Protein AF-0000000082419149 (afdb_homodimer)

Solvent-accessible surface area (backbone atoms only — not comparable to full-atom values): 82330 Å² total; per-residue (Å²): 140,85,79,76,89,94,85,85,85,86,82,90,78,83,82,84,87,76,78,84,77,79,68,79,74,76,74,86,69,80,81,76,85,69,85,77,87,91,83,86,83,87,78,80,77,73,78,79,81,78,84,75,83,84,71,78,75,70,74,74,65,83,72,71,78,73,78,68,74,61,38,88,84,49,28,15,64,39,61,68,66,44,56,49,50,81,70,28,70,65,49,51,50,50,51,52,52,48,53,41,47,74,73,62,52,86,60,93,43,92,57,70,45,70,31,49,57,87,40,35,19,44,37,61,49,70,72,52,64,68,54,30,52,24,48,22,31,39,55,30,56,78,49,66,77,43,82,88,55,59,66,64,40,45,50,52,21,52,53,53,25,66,57,25,33,60,52,26,51,32,13,58,53,49,37,48,37,46,62,68,46,30,45,37,44,18,51,34,50,12,60,74,42,76,62,48,82,52,58,39,88,36,33,32,42,24,50,17,39,66,46,43,53,51,52,54,47,54,43,55,41,28,72,56,75,52,55,14,22,16,38,33,36,46,30,50,29,52,44,64,55,59,24,51,31,34,57,66,68,38,40,81,36,67,28,66,44,34,67,93,57,58,44,38,79,48,69,68,46,47,50,51,36,51,60,59,39,56,76,57,20,34,67,39,35,40,47,45,57,42,25,17,56,45,57,1,28,61,61,50,70,68,51,51,52,52,50,53,51,49,29,58,74,66,55,30,39,36,37,38,40,34,44,22,58,72,26,67,54,37,84,91,61,59,83,69,58,67,64,46,53,37,51,72,71,31,67,80,43,48,67,52,45,32,38,37,39,31,30,39,32,34,39,54,65,51,20,28,37,6,40,27,7,18,35,32,41,52,43,58,65,41,71,70,44,52,56,49,52,50,53,61,40,40,70,66,41,40,48,37,36,63,8,50,50,51,36,36,38,74,43,55,54,72,46,92,88,43,84,57,20,67,62,48,52,51,53,44,49,51,46,48,51,51,48,36,52,30,33,52,49,50,29,54,54,41,52,67,32,88,59,34,49,40,61,72,39,29,13,40,61,30,42,52,32,36,46,69,74,50,67,66,56,42,50,51,15,52,72,68,73,39,55,46,34,47,43,50,37,50,50,42,26,75,62,56,24,42,38,47,32,31,22,72,55,29,39,63,62,89,94,60,37,28,34,34,36,45,50,56,46,49,68,72,57,38,52,53,51,51,50,51,49,46,55,49,53,56,50,69,66,49,40,71,62,50,52,49,46,48,46,48,46,47,49,48,38,52,69,62,63,71,57,61,93,80,66,66,75,54,66,78,67,51,74,83,55,57,76,48,90,68,80,65,63,76,76,68,80,69,87,68,82,73,75,73,70,78,69,74,66,89,71,43,74,69,78,78,80,81,79,82,80,76,83,79,76,88,86,77,80,78,84,65,86,77,67,88,74,76,83,59,86,64,73,80,66,77,68,81,60,83,74,60,92,64,65,82,54,41,74,34,60,81,74,52,73,89,70,83,75,79,66,74,74,73,76,68,78,76,72,83,68,84,78,76,76,71,73,64,80,76,71,74,78,79,81,68,75,74,78,67,76,81,69,64,88,70,84,78,82,80,71,69,58,63,74,79,66,81,82,70,134,139,83,77,86,92,94,82,93,85,87,76,90,81,88,83,91,81,90,77,90,78,86,82,88,91,82,87,93,83,91,83,93,85,92,87,93,84,87,89,82,85,87,80,87,84,76,82,79,84,79,84,77,82,86,72,78,75,71,75,74,66,84,71,72,79,71,77,66,74,61,36,90,82,51,28,13,63,38,61,69,65,43,56,50,49,81,72,26,71,64,49,53,51,50,52,52,50,48,51,39,48,73,73,63,51,85,60,93,43,90,56,71,45,72,31,50,57,86,41,35,19,45,36,62,49,71,73,54,63,68,54,30,50,23,47,22,32,38,55,31,56,78,48,64,75,42,82,88,53,57,66,64,40,45,53,52,22,53,53,54,25,67,57,26,32,60,51,26,52,30,13,58,54,48,37,48,37,45,61,68,46,30,44,38,44,19,52,33,50,12,58,74,43,76,62,46,82,52,60,39,90,37,33,33,42,24,50,16,38,64,46,45,54,50,52,52,47,53,42,56,39,29,72,57,73,52,56,15,24,16,40,32,36,46,30,50,29,51,45,64,55,60,25,51,32,33,58,66,70,39,42,82,36,68,27,64,46,34,70,92,56,58,44,38,77,50,67,67,45,46,52,50,36,51,62,59,40,56,76,56,21,34,66,39,34,39,48,45,58,42,26,17,56,44,58,0,25,61,62,50,69,68,49,53,51,50,49,52,50,48,29,57,73,67,55,31,39,37,36,40,40,34,43,22,59,70,28,67,54,38,86,90,60,59,83,69,59,66,65,46,51,36,51,71,72,30,67,81,42,49,67,52,47,31,38,37,38,30,30,38,32,34,38,54,64,51,20,28,38,6,40,26,7,18,34,31,40,52,44,58,65,41,71,71,45,52,55,51,51,50,54,60,40,40,70,66,40,39,46,38,36,64,7,51,52,51,36,36,36,74,42,54,56,72,45,92,89,41,85,57,19,67,62,47,53,51,52,44,49,50,46,49,50,50,47,35,51,32,32,53,49,51,29,54,56,41,52,67,31,88,59,32,47,40,60,71,39,29,14,40,60,31,41,54,31,37,46,69,74,51,68,68,54,41,51,51,15,50,75,69,73,40,55,48,35,47,42,51,36,51,50,42,26,75,62,54,24,42,38,47,34,31,22,74,55,29,37,64,60,90,93,60,37,29,35,36,36,45,50,57,46,49,68,71,57,39,52,52,52,52,50,50,51,47,54,49,53,52,48,67,58,48,46,71,62,49,54,50,46,48,49,46,47,46,50,48,38,53,69,62,63,70,56,62,94,82,65,64,75,48,66,77,66,52,73,80,55,58,77,50,89,68,80,63,63,70,76,59,76,71,94,60,78,70,78,74,72,73,71,72,71,89,75,46,74,70,77,76,77,79,73,81,76,72,81,77,84,73,88,83,80,74,77,72,77,74,64,68,75,71,62,76,70,65,73,81,62,78,60,83,61,78,70,58,95,67,66,80,57,51,80,62,52,74,77,48,83,80,76,82,77,75,57,61,66,58,70,57,74,71,76,82,67,82,77,75,73,70,70,63,79,74,68,75,76,80,75,77,73,76,79,69,71,90,66,67,85,72,86,78,76,71,57,65,44,52,51,74,54,66,85,77,104

Secondary structure (DSSP, 8-state):
--------------------------------------------------------------------SS-TTTS-HHHHH---GGGSHHHHHHHHHHHHHHTT---SSSS-EETTS--TTTTTPPPPHHHHHHHHHHH-GGGGG-TTS-HHHHHHHHHHHHTSGGG-TTS---TT--HHHHHHHHHHHHHHTTT----GGGEEEEEHHHHHHHHHHHHH----GGGSEEEEEEESPPHHHHHHHHHTT-EEEEEE-BGGGTTB--HHHHHHHHHHHTTTSEEEEEEEESS-TTT-----HHHHHHHHHHHHHHT-EEEEE-TTTT-B-STT-----HHHHHHHT-HHHHTT--EEEEEESSSTTT--GGGTEEEEEEES--HHHHHHHHHHHHHT----HHHHHHHHHHHS---TTSTTHHHHHHHHHHHHHHHHHHHHHHHHHHHTSTTEE-----BTTEE--EE---HHHHHHHHHTT--HHHHHHHHHHHHH-EE-EEGGGT---TT--BEEEE--S-HHHHHHHHHHHHHHHHHHHS-HHHHHHHHHHHHHHHHTT-S-TT--------TTTTTS--------SS-S---------SS--------------S--S-----------S-----------TTGGGGGGTTT------------------SS----------S------TT--S------------SS--/--------------------------------------------------------------------SS-TTTS-HHHHH---GGGSHHHHHHHHHHHHHHTT---SSSS-EETTS--TTTTTPPPPHHHHHHHHHHH-GGGGG-TTS-HHHHHHHHHHHHTSGGG-TTS---TT--HHHHHHHHHHHHHHTTT----GGGEEEEEHHHHHHHHHHHHH----GGGSEEEEEEESPPHHHHHHHHHTT-EEEEEE-BGGGTTB--HHHHHHHHHHHTTTSEEEEEEEESS-TTT-----HHHHHHHHHHHHHHT-EEEEE-TTTT-B-STT-----HHHHHHHT-HHHHTT--EEEEEESSSTTT--GGGTEEEEEEES--HHHHHHHHHHHHHT----HHHHHHHHHHHS---TTSTTHHHHHHHHHHHHHHHHHHHHHHHHHHHTSTTEE-----BTTEE--EE---HHHHHHHHHTT--HHHHHHHHHHHHH-EE-EEGGGT---TT--BEEEE--S-HHHHHHHHHHHHHHHHHHHS-HHHHHHHHHHHHHHHHTT-S-TT--------TTTTSS--------SSS---------SSS--------------------------TTSS-----------TTGGGGGGSSTTS-------EEE------SS------TTS--------SS--S------EEE---TTT-

Sequence (1426 aa):
MHRQAAARLCGRGPGGSRGGRTDMALRCAASLAAGRQPRGPRREGTVRWSSAAKASAVKINEKASREKILTLESMNPQVKAVEYAVRGPIVLKAGEIEKELRKGIKKPFTEVIKANIGDAHAMGQRPITFLRQVVALCTYPNLLDSPSFPEDAKKRARRILQGCGGNSLGSYTASQGINCIREDVASYIERRDGGVPADPDNIYLTTGASDGISAILKILISGGGKSRTGVMIPIPQYPLYSAAISELDAIQVNYYLDEENCWALNVNELRRALNEAKAYCNPKVLCIINPGNPTGQVQSRKCIEDVIHFAWEEKLFLLADEVYQDNVYSEGCQFHSFKKILYEMGPEYYNNVELASFHSTSKGYMGECGYRGGYMEVINLHPEIKGQLVKLLSVRLCPPVSGQAAMDIVVNPPVPGEESYAQFIKEKESVLNNLAKKAKLTEDMFNKIPGVHCNPLQGAMYAFPQIFIPSKAIEEAKAHKMAPDMFYCMKLLEETGICVVPGSGFGQREGTYHFRITILPPVEKLKILLEKVKDFHINVKCSPNLIKHLAKIQLELARADMLLPGEILGLISNEKEAEQGGYLGVQLSDSTNLCQLPCKTKDSFCFSRAGSWTPSASSDKGLKEQSFQYSDMKALAFGSQVMDEDSMAATQNCCGGLEKKNSIFLLRAVHFWEQSTDFGCFLEQKHLPVCLEGLFRGVWVVEYVVCFTNKNLMHRQAAARLCGRGPGGSRGGRTDMALRCAASLAAGRQPRGPRREGTVRWSSAAKASAVKINEKASREKILTLESMNPQVKAVEYAVRGPIVLKAGEIEKELRKGIKKPFTEVIKANIGDAHAMGQRPITFLRQVVALCTYPNLLDSPSFPEDAKKRARRILQGCGGNSLGSYTASQGINCIREDVASYIERRDGGVPADPDNIYLTTGASDGISAILKILISGGGKSRTGVMIPIPQYPLYSAAISELDAIQVNYYLDEENCWALNVNELRRALNEAKAYCNPKVLCIINPGNPTGQVQSRKCIEDVIHFAWEEKLFLLADEVYQDNVYSEGCQFHSFKKILYEMGPEYYNNVELASFHSTSKGYMGECGYRGGYMEVINLHPEIKGQLVKLLSVRLCPPVSGQAAMDIVVNPPVPGEESYAQFIKEKESVLNNLAKKAKLTEDMFNKIPGVHCNPLQGAMYAFPQIFIPSKAIEEAKAHKMAPDMFYCMKLLEETGICVVPGSGFGQREGTYHFRITILPPVEKLKILLEKVKDFHINVKCSPNLIKHLAKIQLELARADMLLPGEILGLISNEKEAEQGGYLGVQLSDSTNLCQLPCKTKDSFCFSRAGSWTPSASSDKGLKEQSFQYSDMKALAFGSQVMDEDSMAATQNCCGGLEKKNSIFLLRAVHFWEQSTDFGCFLEQKHLPVCLEGLFRGVWVVEYVVCFTNKNL

Nearest PDB structures (foldseek):
  3ihj-assembly1_A  TM=9.352E-01  e=2.710E-69  Homo sapiens
  3tcm-assembly1_B  TM=9.661E-01  e=8.248E-52  Hordeum vulgare
  5vep-assembly1_A  TM=8.088E-01  e=2.485E-17  Mus musculus
  5veq-assembly1_B  TM=7.667E-01  e=4.738E-18  Mus musculus
  5veq-assembly1_A  TM=7.565E-01  e=5.867E-18  Mus musculus

Radius of gyration: 46.28 Å; Cα contacts (8 Å, |Δi|>4): 2126; chains: 2; bounding box: 143×171×140 Å

InterPro domains:
  IPR004839 Aminotransferase, class I/classII, large domain [PF00155] (133-532)
  IPR015421 Pyridoxal phosphate-dependent transferase, major domain [G3DSA:3.40.640.10] (170-420)
  IPR015422 Pyridoxal phosphate-dependent transferase, small domain [G3DSA:3.90.1150.10] (74-538)
  IPR015424 Pyridoxal phosphate-dependent transferase [SSF53383] (80-536)
  IPR045088 Aminotransferase ALAT1/2-like [PTHR11751] (65-539)

pLDDT: mean 70.91, std 34.85, range [13.1, 98.88]

Foldseek 3Di:
DDDDDYDYDDDDDDDDDDDDDDPCPDDDPPDDDPDDDDDDDDDPPPPPPDDDDDPDPPPPPPPPDPDDCDDPVNDDVLLVPFDDQLCDDLVVVLVVVQVCLVVPNDAPDNAFAEQSDDQQVVQPQDFQPLLVLLLVCLAPVVCLPPPVGFPVSSVLNQVLLVQAVVSHLPGFHALQARQVLLVLLQVLCCVVLVRDGDDSLQKGKALALLRVVLLVCLLVFDDDKAATEEAEAEVLGNSSVVRSCSNNVGHYFYFYFDVVVLREDDVVSVVVSCVVSNVIYHYAAYEDEACDPPSLDHYDLVSLLSVLVSCLVSVHAYEYECAFQQWFADPPGHHDDSQSSQVVVDCSRNQAHWYKYKYALCFALRVPSVLSIIMIGIPNDDPVVSVVSSVSSCVVRHRNSSSSSSSSCVSVPDDPPGPCVVSSVVSNCVSSVQQNVLQVVLQVLQCLFPQWHWRRNRTDFKTKIWGDADPVLCVVCVVVVHHSQVSLQSVLCRRYSYHWGWSVSSHDDPPITIIMGGSSHGPVVSVVVSVSVSVSRLVRLADPVNVVVVVVVVVVCVVVVVDDDPQPQPPVPPPVCVVPPDDSPSPDPDPPDPSPVSPPDPDQPLPPPPPPPDDDPDDDDPPDPDDPPVVPPPPPCPPPPVPDPPDVQPVLPPCSDDPPPPFPFPQPQPPPDPDDPCPPPPPDDDPPPPPPPVPDDDDRSRRGDGDDDPPPD/DDDDDDDYDDDDDDDDDDDDDDDDDDDDDDDDDDDDDDDDDDDDDDPPPDDDDPPDPPPPPPPPDPDDCDDPVNDDVLLVPFDDQLCDPLVVVLVVVQVCLVVPNDAPDNAFDEQSDDQQVVQPQDFQPLLVLLLVCLAPVVCLPPPVGFPVSSVLNQVLLVQAVVSHLPGFHALQARQVLLVLLQVLCCVVLVRDGADSLQKGKALALLRVVLLVCLLVFDDDKAATEEAEAEVLGNSSVVRSCSNNVGHYFYFYFDVVVLREDDVVSVVVSQVVSNVIYHYAAYEDEACDPPRLDHYDLVSLLSVLVSCLVSVHAYEYECAFQQWFADPPGHHDDSQSSQVVVDCSRNQAHWYKYKYALCFALRVPSVLSIIMIGIPNDDPVVSVVSSVSSCVVRHRNSSSSSSSSCVSVPDDPPGPCVVSSVVSNCVSSVQQNVLQVVLQVLQCLFPQWHWRRNRTDFKTKIWGDADPVLCVVCVVVPHHSQVSLQSVLCRRPSYHWGWSVSSHDDPPITIIMGGSSHGPVVSVVVSVSVSVSRLVRLCPVVNVVVVVVVVVVCVVVVVDDPPQPQQPVPPPVCVVPPDDSPSPDPDVPPPPPVSPNDPDFPQPPPPPPPPVDDDDDDDPPCCVVVPPPPPCPCPDPPPPPPPDVPPVCPDVPPPPPDDFDWDFPQPPPDPDDPCPPPPPPDPDDPPPPPVVDDDDRPRRTGGDDDPPPD

Structure (mmCIF, N/CA/C/O backbone):
data_AF-0000000082419149-model_v1
#
loop_
_entity.id
_entity.type
_entity.pdbx_description
1 polymer 'alanine transaminase'
#
loop_
_atom_site.group_PDB
_atom_site.id
_atom_site.type_symbol
_atom_site.label_atom_id
_atom_site.label_alt_id
_atom_site.label_comp_id
_atom_site.label_asym_id
_atom_site.label_entity_id
_atom_site.label_seq_id
_atom_site.pdbx_PDB_ins_code
_atom_site.Cartn_x
_atom_site.Cartn_y
_atom_site.Cartn_z
_atom_site.occupancy
_atom_site.B_iso_or_equiv
_atom_site.auth_seq_id
_atom_site.auth_comp_id
_atom_site.auth_asym_id
_atom_site.auth_atom_id
_atom_site.pdbx_PDB_model_num
ATOM 1 N N . MET A 1 1 ? -43.938 60.812 7.398 1 14.5 1 MET A N 1
ATOM 2 C CA . MET A 1 1 ? -45.375 60.719 7.191 1 14.5 1 MET A CA 1
ATOM 3 C C . MET A 1 1 ? -45.719 60.594 5.707 1 14.5 1 MET A C 1
ATOM 5 O O . MET A 1 1 ? -46.844 60.312 5.344 1 14.5 1 MET A O 1
ATOM 9 N N . HIS A 1 2 ? -45.125 61.156 4.883 1 15.1 2 HIS A N 1
ATOM 10 C CA . HIS A 1 2 ? -45.375 61.875 3.654 1 15.1 2 HIS A CA 1
ATOM 11 C C . HIS A 1 2 ? -45.594 60.938 2.479 1 15.1 2 HIS A C 1
ATOM 13 O O . HIS A 1 2 ? -44.969 59.844 2.432 1 15.1 2 HIS A O 1
ATOM 19 N N . ARG A 1 3 ? -46.344 61.281 1.37 1 14.26 3 ARG A N 1
ATOM 20 C CA . ARG A 1 3 ? -47.438 61.062 0.448 1 14.26 3 ARG A CA 1
ATOM 21 C C . ARG A 1 3 ? -46.969 60.344 -0.82 1 14.26 3 ARG A C 1
ATOM 23 O O . ARG A 1 3 ? -47.719 59.594 -1.425 1 14.26 3 ARG A O 1
ATOM 30 N N . GLN A 1 4 ? -45.938 60.562 -1.581 1 13.19 4 GLN A N 1
ATOM 31 C CA . GLN A 1 4 ? -46.344 61.062 -2.902 1 13.19 4 GLN A CA 1
ATOM 32 C C . GLN A 1 4 ? -46.688 59.875 -3.826 1 13.19 4 GLN A C 1
ATOM 34 O O . GLN A 1 4 ? -47.719 59.875 -4.465 1 13.19 4 GLN A O 1
ATOM 39 N N . ALA A 1 5 ? -45.969 59.281 -4.863 1 14.44 5 ALA A N 1
ATOM 40 C CA . ALA A 1 5 ? -46.406 59.688 -6.199 1 14.44 5 ALA A CA 1
ATOM 41 C C . ALA A 1 5 ? -47.312 58.656 -6.824 1 14.44 5 ALA A C 1
ATOM 43 O O . ALA A 1 5 ? -47.312 57.469 -6.414 1 14.44 5 ALA A O 1
ATOM 44 N N . ALA A 1 6 ? -47.656 58.594 -8.227 1 14.27 6 ALA A N 1
ATOM 45 C CA . ALA A 1 6 ? -48.812 58.781 -9.07 1 14.27 6 ALA A CA 1
ATOM 46 C C . ALA A 1 6 ? -49.438 57.469 -9.5 1 14.27 6 ALA A C 1
ATOM 48 O O . ALA A 1 6 ? -48.812 56.406 -9.336 1 14.27 6 ALA A O 1
ATOM 49 N N . ALA A 1 7 ? -50.031 57.344 -10.867 1 13.2 7 ALA A N 1
ATOM 50 C CA . ALA A 1 7 ? -51.25 57.312 -11.656 1 13.2 7 ALA A CA 1
ATOM 51 C C . ALA A 1 7 ? -51.469 55.938 -12.297 1 13.2 7 ALA A C 1
ATOM 53 O O . ALA A 1 7 ? -52.5 55.344 -12.125 1 13.2 7 ALA A O 1
ATOM 54 N N . ARG A 1 8 ? -51.406 55.906 -13.781 1 13.8 8 ARG A N 1
ATOM 55 C CA . ARG A 1 8 ? -52.5 55.781 -14.742 1 13.8 8 ARG A CA 1
ATOM 56 C C . ARG A 1 8 ? -52.75 54.344 -15.125 1 13.8 8 ARG A C 1
ATOM 58 O O . ARG A 1 8 ? -53.875 53.844 -15 1 13.8 8 ARG A O 1
ATOM 65 N N . LEU A 1 9 ? -52.438 53.906 -16.531 1 13.27 9 LEU A N 1
ATOM 66 C CA . LEU A 1 9 ? -53.406 53.938 -17.625 1 13.27 9 LEU A CA 1
ATOM 67 C C . LEU A 1 9 ? -53.844 52.531 -17.984 1 13.27 9 LEU A C 1
ATOM 69 O O . LEU A 1 9 ? -55.062 52.281 -18.047 1 13.27 9 LEU A O 1
ATOM 73 N N . CYS A 1 10 ? -53.375 52 -19.234 1 13.8 10 CYS A N 1
ATOM 74 C CA . CYS A 1 10 ? -54.188 51.844 -20.438 1 13.8 10 CYS A CA 1
ATOM 75 C C . CYS A 1 10 ? -54.844 50.469 -20.484 1 13.8 10 CYS A C 1
ATOM 77 O O . CYS A 1 10 ? -54.469 49.562 -19.75 1 13.8 10 CYS A O 1
ATOM 79 N N . GLY A 1 11 ? -55.156 50.062 -21.719 1 13.29 11 GLY A N 1
ATOM 80 C CA . GLY A 1 11 ? -56.375 49.781 -22.453 1 13.29 11 GLY A CA 1
ATOM 81 C C . GLY A 1 11 ? -56.75 48.312 -22.484 1 13.29 11 GLY A C 1
ATOM 82 O O . GLY A 1 11 ? -57.719 47.906 -21.859 1 13.29 11 GLY A O 1
ATOM 83 N N . ARG A 1 12 ? -56.312 47.719 -23.672 1 14.47 12 ARG A N 1
ATOM 84 C CA . ARG A 1 12 ? -57.188 47.188 -24.734 1 14.47 12 ARG A CA 1
ATOM 85 C C . ARG A 1 12 ? -57.594 45.75 -24.422 1 14.47 12 ARG A C 1
ATOM 87 O O . ARG A 1 12 ? -56.875 45.031 -23.75 1 14.47 12 ARG A O 1
ATOM 94 N N . GLY A 1 13 ? -58.719 45.375 -24.828 1 13.48 13 GLY A N 1
ATOM 95 C CA . GLY A 1 13 ? -59.938 44.625 -24.516 1 13.48 13 GLY A CA 1
ATOM 96 C C . GLY A 1 13 ? -59.875 43.188 -25 1 13.48 13 GLY A C 1
ATOM 97 O O . GLY A 1 13 ? -60.375 42.281 -24.312 1 13.48 13 GLY A O 1
ATOM 98 N N . PRO A 1 14 ? -59.25 43.031 -26.281 1 13.75 14 PRO A N 1
ATOM 99 C CA . PRO A 1 14 ? -60.25 42.438 -27.188 1 13.75 14 PRO A CA 1
ATOM 100 C C . PRO A 1 14 ? -60.562 40.969 -26.906 1 13.75 14 PRO A C 1
ATOM 102 O O . PRO A 1 14 ? -59.875 40.375 -26.062 1 13.75 14 PRO A O 1
ATOM 105 N N . GLY A 1 15 ? -60.281 40.156 -28.047 1 13.35 15 GLY A N 1
ATOM 106 C CA . GLY A 1 15 ? -61.281 39.469 -28.859 1 13.35 15 GLY A CA 1
ATOM 107 C C . GLY A 1 15 ? -61.5 38.031 -28.422 1 13.35 15 GLY A C 1
ATOM 108 O O . GLY A 1 15 ? -62.562 37.688 -27.859 1 13.35 15 GLY A O 1
ATOM 109 N N . GLY A 1 16 ? -60.688 37.156 -29.062 1 13.38 16 GLY A N 1
ATOM 110 C CA . GLY A 1 16 ? -61.281 36.219 -30.016 1 13.38 16 GLY A CA 1
ATOM 111 C C . GLY A 1 16 ? -61.812 34.969 -29.344 1 13.38 16 GLY A C 1
ATOM 112 O O . GLY A 1 16 ? -61.562 34.719 -28.156 1 13.38 16 GLY A O 1
ATOM 113 N N . SER A 1 17 ? -61.812 33.906 -30.094 1 14.44 17 SER A N 1
ATOM 114 C CA . SER A 1 17 ? -62.844 33 -30.594 1 14.44 17 SER A CA 1
ATOM 115 C C . SER A 1 17 ? -63.031 31.812 -29.672 1 14.44 17 SER A C 1
ATOM 117 O O . SER A 1 17 ? -62.156 31.469 -28.891 1 14.44 17 SER A O 1
ATOM 119 N N . ARG A 1 18 ? -64.125 31.219 -29.781 1 14.4 18 ARG A N 1
ATOM 120 C CA . ARG A 1 18 ? -65.25 30.641 -29.094 1 14.4 18 ARG A CA 1
ATOM 121 C C . ARG A 1 18 ? -65.062 29.172 -28.766 1 14.4 18 ARG A C 1
ATOM 123 O O . ARG A 1 18 ? -65.375 28.719 -27.672 1 14.4 18 ARG A O 1
ATOM 130 N N . GLY A 1 19 ? -64.625 28.516 -29.875 1 13.59 19 GLY A N 1
ATOM 131 C CA . GLY A 1 19 ? -65.625 27.531 -30.172 1 13.59 19 GLY A CA 1
ATOM 132 C C . GLY A 1 19 ? -65.688 26.375 -29.188 1 13.59 19 GLY A C 1
ATOM 133 O O . GLY A 1 19 ? -64.875 26.344 -28.234 1 13.59 19 GLY A O 1
ATOM 134 N N . GLY A 1 20 ? -65.312 25.266 -29.812 1 14.25 20 GLY A N 1
ATOM 135 C CA . GLY A 1 20 ? -66.125 24.094 -30.031 1 14.25 20 GLY A CA 1
ATOM 136 C C . GLY A 1 20 ? -66.062 23.062 -28.906 1 14.25 20 GLY A C 1
ATOM 137 O O . GLY A 1 20 ? -64.938 22.859 -28.359 1 14.25 20 GLY A O 1
ATOM 138 N N . ARG A 1 21 ? -67.062 22.844 -28.172 1 14.54 21 ARG A N 1
ATOM 139 C CA . ARG A 1 21 ? -67.562 22.25 -26.953 1 14.54 21 ARG A CA 1
ATOM 140 C C . ARG A 1 21 ? -67.312 20.75 -26.938 1 14.54 21 ARG A C 1
ATOM 142 O O . ARG A 1 21 ? -67.188 20.141 -25.859 1 14.54 21 ARG A O 1
ATOM 149 N N . THR A 1 22 ? -67.375 20.219 -28.219 1 14.12 22 THR A N 1
ATOM 150 C CA . THR A 1 22 ? -68.312 19.094 -28.203 1 14.12 22 THR A CA 1
ATOM 151 C C . THR A 1 22 ? -67.75 17.938 -27.375 1 14.12 22 THR A C 1
ATOM 153 O O . THR A 1 22 ? -66.562 17.672 -27.391 1 14.12 22 THR A O 1
ATOM 156 N N . ASP A 1 23 ? -68.438 17.625 -26.328 1 14.38 23 ASP A N 1
ATOM 157 C CA . ASP A 1 23 ? -68.562 16.688 -25.203 1 14.38 23 ASP A CA 1
ATOM 158 C C . ASP A 1 23 ? -68.5 15.242 -25.688 1 14.38 23 ASP A C 1
ATOM 160 O O . ASP A 1 23 ? -68.812 14.32 -24.938 1 14.38 23 ASP A O 1
ATOM 164 N N . MET A 1 24 ? -67.875 15.203 -26.984 1 13.86 24 MET A N 1
ATOM 165 C CA . MET A 1 24 ? -68.375 13.969 -27.578 1 13.86 24 MET A CA 1
ATOM 166 C C . MET A 1 24 ? -68.25 12.805 -26.594 1 13.86 24 MET A C 1
ATOM 168 O O . MET A 1 24 ? -67.188 12.555 -26.062 1 13.86 24 MET A O 1
ATOM 172 N N . ALA A 1 25 ? -69.375 12.391 -26.094 1 14.49 25 ALA A N 1
ATOM 173 C CA . ALA A 1 25 ? -70.062 11.414 -25.25 1 14.49 25 ALA A CA 1
ATOM 174 C C . ALA A 1 25 ? -69.625 10 -25.547 1 14.49 25 ALA A C 1
ATOM 176 O O . ALA A 1 25 ? -69.875 9.062 -24.797 1 14.49 25 ALA A O 1
ATOM 177 N N . LEU A 1 26 ? -68.938 9.898 -26.812 1 13.46 26 LEU A N 1
ATOM 178 C CA . LEU A 1 26 ? -69.5 8.711 -27.469 1 13.46 26 LEU A CA 1
ATOM 179 C C . LEU A 1 26 ? -69.375 7.484 -26.578 1 13.46 26 LEU A C 1
ATOM 181 O O . LEU A 1 26 ? -68.562 7.484 -25.641 1 13.46 26 LEU A O 1
ATOM 185 N N . ARG A 1 27 ? -69 6.426 -27.25 1 13.97 27 ARG A N 1
ATOM 186 C CA . ARG A 1 27 ? -69.812 5.246 -27.625 1 13.97 27 ARG A CA 1
ATOM 187 C C . ARG A 1 27 ? -69.625 4.145 -26.578 1 13.97 27 ARG A C 1
ATOM 189 O O . ARG A 1 27 ? -70.688 3.609 -26.109 1 13.97 27 ARG A O 1
ATOM 196 N N . CYS A 1 28 ? -68.625 3.252 -26.844 1 13.23 28 CYS A N 1
ATOM 197 C CA . CYS A 1 28 ? -69.062 1.913 -27.25 1 13.23 28 CYS A CA 1
ATOM 198 C C . CYS A 1 28 ? -69.25 1.003 -26.031 1 13.23 28 CYS A C 1
ATOM 200 O O . CYS A 1 28 ? -68.25 0.809 -25.266 1 13.23 28 CYS A O 1
ATOM 202 N N . ALA A 1 29 ? -70.375 0.927 -25.484 1 14.39 29 ALA A N 1
ATOM 203 C CA . ALA A 1 29 ? -71.062 0.164 -24.453 1 14.39 29 ALA A CA 1
ATOM 204 C C . ALA A 1 29 ? -70.75 -1.325 -24.562 1 14.39 29 ALA A C 1
ATOM 206 O O . ALA A 1 29 ? -71.5 -2.162 -24.047 1 14.39 29 ALA A O 1
ATOM 207 N N . ALA A 1 30 ? -69.625 -1.646 -25.375 1 13.84 30 ALA A N 1
ATOM 208 C CA . ALA A 1 30 ? -69.875 -2.996 -25.875 1 13.84 30 ALA A CA 1
ATOM 209 C C . ALA A 1 30 ? -70.438 -3.893 -24.766 1 13.84 30 ALA A C 1
ATOM 211 O O . ALA A 1 30 ? -69.938 -3.832 -23.625 1 13.84 30 ALA A O 1
ATOM 212 N N . SER A 1 31 ? -71.438 -4.617 -25.062 1 14.2 31 SER A N 1
ATOM 213 C CA . SER A 1 31 ? -72.625 -5.406 -24.812 1 14.2 31 SER A CA 1
ATOM 214 C C . SER A 1 31 ? -72.312 -6.57 -23.859 1 14.2 31 SER A C 1
ATOM 216 O O . SER A 1 31 ? -71.188 -6.941 -23.656 1 14.2 31 SER A O 1
ATOM 218 N N . LEU A 1 32 ? -73.188 -7.543 -23.875 1 13.91 32 LEU A N 1
ATOM 219 C CA . LEU A 1 32 ? -74.188 -8.359 -23.188 1 13.91 32 LEU A CA 1
ATOM 220 C C . LEU A 1 32 ? -73.625 -9.734 -22.859 1 13.91 32 LEU A C 1
ATOM 222 O O . LEU A 1 32 ? -74.062 -10.359 -21.875 1 13.91 32 LEU A O 1
ATOM 226 N N . ALA A 1 33 ? -72.938 -10.438 -23.859 1 14.46 33 ALA A N 1
ATOM 227 C CA . ALA A 1 33 ? -73.5 -11.75 -24.156 1 14.46 33 ALA A CA 1
ATOM 228 C C . ALA A 1 33 ? -73.25 -12.719 -23 1 14.46 33 ALA A C 1
ATOM 230 O O . ALA A 1 33 ? -72.188 -12.758 -22.438 1 14.46 33 ALA A O 1
ATOM 231 N N . ALA A 1 34 ? -74.375 -13.445 -22.562 1 15 34 ALA A N 1
ATOM 232 C CA . ALA A 1 34 ? -75.062 -14.336 -21.656 1 15 34 ALA A CA 1
ATOM 233 C C . ALA A 1 34 ? -74.5 -15.75 -21.688 1 15 34 ALA A C 1
ATOM 235 O O . ALA A 1 34 ? -75.062 -16.688 -21.141 1 15 34 ALA A O 1
ATOM 236 N N . GLY A 1 35 ? -73.25 -15.852 -22.203 1 13.95 35 GLY A N 1
ATOM 237 C CA . GLY A 1 35 ? -73.25 -17.234 -22.641 1 13.95 35 GLY A CA 1
ATOM 238 C C . GLY A 1 35 ? -73.625 -18.203 -21.531 1 13.95 35 GLY A C 1
ATOM 239 O O . GLY A 1 35 ? -73.438 -17.938 -20.359 1 13.95 35 GLY A O 1
ATOM 240 N N . ARG A 1 36 ? -74.312 -19.312 -21.828 1 14.66 36 ARG A N 1
ATOM 241 C CA . ARG A 1 36 ? -75.25 -20.391 -21.516 1 14.66 36 ARG A CA 1
ATOM 242 C C . ARG A 1 36 ? -74.625 -21.344 -20.469 1 14.66 36 ARG A C 1
ATOM 244 O O . ARG A 1 36 ? -75.312 -21.656 -19.484 1 14.66 36 ARG A O 1
ATOM 251 N N . GLN A 1 37 ? -73.75 -22.375 -20.781 1 14.5 37 GLN A N 1
ATOM 252 C CA . GLN A 1 37 ? -74.312 -23.719 -20.734 1 14.5 37 GLN A CA 1
ATOM 253 C C . GLN A 1 37 ? -74.188 -24.344 -19.344 1 14.5 37 GLN A C 1
ATOM 255 O O . GLN A 1 37 ? -73.375 -23.859 -18.531 1 14.5 37 GLN A O 1
ATOM 260 N N . PRO A 1 38 ? -73.75 -25.719 -19.25 1 15.32 38 PRO A N 1
ATOM 261 C CA . PRO A 1 38 ? -74.438 -26.922 -18.734 1 15.32 38 PRO A CA 1
ATOM 262 C C . PRO A 1 38 ? -74.062 -27.203 -17.281 1 15.32 38 PRO A C 1
ATOM 264 O O . PRO A 1 38 ? -73.062 -26.672 -16.766 1 15.32 38 PRO A O 1
ATOM 267 N N . ARG A 1 39 ? -74.438 -28.422 -16.688 1 15.57 39 ARG A N 1
ATOM 268 C CA . ARG A 1 39 ? -75.188 -29.078 -15.602 1 15.57 39 ARG A CA 1
ATOM 269 C C . ARG A 1 39 ? -74.25 -29.422 -14.445 1 15.57 39 ARG A C 1
ATOM 271 O O . ARG A 1 39 ? -74.438 -29 -13.312 1 15.57 39 ARG A O 1
ATOM 278 N N . GLY A 1 40 ? -73.688 -30.75 -14.227 1 15.2 40 GLY A N 1
ATOM 279 C CA . GLY A 1 40 ? -74.188 -31.672 -13.234 1 15.2 40 GLY A CA 1
ATOM 280 C C . GLY A 1 40 ? -73.375 -31.734 -11.969 1 15.2 40 GLY A C 1
ATOM 281 O O . GLY A 1 40 ? -73.625 -31 -11.016 1 15.2 40 GLY A O 1
ATOM 282 N N . PRO A 1 41 ? -72.562 -32.906 -11.703 1 16.84 41 PRO A N 1
ATOM 283 C CA . PRO A 1 41 ? -72.938 -33.844 -10.672 1 16.84 41 PRO A CA 1
ATOM 284 C C . PRO A 1 41 ? -72.25 -33.594 -9.336 1 16.84 41 PRO A C 1
ATOM 286 O O . PRO A 1 41 ? -72.875 -33.531 -8.297 1 16.84 41 PRO A O 1
ATOM 289 N N . ARG A 1 42 ? -70.812 -34.031 -9.219 1 17.22 42 ARG A N 1
ATOM 290 C CA . ARG A 1 42 ? -70.5 -35.156 -8.32 1 17.22 42 ARG A CA 1
ATOM 291 C C . ARG A 1 42 ? -70.125 -34.656 -6.93 1 17.22 42 ARG A C 1
ATOM 293 O O . ARG A 1 42 ? -69.5 -33.656 -6.793 1 17.22 42 ARG A O 1
ATOM 300 N N . ARG A 1 43 ? -70.625 -35.156 -5.91 1 16.36 43 ARG A N 1
ATOM 301 C CA . ARG A 1 43 ? -70.75 -34.938 -4.484 1 16.36 43 ARG A CA 1
ATOM 302 C C . ARG A 1 43 ? -69.438 -34.875 -3.777 1 16.36 43 ARG A C 1
ATOM 304 O O . ARG A 1 43 ? -68.5 -35.625 -4.102 1 16.36 43 ARG A O 1
ATOM 311 N N . GLU A 1 44 ? -69.188 -33.844 -3.008 1 17 44 GLU A N 1
ATOM 312 C CA . GLU A 1 44 ? -68.062 -33.375 -2.205 1 17 44 GLU A CA 1
ATOM 313 C C . GLU A 1 44 ? -67.875 -34.25 -0.963 1 17 44 GLU A C 1
ATOM 315 O O . GLU A 1 44 ? -68.625 -34.156 -0.01 1 17 44 GLU A O 1
ATOM 320 N N . GLY A 1 45 ? -67.688 -35.594 -1.173 1 17.19 45 GLY A N 1
ATOM 321 C CA . GLY A 1 45 ? -67.75 -36.25 0.113 1 17.19 45 GLY A CA 1
ATOM 322 C C . GLY A 1 45 ? -66.75 -35.75 1.129 1 17.19 45 GLY A C 1
ATOM 323 O O . GLY A 1 45 ? -65.688 -35.219 0.76 1 17.19 45 GLY A O 1
ATOM 324 N N . THR A 1 46 ? -67.25 -35.438 2.361 1 18.08 46 THR A N 1
ATOM 325 C CA . THR A 1 46 ? -66.875 -34.719 3.568 1 18.08 46 THR A CA 1
ATOM 326 C C . THR A 1 46 ? -65.75 -35.469 4.277 1 18.08 46 THR A C 1
ATOM 328 O O . THR A 1 46 ? -65.25 -35.031 5.344 1 18.08 46 THR A O 1
ATOM 331 N N . VAL A 1 47 ? -65.188 -36.5 3.627 1 19.14 47 VAL A N 1
ATOM 332 C CA . VAL A 1 47 ? -64.688 -37.406 4.672 1 19.14 47 VAL A CA 1
ATOM 333 C C . VAL A 1 47 ? -63.781 -36.688 5.641 1 19.14 47 VAL A C 1
ATOM 335 O O . VAL A 1 47 ? -62.969 -35.844 5.223 1 19.14 47 VAL A O 1
ATOM 338 N N . ARG A 1 48 ? -64.188 -36.781 6.914 1 19.55 48 ARG A N 1
ATOM 339 C CA . ARG A 1 48 ? -63.75 -36.344 8.25 1 19.55 48 ARG A CA 1
ATOM 340 C C . ARG A 1 48 ? -62.312 -36.812 8.539 1 19.55 48 ARG A C 1
ATOM 342 O O . ARG A 1 48 ? -62.062 -38.031 8.656 1 19.55 48 ARG A O 1
ATOM 349 N N . TRP A 1 49 ? -61.344 -36.312 7.789 1 16.39 49 TRP A N 1
ATOM 350 C CA . TRP A 1 49 ? -59.969 -36.812 7.945 1 16.39 49 TRP A CA 1
ATOM 351 C C . TRP A 1 49 ? -59.531 -36.719 9.406 1 16.39 49 TRP A C 1
ATOM 353 O O . TRP A 1 49 ? -59.719 -35.688 10.062 1 16.39 49 TRP A O 1
ATOM 363 N N . SER A 1 50 ? -59.531 -37.844 10.195 1 18.28 50 SER A N 1
ATOM 364 C CA . SER A 1 50 ? -59.188 -38.375 11.516 1 18.28 50 SER A CA 1
ATOM 365 C C . SER A 1 50 ? -57.906 -37.719 12.055 1 18.28 50 SER A C 1
ATOM 367 O O . SER A 1 50 ? -57.062 -37.281 11.273 1 18.28 50 SER A O 1
ATOM 369 N N . SER A 1 51 ? -57.844 -37.5 13.492 1 18.52 51 SER A N 1
ATOM 370 C CA . SER A 1 51 ? -57.188 -36.75 14.562 1 18.52 51 SER A CA 1
ATOM 371 C C . SER A 1 51 ? -55.75 -37.25 14.742 1 18.52 51 SER A C 1
ATOM 373 O O . SER A 1 51 ? -55.125 -37 15.781 1 18.52 51 SER A O 1
ATOM 375 N N . ALA A 1 52 ? -55.219 -38 13.961 1 17.72 52 ALA A N 1
ATOM 376 C CA . ALA A 1 52 ? -54.062 -38.75 14.508 1 17.72 52 ALA A CA 1
ATOM 377 C C . ALA A 1 52 ? -53.125 -37.812 15.258 1 17.72 52 ALA A C 1
ATOM 379 O O . ALA A 1 52 ? -53.125 -36.594 15.016 1 17.72 52 ALA A O 1
ATOM 380 N N . ALA A 1 53 ? -51.906 -38.312 15.773 1 19.16 53 ALA A N 1
ATOM 381 C CA . ALA A 1 53 ? -50.969 -38.312 16.891 1 19.16 53 ALA A CA 1
ATOM 382 C C . ALA A 1 53 ? -50.156 -37 16.922 1 19.16 53 ALA A C 1
ATOM 384 O O . ALA A 1 53 ? -49.875 -36.406 15.867 1 19.16 53 ALA A O 1
ATOM 385 N N . LYS A 1 54 ? -49.938 -36.375 18.156 1 20.84 54 LYS A N 1
ATOM 386 C CA . LYS A 1 54 ? -49.188 -35.375 18.922 1 20.84 54 LYS A CA 1
ATOM 387 C C . LYS A 1 54 ? -47.719 -35.375 18.531 1 20.84 54 LYS A C 1
ATOM 389 O O . LYS A 1 54 ? -46.938 -36.219 19 1 20.84 54 LYS A O 1
ATOM 394 N N . ALA A 1 55 ? -47.344 -35.406 17.5 1 20.91 55 ALA A N 1
ATOM 395 C CA . ALA A 1 55 ? -45.938 -35.562 17.203 1 20.91 55 ALA A CA 1
ATOM 396 C C . ALA A 1 55 ? -45.094 -34.531 17.984 1 20.91 55 ALA A C 1
ATOM 398 O O . ALA A 1 55 ? -45.438 -33.344 18.016 1 20.91 55 ALA A O 1
ATOM 399 N N . SER A 1 56 ? -44.25 -35.062 18.891 1 21.17 56 SER A N 1
ATOM 400 C CA . SER A 1 56 ? -43.438 -34.469 19.922 1 21.17 56 SER A CA 1
ATOM 401 C C . SER A 1 56 ? -42.688 -33.219 19.438 1 21.17 56 SER A C 1
ATOM 403 O O . SER A 1 56 ? -42.188 -33.219 18.312 1 21.17 56 SER A O 1
ATOM 405 N N . ALA A 1 57 ? -43.062 -32.094 19.844 1 26.11 57 ALA A N 1
ATOM 406 C CA . ALA A 1 57 ? -42.5 -30.75 19.75 1 26.11 57 ALA A CA 1
ATOM 407 C C . ALA A 1 57 ? -41 -30.766 20.016 1 26.11 57 ALA A C 1
ATOM 409 O O . ALA A 1 57 ? -40.562 -30.891 21.156 1 26.11 57 ALA A O 1
ATOM 410 N N . VAL A 1 58 ? -40.344 -31.531 19.328 1 23.69 58 VAL A N 1
ATOM 411 C CA . VAL A 1 58 ? -38.906 -31.438 19.609 1 23.69 58 VAL A CA 1
ATOM 412 C C . VAL A 1 58 ? -38.531 -29.969 19.781 1 23.69 58 VAL A C 1
ATOM 414 O O . VAL A 1 58 ? -38.781 -29.141 18.891 1 23.69 58 VAL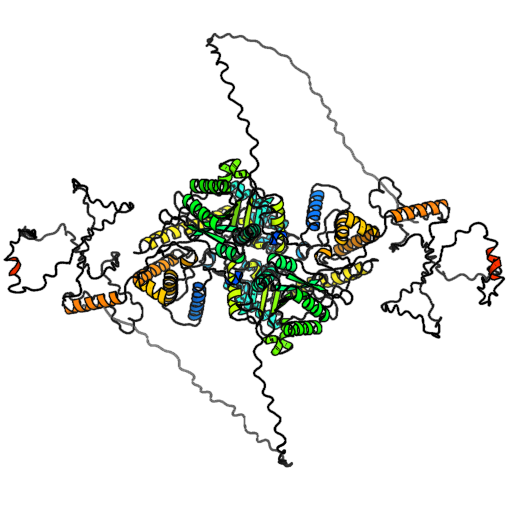 A O 1
ATOM 417 N N . LYS A 1 59 ? -38.5 -29.453 21 1 27.12 59 LYS A N 1
ATOM 418 C CA . LYS A 1 59 ? -37.938 -28.172 21.438 1 27.12 59 LYS A CA 1
ATOM 419 C C . LYS A 1 59 ? -36.75 -27.781 20.578 1 27.12 59 LYS A C 1
ATOM 421 O O . LYS A 1 59 ? -35.719 -28.453 20.609 1 27.12 59 LYS A O 1
ATOM 426 N N . ILE A 1 60 ? -37 -27.203 19.547 1 27.58 60 ILE A N 1
ATOM 427 C CA . ILE A 1 60 ? -35.938 -26.562 18.766 1 27.58 60 ILE A CA 1
ATOM 428 C C . ILE A 1 60 ? -35.062 -25.719 19.688 1 27.58 60 ILE A C 1
ATOM 430 O O . ILE A 1 60 ? -35.5 -24.734 20.25 1 27.58 60 ILE A O 1
ATOM 434 N N . ASN A 1 61 ? -34.375 -26.344 20.578 1 30 61 ASN A N 1
ATOM 435 C CA . ASN A 1 61 ? -33.406 -25.672 21.453 1 30 61 ASN A CA 1
ATOM 436 C C . ASN A 1 61 ? -32.781 -24.469 20.781 1 30 61 ASN A C 1
ATOM 438 O O . ASN A 1 61 ? -32.375 -24.547 19.609 1 30 61 ASN A O 1
ATOM 442 N N . GLU A 1 62 ? -33.188 -23.328 20.984 1 34.03 62 GLU A N 1
ATOM 443 C CA . GLU A 1 62 ? -32.594 -22.047 20.609 1 34.03 62 GLU A CA 1
ATOM 444 C C . GLU A 1 62 ? -31.062 -22.172 20.516 1 34.03 62 GLU A C 1
ATOM 446 O O . GLU A 1 62 ? -30.375 -22.234 21.531 1 34.03 62 GLU A O 1
ATOM 451 N N . LYS A 1 63 ? -30.469 -22.922 19.688 1 35.09 63 LYS A N 1
ATOM 452 C CA . LYS A 1 63 ? -29.078 -23.266 19.406 1 35.09 63 LYS A CA 1
ATOM 453 C C . LYS A 1 63 ? -28.188 -22.031 19.516 1 35.09 63 LYS A C 1
ATOM 455 O O . LYS A 1 63 ? -28.406 -21.031 18.828 1 35.09 63 LYS A O 1
ATOM 460 N N . ALA A 1 64 ? -27.484 -21.719 20.5 1 39.78 64 ALA A N 1
ATOM 461 C CA . ALA A 1 64 ? -26.5 -20.734 20.922 1 39.78 64 ALA A CA 1
ATOM 462 C C . ALA A 1 64 ? -25.625 -20.297 19.75 1 39.78 64 ALA A C 1
ATOM 464 O O . ALA A 1 64 ? -25.031 -21.141 19.062 1 39.78 64 ALA A O 1
ATOM 465 N N . SER A 1 65 ? -25.906 -19.172 19.109 1 55.19 65 SER A N 1
ATOM 466 C CA . SER A 1 65 ? -25.047 -18.562 18.109 1 55.19 65 SER A CA 1
ATOM 467 C C . SER A 1 65 ? -23.578 -18.906 18.344 1 55.19 65 SER A C 1
ATOM 469 O O . SER A 1 65 ? -23.078 -18.797 19.469 1 55.19 65 SER A O 1
ATOM 471 N N . ARG A 1 66 ? -23.062 -19.781 17.562 1 74 66 ARG A N 1
ATOM 472 C CA . ARG A 1 66 ? -21.656 -20.188 17.672 1 74 66 ARG A CA 1
ATOM 473 C C . ARG A 1 66 ? -20.734 -18.984 17.828 1 74 66 ARG A C 1
ATOM 475 O O . ARG A 1 66 ? -20.969 -17.938 17.219 1 74 66 ARG A O 1
ATOM 482 N N . GLU A 1 67 ? -20 -19.047 18.828 1 82.31 67 GLU A N 1
ATOM 483 C CA . GLU A 1 67 ? -19.062 -17.984 19.172 1 82.31 67 GLU A CA 1
ATOM 484 C C . GLU A 1 67 ? -18.109 -17.703 18 1 82.31 67 GLU A C 1
ATOM 486 O O . GLU A 1 67 ? -17.641 -18.625 17.328 1 82.31 67 GLU A O 1
ATOM 491 N N . LYS A 1 68 ? -18 -16.469 17.703 1 89 68 LYS A N 1
ATOM 492 C CA . LYS A 1 68 ? -17.094 -16.016 16.641 1 89 68 LYS A CA 1
ATOM 493 C C . LYS A 1 68 ? -15.641 -16.281 17 1 89 68 LYS A C 1
ATOM 495 O O . LYS A 1 68 ? -15.281 -16.297 18.172 1 89 68 LYS A O 1
ATOM 500 N N . ILE A 1 69 ? -14.898 -16.562 16.016 1 91.81 69 ILE A N 1
ATOM 501 C CA . ILE A 1 69 ? -13.477 -16.828 16.203 1 91.81 69 ILE A CA 1
ATOM 502 C C . ILE A 1 69 ? -12.734 -15.523 16.469 1 91.81 69 ILE A C 1
ATOM 504 O O . ILE A 1 69 ? -11.891 -15.453 17.359 1 91.81 69 ILE A O 1
ATOM 508 N N . LEU A 1 70 ? -13.016 -14.539 15.648 1 93.81 70 LEU A N 1
ATOM 509 C CA . LEU A 1 70 ? -12.383 -13.234 15.781 1 93.81 70 LEU A CA 1
ATOM 510 C C . LEU A 1 70 ? -13.258 -12.297 16.609 1 93.81 70 LEU A C 1
ATOM 512 O O . LEU A 1 70 ? -14.32 -11.859 16.156 1 93.81 70 LEU A O 1
ATOM 516 N N . THR A 1 71 ? -12.852 -12.047 17.859 1 93.56 71 THR A N 1
ATOM 517 C CA . THR A 1 71 ? -13.523 -11.172 18.812 1 93.56 71 THR A CA 1
ATOM 518 C C . THR A 1 71 ? -12.555 -10.148 19.406 1 93.56 71 THR A C 1
ATOM 520 O O . THR A 1 71 ? -11.352 -10.195 19.109 1 93.56 71 THR A O 1
ATOM 523 N N . LEU A 1 72 ? -13.055 -9.266 20.203 1 92.19 72 LEU A N 1
ATOM 524 C CA . LEU A 1 72 ? -12.211 -8.266 20.844 1 92.19 72 LEU A CA 1
ATOM 525 C C . LEU A 1 72 ? -11.195 -8.93 21.766 1 92.19 72 LEU A C 1
ATOM 527 O O . LEU A 1 72 ? -10.086 -8.414 21.953 1 92.19 72 LEU A O 1
ATOM 531 N N . GLU A 1 73 ? -11.531 -10.078 22.281 1 91 73 GLU A N 1
ATOM 532 C CA . GLU A 1 73 ? -10.664 -10.805 23.203 1 91 73 GLU A CA 1
ATOM 533 C C . GLU A 1 73 ? -9.602 -11.594 22.438 1 91 73 GLU A C 1
ATOM 535 O O . GLU A 1 73 ? -8.461 -11.711 22.906 1 91 73 GLU A O 1
ATOM 540 N N . SER A 1 74 ? -10.008 -12.086 21.281 1 92.38 74 SER A N 1
ATOM 541 C CA . SER A 1 74 ? -9.117 -13 20.594 1 92.38 74 SER A CA 1
ATOM 542 C C . SER A 1 74 ? -8.305 -12.281 19.516 1 92.38 74 SER A C 1
ATOM 544 O O . SER A 1 74 ? -7.355 -12.844 18.969 1 92.38 74 SER A O 1
ATOM 546 N N . MET A 1 75 ? -8.555 -10.961 19.266 1 93.75 75 MET A N 1
ATOM 547 C CA . MET A 1 75 ? -7.875 -10.234 18.203 1 93.75 75 MET A CA 1
ATOM 548 C C . MET A 1 75 ? -6.473 -9.828 18.625 1 93.75 75 MET A C 1
ATOM 550 O O . MET A 1 75 ? -6.109 -9.961 19.797 1 93.75 75 MET A O 1
ATOM 554 N N . ASN A 1 76 ? -5.719 -9.383 17.656 1 93.94 76 ASN A N 1
ATOM 555 C CA . ASN A 1 76 ? -4.387 -8.844 17.922 1 93.94 76 ASN A CA 1
ATOM 556 C C . ASN A 1 76 ? -4.441 -7.648 18.859 1 93.94 76 ASN A C 1
ATOM 558 O O . ASN A 1 76 ? -5.023 -6.613 18.531 1 93.94 76 ASN A O 1
ATOM 562 N N . PRO A 1 77 ? -3.84 -7.746 19.984 1 92.81 77 PRO A N 1
ATOM 563 C CA . PRO A 1 77 ? -3.916 -6.664 20.969 1 92.81 77 PRO A CA 1
ATOM 564 C C . PRO A 1 77 ? -3.248 -5.379 20.484 1 92.81 77 PRO A C 1
ATOM 566 O O . PRO A 1 77 ? -3.639 -4.281 20.891 1 92.81 77 PRO A O 1
ATOM 569 N N . GLN A 1 78 ? -2.234 -5.512 19.672 1 90.44 78 GLN A N 1
ATOM 570 C CA . GLN A 1 78 ? -1.571 -4.316 19.156 1 90.44 78 GLN A CA 1
ATOM 571 C C . GLN A 1 78 ? -2.502 -3.523 18.234 1 90.44 78 GLN A C 1
ATOM 573 O O . GLN A 1 78 ? -2.48 -2.291 18.25 1 90.44 78 GLN A O 1
ATOM 578 N N . VAL A 1 79 ? -3.262 -4.211 17.453 1 90.25 79 VAL A N 1
ATOM 579 C CA . VAL A 1 79 ? -4.223 -3.551 16.578 1 90.25 79 VAL A CA 1
ATOM 580 C C . VAL A 1 79 ? -5.293 -2.855 17.422 1 90.25 79 VAL A C 1
ATOM 582 O O . VAL A 1 79 ? -5.715 -1.741 17.094 1 90.25 79 VAL A O 1
ATOM 585 N N . LYS A 1 80 ? -5.676 -3.512 18.453 1 90.06 80 LYS A N 1
ATOM 586 C CA . LYS A 1 80 ? -6.672 -2.943 19.359 1 90.06 80 LYS A CA 1
ATOM 587 C C . LYS A 1 80 ? -6.176 -1.633 19.969 1 90.06 80 LYS A C 1
ATOM 589 O O . LYS A 1 80 ? -6.957 -0.695 20.156 1 90.06 80 LYS A O 1
ATOM 594 N N . ALA A 1 81 ? -4.926 -1.521 20.141 1 89.44 81 ALA A N 1
ATOM 595 C CA . ALA A 1 81 ? -4.324 -0.384 20.828 1 89.44 81 ALA A CA 1
ATOM 596 C C . ALA A 1 81 ? -4.102 0.784 19.875 1 89.44 81 ALA A C 1
ATOM 598 O O . ALA A 1 81 ? -3.861 1.914 20.312 1 89.44 81 ALA A O 1
ATOM 599 N N . VAL A 1 82 ? -4.234 0.566 18.656 1 88.69 82 VAL A N 1
ATOM 600 C CA . VAL A 1 82 ? -3.959 1.593 17.656 1 88.69 82 VAL A CA 1
ATOM 601 C C . VAL A 1 82 ? -5.023 2.684 17.719 1 88.69 82 VAL A C 1
ATOM 603 O O . VAL A 1 82 ? -6.207 2.391 17.906 1 88.69 82 VAL A O 1
ATOM 606 N N . GLU A 1 83 ? -4.531 3.904 17.703 1 78.31 83 GLU A N 1
ATOM 607 C CA . GLU A 1 83 ? -5.402 5.074 17.578 1 78.31 83 GLU A CA 1
ATOM 608 C C . GLU A 1 83 ? -4.996 5.949 16.406 1 78.31 83 GLU A C 1
ATOM 610 O O . GLU A 1 83 ? -3.807 6.105 16.109 1 78.31 83 GLU A O 1
ATOM 615 N N . TYR A 1 84 ? -6.082 6.41 15.75 1 73.88 84 TYR A N 1
ATOM 616 C CA . TYR A 1 84 ? -5.828 7.312 14.633 1 73.88 84 TYR A CA 1
ATOM 617 C C . TYR A 1 84 ? -6.809 8.477 14.641 1 73.88 84 TYR A C 1
ATOM 619 O O . TYR A 1 84 ? -7.852 8.43 13.984 1 73.88 84 TYR A O 1
ATOM 627 N N . ALA A 1 85 ? -6.406 9.477 15.188 1 72.06 85 ALA A N 1
ATOM 628 C CA . ALA A 1 85 ? -7.277 10.586 15.555 1 72.06 85 ALA A CA 1
ATOM 629 C C . ALA A 1 85 ? -7.875 11.25 14.312 1 72.06 85 ALA A C 1
ATOM 631 O O . ALA A 1 85 ? -9.008 11.734 14.352 1 72.06 85 ALA A O 1
ATOM 632 N N . VAL A 1 86 ? -7.164 11.25 13.25 1 71.69 86 VAL A N 1
ATOM 633 C CA . VAL A 1 86 ? -7.594 11.984 12.07 1 71.69 86 VAL A CA 1
ATOM 634 C C . VAL A 1 86 ? -8.781 11.266 11.422 1 71.69 86 VAL A C 1
ATOM 636 O O . VAL A 1 86 ? -9.508 11.859 10.625 1 71.69 86 VAL A O 1
ATOM 639 N N . ARG A 1 87 ? -8.969 10.07 11.789 1 67.94 87 ARG A N 1
ATOM 640 C CA . ARG A 1 87 ? -10.133 9.32 11.344 1 67.94 87 ARG A CA 1
ATOM 641 C C . ARG A 1 87 ? -10.844 8.656 12.523 1 67.94 87 ARG A C 1
ATOM 643 O O . ARG A 1 87 ? -11.32 7.523 12.406 1 67.94 87 ARG A O 1
ATOM 650 N N . GLY A 1 88 ? -10.984 9.438 13.516 1 76.62 88 GLY A N 1
ATOM 651 C CA . GLY A 1 88 ? -11.547 8.977 14.773 1 76.62 88 GLY A CA 1
ATOM 652 C C . GLY A 1 88 ? -13.023 9.289 14.914 1 76.62 88 GLY A C 1
ATOM 653 O O . GLY A 1 88 ? -13.742 9.391 13.914 1 76.62 88 GLY A O 1
ATOM 654 N N . PRO A 1 89 ? -13.477 9.367 16.078 1 80.25 89 PRO A N 1
ATOM 655 C CA . PRO A 1 89 ? -14.898 9.531 16.391 1 80.25 89 PRO A CA 1
ATOM 656 C C . PRO A 1 89 ? -15.492 10.789 15.766 1 80.25 89 PRO A C 1
ATOM 658 O O . PRO A 1 89 ? -16.656 10.781 15.367 1 80.25 89 PRO A O 1
ATOM 661 N N . ILE A 1 90 ? -14.719 11.805 15.664 1 87.62 90 ILE A N 1
ATOM 662 C CA . ILE A 1 90 ? -15.25 13.055 15.125 1 87.62 90 ILE A CA 1
ATOM 663 C C . ILE A 1 90 ? -15.57 12.883 13.641 1 87.62 90 ILE A C 1
ATOM 665 O O . ILE A 1 90 ? -16.547 13.445 13.148 1 87.62 90 ILE A O 1
ATOM 669 N N . VAL A 1 91 ? -14.742 12.156 12.953 1 84.06 91 VAL A N 1
ATOM 670 C CA . VAL A 1 91 ? -14.961 11.922 11.523 1 84.06 91 VAL A CA 1
ATOM 671 C C . VAL A 1 91 ? -16.188 11.047 11.328 1 84.06 91 VAL A C 1
ATOM 673 O O . VAL A 1 91 ? -16.969 11.25 10.391 1 84.06 91 VAL A O 1
ATOM 676 N N . LEU A 1 92 ? -16.328 10.133 12.211 1 81.5 92 LEU A N 1
ATOM 677 C CA . LEU A 1 92 ? -17.516 9.281 12.164 1 81.5 92 LEU A CA 1
ATOM 678 C C . LEU A 1 92 ? -18.781 10.109 12.367 1 81.5 92 LEU A C 1
ATOM 680 O O . LEU A 1 92 ? -19.766 9.922 11.656 1 81.5 92 LEU A O 1
ATOM 684 N N . LYS A 1 93 ? -18.75 10.945 13.328 1 89.31 93 LYS A N 1
ATOM 685 C CA . LYS A 1 93 ? -19.891 11.812 13.602 1 89.31 93 LYS A CA 1
ATOM 686 C C . LYS A 1 93 ? -20.172 12.727 12.406 1 89.31 93 LYS A C 1
ATOM 688 O O . LYS A 1 93 ? -21.344 12.953 12.062 1 89.31 93 LYS A O 1
ATOM 693 N N . ALA A 1 94 ? -19.141 13.219 11.852 1 91.38 94 ALA A N 1
ATOM 694 C CA . ALA A 1 94 ? -19.297 14.031 10.648 1 91.38 94 ALA A CA 1
ATOM 695 C C . ALA A 1 94 ? -20 13.258 9.547 1 91.38 94 ALA A C 1
ATOM 697 O O . ALA A 1 94 ? -20.859 13.797 8.852 1 91.38 94 ALA A O 1
ATOM 698 N N . GLY A 1 95 ? -19.625 12.023 9.406 1 86.25 95 GLY A N 1
ATOM 699 C CA . GLY A 1 95 ? -20.266 11.164 8.43 1 86.25 95 GLY A CA 1
ATOM 700 C C . GLY A 1 95 ? -21.75 10.961 8.703 1 86.25 95 GLY A C 1
ATOM 701 O O . GLY A 1 95 ? -22.562 10.938 7.777 1 86.25 95 GLY A O 1
ATOM 702 N N . GLU A 1 96 ? -22.078 10.836 9.922 1 88.19 96 GLU A N 1
ATOM 703 C CA . GLU A 1 96 ? -23.484 10.695 10.328 1 88.19 96 GLU A CA 1
ATOM 704 C C . GLU A 1 96 ? -24.281 11.953 9.984 1 88.19 96 GLU A C 1
ATOM 706 O O . GLU A 1 96 ? -25.406 11.859 9.484 1 88.19 96 GLU A O 1
ATOM 711 N N . ILE A 1 97 ? -23.719 13.016 10.273 1 93.31 97 ILE A N 1
ATOM 712 C CA . ILE A 1 97 ? -24.375 14.289 10.023 1 93.31 97 ILE A CA 1
ATOM 713 C C . ILE A 1 97 ? -24.578 14.484 8.516 1 93.31 97 ILE A C 1
ATOM 715 O O . ILE A 1 97 ? -25.625 14.961 8.078 1 93.31 97 ILE A O 1
ATOM 719 N N . GLU A 1 98 ? -23.594 14.117 7.766 1 91.25 98 GLU A N 1
ATOM 720 C CA . GLU A 1 98 ? -23.703 14.195 6.312 1 91.25 98 GLU A CA 1
ATOM 721 C C . GLU A 1 98 ? -24.859 13.336 5.801 1 91.25 98 GLU A C 1
ATOM 723 O O . GLU A 1 98 ? -25.594 13.742 4.898 1 91.25 98 GLU A O 1
ATOM 728 N N . LYS A 1 99 ? -25.016 12.203 6.332 1 87.69 99 LYS A N 1
ATOM 729 C CA . LYS A 1 99 ? -26.109 11.32 5.957 1 87.69 99 LYS A CA 1
ATOM 730 C C . LYS A 1 99 ? -27.453 11.93 6.32 1 87.69 99 LYS A C 1
ATOM 732 O O . LYS A 1 99 ? -28.422 11.82 5.559 1 87.69 99 LYS A O 1
ATOM 737 N N . GLU A 1 100 ? -27.531 12.5 7.457 1 92.88 100 GLU A N 1
ATOM 738 C CA . GLU A 1 100 ? -28.75 13.164 7.902 1 92.88 100 GLU A CA 1
ATOM 739 C C . GLU A 1 100 ? -29.125 14.305 6.965 1 92.88 100 GLU A C 1
ATOM 741 O O . GLU A 1 100 ? -30.297 14.453 6.602 1 92.88 100 GLU A O 1
ATOM 746 N N . LEU A 1 101 ? -28.125 15.047 6.605 1 93.56 101 LEU A N 1
ATOM 747 C CA . LEU A 1 101 ? -28.375 16.156 5.691 1 93.56 101 LEU A CA 1
ATOM 748 C C . LEU A 1 101 ? -28.875 15.656 4.348 1 93.56 101 LEU A C 1
ATOM 750 O O . LEU A 1 101 ? -29.797 16.25 3.764 1 93.56 101 LEU A O 1
ATOM 754 N N . ARG A 1 102 ? -28.359 14.602 3.896 1 89.62 102 ARG A N 1
ATOM 755 C CA . ARG A 1 102 ? -28.781 14.016 2.625 1 89.62 102 ARG A CA 1
ATOM 756 C C . ARG A 1 102 ? -30.219 13.508 2.697 1 89.62 102 ARG A C 1
ATOM 758 O O . ARG A 1 102 ? -30.938 13.539 1.701 1 89.62 102 ARG A O 1
ATOM 765 N N . LYS A 1 103 ? -30.656 13.094 3.875 1 91.5 103 LYS A N 1
ATOM 766 C CA . LYS A 1 103 ? -32.031 12.594 4.094 1 91.5 103 LYS A CA 1
ATOM 767 C C . LYS A 1 103 ? -33 13.75 4.285 1 91.5 103 LYS A C 1
ATOM 769 O O . LYS A 1 103 ? -34.219 13.523 4.434 1 91.5 103 LYS A O 1
ATOM 774 N N . GLY A 1 104 ? -32.469 14.891 4.418 1 92.06 104 GLY A N 1
ATOM 775 C CA . GLY A 1 104 ? -33.344 16.062 4.473 1 92.06 104 GLY A CA 1
ATOM 776 C C . GLY A 1 104 ? -33.562 16.578 5.883 1 92.06 104 GLY A C 1
ATOM 777 O O . GLY A 1 104 ? -34.375 17.484 6.102 1 92.06 104 GLY A O 1
ATOM 778 N N . ILE A 1 105 ? -32.812 16.031 6.812 1 93.81 105 ILE A N 1
ATOM 779 C CA . ILE A 1 105 ? -32.906 16.531 8.18 1 93.81 105 ILE A CA 1
ATOM 780 C C . ILE A 1 105 ? -32.312 17.938 8.273 1 93.81 105 ILE A C 1
ATOM 782 O O . ILE A 1 105 ? -31.203 18.172 7.82 1 93.81 105 ILE A O 1
ATOM 786 N N . LYS A 1 106 ? -33.062 18.812 8.828 1 91.88 106 LYS A N 1
ATOM 787 C CA . LYS A 1 106 ? -32.656 20.219 8.875 1 91.88 106 LYS A CA 1
ATOM 788 C C . LYS A 1 106 ? -31.625 20.453 9.992 1 91.88 106 LYS A C 1
ATOM 790 O O . LYS A 1 106 ? -31.781 19.922 11.094 1 91.88 106 LYS A O 1
ATOM 795 N N . LYS A 1 107 ? -30.594 21.172 9.68 1 93.81 107 LYS A N 1
ATOM 796 C CA . LYS A 1 107 ? -29.547 21.609 10.586 1 93.81 107 LYS A CA 1
ATOM 797 C C . LYS A 1 107 ? -29.219 23.094 10.367 1 93.81 107 LYS A C 1
ATOM 799 O O . LYS A 1 107 ? -29.641 23.688 9.367 1 93.81 107 LYS A O 1
ATOM 804 N N . PRO A 1 108 ? -28.531 23.719 11.359 1 91.56 108 PRO A N 1
ATOM 805 C CA . PRO A 1 108 ? -28.172 25.125 11.188 1 91.56 108 PRO A CA 1
ATOM 806 C C . PRO A 1 108 ? -27.156 25.359 10.07 1 91.56 108 PRO A C 1
ATOM 808 O O . PRO A 1 108 ? -26.781 26.5 9.781 1 91.56 108 PRO A O 1
ATOM 811 N N . PHE A 1 109 ? -26.781 24.359 9.445 1 94 109 PHE A N 1
ATOM 812 C CA . PHE A 1 109 ? -25.859 24.406 8.32 1 94 109 PHE A CA 1
ATOM 813 C C . PHE A 1 109 ? -26.312 23.484 7.203 1 94 109 PHE A C 1
ATOM 815 O O . PHE A 1 109 ? -27.156 22.609 7.426 1 94 109 PHE A O 1
ATOM 822 N N . THR A 1 110 ? -25.719 23.734 6.055 1 92.25 110 THR A N 1
ATOM 823 C CA . THR A 1 110 ? -26.203 22.984 4.902 1 92.25 110 THR A CA 1
ATOM 824 C C . THR A 1 110 ? -25.172 21.953 4.445 1 92.25 110 THR A C 1
ATOM 826 O O . THR A 1 110 ? -25.469 21.109 3.598 1 92.25 110 THR A O 1
ATOM 829 N N . GLU A 1 111 ? -24 22.078 4.953 1 92.5 111 GLU A N 1
ATOM 830 C CA . GLU A 1 111 ? -22.953 21.125 4.578 1 92.5 111 GLU A CA 1
ATOM 831 C C . GLU A 1 111 ? -21.953 20.938 5.715 1 92.5 111 GLU A C 1
ATOM 833 O O . GLU A 1 111 ? -21.828 21.781 6.594 1 92.5 111 GLU A O 1
ATOM 838 N N . VAL A 1 112 ? -21.391 19.766 5.688 1 93.25 112 VAL A N 1
ATOM 839 C CA . VAL A 1 112 ? -20.281 19.531 6.59 1 93.25 112 VAL A CA 1
ATOM 840 C C . VAL A 1 112 ? -18.969 19.891 5.898 1 93.25 112 VAL A C 1
ATOM 842 O O . VAL A 1 112 ? -18.672 19.391 4.816 1 93.25 112 VAL A O 1
ATOM 845 N N . ILE A 1 113 ? -18.25 20.828 6.465 1 91.25 113 ILE A N 1
ATOM 846 C CA . ILE A 1 113 ? -16.938 21.203 5.938 1 91.25 113 ILE A CA 1
ATOM 847 C C . ILE A 1 113 ? -15.859 20.359 6.613 1 91.25 113 ILE A C 1
ATOM 849 O O . ILE A 1 113 ? -15.555 20.562 7.789 1 91.25 113 ILE A O 1
ATOM 853 N N . LYS A 1 114 ? -15.258 19.516 5.836 1 90 114 LYS A N 1
ATOM 854 C CA . LYS A 1 114 ? -14.25 18.594 6.359 1 90 114 LYS A CA 1
ATOM 855 C C . LYS A 1 114 ? -12.875 19.25 6.398 1 90 114 LYS A C 1
ATOM 857 O O . LYS A 1 114 ? -12.016 18.953 5.566 1 90 114 LYS A O 1
ATOM 862 N N . ALA A 1 115 ? -12.641 19.969 7.402 1 92.38 115 ALA A N 1
ATOM 863 C CA . ALA A 1 115 ? -11.359 20.656 7.566 1 92.38 115 ALA A CA 1
ATOM 864 C C . ALA A 1 115 ? -10.391 19.828 8.406 1 92.38 115 ALA A C 1
ATOM 866 O O . ALA A 1 115 ? -9.406 20.359 8.922 1 92.38 115 ALA A O 1
ATOM 867 N N . ASN A 1 116 ? -10.703 18.531 8.531 1 89.5 116 ASN A N 1
ATOM 868 C CA . ASN A 1 116 ? -9.898 17.641 9.352 1 89.5 116 ASN A CA 1
ATOM 869 C C . ASN A 1 116 ? -8.789 16.969 8.531 1 89.5 116 ASN A C 1
ATOM 871 O O . ASN A 1 116 ? -7.809 16.484 9.094 1 89.5 116 ASN A O 1
ATOM 875 N N . ILE A 1 117 ? -8.891 16.859 7.223 1 85.5 117 ILE A N 1
ATOM 876 C CA . ILE A 1 117 ? -7.941 16.094 6.438 1 85.5 117 ILE A CA 1
ATOM 877 C C . ILE A 1 117 ? -7.273 16.984 5.398 1 85.5 117 ILE A C 1
ATOM 879 O O . ILE A 1 117 ? -7.918 17.875 4.836 1 85.5 117 ILE A O 1
ATOM 883 N N . GLY A 1 118 ? -6.043 16.75 5.199 1 91.19 118 GLY A N 1
ATOM 884 C CA . GLY A 1 118 ? -5.266 17.484 4.227 1 91.19 118 GLY A CA 1
ATOM 885 C C . GLY A 1 118 ? -5.438 16.984 2.807 1 91.19 118 GLY A C 1
ATOM 886 O O . GLY A 1 118 ? -4.477 16.516 2.184 1 91.19 118 GLY A O 1
ATOM 887 N N . ASP A 1 119 ? -6.645 17.172 2.264 1 94.25 119 ASP A N 1
ATOM 888 C CA . ASP A 1 119 ? -6.973 16.75 0.903 1 94.25 119 ASP A CA 1
ATOM 889 C C . ASP A 1 119 ? -7.211 17.969 0.002 1 94.25 119 ASP A C 1
ATOM 891 O O . ASP A 1 119 ? -8.344 18.438 -0.123 1 94.25 119 ASP A O 1
ATOM 895 N N . ALA A 1 120 ? -6.188 18.328 -0.688 1 96.88 120 ALA A N 1
ATOM 896 C CA . ALA A 1 120 ? -6.207 19.562 -1.462 1 96.88 120 ALA A CA 1
ATOM 897 C C . ALA A 1 120 ? -7.234 19.484 -2.586 1 96.88 120 ALA A C 1
ATOM 899 O O . ALA A 1 120 ? -7.965 20.453 -2.83 1 96.88 120 ALA A O 1
ATOM 900 N N . HIS A 1 121 ? -7.309 18.375 -3.25 1 97 121 HIS A N 1
ATOM 901 C CA . HIS A 1 121 ? -8.219 18.25 -4.383 1 97 121 HIS A CA 1
ATOM 902 C C . HIS A 1 121 ? -9.672 18.219 -3.92 1 97 121 HIS A C 1
ATOM 904 O O . HIS A 1 121 ? -10.547 18.812 -4.562 1 97 121 HIS A O 1
ATOM 910 N N . ALA A 1 122 ? -9.906 17.578 -2.818 1 93.94 122 ALA A N 1
ATOM 911 C CA . ALA A 1 122 ? -11.258 17.547 -2.27 1 93.94 122 ALA A CA 1
ATOM 912 C C . ALA A 1 122 ? -11.727 18.953 -1.901 1 93.94 122 ALA A C 1
ATOM 914 O O . ALA A 1 122 ? -12.922 19.25 -1.941 1 93.94 122 ALA A O 1
ATOM 915 N N . MET A 1 123 ? -10.766 19.812 -1.619 1 94.31 123 MET A N 1
ATOM 916 C CA . MET A 1 123 ? -11.094 21.172 -1.193 1 94.31 123 MET A CA 1
ATOM 917 C C . MET A 1 123 ? -11.023 22.141 -2.367 1 94.31 123 MET A C 1
ATOM 919 O O . MET A 1 123 ? -11.031 23.359 -2.174 1 94.31 123 MET A O 1
ATOM 923 N N . GLY A 1 124 ? -10.805 21.641 -3.533 1 93.31 124 GLY A N 1
ATOM 924 C CA . GLY A 1 124 ? -11.016 22.484 -4.699 1 93.31 124 GLY A CA 1
ATOM 925 C C . GLY A 1 124 ? -9.734 22.781 -5.449 1 93.31 124 GLY A C 1
ATOM 926 O O . GLY A 1 124 ? -9.766 23.422 -6.508 1 93.31 124 GLY A O 1
ATOM 927 N N . GLN A 1 125 ? -8.641 22.391 -4.945 1 96.25 125 GLN A N 1
ATOM 928 C CA . GLN A 1 125 ? -7.414 22.594 -5.703 1 96.25 125 GLN A CA 1
ATOM 929 C C . GLN A 1 125 ? -7.449 21.844 -7.027 1 96.25 125 GLN A C 1
ATOM 931 O O . GLN A 1 125 ? -7.801 20.656 -7.066 1 96.25 125 GLN A O 1
ATOM 936 N N . ARG A 1 126 ? -7.082 22.531 -8.062 1 95.75 126 ARG A N 1
ATOM 937 C CA . ARG A 1 126 ? -7.051 21.906 -9.383 1 95.75 126 ARG A CA 1
ATOM 938 C C . ARG A 1 126 ? -5.746 21.141 -9.586 1 95.75 126 ARG A C 1
ATOM 940 O O . ARG A 1 126 ? -4.68 21.594 -9.18 1 95.75 126 ARG A O 1
ATOM 947 N N . PRO A 1 127 ? -5.855 19.984 -10.234 1 97.38 127 PRO A N 1
ATOM 948 C CA . PRO A 1 127 ? -4.629 19.234 -10.523 1 97.38 127 PRO A CA 1
ATOM 949 C C . PRO A 1 127 ? -3.703 19.969 -11.484 1 97.38 127 PRO A C 1
ATOM 951 O O . PRO A 1 127 ? -4.172 20.734 -12.336 1 97.38 127 PRO A O 1
ATOM 954 N N . ILE A 1 128 ? -2.389 19.703 -11.359 1 98.38 128 ILE A N 1
ATOM 955 C CA . ILE A 1 128 ? -1.4 20.219 -12.297 1 98.38 128 ILE A CA 1
ATOM 956 C C . ILE A 1 128 ? -1.562 19.531 -13.656 1 98.38 128 ILE A C 1
ATOM 958 O O . ILE A 1 128 ? -1.486 18.312 -13.75 1 98.38 128 ILE A O 1
ATOM 962 N N . THR A 1 129 ? -1.713 20.297 -14.68 1 98.56 129 THR A N 1
ATOM 963 C CA . THR A 1 129 ? -2.061 19.812 -16 1 98.56 129 THR A CA 1
ATOM 964 C C . THR A 1 129 ? -0.99 18.859 -16.516 1 98.56 129 THR A C 1
ATOM 966 O O . THR A 1 129 ? -1.304 17.75 -16.984 1 98.56 129 THR A O 1
ATOM 969 N N . PHE A 1 130 ? 0.27 19.281 -16.469 1 98.69 130 PHE A N 1
ATOM 970 C CA . PHE A 1 130 ? 1.374 18.531 -17.031 1 98.69 130 PHE A CA 1
ATOM 971 C C . PHE A 1 130 ? 1.475 17.141 -16.391 1 98.69 130 PHE A C 1
ATOM 973 O O . PHE A 1 130 ? 1.687 16.156 -17.094 1 98.69 130 PHE A O 1
ATOM 980 N N . LEU A 1 131 ? 1.347 17.078 -15.078 1 98.62 131 LEU A N 1
ATOM 981 C CA . LEU A 1 131 ? 1.409 15.812 -14.359 1 98.62 131 LEU A CA 1
ATOM 982 C C . LEU A 1 131 ? 0.335 14.852 -14.852 1 98.62 131 LEU A C 1
ATOM 984 O O . LEU A 1 131 ? 0.625 13.688 -15.156 1 98.62 131 LEU A O 1
ATOM 988 N N . ARG A 1 132 ? -0.878 15.352 -15.008 1 98.69 132 ARG A N 1
ATOM 989 C CA . ARG A 1 132 ? -1.999 14.523 -15.453 1 98.69 132 ARG A CA 1
ATOM 990 C C . ARG A 1 132 ? -1.822 14.094 -16.906 1 98.69 132 ARG A C 1
ATOM 992 O O . ARG A 1 132 ? -2.189 12.977 -17.281 1 98.69 132 ARG A O 1
ATOM 999 N N . GLN A 1 133 ? -1.29 14.953 -17.719 1 98.75 133 GLN A N 1
ATOM 1000 C CA . GLN A 1 133 ? -1.04 14.609 -19.109 1 98.75 133 GLN A CA 1
ATOM 1001 C C . GLN A 1 133 ? -0.064 13.438 -19.234 1 98.75 133 GLN A C 1
ATOM 1003 O O . GLN A 1 133 ? -0.318 12.484 -19.969 1 98.75 133 GLN A O 1
ATOM 1008 N N . VAL A 1 134 ? 1.03 13.484 -18.516 1 98.88 134 VAL A N 1
ATOM 1009 C CA . VAL A 1 134 ? 2.049 12.445 -18.609 1 98.88 134 VAL A CA 1
ATOM 1010 C C . VAL A 1 134 ? 1.485 11.125 -18.094 1 98.88 134 VAL A C 1
ATOM 1012 O O . VAL A 1 134 ? 1.663 10.078 -18.719 1 98.88 134 VAL A O 1
ATOM 1015 N N . VAL A 1 135 ? 0.807 11.141 -16.969 1 98.81 135 VAL A N 1
ATOM 1016 C CA . VAL A 1 135 ? 0.277 9.906 -16.391 1 98.81 135 VAL A CA 1
ATOM 1017 C C . VAL A 1 135 ? -0.788 9.32 -17.312 1 98.81 135 VAL A C 1
ATOM 1019 O O . VAL A 1 135 ? -0.894 8.102 -17.453 1 98.81 135 VAL A O 1
ATOM 1022 N N . ALA A 1 136 ? -1.584 10.188 -17.938 1 98.75 136 ALA A N 1
ATOM 1023 C CA . ALA A 1 136 ? -2.586 9.719 -18.891 1 98.75 136 ALA A CA 1
ATOM 1024 C C . ALA A 1 136 ? -1.928 9.031 -20.078 1 98.75 136 ALA A C 1
ATOM 1026 O O . ALA A 1 136 ? -2.408 8 -20.562 1 98.75 136 ALA A O 1
ATOM 1027 N N . LEU A 1 137 ? -0.845 9.633 -20.578 1 98.81 137 LEU A N 1
ATOM 1028 C CA . LEU A 1 137 ? -0.101 9.055 -21.688 1 98.81 137 LEU A CA 1
ATOM 1029 C C . LEU A 1 137 ? 0.473 7.691 -21.312 1 98.81 137 LEU A C 1
ATOM 1031 O O . LEU A 1 137 ? 0.464 6.762 -22.125 1 98.81 137 LEU A O 1
ATOM 1035 N N . CYS A 1 138 ? 0.979 7.547 -20.078 1 98.81 138 CYS A N 1
ATOM 1036 C CA . CYS A 1 138 ? 1.49 6.27 -19.609 1 98.81 138 CYS A CA 1
ATOM 1037 C C . CYS A 1 138 ? 0.367 5.246 -19.469 1 98.81 138 CYS A C 1
ATOM 1039 O O . CYS A 1 138 ? 0.574 4.055 -19.719 1 98.81 138 CYS A O 1
ATOM 1041 N N . THR A 1 139 ? -0.822 5.68 -19.078 1 98.62 139 THR A N 1
ATOM 1042 C CA . THR A 1 139 ? -1.979 4.82 -18.859 1 98.62 139 THR A CA 1
ATOM 1043 C C . THR A 1 139 ? -2.504 4.262 -20.172 1 98.62 139 THR A C 1
ATOM 1045 O O . THR A 1 139 ? -2.812 3.07 -20.266 1 98.62 139 THR A O 1
ATOM 1048 N N . TYR A 1 140 ? -2.629 5.121 -21.141 1 98.44 140 TYR A N 1
ATOM 1049 C CA . TYR A 1 140 ? -3.172 4.781 -22.453 1 98.44 140 TYR A CA 1
ATOM 1050 C C . TYR A 1 140 ? -2.266 5.293 -23.562 1 98.44 140 TYR A C 1
ATOM 1052 O O . TYR A 1 140 ? -2.564 6.301 -24.203 1 98.44 140 TYR A O 1
ATOM 1060 N N . PRO A 1 141 ? -1.241 4.5 -23.891 1 98 141 PRO A N 1
ATOM 1061 C CA . PRO A 1 141 ? -0.189 4.945 -24.797 1 98 141 PRO A CA 1
ATOM 1062 C C . PRO A 1 141 ? -0.718 5.266 -26.203 1 98 141 PRO A C 1
ATOM 1064 O O . PRO A 1 141 ? -0.032 5.922 -26.984 1 98 141 PRO A O 1
ATOM 1067 N N . ASN A 1 142 ? -1.938 4.887 -26.547 1 96.44 142 ASN A N 1
ATOM 1068 C CA . ASN A 1 142 ? -2.541 5.281 -27.812 1 96.44 142 ASN A CA 1
ATOM 1069 C C . ASN A 1 142 ? -2.621 6.801 -27.953 1 96.44 142 ASN A C 1
ATOM 1071 O O . ASN A 1 142 ? -2.662 7.324 -29.062 1 96.44 142 ASN A O 1
ATOM 1075 N N . LEU A 1 143 ? -2.545 7.441 -26.875 1 97.75 143 LEU A N 1
ATOM 1076 C CA . LEU A 1 143 ? -2.625 8.898 -26.859 1 97.75 143 LEU A CA 1
ATOM 1077 C C . LEU A 1 143 ? -1.311 9.516 -27.328 1 97.75 143 LEU A C 1
ATOM 1079 O O . LEU A 1 143 ? -1.256 10.711 -27.625 1 97.75 143 LEU A O 1
ATOM 1083 N N . LEU A 1 144 ? -0.248 8.742 -27.391 1 97.69 144 LEU A N 1
ATOM 1084 C CA . LEU A 1 144 ? 1.065 9.25 -27.781 1 97.69 144 LEU A CA 1
ATOM 1085 C C . LEU A 1 144 ? 1.045 9.797 -29.203 1 97.69 144 LEU A C 1
ATOM 1087 O O . LEU A 1 144 ? 1.875 10.641 -29.562 1 97.69 144 LEU A O 1
ATOM 1091 N N . ASP A 1 145 ? 0.067 9.414 -29.938 1 95 145 ASP A N 1
ATOM 1092 C CA . ASP A 1 145 ? -0.044 9.875 -31.328 1 95 145 ASP A CA 1
ATOM 1093 C C . ASP A 1 145 ? -0.96 11.086 -31.422 1 95 145 ASP A C 1
ATOM 1095 O O . ASP A 1 145 ? -1.089 11.688 -32.5 1 95 145 ASP A O 1
ATOM 1099 N N . SER A 1 146 ? -1.551 11.445 -30.375 1 93.38 146 SER A N 1
ATOM 1100 C CA . SER A 1 146 ? -2.475 12.578 -30.375 1 93.38 146 SER A CA 1
ATOM 1101 C C . SER A 1 146 ? -1.724 13.906 -30.406 1 93.38 146 SER A C 1
ATOM 1103 O O . SER A 1 146 ? -0.772 14.102 -29.641 1 93.38 146 SER A O 1
ATOM 1105 N N . PRO A 1 147 ? -2.139 14.836 -31.203 1 93 147 PRO A N 1
ATOM 1106 C CA . PRO A 1 147 ? -1.503 16.156 -31.219 1 93 147 PRO A CA 1
ATOM 1107 C C . PRO A 1 147 ? -1.908 17.031 -30.047 1 93 147 PRO A C 1
ATOM 1109 O O . PRO A 1 147 ? -1.313 18.094 -29.812 1 93 147 PRO A O 1
ATOM 1112 N N . SER A 1 148 ? -2.848 16.594 -29.281 1 93.56 148 SER A N 1
ATOM 1113 C CA . SER A 1 148 ? -3.383 17.391 -28.188 1 93.56 148 SER A CA 1
ATOM 1114 C C . SER A 1 148 ? -2.463 17.359 -26.984 1 93.56 148 SER A C 1
ATOM 1116 O O . SER A 1 148 ? -2.688 18.078 -26 1 93.56 148 SER A O 1
ATOM 1118 N N . PHE A 1 149 ? -1.41 16.562 -27 1 97.62 149 PHE A N 1
ATOM 1119 C CA . PHE A 1 149 ? -0.473 16.453 -25.891 1 97.62 149 PHE A CA 1
ATOM 1120 C C . PHE A 1 149 ? 0.878 17.062 -26.266 1 97.62 149 PHE A C 1
ATOM 1122 O O . PHE A 1 149 ? 1.347 16.891 -27.391 1 97.62 149 PHE A O 1
ATOM 1129 N N . PRO A 1 150 ? 1.478 17.797 -25.344 1 98.19 150 PRO A N 1
ATOM 1130 C CA . PRO A 1 150 ? 2.781 18.406 -25.641 1 98.19 150 PRO A CA 1
ATOM 1131 C C . PRO A 1 150 ? 3.885 17.359 -25.812 1 98.19 150 PRO A C 1
ATOM 1133 O O . PRO A 1 150 ? 3.828 16.297 -25.203 1 98.19 150 PRO A O 1
ATOM 1136 N N . GLU A 1 151 ? 4.895 17.672 -26.562 1 98.12 151 GLU A N 1
ATOM 1137 C CA . GLU A 1 151 ? 5.957 16.734 -26.906 1 98.12 151 GLU A CA 1
ATOM 1138 C C . GLU A 1 151 ? 6.785 16.359 -25.672 1 98.12 151 GLU A C 1
ATOM 1140 O O . GLU A 1 151 ? 7.27 15.234 -25.562 1 98.12 151 GLU A O 1
ATOM 1145 N N . ASP A 1 152 ? 7.008 17.328 -24.812 1 98.62 152 ASP A N 1
ATOM 1146 C CA . ASP A 1 152 ? 7.785 17.031 -23.625 1 98.62 152 ASP A CA 1
ATOM 1147 C C . ASP A 1 152 ? 7.047 16.047 -22.719 1 98.62 152 ASP A C 1
ATOM 1149 O O . ASP A 1 152 ? 7.668 15.211 -22.062 1 98.62 152 ASP A O 1
ATOM 1153 N N . ALA A 1 153 ? 5.723 16.125 -22.672 1 98.69 153 ALA A N 1
ATOM 1154 C CA . ALA A 1 153 ? 4.938 15.125 -21.953 1 98.69 153 ALA A CA 1
ATOM 1155 C C . ALA A 1 153 ? 5.074 13.75 -22.594 1 98.69 153 ALA A C 1
ATOM 1157 O O . ALA A 1 153 ? 5.23 12.742 -21.891 1 98.69 153 ALA A O 1
ATOM 1158 N N . LYS A 1 154 ? 4.984 13.695 -23.922 1 98.69 154 LYS A N 1
ATOM 1159 C CA . LYS A 1 154 ? 5.121 12.438 -24.641 1 98.69 154 LYS A CA 1
ATOM 1160 C C . LYS A 1 154 ? 6.488 11.805 -24.406 1 98.69 154 LYS A C 1
ATOM 1162 O O . LYS A 1 154 ? 6.598 10.586 -24.234 1 98.69 154 LYS A O 1
ATOM 1167 N N . LYS A 1 155 ? 7.48 12.609 -24.422 1 98.31 155 LYS A N 1
ATOM 1168 C CA . LYS A 1 155 ? 8.844 12.133 -24.219 1 98.31 155 LYS A CA 1
ATOM 1169 C C . LYS A 1 155 ? 8.992 11.5 -22.828 1 98.31 155 LYS A C 1
ATOM 1171 O O . LYS A 1 155 ? 9.594 10.43 -22.703 1 98.31 155 LYS A O 1
ATOM 1176 N N . ARG A 1 156 ? 8.516 12.133 -21.812 1 98.44 156 ARG A N 1
ATOM 1177 C CA . ARG A 1 156 ? 8.586 11.586 -20.469 1 98.44 156 ARG A CA 1
ATOM 1178 C C . ARG A 1 156 ? 7.789 10.289 -20.359 1 98.44 156 ARG A C 1
ATOM 1180 O O . ARG A 1 156 ? 8.242 9.32 -19.75 1 98.44 156 ARG A O 1
ATOM 1187 N N . ALA A 1 157 ? 6.609 10.273 -20.938 1 98.81 157 ALA A N 1
ATOM 1188 C CA . ALA A 1 157 ? 5.777 9.078 -20.891 1 98.81 157 ALA A CA 1
ATOM 1189 C C . ALA A 1 157 ? 6.477 7.898 -21.562 1 98.81 157 ALA A C 1
ATOM 1191 O O . ALA A 1 157 ? 6.465 6.781 -21.047 1 98.81 157 ALA A O 1
ATOM 1192 N N . ARG A 1 158 ? 7.066 8.125 -22.766 1 98.62 158 ARG A N 1
ATOM 1193 C CA . ARG A 1 158 ? 7.797 7.078 -23.469 1 98.62 158 ARG A CA 1
ATOM 1194 C C . ARG A 1 158 ? 8.938 6.527 -22.609 1 98.62 158 ARG A C 1
ATOM 1196 O O . ARG A 1 158 ? 9.156 5.316 -22.562 1 98.62 158 ARG A O 1
ATOM 1203 N N . ARG A 1 159 ? 9.633 7.406 -21.984 1 98.19 159 ARG A N 1
ATOM 1204 C CA . ARG A 1 159 ? 10.758 7.004 -21.156 1 98.19 159 ARG A CA 1
ATOM 1205 C C . ARG A 1 159 ? 10.289 6.152 -19.984 1 98.19 159 ARG A C 1
ATOM 1207 O O . ARG A 1 159 ? 10.898 5.125 -19.672 1 98.19 159 ARG A O 1
ATOM 1214 N N . ILE A 1 160 ? 9.273 6.551 -19.328 1 98.62 160 ILE A N 1
ATOM 1215 C CA . ILE A 1 160 ? 8.719 5.801 -18.203 1 98.62 160 ILE A CA 1
ATOM 1216 C C . ILE A 1 160 ? 8.258 4.426 -18.672 1 98.62 160 ILE A C 1
ATOM 1218 O O . ILE A 1 160 ? 8.562 3.41 -18.047 1 98.62 160 ILE A O 1
ATOM 1222 N N . LEU A 1 161 ? 7.523 4.41 -19.766 1 98.56 161 LEU A N 1
ATOM 1223 C CA . LEU A 1 161 ? 7.004 3.16 -20.312 1 98.56 161 LEU A CA 1
ATOM 1224 C C . LEU A 1 161 ? 8.148 2.221 -20.688 1 98.56 161 LEU A C 1
ATOM 1226 O O . LEU A 1 161 ? 8.039 1.006 -20.5 1 98.56 161 LEU A O 1
ATOM 1230 N N . GLN A 1 162 ? 9.203 2.764 -21.172 1 97.31 162 GLN A N 1
ATOM 1231 C CA . GLN A 1 162 ? 10.375 1.958 -21.516 1 97.31 162 GLN A CA 1
ATOM 1232 C C . GLN A 1 162 ? 10.977 1.307 -20.281 1 97.31 162 GLN A C 1
ATOM 1234 O O . GLN A 1 162 ? 11.594 0.244 -20.375 1 97.31 162 GLN A O 1
ATOM 1239 N N . GLY A 1 163 ? 10.781 1.911 -19.172 1 95.88 163 GLY A N 1
ATOM 1240 C CA . GLY A 1 163 ? 11.273 1.363 -17.906 1 95.88 163 GLY A CA 1
ATOM 1241 C C . GLY A 1 163 ? 10.359 0.315 -17.312 1 95.88 163 GLY A C 1
ATOM 1242 O O . GLY A 1 163 ? 10.719 -0.359 -16.344 1 95.88 163 GLY A O 1
ATOM 1243 N N . CYS A 1 164 ? 9.203 0.101 -17.891 1 97.12 164 CYS A N 1
ATOM 1244 C CA . CYS A 1 164 ? 8.227 -0.881 -17.438 1 97.12 164 CYS A CA 1
ATOM 1245 C C . CYS A 1 164 ? 8.328 -2.17 -18.234 1 97.12 164 CYS A C 1
ATOM 1247 O O . CYS A 1 164 ? 8.688 -2.145 -19.406 1 97.12 164 CYS A O 1
ATOM 1249 N N . GLY A 1 165 ? 8.039 -3.283 -17.531 1 93.5 165 GLY A N 1
ATOM 1250 C CA . GLY A 1 165 ? 7.941 -4.527 -18.281 1 93.5 165 GLY A CA 1
ATOM 1251 C C . GLY A 1 165 ? 6.902 -4.48 -19.391 1 93.5 165 GLY A C 1
ATOM 1252 O O . GLY A 1 165 ? 5.785 -4 -19.172 1 93.5 165 GLY A O 1
ATOM 1253 N N . GLY A 1 166 ? 7.293 -4.926 -20.625 1 94.94 166 GLY A N 1
ATOM 1254 C CA . GLY A 1 166 ? 6.367 -4.906 -21.734 1 94.94 166 GLY A CA 1
ATOM 1255 C C . GLY A 1 166 ? 5.957 -3.504 -22.156 1 94.94 166 GLY A C 1
ATOM 1256 O O . GLY A 1 166 ? 4.949 -3.322 -22.844 1 94.94 166 GLY A O 1
ATOM 1257 N N . ASN A 1 167 ? 6.648 -2.504 -21.594 1 97.38 167 ASN A N 1
ATOM 1258 C CA . ASN A 1 167 ? 6.32 -1.104 -21.844 1 97.38 167 ASN A CA 1
ATOM 1259 C C . ASN A 1 167 ? 4.91 -0.766 -21.375 1 97.38 167 ASN A C 1
ATOM 1261 O O . ASN A 1 167 ? 4.184 -0.034 -22.047 1 97.38 167 ASN A O 1
ATOM 1265 N N . SER A 1 168 ? 4.555 -1.395 -20.328 1 98.12 168 SER A N 1
ATOM 1266 C CA . SER A 1 168 ? 3.184 -1.229 -19.844 1 98.12 168 SER A CA 1
ATOM 1267 C C . SER A 1 168 ? 3.154 -0.77 -18.391 1 98.12 168 SER A C 1
ATOM 1269 O O . SER A 1 168 ? 3.83 -1.349 -17.547 1 98.12 168 SER A O 1
ATOM 1271 N N . LEU A 1 169 ? 2.328 0.244 -18.156 1 98.12 169 LEU A N 1
ATOM 1272 C CA . LEU A 1 169 ? 2.119 0.74 -16.812 1 98.12 169 LEU A CA 1
ATOM 1273 C C . LEU A 1 169 ? 1.494 -0.336 -15.922 1 98.12 169 LEU A C 1
ATOM 1275 O O . LEU A 1 169 ? 1.549 -0.247 -14.695 1 98.12 169 LEU A O 1
ATOM 1279 N N . GLY A 1 170 ? 0.95 -1.346 -16.531 1 97.94 170 GLY A N 1
ATOM 1280 C CA . GLY A 1 170 ? 0.235 -2.391 -15.812 1 97.94 170 GLY A CA 1
ATOM 1281 C C . GLY A 1 170 ? 1.129 -3.539 -15.391 1 97.94 170 GLY A C 1
ATOM 1282 O O . GLY A 1 170 ? 0.649 -4.535 -14.844 1 97.94 170 GLY A O 1
ATOM 1283 N N . SER A 1 171 ? 2.4 -3.453 -15.555 1 97.25 171 SER A N 1
ATOM 1284 C CA . SER A 1 171 ? 3.336 -4.504 -15.172 1 97.25 171 SER A CA 1
ATOM 1285 C C . SER A 1 171 ? 3.914 -4.242 -13.781 1 97.25 171 SER A C 1
ATOM 1287 O O . SER A 1 171 ? 3.881 -3.111 -13.289 1 97.25 171 SER A O 1
ATOM 1289 N N . TYR A 1 172 ? 4.43 -5.258 -13.133 1 94.31 172 TYR A N 1
ATOM 1290 C CA . TYR A 1 172 ? 5.215 -5.09 -11.914 1 94.31 172 TYR A CA 1
ATOM 1291 C C . TYR A 1 172 ? 6.488 -4.305 -12.188 1 94.31 172 TYR A C 1
ATOM 1293 O O . TYR A 1 172 ? 6.953 -4.238 -13.328 1 94.31 172 TYR A O 1
ATOM 1301 N N . THR A 1 173 ? 6.98 -3.73 -11.125 1 94.5 173 THR A N 1
ATOM 1302 C CA . THR A 1 173 ? 8.312 -3.145 -11.156 1 94.5 173 THR A CA 1
ATOM 1303 C C . THR A 1 173 ? 9.219 -3.805 -10.125 1 94.5 173 THR A C 1
ATOM 1305 O O . THR A 1 173 ? 8.789 -4.703 -9.391 1 94.5 173 THR A O 1
ATOM 1308 N N . ALA A 1 174 ? 10.469 -3.385 -10.18 1 90.38 174 ALA A N 1
ATOM 1309 C CA . ALA A 1 174 ? 11.336 -3.771 -9.07 1 90.38 174 ALA A CA 1
ATOM 1310 C C . ALA A 1 174 ? 10.773 -3.271 -7.738 1 90.38 174 ALA A C 1
ATOM 1312 O O . ALA A 1 174 ? 10.039 -2.285 -7.699 1 90.38 174 ALA A O 1
ATOM 1313 N N . SER A 1 175 ? 11.164 -3.973 -6.719 1 91.19 175 SER A N 1
ATOM 1314 C CA . SER A 1 175 ? 10.656 -3.609 -5.398 1 91.19 175 SER A CA 1
ATOM 1315 C C . SER A 1 175 ? 11.117 -2.211 -5 1 91.19 175 SER A C 1
ATOM 1317 O O . SER A 1 175 ? 10.422 -1.51 -4.262 1 91.19 175 SER A O 1
ATOM 1319 N N . GLN A 1 176 ? 12.281 -1.789 -5.457 1 94.12 176 GLN A N 1
ATOM 1320 C CA . GLN A 1 176 ? 12.789 -0.448 -5.184 1 94.12 176 GLN A CA 1
ATOM 1321 C C . GLN A 1 176 ? 12.086 0.592 -6.055 1 94.12 176 GLN A C 1
ATOM 1323 O O . GLN A 1 176 ? 12.133 1.788 -5.762 1 94.12 176 GLN A O 1
ATOM 1328 N N . GLY A 1 177 ? 11.555 0.157 -7.105 1 96.19 177 GLY A N 1
ATOM 1329 C CA . GLY A 1 177 ? 10.906 1.044 -8.055 1 96.19 177 GLY A CA 1
ATOM 1330 C C . GLY A 1 177 ? 11.578 1.057 -9.414 1 96.19 177 GLY A C 1
ATOM 1331 O O . GLY A 1 177 ? 12.641 0.458 -9.594 1 96.19 177 GLY A O 1
ATOM 1332 N N . ILE A 1 178 ? 10.953 1.723 -10.367 1 97.44 178 ILE A N 1
ATOM 1333 C CA . ILE A 1 178 ? 11.461 1.828 -11.734 1 97.44 178 ILE A CA 1
ATOM 1334 C C . ILE A 1 178 ? 12.805 2.547 -11.727 1 97.44 178 ILE A C 1
ATOM 1336 O O . ILE A 1 178 ? 12.945 3.619 -11.141 1 97.44 178 ILE A O 1
ATOM 1340 N N . ASN A 1 179 ? 13.758 2.012 -12.445 1 95.75 179 ASN A N 1
ATOM 1341 C CA . ASN A 1 179 ? 15.133 2.502 -12.398 1 95.75 179 ASN A CA 1
ATOM 1342 C C . ASN A 1 179 ? 15.234 3.941 -12.898 1 95.75 179 ASN A C 1
ATOM 1344 O O . ASN A 1 179 ? 15.883 4.777 -12.266 1 95.75 179 ASN A O 1
ATOM 1348 N N . CYS A 1 180 ? 14.664 4.242 -14 1 97.56 180 CYS A N 1
ATOM 1349 C CA . CYS A 1 180 ? 14.797 5.578 -14.562 1 97.56 180 CYS A CA 1
ATOM 1350 C C . CYS A 1 180 ? 14.172 6.625 -13.648 1 97.56 180 CYS A C 1
ATOM 1352 O O . CYS A 1 180 ? 14.641 7.762 -13.578 1 97.56 180 CYS A O 1
ATOM 1354 N N . ILE A 1 181 ? 13.133 6.25 -12.938 1 98.75 181 ILE A N 1
ATOM 1355 C CA . ILE A 1 181 ? 12.508 7.188 -12.016 1 98.75 181 ILE A CA 1
ATOM 1356 C C . ILE A 1 181 ? 13.406 7.387 -10.797 1 98.75 181 ILE A C 1
ATOM 1358 O O . ILE A 1 181 ? 13.539 8.508 -10.297 1 98.75 181 ILE A O 1
ATOM 1362 N N . ARG A 1 182 ? 13.992 6.34 -10.242 1 98.62 182 ARG A N 1
ATOM 1363 C CA . ARG A 1 182 ? 14.938 6.477 -9.141 1 98.62 182 ARG A CA 1
ATOM 1364 C C . ARG A 1 182 ? 16.109 7.383 -9.523 1 98.62 182 ARG A C 1
ATOM 1366 O O . ARG A 1 182 ? 16.578 8.172 -8.711 1 98.62 182 ARG A O 1
ATOM 1373 N N . GLU A 1 183 ? 16.562 7.297 -10.773 1 98.56 183 GLU A N 1
ATOM 1374 C CA . GLU A 1 183 ? 17.609 8.18 -11.281 1 98.56 183 GLU A CA 1
ATOM 1375 C C . GLU A 1 183 ? 17.125 9.633 -11.305 1 98.56 183 GLU A C 1
ATOM 1377 O O . GLU A 1 183 ? 17.891 10.539 -10.961 1 98.56 183 GLU A O 1
ATOM 1382 N N . ASP A 1 184 ? 15.93 9.828 -11.703 1 98.75 184 ASP A N 1
ATOM 1383 C CA . ASP A 1 184 ? 15.375 11.18 -11.719 1 98.75 184 ASP A CA 1
ATOM 1384 C C . ASP A 1 184 ? 15.25 11.734 -10.297 1 98.75 184 ASP A C 1
ATOM 1386 O O . ASP A 1 184 ? 15.461 12.922 -10.07 1 98.75 184 ASP A O 1
ATOM 1390 N N . VAL A 1 185 ? 14.875 10.875 -9.336 1 98.88 185 VAL A N 1
ATOM 1391 C CA . VAL A 1 185 ? 14.805 11.297 -7.945 1 98.88 185 VAL A CA 1
ATOM 1392 C C . VAL A 1 185 ? 16.188 11.719 -7.461 1 98.88 185 VAL A C 1
ATOM 1394 O O . VAL A 1 185 ? 16.344 12.75 -6.805 1 98.88 185 VAL A O 1
ATOM 1397 N N . ALA A 1 186 ? 17.156 10.953 -7.777 1 98.81 186 ALA A N 1
ATOM 1398 C CA . ALA A 1 186 ? 18.531 11.273 -7.383 1 98.81 186 ALA A CA 1
ATOM 1399 C C . ALA A 1 186 ? 18.953 12.625 -7.953 1 98.81 186 ALA A C 1
ATOM 1401 O O . ALA A 1 186 ? 19.547 13.445 -7.246 1 98.81 186 ALA A O 1
ATOM 1402 N N . SER A 1 187 ? 18.656 12.828 -9.211 1 98.62 187 SER A N 1
ATOM 1403 C CA . SER A 1 187 ? 18.984 14.094 -9.867 1 98.62 187 SER A CA 1
ATOM 1404 C C . SER A 1 187 ? 18.25 15.258 -9.211 1 98.62 187 SER A C 1
ATOM 1406 O O . SER A 1 187 ? 18.828 16.344 -9.039 1 98.62 187 SER A O 1
ATOM 1408 N N . TYR A 1 188 ? 17.078 15.156 -8.961 1 98.56 188 TYR A N 1
ATOM 1409 C CA . TYR A 1 188 ? 16.281 16.172 -8.305 1 98.56 188 TYR A CA 1
ATOM 1410 C C . TYR A 1 188 ? 16.875 16.562 -6.953 1 98.56 188 TYR A C 1
ATOM 1412 O O . TYR A 1 188 ? 17.016 17.75 -6.645 1 98.56 188 TYR A O 1
ATOM 1420 N N . ILE A 1 189 ? 17.172 15.461 -6.102 1 98.75 189 ILE A N 1
ATOM 1421 C CA . ILE A 1 189 ? 17.75 15.688 -4.781 1 98.75 189 ILE A CA 1
ATOM 1422 C C . ILE A 1 189 ? 19.062 16.453 -4.914 1 98.75 189 ILE A C 1
ATOM 1424 O O . ILE A 1 189 ? 19.328 17.391 -4.152 1 98.75 189 ILE A O 1
ATOM 1428 N N . GLU A 1 190 ? 19.875 16.031 -5.84 1 98.56 190 GLU A N 1
ATOM 1429 C CA . GLU A 1 190 ? 21.156 16.688 -6.066 1 98.56 190 GLU A CA 1
ATOM 1430 C C . GLU A 1 190 ? 20.969 18.172 -6.402 1 98.56 190 GLU A C 1
ATOM 1432 O O . GLU A 1 190 ? 21.656 19.031 -5.852 1 98.56 190 GLU A O 1
ATOM 1437 N N . ARG A 1 191 ? 20.062 18.469 -7.266 1 97.75 191 ARG A N 1
ATOM 1438 C CA . ARG A 1 191 ? 19.781 19.859 -7.633 1 97.75 191 ARG A CA 1
ATOM 1439 C C . ARG A 1 191 ? 19.203 20.625 -6.449 1 97.75 191 ARG A C 1
ATOM 1441 O O . ARG A 1 191 ? 19.641 21.734 -6.156 1 97.75 191 ARG A O 1
ATOM 1448 N N . ARG A 1 192 ? 18.266 20.062 -5.797 1 97.19 192 ARG A N 1
ATOM 1449 C CA . ARG A 1 192 ? 17.594 20.703 -4.66 1 97.19 192 ARG A CA 1
ATOM 1450 C C . ARG A 1 192 ? 18.594 21.031 -3.557 1 97.19 192 ARG A C 1
ATOM 1452 O O . ARG A 1 192 ? 18.5 22.078 -2.908 1 97.19 192 ARG A O 1
ATOM 1459 N N . ASP A 1 193 ? 19.531 20.109 -3.381 1 97.88 193 ASP A N 1
ATOM 1460 C CA . ASP A 1 193 ? 20.453 20.219 -2.258 1 97.88 193 ASP A CA 1
ATOM 1461 C C . ASP A 1 193 ? 21.75 20.906 -2.68 1 97.88 193 ASP A C 1
ATOM 1463 O O . ASP A 1 193 ? 22.797 20.719 -2.039 1 97.88 193 ASP A O 1
ATOM 1467 N N . GLY A 1 194 ? 21.812 21.625 -3.717 1 96.69 194 GLY A N 1
ATOM 1468 C CA . GLY A 1 194 ? 22.938 22.453 -4.113 1 96.69 194 GLY A CA 1
ATOM 1469 C C . GLY A 1 194 ? 24.125 21.641 -4.613 1 96.69 194 GLY A C 1
ATOM 1470 O O . GLY A 1 194 ? 25.281 21.984 -4.348 1 96.69 194 GLY A O 1
ATOM 1471 N N . GLY A 1 195 ? 23.828 20.5 -5.141 1 97.25 195 GLY A N 1
ATOM 1472 C CA . GLY A 1 195 ? 24.875 19.703 -5.758 1 97.25 195 GLY A CA 1
ATOM 1473 C C . GLY A 1 195 ? 25.328 18.547 -4.906 1 97.25 195 GLY A C 1
ATOM 1474 O O . GLY A 1 195 ? 26.234 17.781 -5.297 1 97.25 195 GLY A O 1
ATOM 1475 N N . VAL A 1 196 ? 24.719 18.344 -3.76 1 97.44 196 VAL A N 1
ATOM 1476 C CA . VAL A 1 196 ? 25.062 17.188 -2.951 1 97.44 196 VAL A CA 1
ATOM 1477 C C . VAL A 1 196 ? 24.625 15.906 -3.68 1 97.44 196 VAL A C 1
ATOM 1479 O O . VAL A 1 196 ? 23.453 15.734 -3.996 1 97.44 196 VAL A O 1
ATOM 1482 N N . PRO A 1 197 ? 25.516 15.023 -3.957 1 96.62 197 PRO A N 1
ATOM 1483 C CA . PRO A 1 197 ? 25.188 13.859 -4.781 1 96.62 197 PRO A CA 1
ATOM 1484 C C . PRO A 1 197 ? 24.203 12.922 -4.109 1 96.62 197 PRO A C 1
ATOM 1486 O O . PRO A 1 197 ? 24.188 12.805 -2.879 1 96.62 197 PRO A O 1
ATOM 1489 N N . ALA A 1 198 ? 23.391 12.289 -4.891 1 98.31 198 ALA A N 1
ATOM 1490 C CA . ALA A 1 198 ? 22.453 11.258 -4.453 1 98.31 198 ALA A CA 1
ATOM 1491 C C . ALA A 1 198 ? 22.594 9.992 -5.293 1 98.31 198 ALA A C 1
ATOM 1493 O O . ALA A 1 198 ? 22.766 10.062 -6.512 1 98.31 198 ALA A O 1
ATOM 1494 N N . ASP A 1 199 ? 22.594 8.836 -4.617 1 97.94 199 ASP A N 1
ATOM 1495 C CA . ASP A 1 199 ? 22.734 7.535 -5.258 1 97.94 199 ASP A CA 1
ATOM 1496 C C . ASP A 1 199 ? 21.359 6.895 -5.504 1 97.94 199 ASP A C 1
ATOM 1498 O O . ASP A 1 199 ? 20.641 6.598 -4.555 1 97.94 199 ASP A O 1
ATOM 1502 N N . PRO A 1 200 ? 20.984 6.598 -6.789 1 97.94 200 PRO A N 1
ATOM 1503 C CA . PRO A 1 200 ? 19.703 5.949 -7.078 1 97.94 200 PRO A CA 1
ATOM 1504 C C . PRO A 1 200 ? 19.531 4.641 -6.312 1 97.94 200 PRO A C 1
ATOM 1506 O O . PRO A 1 200 ? 18.391 4.246 -6.016 1 97.94 200 PRO A O 1
ATOM 1509 N N . ASP A 1 201 ? 20.578 3.967 -5.953 1 95.44 201 ASP A N 1
ATOM 1510 C CA . ASP A 1 201 ? 20.5 2.693 -5.246 1 95.44 201 ASP A CA 1
ATOM 1511 C C . ASP A 1 201 ? 20.062 2.896 -3.799 1 95.44 201 ASP A C 1
ATOM 1513 O O . ASP A 1 201 ? 19.703 1.935 -3.111 1 95.44 201 ASP A O 1
ATOM 1517 N N . ASN A 1 202 ? 20.094 4.145 -3.326 1 97.81 202 ASN A N 1
ATOM 1518 C CA . ASN A 1 202 ? 19.625 4.461 -1.979 1 97.81 202 ASN A CA 1
ATOM 1519 C C . ASN A 1 202 ? 18.203 5.023 -1.987 1 97.81 202 ASN A C 1
ATOM 1521 O O . ASN A 1 202 ? 17.719 5.5 -0.962 1 97.81 202 ASN A O 1
ATOM 1525 N N . ILE A 1 203 ? 17.672 5.004 -3.184 1 98.5 203 ILE A N 1
ATOM 1526 C CA . ILE A 1 203 ? 16.344 5.57 -3.344 1 98.5 203 ILE A CA 1
ATOM 1527 C C . ILE A 1 203 ? 15.312 4.449 -3.52 1 98.5 203 ILE A C 1
ATOM 1529 O O . ILE A 1 203 ? 15.531 3.518 -4.297 1 98.5 203 ILE A O 1
ATOM 1533 N N . TYR A 1 204 ? 14.273 4.52 -2.797 1 98.5 204 TYR A N 1
ATOM 1534 C CA . TYR A 1 204 ? 13.164 3.574 -2.857 1 98.5 204 TYR A CA 1
ATOM 1535 C C . TYR A 1 204 ? 11.852 4.293 -3.135 1 98.5 204 TYR A C 1
ATOM 1537 O O . TYR A 1 204 ? 11.484 5.234 -2.426 1 98.5 204 TYR A O 1
ATOM 1545 N N . LEU A 1 205 ? 11.164 3.918 -4.203 1 98.56 205 LEU A N 1
ATOM 1546 C CA . LEU A 1 205 ? 9.828 4.438 -4.445 1 98.56 205 LEU A CA 1
ATOM 1547 C C . LEU A 1 205 ? 8.805 3.738 -3.555 1 98.56 205 LEU A C 1
ATOM 1549 O O . LEU A 1 205 ? 8.898 2.533 -3.314 1 98.56 205 LEU A O 1
ATOM 1553 N N . THR A 1 206 ? 7.875 4.504 -3.002 1 97.56 206 THR A N 1
ATOM 1554 C CA . THR A 1 206 ? 6.996 3.988 -1.959 1 97.56 206 THR A CA 1
ATOM 1555 C C . THR A 1 206 ? 5.543 4.363 -2.24 1 97.56 206 THR A C 1
ATOM 1557 O O . THR A 1 206 ? 5.273 5.242 -3.064 1 97.56 206 THR A O 1
ATOM 1560 N N . THR A 1 207 ? 4.59 3.707 -1.597 1 96.38 207 THR A N 1
ATOM 1561 C CA . THR A 1 207 ? 3.17 4.035 -1.633 1 96.38 207 THR A CA 1
ATOM 1562 C C . THR A 1 207 ? 2.85 5.164 -0.655 1 96.38 207 THR A C 1
ATOM 1564 O O . THR A 1 207 ? 2.314 4.918 0.428 1 96.38 207 THR A O 1
ATOM 1567 N N . GLY A 1 208 ? 3.148 6.332 -1.067 1 95.12 208 GLY A N 1
ATOM 1568 C CA . GLY A 1 208 ? 3.16 7.457 -0.146 1 95.12 208 GLY A CA 1
ATOM 1569 C C . GLY A 1 208 ? 4.34 7.438 0.806 1 95.12 208 GLY A C 1
ATOM 1570 O O . GLY A 1 208 ? 5.07 6.449 0.875 1 95.12 208 GLY A O 1
ATOM 1571 N N . ALA A 1 209 ? 4.496 8.516 1.493 1 96.25 209 ALA A N 1
ATOM 1572 C CA . ALA A 1 209 ? 5.551 8.555 2.502 1 96.25 209 ALA A CA 1
ATOM 1573 C C . ALA A 1 209 ? 5.254 7.586 3.645 1 96.25 209 ALA A C 1
ATOM 1575 O O . ALA A 1 209 ? 6.176 7.047 4.262 1 96.25 209 ALA A O 1
ATOM 1576 N N . SER A 1 210 ? 3.996 7.293 3.877 1 94.25 210 SER A N 1
ATOM 1577 C CA . SER A 1 210 ? 3.557 6.43 4.969 1 94.25 210 SER A CA 1
ATOM 1578 C C . SER A 1 210 ? 4.152 5.031 4.84 1 94.25 210 SER A C 1
ATOM 1580 O O . SER A 1 210 ? 4.57 4.434 5.832 1 94.25 210 SER A O 1
ATOM 1582 N N . ASP A 1 211 ? 4.199 4.52 3.684 1 93.56 211 ASP A N 1
ATOM 1583 C CA . ASP A 1 211 ? 4.758 3.201 3.406 1 93.56 211 ASP A CA 1
ATOM 1584 C C . ASP A 1 211 ? 6.25 3.158 3.727 1 93.56 211 ASP A C 1
ATOM 1586 O O . ASP A 1 211 ? 6.742 2.176 4.281 1 93.56 211 ASP A O 1
ATOM 1590 N N . GLY A 1 212 ? 6.969 4.18 3.32 1 96.5 212 GLY A N 1
ATOM 1591 C CA . GLY A 1 212 ? 8.391 4.27 3.625 1 96.5 212 GLY A CA 1
ATOM 1592 C C . GLY A 1 212 ? 8.672 4.348 5.113 1 96.5 212 GLY A C 1
ATOM 1593 O O . GLY A 1 212 ? 9.555 3.648 5.617 1 96.5 212 GLY A O 1
ATOM 1594 N N . ILE A 1 213 ? 7.93 5.141 5.797 1 97.44 213 ILE A N 1
ATOM 1595 C CA . ILE A 1 213 ? 8.078 5.312 7.234 1 97.44 213 ILE A CA 1
ATOM 1596 C C . ILE A 1 213 ? 7.82 3.986 7.945 1 97.44 213 ILE A C 1
ATOM 1598 O O . ILE A 1 213 ? 8.602 3.572 8.805 1 97.44 213 ILE A O 1
ATOM 1602 N N . SER A 1 214 ? 6.812 3.336 7.539 1 94.81 214 SER A N 1
ATOM 1603 C CA . SER A 1 214 ? 6.469 2.051 8.141 1 94.81 214 SER A CA 1
ATOM 1604 C C . SER A 1 214 ? 7.566 1.019 7.895 1 94.81 214 SER A C 1
ATOM 1606 O O . SER A 1 214 ? 7.898 0.237 8.789 1 94.81 214 SER A O 1
ATOM 1608 N N . ALA A 1 215 ? 8.078 0.986 6.719 1 95.25 215 ALA A N 1
ATOM 1609 C CA . ALA A 1 215 ? 9.117 0.021 6.379 1 95.25 215 ALA A CA 1
ATOM 1610 C C . ALA A 1 215 ? 10.367 0.238 7.227 1 95.25 215 ALA A C 1
ATOM 1612 O O . ALA A 1 215 ? 10.961 -0.72 7.73 1 95.25 215 ALA A O 1
ATOM 1613 N N . ILE A 1 216 ? 10.734 1.457 7.379 1 97.81 216 ILE A N 1
ATOM 1614 C CA . ILE A 1 216 ? 11.945 1.773 8.133 1 97.81 216 ILE A CA 1
ATOM 1615 C C . ILE A 1 216 ? 11.734 1.458 9.609 1 97.81 216 ILE A C 1
ATOM 1617 O O . ILE A 1 216 ? 12.617 0.9 10.266 1 97.81 216 ILE A O 1
ATOM 1621 N N . LEU A 1 217 ? 10.617 1.791 10.102 1 97.62 217 LEU A N 1
ATOM 1622 C CA . LEU A 1 217 ? 10.336 1.482 11.5 1 97.62 217 LEU A CA 1
ATOM 1623 C C . LEU A 1 217 ? 10.289 -0.025 11.727 1 97.62 217 LEU A C 1
ATOM 1625 O O . LEU A 1 217 ? 10.75 -0.519 12.758 1 97.62 217 LEU A O 1
ATOM 1629 N N . LYS A 1 218 ? 9.758 -0.719 10.805 1 95.75 218 LYS A N 1
ATOM 1630 C CA . LYS A 1 218 ? 9.664 -2.172 10.914 1 95.75 218 LYS A CA 1
ATOM 1631 C C . LYS A 1 218 ? 11.047 -2.805 11.062 1 95.75 218 LYS A C 1
ATOM 1633 O O . LYS A 1 218 ? 11.219 -3.76 11.82 1 95.75 218 LYS A O 1
ATOM 1638 N N . ILE A 1 219 ? 11.961 -2.334 10.328 1 96.38 219 ILE A N 1
ATOM 1639 C CA . ILE A 1 219 ? 13.297 -2.922 10.375 1 96.38 219 ILE A CA 1
ATOM 1640 C C . ILE A 1 219 ? 14.016 -2.463 11.641 1 96.38 219 ILE A C 1
ATOM 1642 O O . ILE A 1 219 ? 14.812 -3.207 12.211 1 96.38 219 ILE A O 1
ATOM 1646 N N . LEU A 1 220 ? 13.734 -1.293 12.172 1 97.19 220 LEU A N 1
ATOM 1647 C CA . LEU A 1 220 ? 14.438 -0.674 13.289 1 97.19 220 LEU A CA 1
ATOM 1648 C C . LEU A 1 220 ? 13.945 -1.235 14.617 1 97.19 220 LEU A C 1
ATOM 1650 O O . LEU A 1 220 ? 14.703 -1.299 15.594 1 97.19 220 LEU A O 1
ATOM 1654 N N . ILE A 1 221 ? 12.727 -1.598 14.742 1 95.38 221 ILE A N 1
ATOM 1655 C CA . ILE A 1 221 ? 12.102 -1.896 16.031 1 95.38 221 ILE A CA 1
ATOM 1656 C C . ILE A 1 221 ? 12.422 -3.332 16.438 1 95.38 221 ILE A C 1
ATOM 1658 O O . ILE A 1 221 ? 12.203 -4.266 15.656 1 95.38 221 ILE A O 1
ATOM 1662 N N . SER A 1 222 ? 12.922 -3.473 17.609 1 95 222 SER A N 1
ATOM 1663 C CA . SER A 1 222 ? 13.32 -4.766 18.156 1 95 222 SER A CA 1
ATOM 1664 C C . SER A 1 222 ? 13.359 -4.734 19.672 1 95 222 SER A C 1
ATOM 1666 O O . SER A 1 222 ? 13.164 -3.682 20.281 1 95 222 SER A O 1
ATOM 1668 N N . GLY A 1 223 ? 13.477 -5.922 20.266 1 92.62 223 GLY A N 1
ATOM 1669 C CA . GLY A 1 223 ? 13.688 -6.035 21.703 1 92.62 223 GLY A CA 1
ATOM 1670 C C . GLY A 1 223 ? 12.398 -6.188 22.484 1 92.62 223 GLY A C 1
ATOM 1671 O O . GLY A 1 223 ? 11.312 -6.188 21.906 1 92.62 223 GLY A O 1
ATOM 1672 N N . GLY A 1 224 ? 12.617 -6.391 23.844 1 91 224 GLY A N 1
ATOM 1673 C CA . GLY A 1 224 ? 11.531 -6.531 24.797 1 91 224 GLY A CA 1
ATOM 1674 C C . GLY A 1 224 ? 11.844 -5.91 26.156 1 91 224 GLY A C 1
ATOM 1675 O O . GLY A 1 224 ? 13.008 -5.617 26.453 1 91 224 GLY A O 1
ATOM 1676 N N . GLY A 1 225 ? 10.781 -5.617 26.844 1 92.88 225 GLY A N 1
ATOM 1677 C CA . GLY A 1 225 ? 11.016 -4.98 28.125 1 92.88 225 GLY A CA 1
ATOM 1678 C C . GLY A 1 225 ? 11.766 -3.668 28.016 1 92.88 225 GLY A C 1
ATOM 1679 O O . GLY A 1 225 ? 11.383 -2.791 27.234 1 92.88 225 GLY A O 1
ATOM 1680 N N . LYS A 1 226 ? 12.914 -3.596 28.688 1 94.5 226 LYS A N 1
ATOM 1681 C CA . LYS A 1 226 ? 13.68 -2.355 28.734 1 94.5 226 LYS A CA 1
ATOM 1682 C C . LYS A 1 226 ? 14.523 -2.186 27.484 1 94.5 226 LYS A C 1
ATOM 1684 O O . LYS A 1 226 ? 15.023 -1.093 27.203 1 94.5 226 LYS A O 1
ATOM 1689 N N . SER A 1 227 ? 14.703 -3.24 26.75 1 95.12 227 SER A N 1
ATOM 1690 C CA . SER A 1 227 ? 15.508 -3.168 25.531 1 95.12 227 SER A CA 1
ATOM 1691 C C . SER A 1 227 ? 14.641 -2.842 24.312 1 95.12 227 SER A C 1
ATOM 1693 O O . SER A 1 227 ? 15.156 -2.697 23.203 1 95.12 227 SER A O 1
ATOM 1695 N N . ARG A 1 228 ? 13.359 -2.732 24.578 1 96.44 228 ARG A N 1
ATOM 1696 C CA . ARG A 1 228 ? 12.445 -2.404 23.5 1 96.44 228 ARG A CA 1
ATOM 1697 C C . ARG A 1 228 ? 12.82 -1.079 22.844 1 96.44 228 ARG A C 1
ATOM 1699 O O . ARG A 1 228 ? 13.188 -0.124 23.531 1 96.44 228 ARG A O 1
ATOM 1706 N N . THR A 1 229 ? 12.703 -1.023 21.578 1 98.12 229 THR A N 1
ATOM 1707 C CA . THR A 1 229 ? 13.07 0.172 20.828 1 98.12 229 THR A CA 1
ATOM 1708 C C . THR A 1 229 ? 12.164 1.342 21.203 1 98.12 229 THR A C 1
ATOM 1710 O O . THR A 1 229 ? 10.938 1.215 21.188 1 98.12 229 THR A O 1
ATOM 1713 N N . GLY A 1 230 ? 12.797 2.453 21.547 1 98.62 230 GLY A N 1
ATOM 1714 C CA . GLY A 1 230 ? 12.086 3.709 21.719 1 98.62 230 GLY A CA 1
ATOM 1715 C C . GLY A 1 230 ? 12.164 4.609 20.5 1 98.62 230 GLY A C 1
ATOM 1716 O O . GLY A 1 230 ? 13.234 4.75 19.891 1 98.62 230 GLY A O 1
ATOM 1717 N N . VAL A 1 231 ? 11.023 5.176 20.141 1 98.75 231 VAL A N 1
ATOM 1718 C CA . VAL A 1 231 ? 10.938 6.09 19.016 1 98.75 231 VAL A CA 1
ATOM 1719 C C . VAL A 1 231 ? 10.531 7.48 19.5 1 98.75 231 VAL A C 1
ATOM 1721 O O . VAL A 1 231 ? 9.438 7.664 20.031 1 98.75 231 VAL A O 1
ATOM 1724 N N . MET A 1 232 ? 11.438 8.438 19.312 1 98.88 232 MET A N 1
ATOM 1725 C CA . MET A 1 232 ? 11.164 9.812 19.719 1 98.88 232 MET A CA 1
ATOM 1726 C C . MET A 1 232 ? 10.375 10.547 18.641 1 98.88 232 MET A C 1
ATOM 1728 O O . MET A 1 232 ? 10.812 10.641 17.484 1 98.88 232 MET A O 1
ATOM 1732 N N . ILE A 1 233 ? 9.227 11.062 19.047 1 98.62 233 ILE A N 1
ATOM 1733 C CA . ILE A 1 233 ? 8.391 11.797 18.109 1 98.62 233 ILE A CA 1
ATOM 1734 C C . ILE A 1 233 ? 7.984 13.141 18.703 1 98.62 233 ILE A C 1
ATOM 1736 O O . ILE A 1 233 ? 7.961 13.289 19.922 1 98.62 233 ILE A O 1
ATOM 1740 N N . PRO A 1 234 ? 7.719 14.078 17.859 1 98.38 234 PRO A N 1
ATOM 1741 C CA . PRO A 1 234 ? 7.305 15.391 18.359 1 98.38 234 PRO A CA 1
ATOM 1742 C C . PRO A 1 234 ? 5.883 15.391 18.906 1 98.38 234 PRO A C 1
ATOM 1744 O O . PRO A 1 234 ? 5.035 14.625 18.453 1 98.38 234 PRO A O 1
ATOM 1747 N N . ILE A 1 235 ? 5.66 16.234 19.891 1 98.31 235 ILE A N 1
ATOM 1748 C CA . ILE A 1 235 ? 4.332 16.547 20.406 1 98.31 235 ILE A CA 1
ATOM 1749 C C . ILE A 1 235 ? 4.07 18.047 20.297 1 98.31 235 ILE A C 1
ATOM 1751 O O . ILE A 1 235 ? 4.816 18.859 20.844 1 98.31 235 ILE A O 1
ATOM 1755 N N . PRO A 1 236 ? 3.002 18.469 19.609 1 97.75 236 PRO A N 1
ATOM 1756 C CA . PRO A 1 236 ? 2.018 17.594 18.969 1 97.75 236 PRO A CA 1
ATOM 1757 C C . PRO A 1 236 ? 2.621 16.734 17.859 1 97.75 236 PRO A C 1
ATOM 1759 O O . PRO A 1 236 ? 3.582 17.156 17.203 1 97.75 236 PRO A O 1
ATOM 1762 N N . GLN A 1 237 ? 2.041 15.555 17.703 1 96.56 237 GLN A N 1
ATOM 1763 C CA . GLN A 1 237 ? 2.562 14.555 16.781 1 96.56 237 GLN A CA 1
ATOM 1764 C C . GLN A 1 237 ? 1.75 14.523 15.484 1 96.56 237 GLN A C 1
ATOM 1766 O O . GLN A 1 237 ? 0.725 15.195 15.375 1 96.56 237 GLN A O 1
ATOM 1771 N N . TYR A 1 238 ? 2.234 13.734 14.523 1 94.12 238 TYR A N 1
ATOM 1772 C CA . TYR A 1 238 ? 1.443 13.219 13.414 1 94.12 238 TYR A CA 1
ATOM 1773 C C . TYR A 1 238 ? 1.023 11.781 13.664 1 94.12 238 TYR A C 1
ATOM 1775 O O . TYR A 1 238 ? 1.871 10.898 13.805 1 94.12 238 TYR A O 1
ATOM 1783 N N . PRO A 1 239 ? -0.208 11.477 13.633 1 92.38 239 PRO A N 1
ATOM 1784 C CA . PRO A 1 239 ? -0.744 10.227 14.188 1 92.38 239 PRO A CA 1
ATOM 1785 C C . PRO A 1 239 ? -0.232 8.992 13.461 1 92.38 239 PRO A C 1
ATOM 1787 O O . PRO A 1 239 ? -0.296 7.879 13.992 1 92.38 239 PRO A O 1
ATOM 1790 N N . LEU A 1 240 ? 0.26 9.086 12.305 1 92.19 240 LEU A N 1
ATOM 1791 C CA . LEU A 1 240 ? 0.849 7.949 11.609 1 92.19 240 LEU A CA 1
ATOM 1792 C C . LEU A 1 240 ? 1.945 7.301 12.453 1 92.19 240 LEU A C 1
ATOM 1794 O O . LEU A 1 240 ? 2.053 6.074 12.5 1 92.19 240 LEU A O 1
ATOM 1798 N N . TYR A 1 241 ? 2.74 8.062 13.102 1 95.94 241 TYR A N 1
ATOM 1799 C CA . TYR A 1 241 ? 3.875 7.559 13.867 1 95.94 241 TYR A CA 1
ATOM 1800 C C . TYR A 1 241 ? 3.402 6.809 15.102 1 95.94 241 TYR A C 1
ATOM 1802 O O . TYR A 1 241 ? 3.854 5.691 15.375 1 95.94 241 TYR A O 1
ATOM 1810 N N . SER A 1 242 ? 2.471 7.41 15.859 1 94.69 242 SER A N 1
ATOM 1811 C CA . SER A 1 242 ? 1.979 6.727 17.047 1 94.69 242 SER A CA 1
ATOM 1812 C C . SER A 1 242 ? 1.271 5.422 16.688 1 94.69 242 SER A C 1
ATOM 1814 O O . SER A 1 242 ? 1.386 4.43 17.406 1 94.69 242 SER A O 1
ATOM 1816 N N . ALA A 1 243 ? 0.576 5.484 15.594 1 93.06 243 ALA A N 1
ATOM 1817 C CA . ALA A 1 243 ? -0.092 4.27 15.141 1 93.06 243 ALA A CA 1
ATOM 1818 C C . ALA A 1 243 ? 0.922 3.182 14.797 1 93.06 243 ALA A C 1
ATOM 1820 O O . ALA A 1 243 ? 0.76 2.023 15.188 1 93.06 243 ALA A O 1
ATOM 1821 N N . ALA A 1 244 ? 1.92 3.518 14.047 1 93.62 244 ALA A N 1
ATOM 1822 C CA . ALA A 1 244 ? 2.947 2.559 13.648 1 93.62 244 ALA A CA 1
ATOM 1823 C C . ALA A 1 244 ? 3.691 2.018 14.867 1 93.62 244 ALA A C 1
ATOM 1825 O O . ALA A 1 244 ? 3.994 0.825 14.938 1 93.62 244 ALA A O 1
ATOM 1826 N N . ILE A 1 245 ? 4.012 2.883 15.812 1 96.06 245 ILE A N 1
ATOM 1827 C CA . ILE A 1 245 ? 4.719 2.504 17.031 1 96.06 245 ILE A CA 1
ATOM 1828 C C . ILE A 1 245 ? 3.891 1.485 17.812 1 96.06 245 ILE A C 1
ATOM 1830 O O . ILE A 1 245 ? 4.422 0.478 18.281 1 96.06 245 ILE A O 1
ATOM 1834 N N . SER A 1 246 ? 2.621 1.763 17.859 1 93.38 246 SER A N 1
ATOM 1835 C CA . SER A 1 246 ? 1.72 0.859 18.578 1 93.38 246 SER A CA 1
ATOM 1836 C C . SER A 1 246 ? 1.614 -0.485 17.859 1 93.38 246 SER A C 1
ATOM 1838 O O . SER A 1 246 ? 1.702 -1.538 18.5 1 93.38 246 SER A O 1
ATOM 1840 N N . GLU A 1 247 ? 1.456 -0.459 16.609 1 91 247 GLU A N 1
ATOM 1841 C CA . GLU A 1 247 ? 1.31 -1.666 15.805 1 91 247 GLU A CA 1
ATOM 1842 C C . GLU A 1 247 ? 2.541 -2.559 15.922 1 91 247 GLU A C 1
ATOM 1844 O O . GLU A 1 247 ? 2.432 -3.785 15.891 1 91 247 GLU A O 1
ATOM 1849 N N . LEU A 1 248 ? 3.684 -1.931 16.062 1 92.94 248 LEU A N 1
ATOM 1850 C CA . LEU A 1 248 ? 4.941 -2.67 16.062 1 92.94 248 LEU A CA 1
ATOM 1851 C C . LEU A 1 248 ? 5.426 -2.932 17.484 1 92.94 248 LEU A C 1
ATOM 1853 O O . LEU A 1 248 ? 6.543 -3.416 17.688 1 92.94 248 LEU A O 1
ATOM 1857 N N . ASP A 1 249 ? 4.645 -2.533 18.453 1 93.25 249 ASP A N 1
ATOM 1858 C CA . ASP A 1 249 ? 4.922 -2.756 19.875 1 93.25 249 ASP A CA 1
ATOM 1859 C C . ASP A 1 249 ? 6.23 -2.082 20.297 1 93.25 249 ASP A C 1
ATOM 1861 O O . ASP A 1 249 ? 7.043 -2.68 21 1 93.25 249 ASP A O 1
ATOM 1865 N N . ALA A 1 250 ? 6.492 -0.938 19.75 1 96.88 250 ALA A N 1
ATOM 1866 C CA . ALA A 1 250 ? 7.582 -0.072 20.188 1 96.88 250 ALA A CA 1
ATOM 1867 C C . ALA A 1 250 ? 7.109 0.896 21.266 1 96.88 250 ALA A C 1
ATOM 1869 O O . ALA A 1 250 ? 5.93 0.906 21.625 1 96.88 250 ALA A O 1
ATOM 1870 N N . ILE A 1 251 ? 8.102 1.613 21.812 1 98.12 251 ILE A N 1
ATOM 1871 C CA . ILE A 1 251 ? 7.754 2.566 22.859 1 98.12 251 ILE A CA 1
ATOM 1872 C C . ILE A 1 251 ? 7.801 3.986 22.297 1 98.12 251 ILE A C 1
ATOM 1874 O O . ILE A 1 251 ? 8.812 4.406 21.734 1 98.12 251 ILE A O 1
ATOM 1878 N N . GLN A 1 252 ? 6.73 4.68 22.438 1 97.69 252 GLN A N 1
ATOM 1879 C CA . GLN A 1 252 ? 6.66 6.078 22.031 1 97.69 252 GLN A CA 1
ATOM 1880 C C . GLN A 1 252 ? 7.352 6.984 23.047 1 97.69 252 GLN A C 1
ATOM 1882 O O . GLN A 1 252 ? 7.02 6.957 24.234 1 97.69 252 GLN A O 1
ATOM 1887 N N . VAL A 1 253 ? 8.289 7.762 22.609 1 98.69 253 VAL A N 1
ATOM 1888 C CA . VAL A 1 253 ? 8.992 8.734 23.438 1 98.69 253 VAL A CA 1
ATOM 1889 C C . VAL A 1 253 ? 8.656 10.148 22.969 1 98.69 253 VAL A C 1
ATOM 1891 O O . VAL A 1 253 ? 9.07 10.57 21.891 1 98.69 253 VAL A O 1
ATOM 1894 N N . ASN A 1 254 ? 8.047 10.922 23.859 1 98.19 254 ASN A N 1
ATOM 1895 C CA . ASN A 1 254 ? 7.531 12.234 23.484 1 98.19 254 ASN A CA 1
ATOM 1896 C C . ASN A 1 254 ? 8.547 13.336 23.766 1 98.19 254 ASN A C 1
ATOM 1898 O O . ASN A 1 254 ? 9.109 13.406 24.875 1 98.19 254 ASN A O 1
ATOM 1902 N N . TYR A 1 255 ? 8.812 14.094 22.766 1 98.5 255 TYR A N 1
ATOM 1903 C CA . TYR A 1 255 ? 9.43 15.391 23.031 1 98.5 255 TYR A CA 1
ATOM 1904 C C . TYR A 1 255 ? 8.508 16.531 22.609 1 98.5 255 TYR A C 1
ATOM 1906 O O . TYR A 1 255 ? 7.812 16.422 21.594 1 98.5 255 TYR A O 1
ATOM 1914 N N . TYR A 1 256 ? 8.531 17.641 23.328 1 98.19 256 TYR A N 1
ATOM 1915 C CA . TYR A 1 256 ? 7.555 18.703 23.125 1 98.19 256 TYR A CA 1
ATOM 1916 C C . TYR A 1 256 ? 8.148 19.828 22.297 1 98.19 256 TYR A C 1
ATOM 1918 O O . TYR A 1 256 ? 9.266 20.281 22.547 1 98.19 256 TYR A O 1
ATOM 1926 N N . LEU A 1 257 ? 7.406 20.219 21.281 1 97.88 257 LEU A N 1
ATOM 1927 C CA . LEU A 1 257 ? 7.754 21.453 20.562 1 97.88 257 LEU A CA 1
ATOM 1928 C C . LEU A 1 257 ? 7.406 22.688 21.406 1 97.88 257 LEU A C 1
ATOM 1930 O O . LEU A 1 257 ? 6.488 22.641 22.219 1 97.88 257 LEU A O 1
ATOM 1934 N N . ASP A 1 258 ? 8.125 23.75 21.109 1 96.75 258 ASP A N 1
ATOM 1935 C CA . ASP A 1 258 ? 8.016 24.953 21.922 1 96.75 258 ASP A CA 1
ATOM 1936 C C . ASP A 1 258 ? 6.996 25.938 21.344 1 96.75 258 ASP A C 1
ATOM 1938 O O . ASP A 1 258 ? 7.348 26.781 20.516 1 96.75 258 ASP A O 1
ATOM 1942 N N . GLU A 1 259 ? 5.785 25.906 21.781 1 96.69 259 GLU A N 1
ATOM 1943 C CA . GLU A 1 259 ? 4.699 26.734 21.266 1 96.69 259 GLU A CA 1
ATOM 1944 C C . GLU A 1 259 ? 4.996 28.219 21.469 1 96.69 259 GLU A C 1
ATOM 1946 O O . GLU A 1 259 ? 4.617 29.047 20.641 1 96.69 259 GLU A O 1
ATOM 1951 N N . GLU A 1 260 ? 5.719 28.578 22.516 1 94.81 260 GLU A N 1
ATOM 1952 C CA . GLU A 1 260 ? 6.031 29.969 22.828 1 94.81 260 GLU A CA 1
ATOM 1953 C C . GLU A 1 260 ? 7.055 30.547 21.859 1 94.81 260 GLU A C 1
ATOM 1955 O O . GLU A 1 260 ? 7.203 31.766 21.734 1 94.81 260 GLU A O 1
ATOM 1960 N N . ASN A 1 261 ? 7.688 29.688 21.266 1 94.25 261 ASN A N 1
ATOM 1961 C CA . ASN A 1 261 ? 8.68 30.094 20.281 1 94.25 261 ASN A CA 1
ATOM 1962 C C . ASN A 1 261 ? 8.375 29.516 18.906 1 94.25 261 ASN A C 1
ATOM 1964 O O . ASN A 1 261 ? 9.227 28.859 18.297 1 94.25 261 ASN A O 1
ATOM 1968 N N . CYS A 1 262 ? 7.148 29.688 18.5 1 94.06 262 CYS A N 1
ATOM 1969 C CA . CYS A 1 262 ? 6.664 29.312 17.172 1 94.06 262 CYS A CA 1
ATOM 1970 C C . CYS A 1 262 ? 6.922 27.828 16.906 1 94.06 262 CYS A C 1
ATOM 1972 O O . CYS A 1 262 ? 7.406 27.469 15.828 1 94.06 262 CYS A O 1
ATOM 1974 N N . TRP A 1 263 ? 6.785 27 17.938 1 96.56 263 TRP A N 1
ATOM 1975 C CA . TRP A 1 263 ? 6.879 25.547 17.859 1 96.56 263 TRP A CA 1
ATOM 1976 C C . TRP A 1 263 ? 8.297 25.109 17.5 1 96.56 263 TRP A C 1
ATOM 1978 O O . TRP A 1 263 ? 8.492 24.078 16.875 1 96.56 263 TRP A O 1
ATOM 1988 N N . ALA A 1 264 ? 9.281 25.828 17.875 1 93.62 264 ALA A N 1
ATOM 1989 C CA . ALA A 1 264 ? 10.672 25.5 17.594 1 93.62 264 ALA A CA 1
ATOM 1990 C C . ALA A 1 264 ? 11.094 24.219 18.328 1 93.62 264 ALA A C 1
ATOM 1992 O O . ALA A 1 264 ? 10.602 23.922 19.406 1 93.62 264 ALA A O 1
ATOM 1993 N N . LEU A 1 265 ? 11.969 23.547 17.656 1 96.31 265 LEU A N 1
ATOM 1994 C CA . LEU A 1 265 ? 12.57 22.375 18.281 1 96.31 265 LEU A CA 1
ATOM 1995 C C . LEU A 1 265 ? 13.766 22.766 19.156 1 96.31 265 LEU A C 1
ATOM 1997 O O . LEU A 1 265 ? 14.594 23.578 18.734 1 96.31 265 LEU A O 1
ATOM 2001 N N . ASN A 1 266 ? 13.797 22.219 20.375 1 95.19 266 ASN A N 1
ATOM 2002 C CA . ASN A 1 266 ? 14.852 22.5 21.344 1 95.19 266 ASN A CA 1
ATOM 2003 C C . ASN A 1 266 ? 15.633 21.234 21.688 1 95.19 266 ASN A C 1
ATOM 2005 O O . ASN A 1 266 ? 15.062 20.266 22.203 1 95.19 266 ASN A O 1
ATOM 2009 N N . VAL A 1 267 ? 16.922 21.297 21.562 1 97.06 267 VAL A N 1
ATOM 2010 C CA . VAL A 1 267 ? 17.766 20.125 21.766 1 97.06 267 VAL A CA 1
ATOM 2011 C C . VAL A 1 267 ? 17.75 19.719 23.234 1 97.06 267 VAL A C 1
ATOM 2013 O O . VAL A 1 267 ? 17.859 18.531 23.562 1 97.06 267 VAL A O 1
ATOM 2016 N N . ASN A 1 268 ? 17.641 20.703 24.094 1 97.44 268 ASN A N 1
ATOM 2017 C CA . ASN A 1 268 ? 17.562 20.359 25.5 1 97.44 268 ASN A CA 1
ATOM 2018 C C . ASN A 1 268 ? 16.312 19.547 25.812 1 97.44 268 ASN A C 1
ATOM 2020 O O . ASN A 1 268 ? 16.344 18.672 26.688 1 97.44 268 ASN A O 1
ATOM 2024 N N . GLU A 1 269 ? 15.289 19.875 25.203 1 98 269 GLU A N 1
ATOM 2025 C CA . GLU A 1 269 ? 14.078 19.078 25.344 1 98 269 GLU A CA 1
ATOM 2026 C C . GLU A 1 269 ? 14.289 17.672 24.812 1 98 269 GLU A C 1
ATOM 2028 O O . GLU A 1 269 ? 13.781 16.703 25.391 1 98 269 GLU A O 1
ATOM 2033 N N . LEU A 1 270 ? 15.023 17.484 23.75 1 98.56 270 LEU A N 1
ATOM 2034 C CA . LEU A 1 270 ? 15.375 16.172 23.234 1 98.56 270 LEU A CA 1
ATOM 2035 C C . LEU A 1 270 ? 16.188 15.375 24.25 1 98.56 270 LEU A C 1
ATOM 2037 O O . LEU A 1 270 ? 15.914 14.195 24.469 1 98.56 270 LEU A O 1
ATOM 2041 N N . ARG A 1 271 ? 17.125 16.047 24.828 1 98.38 271 ARG A N 1
ATOM 2042 C CA . ARG A 1 271 ? 17.984 15.406 25.828 1 98.38 271 ARG A CA 1
ATOM 2043 C C . ARG A 1 271 ? 17.172 14.961 27.031 1 98.38 271 ARG A C 1
ATOM 2045 O O . ARG A 1 271 ? 17.391 13.875 27.562 1 98.38 271 ARG A O 1
ATOM 2052 N N . ARG A 1 272 ? 16.297 15.781 27.453 1 98.38 272 ARG A N 1
ATOM 2053 C CA . ARG A 1 272 ? 15.414 15.422 28.562 1 98.38 272 ARG A CA 1
ATOM 2054 C C . ARG A 1 272 ? 14.617 14.164 28.25 1 98.38 272 ARG A C 1
ATOM 2056 O O . ARG A 1 272 ? 14.602 13.211 29.031 1 98.38 272 ARG A O 1
ATOM 2063 N N . ALA A 1 273 ? 13.938 14.195 27.141 1 98.56 273 ALA A N 1
ATOM 2064 C CA . ALA A 1 273 ? 13.086 13.086 26.719 1 98.56 273 ALA A CA 1
ATOM 2065 C C . ALA A 1 273 ? 13.891 11.789 26.609 1 98.56 273 ALA A C 1
ATOM 2067 O O . ALA A 1 273 ? 13.438 10.734 27.047 1 98.56 273 ALA A O 1
ATOM 2068 N N . LEU A 1 274 ? 15.062 11.883 26.016 1 98.69 274 LEU A N 1
ATOM 2069 C CA . LEU A 1 274 ? 15.93 10.727 25.828 1 98.69 274 LEU A CA 1
ATOM 2070 C C . LEU A 1 274 ? 16.359 10.148 27.172 1 98.69 274 LEU A C 1
ATOM 2072 O O . LEU A 1 274 ? 16.281 8.938 27.391 1 98.69 274 LEU A O 1
ATOM 2076 N N . ASN A 1 275 ? 16.812 11.016 28.047 1 98.38 275 ASN A N 1
ATOM 2077 C CA . ASN A 1 275 ? 17.297 10.57 29.344 1 98.38 275 ASN A CA 1
ATOM 2078 C C . ASN A 1 275 ? 16.203 9.914 30.156 1 98.38 275 ASN A C 1
ATOM 2080 O O . ASN A 1 275 ? 16.438 8.906 30.828 1 98.38 275 ASN A O 1
ATOM 2084 N N . GLU A 1 276 ? 15.07 10.43 30.094 1 98.31 276 GLU A N 1
ATOM 2085 C CA . GLU A 1 276 ? 13.938 9.828 30.781 1 98.31 276 GLU A CA 1
ATOM 2086 C C . GLU A 1 276 ? 13.586 8.469 30.188 1 98.31 276 GLU A C 1
ATOM 2088 O O . GLU A 1 276 ? 13.281 7.523 30.922 1 98.31 276 GLU A O 1
ATOM 2093 N N . ALA A 1 277 ? 13.633 8.359 28.938 1 98.44 277 ALA A N 1
ATOM 2094 C CA . ALA A 1 277 ? 13.219 7.148 28.219 1 98.44 277 ALA A CA 1
ATOM 2095 C C . ALA A 1 277 ? 14.188 5.996 28.5 1 98.44 277 ALA A C 1
ATOM 2097 O O . ALA A 1 277 ? 13.781 4.832 28.531 1 98.44 277 ALA A O 1
ATOM 2098 N N . LYS A 1 278 ? 15.422 6.273 28.734 1 97.69 278 LYS A N 1
ATOM 2099 C CA . LYS A 1 278 ? 16.438 5.25 28.969 1 97.69 278 LYS A CA 1
ATOM 2100 C C . LYS A 1 278 ? 16.078 4.387 30.188 1 97.69 278 LYS A C 1
ATOM 2102 O O . LYS A 1 278 ? 16.562 3.266 30.312 1 97.69 278 LYS A O 1
ATOM 2107 N N . ALA A 1 279 ? 15.164 4.859 30.969 1 97.44 279 ALA A N 1
ATOM 2108 C CA . ALA A 1 279 ? 14.75 4.125 32.156 1 97.44 279 ALA A CA 1
ATOM 2109 C C . ALA A 1 279 ? 13.828 2.965 31.797 1 97.44 279 ALA A C 1
ATOM 2111 O O . ALA A 1 279 ? 13.742 1.982 32.531 1 97.44 279 ALA A O 1
ATOM 2112 N N . TYR A 1 280 ? 13.188 3.082 30.641 1 97.12 280 TYR A N 1
ATOM 2113 C CA . TYR A 1 280 ? 12.164 2.07 30.422 1 97.12 280 TYR A CA 1
ATOM 2114 C C . TYR A 1 280 ? 12.242 1.522 29 1 97.12 280 TYR A C 1
ATOM 2116 O O . TYR A 1 280 ? 11.516 0.595 28.641 1 97.12 280 TYR A O 1
ATOM 2124 N N . CYS A 1 281 ? 13.062 2.051 28.219 1 97.94 281 CYS A N 1
ATOM 2125 C CA . CYS A 1 281 ? 13.258 1.535 26.875 1 97.94 281 CYS A CA 1
ATOM 2126 C C . CYS A 1 281 ? 14.641 1.9 26.344 1 97.94 281 CYS A C 1
ATOM 2128 O O . CYS A 1 281 ? 15.469 2.436 27.078 1 97.94 281 CYS A O 1
ATOM 2130 N N . ASN A 1 282 ? 14.922 1.494 25.078 1 97.75 282 ASN A N 1
ATOM 2131 C CA . ASN A 1 282 ? 16.156 1.842 24.359 1 97.75 282 ASN A CA 1
ATOM 2132 C C . ASN A 1 282 ? 15.883 2.795 23.203 1 97.75 282 ASN A C 1
ATOM 2134 O O . ASN A 1 282 ? 15.68 2.359 22.078 1 97.75 282 ASN A O 1
ATOM 2138 N N . PRO A 1 283 ? 15.945 4.078 23.484 1 98 283 PRO A N 1
ATOM 2139 C CA . PRO A 1 283 ? 15.727 5.016 22.375 1 98 283 PRO A CA 1
ATOM 2140 C C . PRO A 1 283 ? 16.766 4.863 21.266 1 98 283 PRO A C 1
ATOM 2142 O O . PRO A 1 283 ? 17.969 4.891 21.516 1 98 283 PRO A O 1
ATOM 2145 N N . LYS A 1 284 ? 16.203 4.707 20.031 1 96.88 284 LYS A N 1
ATOM 2146 C CA . LYS A 1 284 ? 17.062 4.438 18.891 1 96.88 284 LYS A CA 1
ATOM 2147 C C . LYS A 1 284 ? 16.703 5.316 17.688 1 96.88 284 LYS A C 1
ATOM 2149 O O . LYS A 1 284 ? 17.484 5.469 16.766 1 96.88 284 LYS A O 1
ATOM 2154 N N . VAL A 1 285 ? 15.547 5.871 17.734 1 98.69 285 VAL A N 1
ATOM 2155 C CA . VAL A 1 285 ? 15.016 6.547 16.562 1 98.69 285 VAL A CA 1
ATOM 2156 C C . VAL A 1 285 ? 14.539 7.945 16.922 1 98.69 285 VAL A C 1
ATOM 2158 O O . VAL A 1 285 ? 13.906 8.133 17.969 1 98.69 285 VAL A O 1
ATOM 2161 N N . LEU A 1 286 ? 14.906 8.945 16.141 1 98.81 286 LEU A N 1
ATOM 2162 C CA . LEU A 1 286 ? 14.422 10.312 16.281 1 98.81 286 LEU A CA 1
ATOM 2163 C C . LEU A 1 286 ? 13.711 10.766 15.016 1 98.81 286 LEU A C 1
ATOM 2165 O O . LEU A 1 286 ? 14.328 10.844 13.945 1 98.81 286 LEU A O 1
ATOM 2169 N N . CYS A 1 287 ? 12.398 11.07 15.156 1 98.62 287 CYS A N 1
ATOM 2170 C CA . CYS A 1 287 ? 11.586 11.516 14.031 1 98.62 287 CYS A CA 1
ATOM 2171 C C . CYS A 1 287 ? 11.398 13.031 14.055 1 98.62 287 CYS A C 1
ATOM 2173 O O . CYS A 1 287 ? 11.047 13.602 15.086 1 98.62 287 CYS A O 1
ATOM 2175 N N . ILE A 1 288 ? 11.68 13.664 12.914 1 98.44 288 ILE A N 1
ATOM 2176 C CA . ILE A 1 288 ? 11.453 15.094 12.742 1 98.44 288 ILE A CA 1
ATOM 2177 C C . ILE A 1 288 ? 10.539 15.344 11.547 1 98.44 288 ILE A C 1
ATOM 2179 O O . ILE A 1 288 ? 10.766 14.797 10.461 1 98.44 288 ILE A O 1
ATOM 2183 N N . ILE A 1 289 ? 9.523 16.125 11.742 1 98.12 289 ILE A N 1
ATOM 2184 C CA . ILE A 1 289 ? 8.633 16.547 10.664 1 98.12 289 ILE A CA 1
ATOM 2185 C C . ILE A 1 289 ? 8.852 18.016 10.344 1 98.12 289 ILE A C 1
ATOM 2187 O O . ILE A 1 289 ? 8.609 18.891 11.188 1 98.12 289 ILE A O 1
ATOM 2191 N N . ASN A 1 290 ? 9.367 18.344 9.133 1 97.75 290 ASN A N 1
ATOM 2192 C CA . ASN A 1 290 ? 9.758 19.688 8.766 1 97.75 290 ASN A CA 1
ATOM 2193 C C . ASN A 1 290 ? 9.531 19.953 7.281 1 97.75 290 ASN A C 1
ATOM 2195 O O . ASN A 1 290 ? 10.203 19.375 6.434 1 97.75 290 ASN A O 1
ATOM 2199 N N . PRO A 1 291 ? 8.664 20.891 6.941 1 97.38 291 PRO A N 1
ATOM 2200 C CA . PRO A 1 291 ? 7.758 21.672 7.801 1 97.38 291 PRO A CA 1
ATOM 2201 C C . PRO A 1 291 ? 6.801 20.781 8.594 1 97.38 291 PRO A C 1
ATOM 2203 O O . PRO A 1 291 ? 6.504 19.656 8.18 1 97.38 291 PRO A O 1
ATOM 2206 N N . GLY A 1 292 ? 6.344 21.328 9.68 1 97 292 GLY A N 1
ATOM 2207 C CA . GLY A 1 292 ? 5.715 20.484 10.68 1 97 292 GLY A CA 1
ATOM 2208 C C . GLY A 1 292 ? 4.23 20.297 10.453 1 97 292 GLY A C 1
ATOM 2209 O O . GLY A 1 292 ? 3.541 21.219 10 1 97 292 GLY A O 1
ATOM 2210 N N . ASN A 1 293 ? 3.689 19.172 10.797 1 95.94 293 ASN A N 1
ATOM 2211 C CA . ASN A 1 293 ? 2.285 18.797 10.953 1 95.94 293 ASN A CA 1
ATOM 2212 C C . ASN A 1 293 ? 1.98 18.328 12.367 1 95.94 293 ASN A C 1
ATOM 2214 O O . ASN A 1 293 ? 2.535 17.312 12.82 1 95.94 293 ASN A O 1
ATOM 2218 N N . PRO A 1 294 ? 1.25 19.078 13.133 1 96.56 294 PRO A N 1
ATOM 2219 C CA . PRO A 1 294 ? 0.207 20.031 12.719 1 96.56 294 PRO A CA 1
ATOM 2220 C C . PRO A 1 294 ? 0.625 21.484 12.898 1 96.56 294 PRO A C 1
ATOM 2222 O O . PRO A 1 294 ? -0.184 22.391 12.703 1 96.56 294 PRO A O 1
ATOM 2225 N N . THR A 1 295 ? 1.826 21.766 13.203 1 96.88 295 THR A N 1
ATOM 2226 C CA . THR A 1 295 ? 2.17 23.062 13.758 1 96.88 295 THR A CA 1
ATOM 2227 C C . THR A 1 295 ? 2.588 24.031 12.648 1 96.88 295 THR A C 1
ATOM 2229 O O . THR A 1 295 ? 2.641 25.234 12.859 1 96.88 295 THR A O 1
ATOM 2232 N N . GLY A 1 296 ? 2.986 23.484 11.516 1 95.94 296 GLY A N 1
ATOM 2233 C CA . GLY A 1 296 ? 3.348 24.328 10.383 1 95.94 296 GLY A CA 1
ATOM 2234 C C . GLY A 1 296 ? 4.734 24.938 10.5 1 95.94 296 GLY A C 1
ATOM 2235 O O . GLY A 1 296 ? 5.195 25.625 9.594 1 95.94 296 GLY A O 1
ATOM 2236 N N . GLN A 1 297 ? 5.484 24.641 11.516 1 96 297 GLN A N 1
ATOM 2237 C CA . GLN A 1 297 ? 6.777 25.266 11.758 1 96 297 GLN A CA 1
ATOM 2238 C C . GLN A 1 297 ? 7.801 24.859 10.711 1 96 297 GLN A C 1
ATOM 2240 O O . GLN A 1 297 ? 7.77 23.719 10.219 1 96 297 GLN A O 1
ATOM 2245 N N . VAL A 1 298 ? 8.648 25.75 10.336 1 97.44 298 VAL A N 1
ATOM 2246 C CA . VAL A 1 298 ? 9.805 25.5 9.484 1 97.44 298 VAL A CA 1
ATOM 2247 C C . VAL A 1 298 ? 11.086 25.656 10.297 1 97.44 298 VAL A C 1
ATOM 2249 O O . VAL A 1 298 ? 11.375 26.734 10.805 1 97.44 298 VAL A O 1
ATOM 2252 N N . GLN A 1 299 ? 11.812 24.594 10.43 1 95.69 299 GLN A N 1
ATOM 2253 C CA . GLN A 1 299 ? 13.016 24.625 11.266 1 95.69 299 GLN A CA 1
ATOM 2254 C C . GLN A 1 299 ? 14.141 25.391 10.578 1 95.69 299 GLN A C 1
ATOM 2256 O O . GLN A 1 299 ? 14.312 25.297 9.359 1 95.69 299 GLN A O 1
ATOM 2261 N N . SER A 1 300 ? 14.898 26.109 11.383 1 95.38 300 SER A N 1
ATOM 2262 C CA . SER A 1 300 ? 16.031 26.859 10.867 1 95.38 300 SER A CA 1
ATOM 2263 C C . SER A 1 300 ? 17.219 25.938 10.578 1 95.38 300 SER A C 1
ATOM 2265 O O . SER A 1 300 ? 17.266 24.812 11.078 1 95.38 300 SER A O 1
ATOM 2267 N N . ARG A 1 301 ? 18.109 26.453 9.797 1 96.81 301 ARG A N 1
ATOM 2268 C CA . ARG A 1 301 ? 19.344 25.719 9.516 1 96.81 301 ARG A CA 1
ATOM 2269 C C . ARG A 1 301 ? 20.062 25.344 10.797 1 96.81 301 ARG A C 1
ATOM 2271 O O . ARG A 1 301 ? 20.5 24.203 10.961 1 96.81 301 ARG A O 1
ATOM 2278 N N . LYS A 1 302 ? 20.219 26.281 11.68 1 96.88 302 LYS A N 1
ATOM 2279 C CA . LYS A 1 302 ? 20.922 26.062 12.938 1 96.88 302 LYS A CA 1
ATOM 2280 C C . LYS A 1 302 ? 20.234 24.969 13.758 1 96.88 302 LYS A C 1
ATOM 2282 O O . LYS A 1 302 ? 20.922 24.125 14.352 1 96.88 302 LYS A O 1
ATOM 2287 N N . CYS A 1 303 ? 18.969 24.984 13.828 1 96.06 303 CYS A N 1
ATOM 2288 C CA . CYS A 1 303 ? 18.219 23.953 14.547 1 96.06 303 CYS A CA 1
ATOM 2289 C C . CYS A 1 303 ? 18.516 22.578 13.969 1 96.06 303 CYS A C 1
ATOM 2291 O O . CYS A 1 303 ? 18.734 21.625 14.719 1 96.06 303 CYS A O 1
ATOM 2293 N N . ILE A 1 304 ? 18.531 22.422 12.656 1 98.06 304 ILE A N 1
ATOM 2294 C CA . ILE A 1 304 ? 18.781 21.156 11.992 1 98.06 304 ILE A CA 1
ATOM 2295 C C . ILE A 1 304 ? 20.203 20.672 12.312 1 98.06 304 ILE A C 1
ATOM 2297 O O . ILE A 1 304 ? 20.422 19.5 12.594 1 98.06 304 ILE A O 1
ATOM 2301 N N . GLU A 1 305 ? 21.156 21.594 12.312 1 98.31 305 GLU A N 1
ATOM 2302 C CA . GLU A 1 305 ? 22.531 21.25 12.68 1 98.31 305 GLU A CA 1
ATOM 2303 C C . GLU A 1 305 ? 22.594 20.703 14.102 1 98.31 305 GLU A C 1
ATOM 2305 O O . GLU A 1 305 ? 23.266 19.688 14.344 1 98.31 305 GLU A O 1
ATOM 2310 N N . ASP A 1 306 ? 21.938 21.359 14.969 1 98.06 306 ASP A N 1
ATOM 2311 C CA . ASP A 1 306 ? 21.938 20.953 16.375 1 98.06 306 ASP A CA 1
ATOM 2312 C C . ASP A 1 306 ? 21.312 19.562 16.531 1 98.06 306 ASP A C 1
ATOM 2314 O O . ASP A 1 306 ? 21.797 18.75 17.328 1 98.06 306 ASP A O 1
ATOM 2318 N N . VAL A 1 307 ? 20.25 19.344 15.836 1 98.19 307 VAL A N 1
ATOM 2319 C CA . VAL A 1 307 ? 19.562 18.062 15.906 1 98.19 307 VAL A CA 1
ATOM 2320 C C . VAL A 1 307 ? 20.469 16.953 15.375 1 98.19 307 VAL A C 1
ATOM 2322 O O . VAL A 1 307 ? 20.547 15.875 15.961 1 98.19 307 VAL A O 1
ATOM 2325 N N . ILE A 1 308 ? 21.125 17.188 14.234 1 98.5 308 ILE A N 1
ATOM 2326 C CA . ILE A 1 308 ? 22.031 16.203 13.641 1 98.5 308 ILE A CA 1
ATOM 2327 C C . ILE A 1 308 ? 23.172 15.906 14.609 1 98.5 308 ILE A C 1
ATOM 2329 O O . ILE A 1 308 ? 23.547 14.75 14.797 1 98.5 308 ILE A O 1
ATOM 2333 N N . HIS A 1 309 ? 23.703 16.969 15.258 1 98.31 309 HIS A N 1
ATOM 2334 C CA . HIS A 1 309 ? 24.766 16.781 16.25 1 98.31 309 HIS A CA 1
ATOM 2335 C C . HIS A 1 309 ? 24.281 15.938 17.422 1 98.31 309 HIS A C 1
ATOM 2337 O O . HIS A 1 309 ? 24.984 15.039 17.875 1 98.31 309 HIS A O 1
ATOM 2343 N N . PHE A 1 310 ? 23.188 16.188 17.922 1 98.25 310 PHE A N 1
ATOM 2344 C CA . PHE A 1 310 ? 22.578 15.43 19.016 1 98.25 310 PHE A CA 1
ATOM 2345 C C . PHE A 1 310 ? 22.438 13.961 18.641 1 98.25 310 PHE A C 1
ATOM 2347 O O . PHE A 1 310 ? 22.766 13.078 19.422 1 98.25 310 PHE A O 1
ATOM 2354 N N . ALA A 1 311 ? 21.875 13.727 17.375 1 98.31 311 ALA A N 1
ATOM 2355 C CA . ALA A 1 311 ? 21.703 12.359 16.906 1 98.31 311 ALA A CA 1
ATOM 2356 C C . ALA A 1 311 ? 23.047 11.641 16.797 1 98.31 311 ALA A C 1
ATOM 2358 O O . ALA A 1 311 ? 23.141 10.445 17.109 1 98.31 311 ALA A O 1
ATOM 2359 N N . TRP A 1 312 ? 24.047 12.344 16.328 1 97.62 312 TRP A N 1
ATOM 2360 C CA . TRP A 1 312 ? 25.391 11.805 16.25 1 97.62 312 TRP A CA 1
ATOM 2361 C C . TRP A 1 312 ? 25.938 11.453 17.625 1 97.62 312 TRP A C 1
ATOM 2363 O O . TRP A 1 312 ? 26.484 10.375 17.828 1 97.62 312 TRP A O 1
ATOM 2373 N N . GLU A 1 313 ? 25.719 12.352 18.578 1 97 313 GLU A N 1
ATOM 2374 C CA . GLU A 1 313 ? 26.219 12.172 19.938 1 97 313 GLU A CA 1
ATOM 2375 C C . GLU A 1 313 ? 25.531 10.992 20.625 1 97 313 GLU A C 1
ATOM 2377 O O . GLU A 1 313 ? 26.188 10.195 21.297 1 97 313 GLU A O 1
ATOM 2382 N N . GLU A 1 314 ? 24.25 10.883 20.422 1 97.38 314 GLU A N 1
ATOM 2383 C CA . GLU A 1 314 ? 23.453 9.93 21.188 1 97.38 314 GLU A CA 1
ATOM 2384 C C . GLU A 1 314 ? 23.172 8.664 20.375 1 97.38 314 GLU A C 1
ATOM 2386 O O . GLU A 1 314 ? 22.453 7.77 20.844 1 97.38 314 GLU A O 1
ATOM 2391 N N . LYS A 1 315 ? 23.719 8.594 19.188 1 96.25 315 LYS A N 1
ATOM 2392 C CA . LYS A 1 315 ? 23.609 7.426 18.312 1 96.25 315 LYS A CA 1
ATOM 2393 C C . LYS A 1 315 ? 22.141 7.113 18.016 1 96.25 315 LYS A C 1
ATOM 2395 O O . LYS A 1 315 ? 21.656 6.012 18.312 1 96.25 315 LYS A O 1
ATOM 2400 N N . LEU A 1 316 ? 21.5 8.016 17.406 1 98.25 316 LEU A N 1
ATOM 2401 C CA . LEU A 1 316 ? 20.109 7.875 17.031 1 98.25 316 LEU A CA 1
ATOM 2402 C C . LEU A 1 316 ? 19.953 7.809 15.508 1 98.25 316 LEU A C 1
ATOM 2404 O O . LEU A 1 316 ? 20.656 8.516 14.781 1 98.25 316 LEU A O 1
ATOM 2408 N N . PHE A 1 317 ? 19.094 6.898 15.047 1 98.5 317 PHE A N 1
ATOM 2409 C CA . PHE A 1 317 ? 18.672 6.875 13.648 1 98.5 317 PHE A CA 1
ATOM 2410 C C . PHE A 1 317 ? 17.719 8.023 13.344 1 98.5 317 PHE A C 1
ATOM 2412 O O . PHE A 1 317 ? 16.688 8.164 14.008 1 98.5 317 PHE A O 1
ATOM 2419 N N . LEU A 1 318 ? 18.016 8.836 12.305 1 98.69 318 LEU A N 1
ATOM 2420 C CA . LEU A 1 318 ? 17.203 10.008 12.016 1 98.69 318 LEU A CA 1
ATOM 2421 C C . LEU A 1 318 ? 16.156 9.695 10.945 1 98.69 318 LEU A C 1
ATOM 2423 O O . LEU A 1 318 ? 16.5 9.164 9.883 1 98.69 318 LEU A O 1
ATOM 2427 N N . LEU A 1 319 ? 14.906 9.977 11.234 1 98.81 319 LEU A N 1
ATOM 2428 C CA . LEU A 1 319 ? 13.828 10.031 10.25 1 98.81 319 LEU A CA 1
ATOM 2429 C C . LEU A 1 319 ? 13.445 11.477 9.938 1 98.81 319 LEU A C 1
ATOM 2431 O O . LEU A 1 319 ? 12.969 12.203 10.82 1 98.81 319 LEU A O 1
ATOM 2435 N N . ALA A 1 320 ? 13.688 11.875 8.742 1 98.81 320 ALA A N 1
ATOM 2436 C CA . ALA A 1 320 ? 13.344 13.227 8.305 1 98.81 320 ALA A CA 1
ATOM 2437 C C . ALA A 1 320 ? 12.117 13.219 7.395 1 98.81 320 ALA A C 1
ATOM 2439 O O . ALA A 1 320 ? 12.227 12.906 6.207 1 98.81 320 ALA A O 1
ATOM 2440 N N . ASP A 1 321 ? 10.961 13.555 7.934 1 98.56 321 ASP A N 1
ATOM 2441 C CA . ASP A 1 321 ? 9.719 13.703 7.184 1 98.56 321 ASP A CA 1
ATOM 2442 C C . ASP A 1 321 ? 9.641 15.078 6.523 1 98.56 321 ASP A C 1
ATOM 2444 O O . ASP A 1 321 ? 9.352 16.078 7.191 1 98.56 321 ASP A O 1
ATOM 2448 N N . GLU A 1 322 ? 9.844 15.117 5.207 1 98.56 322 GLU A N 1
ATOM 2449 C CA . GLU A 1 322 ? 10.008 16.375 4.5 1 98.56 322 GLU A CA 1
ATOM 2450 C C . GLU A 1 322 ? 8.977 16.531 3.391 1 98.56 322 GLU A C 1
ATOM 2452 O O . GLU A 1 322 ? 9.266 17.125 2.342 1 98.56 322 GLU A O 1
ATOM 2457 N N . VAL A 1 323 ? 7.777 16.031 3.604 1 98.19 323 VAL A N 1
ATOM 2458 C CA . VAL A 1 323 ? 6.746 15.961 2.576 1 98.19 323 VAL A CA 1
ATOM 2459 C C . VAL A 1 323 ? 6.238 17.359 2.25 1 98.19 323 VAL A C 1
ATOM 2461 O O . VAL A 1 323 ? 5.75 17.609 1.146 1 98.19 323 VAL A O 1
ATOM 2464 N N . TYR A 1 324 ? 6.434 18.328 3.145 1 98.12 324 TYR A N 1
ATOM 2465 C CA . TYR A 1 324 ? 5.926 19.688 2.953 1 98.12 324 TYR A CA 1
ATOM 2466 C C . TYR A 1 324 ? 7.027 20.625 2.477 1 98.12 324 TYR A C 1
ATOM 2468 O O . TYR A 1 324 ? 6.945 21.844 2.664 1 98.12 324 TYR A O 1
ATOM 2476 N N . GLN A 1 325 ? 8 20.141 1.829 1 97.69 325 GLN A N 1
ATOM 2477 C CA . GLN A 1 325 ? 9.211 20.891 1.509 1 97.69 325 GLN A CA 1
ATOM 2478 C C . GLN A 1 325 ? 8.898 22.047 0.561 1 97.69 325 GLN A C 1
ATOM 2480 O O . GLN A 1 325 ? 9.633 23.031 0.521 1 97.69 325 GLN A O 1
ATOM 2485 N N . ASP A 1 326 ? 7.773 22.031 -0.181 1 96.44 326 ASP A N 1
ATOM 2486 C CA . ASP A 1 326 ? 7.383 23.109 -1.069 1 96.44 326 ASP A CA 1
ATOM 2487 C C . ASP A 1 326 ? 6.484 24.109 -0.347 1 96.44 326 ASP A C 1
ATOM 2489 O O . ASP A 1 326 ? 6.273 25.234 -0.832 1 96.44 326 ASP A O 1
ATOM 2493 N N . ASN A 1 327 ? 5.93 23.734 0.75 1 97.12 327 ASN A N 1
ATOM 2494 C CA . ASN A 1 327 ? 4.973 24.562 1.481 1 97.12 327 ASN A CA 1
ATOM 2495 C C . ASN A 1 327 ? 5.668 25.453 2.51 1 97.12 327 ASN A C 1
ATOM 2497 O O . ASN A 1 327 ? 5.621 25.172 3.709 1 97.12 327 ASN A O 1
ATOM 2501 N N . VAL A 1 328 ? 6.297 26.547 2.076 1 97.31 328 VAL A N 1
ATOM 2502 C CA . VAL A 1 328 ? 6.957 27.516 2.939 1 97.31 328 VAL A CA 1
ATOM 2503 C C . VAL A 1 328 ? 6.453 28.922 2.621 1 97.31 328 VAL A C 1
ATOM 2505 O O . VAL A 1 328 ? 6.566 29.375 1.482 1 97.31 328 VAL A O 1
ATOM 2508 N N . TYR A 1 329 ? 5.945 29.641 3.611 1 94.5 329 TYR A N 1
ATOM 2509 C CA . TYR A 1 329 ? 5.18 30.844 3.312 1 94.5 329 TYR A CA 1
ATOM 2510 C C . TYR A 1 329 ? 5.812 32.062 3.961 1 94.5 329 TYR A C 1
ATOM 2512 O O . TYR A 1 329 ? 5.852 33.156 3.361 1 94.5 329 TYR A O 1
ATOM 2520 N N . SER A 1 330 ? 6.242 31.906 5.16 1 91.06 330 SER A N 1
ATOM 2521 C CA . SER A 1 330 ? 6.656 33.062 5.965 1 91.06 330 SER A CA 1
ATOM 2522 C C . SER A 1 330 ? 7.977 33.625 5.465 1 91.06 330 SER A C 1
ATOM 2524 O O . SER A 1 330 ? 8.875 32.875 5.066 1 91.06 330 SER A O 1
ATOM 2526 N N . GLU A 1 331 ? 8.023 34.938 5.566 1 90.12 331 GLU A N 1
ATOM 2527 C CA . GLU A 1 331 ? 9.258 35.594 5.199 1 90.12 331 GLU A CA 1
ATOM 2528 C C . GLU A 1 331 ? 10.414 35.188 6.102 1 90.12 331 GLU A C 1
ATOM 2530 O O . GLU A 1 331 ? 10.242 35.031 7.316 1 90.12 331 GLU A O 1
ATOM 2535 N N . GLY A 1 332 ? 11.469 34.906 5.539 1 89.94 332 GLY A N 1
ATOM 2536 C CA . GLY A 1 332 ? 12.648 34.531 6.301 1 89.94 332 GLY A CA 1
ATOM 2537 C C . GLY A 1 332 ? 12.773 33.031 6.508 1 89.94 332 GLY A C 1
ATOM 2538 O O . GLY A 1 332 ? 13.82 32.531 6.945 1 89.94 332 GLY A O 1
ATOM 2539 N N . CYS A 1 333 ? 11.711 32.312 6.281 1 93.69 333 CYS A N 1
ATOM 2540 C CA . CYS A 1 333 ? 11.758 30.859 6.414 1 93.69 333 CYS A CA 1
ATOM 2541 C C . CYS A 1 333 ? 12.164 30.203 5.102 1 93.69 333 CYS A C 1
ATOM 2543 O O . CYS A 1 333 ? 11.781 30.672 4.027 1 93.69 333 CYS A O 1
ATOM 2545 N N . GLN A 1 334 ? 12.984 29.234 5.246 1 96.12 334 GLN A N 1
ATOM 2546 C CA . GLN A 1 334 ? 13.43 28.453 4.098 1 96.12 334 GLN A CA 1
ATOM 2547 C C . GLN A 1 334 ? 13.57 26.984 4.457 1 96.12 334 GLN A C 1
ATOM 2549 O O . GLN A 1 334 ? 14.031 26.641 5.547 1 96.12 334 GLN A O 1
ATOM 2554 N N . PHE A 1 335 ? 13.227 26.203 3.512 1 97.31 335 PHE A N 1
ATOM 2555 C CA . PHE A 1 335 ? 13.406 24.781 3.719 1 97.31 335 PHE A CA 1
ATOM 2556 C C . PHE A 1 335 ? 14.859 24.375 3.504 1 97.31 335 PHE A C 1
ATOM 2558 O O . PHE A 1 335 ? 15.461 24.719 2.488 1 97.31 335 PHE A O 1
ATOM 2565 N N . HIS A 1 336 ? 15.398 23.656 4.453 1 97.19 336 HIS A N 1
ATOM 2566 C CA . HIS A 1 336 ? 16.688 22.984 4.367 1 97.19 336 HIS A CA 1
ATOM 2567 C C . HIS A 1 336 ? 16.531 21.484 4.621 1 97.19 336 HIS A C 1
ATOM 2569 O O . HIS A 1 336 ? 16.031 21.078 5.676 1 97.19 336 HIS A O 1
ATOM 2575 N N . SER A 1 337 ? 16.984 20.719 3.621 1 98.25 337 SER A N 1
ATOM 2576 C CA . SER A 1 337 ? 16.875 19.281 3.85 1 98.25 337 SER A CA 1
ATOM 2577 C C . SER A 1 337 ? 17.891 18.812 4.887 1 98.25 337 SER A C 1
ATOM 2579 O O . SER A 1 337 ? 18.984 19.359 4.988 1 98.25 337 SER A O 1
ATOM 2581 N N . PHE A 1 338 ? 17.547 17.797 5.625 1 98.62 338 PHE A N 1
ATOM 2582 C CA . PHE A 1 338 ? 18.469 17.219 6.602 1 98.62 338 PHE A CA 1
ATOM 2583 C C . PHE A 1 338 ? 19.703 16.672 5.918 1 98.62 338 PHE A C 1
ATOM 2585 O O . PHE A 1 338 ? 20.812 16.781 6.445 1 98.62 338 PHE A O 1
ATOM 2592 N N . LYS A 1 339 ? 19.531 16.078 4.793 1 98.31 339 LYS A N 1
ATOM 2593 C CA . LYS A 1 339 ? 20.672 15.516 4.066 1 98.31 339 LYS A CA 1
ATOM 2594 C C . LYS A 1 339 ? 21.672 16.594 3.682 1 98.31 339 LYS A C 1
ATOM 2596 O O . LYS A 1 339 ? 22.875 16.422 3.846 1 98.31 339 LYS A O 1
ATOM 2601 N N . LYS A 1 340 ? 21.172 17.672 3.096 1 98.38 340 LYS A N 1
ATOM 2602 C CA . LYS A 1 340 ? 22.047 18.781 2.697 1 98.38 340 LYS A CA 1
ATOM 2603 C C . LYS A 1 340 ? 22.875 19.266 3.875 1 98.38 340 LYS A C 1
ATOM 2605 O O . LYS A 1 340 ? 24.109 19.406 3.76 1 98.38 340 LYS A O 1
ATOM 2610 N N . ILE A 1 341 ? 22.234 19.516 4.996 1 98.56 341 ILE A N 1
ATOM 2611 C CA . ILE A 1 341 ? 22.906 20.047 6.168 1 98.56 341 ILE A CA 1
ATOM 2612 C C . ILE A 1 341 ? 23.891 19.016 6.719 1 98.56 341 ILE A C 1
ATOM 2614 O O . ILE A 1 341 ? 25 19.344 7.105 1 98.56 341 ILE A O 1
ATOM 2618 N N . LEU A 1 342 ? 23.422 17.781 6.777 1 98.5 342 LEU A N 1
ATOM 2619 C CA . LEU A 1 342 ? 24.281 16.688 7.211 1 98.5 342 LEU A CA 1
ATOM 2620 C C . LEU A 1 342 ? 25.578 16.672 6.402 1 98.5 342 LEU A C 1
ATOM 2622 O O . LEU A 1 342 ? 26.656 16.547 6.969 1 98.5 342 LEU A O 1
ATOM 2626 N N . TYR A 1 343 ? 25.484 16.75 5.098 1 98 343 TYR A N 1
ATOM 2627 C CA . TYR A 1 343 ? 26.641 16.75 4.199 1 98 343 TYR A CA 1
ATOM 2628 C C . TYR A 1 343 ? 27.531 17.953 4.461 1 98 343 TYR A C 1
ATOM 2630 O O . TYR A 1 343 ? 28.766 17.812 4.52 1 98 343 TYR A O 1
ATOM 2638 N N . GLU A 1 344 ? 26.984 19.109 4.684 1 98 344 GLU A N 1
ATOM 2639 C CA . GLU A 1 344 ? 27.719 20.344 4.852 1 98 344 GLU A CA 1
ATOM 2640 C C . GLU A 1 344 ? 28.453 20.375 6.195 1 98 344 GLU A C 1
ATOM 2642 O O . GLU A 1 344 ? 29.422 21.109 6.363 1 98 344 GLU A O 1
ATOM 2647 N N . MET A 1 345 ? 27.969 19.609 7.125 1 97.88 345 MET A N 1
ATOM 2648 C CA . MET A 1 345 ? 28.547 19.578 8.461 1 97.88 345 MET A CA 1
ATOM 2649 C C . MET A 1 345 ? 29.875 18.812 8.461 1 97.88 345 MET A C 1
ATOM 2651 O O . MET A 1 345 ? 30.656 18.922 9.414 1 97.88 345 MET A O 1
ATOM 2655 N N . GLY A 1 346 ? 30.141 17.984 7.438 1 96.81 346 GLY A N 1
ATOM 2656 C CA . GLY A 1 346 ? 31.453 17.391 7.309 1 96.81 346 GLY A CA 1
ATOM 2657 C C . GLY A 1 346 ? 31.438 15.883 7.383 1 96.81 346 GLY A C 1
ATOM 2658 O O . GLY A 1 346 ? 30.406 15.281 7.699 1 96.81 346 GLY A O 1
ATOM 2659 N N . PRO A 1 347 ? 32.531 15.195 7.105 1 95.38 347 PRO A N 1
ATOM 2660 C CA . PRO A 1 347 ? 32.594 13.742 6.945 1 95.38 347 PRO A CA 1
ATOM 2661 C C . PRO A 1 347 ? 32.281 12.984 8.227 1 95.38 347 PRO A C 1
ATOM 2663 O O . PRO A 1 347 ? 31.781 11.859 8.18 1 95.38 347 PRO A O 1
ATOM 2666 N N . GLU A 1 348 ? 32.562 13.641 9.336 1 94.94 348 GLU A N 1
ATOM 2667 C CA . GLU A 1 348 ? 32.25 13 10.609 1 94.94 348 GLU A CA 1
ATOM 2668 C C . GLU A 1 348 ? 30.766 12.719 10.734 1 94.94 348 GLU A C 1
ATOM 2670 O O . GLU A 1 348 ? 30.375 11.703 11.312 1 94.94 348 GLU A O 1
ATOM 2675 N N . TYR A 1 349 ? 29.969 13.57 10.195 1 96.31 349 TYR A N 1
ATOM 2676 C CA . TYR A 1 349 ? 28.516 13.43 10.25 1 96.31 349 TYR A CA 1
ATOM 2677 C C . TYR A 1 349 ? 28 12.68 9.031 1 96.31 349 TYR A C 1
ATOM 2679 O O . TYR A 1 349 ? 27.312 11.664 9.164 1 96.31 349 TYR A O 1
ATOM 2687 N N . TYR A 1 350 ? 28.359 13.031 7.883 1 94.44 350 TYR A N 1
ATOM 2688 C CA . TYR A 1 350 ? 27.812 12.531 6.625 1 94.44 350 TYR A CA 1
ATOM 2689 C C . TYR A 1 350 ? 28.156 11.062 6.434 1 94.44 350 TYR A C 1
ATOM 2691 O O . TYR A 1 350 ? 27.406 10.328 5.77 1 94.44 350 TYR A O 1
ATOM 2699 N N . ASN A 1 351 ? 29.203 10.555 7.066 1 93.44 351 ASN A N 1
ATOM 2700 C CA . ASN A 1 351 ? 29.578 9.156 6.895 1 93.44 351 ASN A CA 1
ATOM 2701 C C . ASN A 1 351 ? 29.016 8.281 8.016 1 93.44 351 ASN A C 1
ATOM 2703 O O . ASN A 1 351 ? 29.031 7.051 7.914 1 93.44 351 ASN A O 1
ATOM 2707 N N . ASN A 1 352 ? 28.422 8.938 9.023 1 94.69 352 ASN A N 1
ATOM 2708 C CA . ASN A 1 352 ? 28.141 8.125 10.211 1 94.69 352 ASN A CA 1
ATOM 2709 C C . ASN A 1 352 ? 26.672 8.203 10.602 1 94.69 352 ASN A C 1
ATOM 2711 O O . ASN A 1 352 ? 26.109 7.223 11.086 1 94.69 352 ASN A O 1
ATOM 2715 N N . VAL A 1 353 ? 26.094 9.312 10.453 1 97.62 353 VAL A N 1
ATOM 2716 C CA . VAL A 1 353 ? 24.703 9.469 10.883 1 97.62 353 VAL A CA 1
ATOM 2717 C C . VAL A 1 353 ? 23.781 8.781 9.883 1 97.62 353 VAL A C 1
ATOM 2719 O O . VAL A 1 353 ? 23.812 9.078 8.688 1 97.62 353 VAL A O 1
ATOM 2722 N N . GLU A 1 354 ? 23.031 7.754 10.367 1 98.38 354 GLU A N 1
ATOM 2723 C CA . GLU A 1 354 ? 22.031 7.098 9.531 1 98.38 354 GLU A CA 1
ATOM 2724 C C . GLU A 1 354 ? 20.781 7.957 9.391 1 98.38 354 GLU A C 1
ATOM 2726 O O . GLU A 1 354 ? 20.234 8.453 10.383 1 98.38 354 GLU A O 1
ATOM 2731 N N . LEU A 1 355 ? 20.359 8.141 8.125 1 98.62 355 LEU A N 1
ATOM 2732 C CA . LEU A 1 355 ? 19.266 9.07 7.844 1 98.62 355 LEU A CA 1
ATOM 2733 C C . LEU A 1 355 ? 18.328 8.508 6.781 1 98.62 355 LEU A C 1
ATOM 2735 O O . LEU A 1 355 ? 18.781 8.008 5.75 1 98.62 355 LEU A O 1
ATOM 2739 N N . ALA A 1 356 ? 17.031 8.477 7.07 1 98.75 356 ALA A N 1
ATOM 2740 C CA . ALA A 1 356 ? 15.977 8.273 6.074 1 98.75 356 ALA A CA 1
ATOM 2741 C C . ALA A 1 356 ? 15.164 9.547 5.867 1 98.75 356 ALA A C 1
ATOM 2743 O O . ALA A 1 356 ? 14.602 10.094 6.82 1 98.75 356 ALA A O 1
ATOM 2744 N N . SER A 1 357 ? 15.156 10.062 4.656 1 98.81 357 SER A N 1
ATOM 2745 C CA . SER A 1 357 ? 14.352 11.227 4.301 1 98.81 357 SER A CA 1
ATOM 2746 C C . SER A 1 357 ? 13.164 10.836 3.422 1 98.81 357 SER A C 1
ATOM 2748 O O . SER A 1 357 ? 13.297 9.977 2.541 1 98.81 357 SER A O 1
ATOM 2750 N N . PHE A 1 358 ? 12 11.469 3.637 1 98.75 358 PHE A N 1
ATOM 2751 C CA . PHE A 1 358 ? 10.773 11.047 2.975 1 98.75 358 PHE A CA 1
ATOM 2752 C C . PHE A 1 358 ? 10.141 12.211 2.213 1 98.75 358 PHE A C 1
ATOM 2754 O O . PHE A 1 358 ? 10.172 13.352 2.676 1 98.75 358 PHE A O 1
ATOM 2761 N N . HIS A 1 359 ? 9.586 11.898 1.061 1 98.62 359 HIS A N 1
ATOM 2762 C CA . HIS A 1 359 ? 8.82 12.836 0.246 1 98.62 359 HIS A CA 1
ATOM 2763 C C . HIS A 1 359 ? 7.641 12.141 -0.425 1 98.62 359 HIS A C 1
ATOM 2765 O O . HIS A 1 359 ? 7.543 10.914 -0.401 1 98.62 359 HIS A O 1
ATOM 2771 N N . SER A 1 360 ? 6.633 12.914 -0.874 1 97.94 360 SER A N 1
ATOM 2772 C CA . SER A 1 360 ? 5.402 12.344 -1.404 1 97.94 360 SER A CA 1
ATOM 2773 C C . SER A 1 360 ? 4.742 13.281 -2.412 1 97.94 360 SER A C 1
ATOM 2775 O O . SER A 1 360 ? 5.016 14.484 -2.42 1 97.94 360 SER A O 1
ATOM 2777 N N . THR A 1 361 ? 3.867 12.711 -3.26 1 98.19 361 THR A N 1
ATOM 2778 C CA . THR A 1 361 ? 3.061 13.492 -4.195 1 98.19 361 THR A CA 1
ATOM 2779 C C . THR A 1 361 ? 1.84 14.078 -3.494 1 98.19 361 THR A C 1
ATOM 2781 O O . THR A 1 361 ? 1.146 14.93 -4.059 1 98.19 361 THR A O 1
ATOM 2784 N N . SER A 1 362 ? 1.6 13.773 -2.289 1 96.88 362 SER A N 1
ATOM 2785 C CA . SER A 1 362 ? 0.312 13.977 -1.635 1 96.88 362 SER A CA 1
ATOM 2786 C C . SER A 1 362 ? 0.134 15.43 -1.199 1 96.88 362 SER A C 1
ATOM 2788 O O . SER A 1 362 ? -0.99 15.883 -0.972 1 96.88 362 SER A O 1
ATOM 2790 N N . LYS A 1 363 ? 1.254 16.062 -1.018 1 95.88 363 LYS A N 1
ATOM 2791 C CA . LYS A 1 363 ? 1.23 17.406 -0.446 1 95.88 363 LYS A CA 1
ATOM 2792 C C . LYS A 1 363 ? 1.849 18.422 -1.402 1 95.88 363 LYS A C 1
ATOM 2794 O O . LYS A 1 363 ? 1.745 18.266 -2.621 1 95.88 363 LYS A O 1
ATOM 2799 N N . GLY A 1 364 ? 2.27 19.5 -0.955 1 93.44 364 GLY A N 1
ATOM 2800 C CA . GLY A 1 364 ? 2.889 20.5 -1.81 1 93.44 364 GLY A CA 1
ATOM 2801 C C . GLY A 1 364 ? 1.902 21.188 -2.742 1 93.44 364 GLY A C 1
ATOM 2802 O O . GLY A 1 364 ? 0.797 21.547 -2.33 1 93.44 364 GLY A O 1
ATOM 2803 N N . TYR A 1 365 ? 2.402 21.438 -3.971 1 95.88 365 TYR A N 1
ATOM 2804 C CA . TYR A 1 365 ? 1.561 22.062 -4.988 1 95.88 365 TYR A CA 1
ATOM 2805 C C . TYR A 1 365 ? 0.783 21.016 -5.77 1 95.88 365 TYR A C 1
ATOM 2807 O O . TYR A 1 365 ? -0.181 21.344 -6.469 1 95.88 365 TYR A O 1
ATOM 2815 N N . MET A 1 366 ? 1.186 19.75 -5.578 1 97.19 366 MET A N 1
ATOM 2816 C CA . MET A 1 366 ? 0.58 18.672 -6.355 1 97.19 366 MET A CA 1
ATOM 2817 C C . MET A 1 366 ? -0.779 18.281 -5.781 1 97.19 366 MET A C 1
ATOM 2819 O O . MET A 1 366 ? -1.768 18.203 -6.516 1 97.19 366 MET A O 1
ATOM 2823 N N . GLY A 1 367 ? -0.796 18 -4.496 1 97.25 367 GLY A N 1
ATOM 2824 C CA . GLY A 1 367 ? -2.018 17.547 -3.854 1 97.25 367 GLY A CA 1
ATOM 2825 C C . GLY A 1 367 ? -2.502 16.203 -4.371 1 97.25 367 GLY A C 1
ATOM 2826 O O . GLY A 1 367 ? -3.689 15.891 -4.285 1 97.25 367 GLY A O 1
ATOM 2827 N N . GLU A 1 368 ? -1.637 15.406 -4.945 1 98.06 368 GLU A N 1
ATOM 2828 C CA . GLU A 1 368 ? -1.995 14.148 -5.59 1 98.06 368 GLU A CA 1
ATOM 2829 C C . GLU A 1 368 ? -1.944 12.984 -4.605 1 98.06 368 GLU A C 1
ATOM 2831 O O . GLU A 1 368 ? -1.209 12.023 -4.812 1 98.06 368 GLU A O 1
ATOM 2836 N N . CYS A 1 369 ? -2.742 13.062 -3.564 1 97 369 CYS A N 1
ATOM 2837 C CA . CYS A 1 369 ? -2.697 12.055 -2.514 1 97 369 CYS A CA 1
ATOM 2838 C C . CYS A 1 369 ? -3.355 10.758 -2.975 1 97 369 CYS A C 1
ATOM 2840 O O . CYS A 1 369 ? -3.021 9.68 -2.484 1 97 369 CYS A O 1
ATOM 2842 N N . GLY A 1 370 ? -4.203 10.805 -3.994 1 97.56 370 GLY A N 1
ATOM 2843 C CA . GLY A 1 370 ? -4.883 9.609 -4.48 1 97.56 370 GLY A CA 1
ATOM 2844 C C . GLY A 1 370 ? -3.951 8.641 -5.18 1 97.56 370 GLY A C 1
ATOM 2845 O O . GLY A 1 370 ? -4.219 7.438 -5.223 1 97.56 370 GLY A O 1
ATOM 2846 N N . TYR A 1 371 ? -2.871 9.117 -5.738 1 97.81 371 TYR A N 1
ATOM 2847 C CA . TYR A 1 371 ? -1.934 8.266 -6.457 1 97.81 371 TYR A CA 1
ATOM 2848 C C . TYR A 1 371 ? -1.068 7.465 -5.488 1 97.81 371 TYR A C 1
ATOM 2850 O O . TYR A 1 371 ? -0.429 6.484 -5.879 1 97.81 371 TYR A O 1
ATOM 2858 N N . ARG A 1 372 ? -0.99 7.984 -4.281 1 97.06 372 ARG A N 1
ATOM 2859 C CA . ARG A 1 372 ? -0.162 7.34 -3.27 1 97.06 372 ARG A CA 1
ATOM 2860 C C . ARG A 1 372 ? 1.278 7.195 -3.748 1 97.06 372 ARG A C 1
ATOM 2862 O O . ARG A 1 372 ? 1.88 6.129 -3.619 1 97.06 372 ARG A O 1
ATOM 2869 N N . GLY A 1 373 ? 1.857 8.234 -4.332 1 97.81 373 GLY A N 1
ATOM 2870 C CA . GLY A 1 373 ? 3.244 8.242 -4.766 1 97.81 373 GLY A CA 1
ATOM 2871 C C . GLY A 1 373 ? 4.188 8.836 -3.736 1 97.81 373 GLY A C 1
ATOM 2872 O O . GLY A 1 373 ? 3.834 9.781 -3.031 1 97.81 373 GLY A O 1
ATOM 2873 N N . GLY A 1 374 ? 5.352 8.242 -3.611 1 98.38 374 GLY A N 1
ATOM 2874 C CA . GLY A 1 374 ? 6.371 8.75 -2.705 1 98.38 374 GLY A CA 1
ATOM 2875 C C . GLY A 1 374 ? 7.73 8.117 -2.926 1 98.38 374 GLY A C 1
ATOM 2876 O O . GLY A 1 374 ? 7.875 7.207 -3.744 1 98.38 374 GLY A O 1
ATOM 2877 N N . TYR A 1 375 ? 8.75 8.688 -2.25 1 98.75 375 TYR A N 1
ATOM 2878 C CA . TYR A 1 375 ? 10.07 8.062 -2.203 1 98.75 375 TYR A CA 1
ATOM 2879 C C . TYR A 1 375 ? 10.727 8.266 -0.842 1 98.75 375 TYR A C 1
ATOM 2881 O O . TYR A 1 375 ? 10.305 9.133 -0.067 1 98.75 375 TYR A O 1
ATOM 2889 N N . MET A 1 376 ? 11.617 7.453 -0.566 1 98.75 376 MET A N 1
ATOM 2890 C CA . MET A 1 376 ? 12.539 7.68 0.543 1 98.75 376 MET A CA 1
ATOM 2891 C C . MET A 1 376 ? 13.984 7.488 0.098 1 98.75 376 MET A C 1
ATOM 2893 O O . MET A 1 376 ? 14.266 6.699 -0.81 1 98.75 376 MET A O 1
ATOM 2897 N N . GLU A 1 377 ? 14.812 8.281 0.562 1 98.81 377 GLU A N 1
ATOM 2898 C CA . GLU A 1 377 ? 16.25 8.086 0.474 1 98.81 377 GLU A CA 1
ATOM 2899 C C . GLU A 1 377 ? 16.844 7.664 1.819 1 98.81 377 GLU A C 1
ATOM 2901 O O . GLU A 1 377 ? 16.578 8.305 2.842 1 98.81 377 GLU A O 1
ATOM 2906 N N . VAL A 1 378 ? 17.578 6.551 1.82 1 98.5 378 VAL A N 1
ATOM 2907 C CA . VAL A 1 378 ? 18.188 6.051 3.047 1 98.5 378 VAL A CA 1
ATOM 2908 C C . VAL A 1 378 ? 19.703 6.023 2.895 1 98.5 378 VAL A C 1
ATOM 2910 O O . VAL A 1 378 ? 20.234 5.336 2.02 1 98.5 378 VAL A O 1
ATOM 2913 N N . ILE A 1 379 ? 20.375 6.738 3.785 1 97.5 379 ILE A N 1
ATOM 2914 C CA . ILE A 1 379 ? 21.828 6.816 3.627 1 97.5 379 ILE A CA 1
ATOM 2915 C C . ILE A 1 379 ? 22.516 6.289 4.887 1 97.5 379 ILE A C 1
ATOM 2917 O O . ILE A 1 379 ? 21.922 6.293 5.969 1 97.5 379 ILE A O 1
ATOM 2921 N N . ASN A 1 380 ? 23.734 5.773 4.711 1 96.81 380 ASN A N 1
ATOM 2922 C CA . ASN A 1 380 ? 24.656 5.301 5.746 1 96.81 380 ASN A CA 1
ATOM 2923 C C . ASN A 1 380 ? 24.141 4.016 6.395 1 96.81 380 ASN A C 1
ATOM 2925 O O . ASN A 1 380 ? 24.406 3.768 7.574 1 96.81 380 ASN A O 1
ATOM 2929 N N . LEU A 1 381 ? 23.422 3.273 5.613 1 95.69 381 LEU A N 1
ATOM 2930 C CA . LEU A 1 381 ? 23.016 1.964 6.109 1 95.69 381 LEU A CA 1
ATOM 2931 C C . LEU A 1 381 ? 24.172 0.967 6.027 1 95.69 381 LEU A C 1
ATOM 2933 O O . LEU A 1 381 ? 24.969 1.007 5.082 1 95.69 381 LEU A O 1
ATOM 2937 N N . HIS A 1 382 ? 24.172 0.089 7.012 1 93.5 382 HIS A N 1
ATOM 2938 C CA . HIS A 1 382 ? 25.047 -1.07 6.871 1 93.5 382 HIS A CA 1
ATOM 2939 C C . HIS A 1 382 ? 24.719 -1.854 5.602 1 93.5 382 HIS A C 1
ATOM 2941 O O . HIS A 1 382 ? 23.547 -2.029 5.254 1 93.5 382 HIS A O 1
ATOM 2947 N N . PRO A 1 383 ? 25.656 -2.324 4.879 1 90.75 383 PRO A N 1
ATOM 2948 C CA . PRO A 1 383 ? 25.438 -3.023 3.613 1 90.75 383 PRO A CA 1
ATOM 2949 C C . PRO A 1 383 ? 24.5 -4.23 3.762 1 90.75 383 PRO A C 1
ATOM 2951 O O . PRO A 1 383 ? 23.641 -4.461 2.908 1 90.75 383 PRO A O 1
ATOM 2954 N N . GLU A 1 384 ? 24.641 -4.906 4.816 1 90.88 384 GLU A N 1
ATOM 2955 C CA . GLU A 1 384 ? 23.797 -6.074 5.039 1 90.88 384 GLU A CA 1
ATOM 2956 C C . GLU A 1 384 ? 22.344 -5.664 5.27 1 90.88 384 GLU A C 1
ATOM 2958 O O . GLU A 1 384 ? 21.422 -6.41 4.941 1 90.88 384 GLU A O 1
ATOM 2963 N N . ILE A 1 385 ? 22.203 -4.484 5.852 1 94.19 385 ILE A N 1
ATOM 2964 C CA . ILE A 1 385 ? 20.859 -3.994 6.141 1 94.19 385 ILE A CA 1
ATOM 2965 C C . ILE A 1 385 ? 20.188 -3.537 4.844 1 94.19 385 ILE A C 1
ATOM 2967 O O . ILE A 1 385 ? 18.969 -3.662 4.691 1 94.19 385 ILE A O 1
ATOM 2971 N N . LYS A 1 386 ? 20.969 -3.09 3.938 1 93.19 386 LYS A N 1
ATOM 2972 C CA . LYS A 1 386 ? 20.406 -2.717 2.641 1 93.19 386 LYS A CA 1
ATOM 2973 C C . LYS A 1 386 ? 19.719 -3.906 1.973 1 93.19 386 LYS A C 1
ATOM 2975 O O . LYS A 1 386 ? 18.625 -3.77 1.421 1 93.19 386 LYS A O 1
ATOM 2980 N N . GLY A 1 387 ? 20.391 -5.062 2.043 1 89.44 387 GLY A N 1
ATOM 2981 C CA . GLY A 1 387 ? 19.781 -6.277 1.513 1 89.44 387 GLY A CA 1
ATOM 2982 C C . GLY A 1 387 ? 18.5 -6.668 2.225 1 89.44 387 GLY A C 1
ATOM 2983 O O . GLY A 1 387 ? 17.547 -7.102 1.589 1 89.44 387 GLY A O 1
ATOM 2984 N N . GLN A 1 388 ? 18.469 -6.457 3.514 1 92.38 388 GLN A N 1
ATOM 2985 C CA . GLN A 1 388 ? 17.297 -6.781 4.316 1 92.38 388 GLN A CA 1
ATOM 2986 C C . GLN A 1 388 ? 16.125 -5.852 3.984 1 92.38 388 GLN A C 1
ATOM 2988 O O . GLN A 1 388 ? 14.977 -6.281 3.959 1 92.38 388 GLN A O 1
ATOM 2993 N N . LEU A 1 389 ? 16.5 -4.613 3.764 1 94.12 389 LEU A N 1
ATOM 2994 C CA . LEU A 1 389 ? 15.469 -3.645 3.395 1 94.12 389 LEU A CA 1
ATOM 2995 C C . LEU A 1 389 ? 14.828 -4.012 2.061 1 94.12 389 LEU A C 1
ATOM 2997 O O . LEU A 1 389 ? 13.602 -3.99 1.928 1 94.12 389 LEU A O 1
ATOM 3001 N N . VAL A 1 390 ? 15.602 -4.387 1.126 1 90.88 390 VAL A N 1
ATOM 3002 C CA . VAL A 1 390 ? 15.094 -4.777 -0.186 1 90.88 390 VAL A CA 1
ATOM 3003 C C . VAL A 1 390 ? 14.25 -6.039 -0.057 1 90.88 390 VAL A C 1
ATOM 3005 O O . VAL A 1 390 ? 13.195 -6.156 -0.693 1 90.88 390 VAL A O 1
ATOM 3008 N N . LYS A 1 391 ? 14.688 -6.941 0.711 1 88.81 391 LYS A N 1
ATOM 3009 C CA . LYS A 1 391 ? 13.93 -8.164 0.964 1 88.81 391 LYS A CA 1
ATOM 3010 C C . LYS A 1 391 ? 12.555 -7.848 1.549 1 88.81 391 LYS A C 1
ATOM 3012 O O . LYS A 1 391 ? 11.547 -8.406 1.112 1 88.81 391 LYS A O 1
ATOM 3017 N N . LEU A 1 392 ? 12.547 -6.973 2.516 1 91.69 392 LEU A N 1
ATOM 3018 C CA . LEU A 1 392 ? 11.289 -6.566 3.137 1 91.69 392 LEU A CA 1
ATOM 3019 C C . LEU A 1 392 ? 10.359 -5.934 2.109 1 91.69 392 LEU A C 1
ATOM 3021 O O . LEU A 1 392 ? 9.164 -6.246 2.076 1 91.69 392 LEU A O 1
ATOM 3025 N N . LEU A 1 393 ? 10.953 -5.09 1.276 1 91.56 393 LEU A N 1
ATOM 3026 C CA . LEU A 1 393 ? 10.164 -4.387 0.271 1 91.56 393 LEU A CA 1
ATOM 3027 C C . LEU A 1 393 ? 9.688 -5.348 -0.814 1 91.56 393 LEU A C 1
ATOM 3029 O O . LEU A 1 393 ? 8.664 -5.105 -1.459 1 91.56 393 LEU A O 1
ATOM 3033 N N . SER A 1 394 ? 10.297 -6.41 -0.975 1 85.62 394 SER A N 1
ATOM 3034 C CA . SER A 1 394 ? 9.953 -7.387 -2.006 1 85.62 394 SER A CA 1
ATOM 3035 C C . SER A 1 394 ? 8.688 -8.148 -1.637 1 85.62 394 SER A C 1
ATOM 3037 O O . SER A 1 394 ? 7.969 -8.641 -2.516 1 85.62 394 SER A O 1
ATOM 3039 N N . VAL A 1 395 ? 8.406 -8.211 -0.397 1 82.62 395 VAL A N 1
ATOM 3040 C CA . VAL A 1 395 ? 7.215 -8.914 0.055 1 82.62 395 VAL A CA 1
ATOM 3041 C C . VAL A 1 395 ? 5.969 -8.234 -0.504 1 82.62 395 VAL A C 1
ATOM 3043 O O . VAL A 1 395 ? 4.977 -8.898 -0.819 1 82.62 395 VAL A O 1
ATOM 3046 N N . ARG A 1 396 ? 6.047 -6.977 -0.653 1 79.25 396 ARG A N 1
ATOM 3047 C CA . ARG A 1 396 ? 4.906 -6.258 -1.211 1 79.25 396 ARG A CA 1
ATOM 3048 C C . ARG A 1 396 ? 5 -6.172 -2.73 1 79.25 396 ARG A C 1
ATOM 3050 O O . ARG A 1 396 ? 4.164 -5.543 -3.377 1 79.25 396 ARG A O 1
ATOM 3057 N N . LEU A 1 397 ? 5.977 -6.75 -3.328 1 80.12 397 LEU A N 1
ATOM 3058 C CA . LEU A 1 397 ? 6.25 -6.766 -4.762 1 80.12 397 LEU A CA 1
ATOM 3059 C C . LEU A 1 397 ? 6.723 -5.398 -5.242 1 80.12 397 LEU A C 1
ATOM 3061 O O . LEU A 1 397 ? 7.914 -5.094 -5.188 1 80.12 397 LEU A O 1
ATOM 3065 N N . CYS A 1 398 ? 5.766 -4.414 -5.332 1 91.25 398 CYS A N 1
ATOM 3066 C CA . CYS A 1 398 ? 6.188 -3.068 -5.695 1 91.25 398 CYS A CA 1
ATOM 3067 C C . CYS A 1 398 ? 5.086 -2.055 -5.398 1 91.25 398 CYS A C 1
ATOM 3069 O O . CYS A 1 398 ? 3.926 -2.426 -5.227 1 91.25 398 CYS A O 1
ATOM 3071 N N . PRO A 1 399 ? 5.512 -0.782 -5.258 1 95.81 399 PRO A N 1
ATOM 3072 C CA . PRO A 1 399 ? 4.48 0.253 -5.164 1 95.81 399 PRO A CA 1
ATOM 3073 C C . PRO A 1 399 ? 3.695 0.423 -6.465 1 95.81 399 PRO A C 1
ATOM 3075 O O . PRO A 1 399 ? 4.168 0.029 -7.531 1 95.81 399 PRO A O 1
ATOM 3078 N N . PRO A 1 400 ? 2.461 0.972 -6.355 1 97.38 400 PRO A N 1
ATOM 3079 C CA . PRO A 1 400 ? 1.692 1.177 -7.582 1 97.38 400 PRO A CA 1
ATOM 3080 C C . PRO A 1 400 ? 2.457 1.985 -8.633 1 97.38 400 PRO A C 1
ATOM 3082 O O . PRO A 1 400 ? 3.043 3.021 -8.305 1 97.38 400 PRO A O 1
ATOM 3085 N N . VAL A 1 401 ? 2.391 1.561 -9.844 1 98.5 401 VAL A N 1
ATOM 3086 C CA . VAL A 1 401 ? 3.229 2.121 -10.898 1 98.5 401 VAL A CA 1
ATOM 3087 C C . VAL A 1 401 ? 2.721 3.51 -11.281 1 98.5 401 VAL A C 1
ATOM 3089 O O . VAL A 1 401 ? 3.51 4.391 -11.625 1 98.5 401 VAL A O 1
ATOM 3092 N N . SER A 1 402 ? 1.415 3.732 -11.219 1 98.56 402 SER A N 1
ATOM 3093 C CA . SER A 1 402 ? 0.874 5.062 -11.484 1 98.56 402 SER A CA 1
ATOM 3094 C C . SER A 1 402 ? 1.402 6.078 -10.477 1 98.56 402 SER A C 1
ATOM 3096 O O . SER A 1 402 ? 1.671 7.23 -10.828 1 98.56 402 SER A O 1
ATOM 3098 N N . GLY A 1 403 ? 1.521 5.648 -9.203 1 98.5 403 GLY A N 1
ATOM 3099 C CA . GLY A 1 403 ? 2.121 6.516 -8.203 1 98.5 403 GLY A CA 1
ATOM 3100 C C . GLY A 1 403 ? 3.582 6.82 -8.469 1 98.5 403 GLY A C 1
ATOM 3101 O O . GLY A 1 403 ? 4.047 7.934 -8.227 1 98.5 403 GLY A O 1
ATOM 3102 N N . GLN A 1 404 ? 4.301 5.828 -8.984 1 98.75 404 GLN A N 1
ATOM 3103 C CA . GLN A 1 404 ? 5.695 6.043 -9.367 1 98.75 404 GLN A CA 1
ATOM 3104 C C . GLN A 1 404 ? 5.801 7.047 -10.516 1 98.75 404 GLN A C 1
ATOM 3106 O O . GLN A 1 404 ? 6.66 7.93 -10.492 1 98.75 404 GLN A O 1
ATOM 3111 N N . ALA A 1 405 ? 4.906 6.906 -11.492 1 98.81 405 ALA A N 1
ATOM 3112 C CA . ALA A 1 405 ? 4.883 7.828 -12.625 1 98.81 405 ALA A CA 1
ATOM 3113 C C . ALA A 1 405 ? 4.582 9.25 -12.172 1 98.81 405 ALA A C 1
ATOM 3115 O O . ALA A 1 405 ? 5.199 10.203 -12.648 1 98.81 405 ALA A O 1
ATOM 3116 N N . ALA A 1 406 ? 3.631 9.367 -11.266 1 98.75 406 ALA A N 1
ATOM 3117 C CA . ALA A 1 406 ? 3.311 10.688 -10.719 1 98.75 406 ALA A CA 1
ATOM 3118 C C . ALA A 1 406 ? 4.516 11.289 -10.008 1 98.75 406 ALA A C 1
ATOM 3120 O O . ALA A 1 406 ? 4.801 12.484 -10.156 1 98.75 406 ALA A O 1
ATOM 3121 N N . MET A 1 407 ? 5.207 10.492 -9.242 1 98.69 407 MET A N 1
ATOM 3122 C CA . MET A 1 407 ? 6.383 10.961 -8.516 1 98.69 407 MET A CA 1
ATOM 3123 C C . MET A 1 407 ? 7.48 11.398 -9.477 1 98.69 407 MET A C 1
ATOM 3125 O O . MET A 1 407 ? 8.227 12.344 -9.188 1 98.69 407 MET A O 1
ATOM 3129 N N . ASP A 1 408 ? 7.578 10.742 -10.625 1 98.75 408 ASP A N 1
ATOM 3130 C CA . ASP A 1 408 ? 8.578 11.109 -11.625 1 98.75 408 ASP A CA 1
ATOM 3131 C C . ASP A 1 408 ? 8.383 12.555 -12.078 1 98.75 408 ASP A C 1
ATOM 3133 O O . ASP A 1 408 ? 9.352 13.289 -12.266 1 98.75 408 ASP A O 1
ATOM 3137 N N . ILE A 1 409 ? 7.184 12.953 -12.25 1 98.31 409 ILE A N 1
ATOM 3138 C CA . ILE A 1 409 ? 6.898 14.297 -12.758 1 98.31 409 ILE A CA 1
ATOM 3139 C C . ILE A 1 409 ? 7.203 15.328 -11.68 1 98.31 409 ILE A C 1
ATOM 3141 O O . ILE A 1 409 ? 7.637 16.438 -11.984 1 98.31 409 ILE A O 1
ATOM 3145 N N . VAL A 1 410 ? 6.961 14.969 -10.43 1 98.25 410 VAL A N 1
ATOM 3146 C CA . VAL A 1 410 ? 7.273 15.867 -9.32 1 98.25 410 VAL A CA 1
ATOM 3147 C C . VAL A 1 410 ? 8.773 16.156 -9.297 1 98.25 410 VAL A C 1
ATOM 3149 O O . VAL A 1 410 ? 9.18 17.297 -9.078 1 98.25 410 VAL A O 1
ATOM 3152 N N . VAL A 1 411 ? 9.562 15.141 -9.586 1 98.56 411 VAL A N 1
ATOM 3153 C CA . VAL A 1 411 ? 11 15.289 -9.422 1 98.56 411 VAL A CA 1
ATOM 3154 C C . VAL A 1 411 ? 11.641 15.641 -10.766 1 98.56 411 VAL A C 1
ATOM 3156 O O . VAL A 1 411 ? 12.805 16.047 -10.82 1 98.56 411 VAL A O 1
ATOM 3159 N N . ASN A 1 412 ? 10.922 15.477 -11.812 1 98.25 412 ASN A N 1
ATOM 3160 C CA . ASN A 1 412 ? 11.367 15.812 -13.164 1 98.25 412 ASN A CA 1
ATOM 3161 C C . ASN A 1 412 ? 10.344 16.672 -13.898 1 98.25 412 ASN A C 1
ATOM 3163 O O . ASN A 1 412 ? 9.852 16.281 -14.961 1 98.25 412 ASN A O 1
ATOM 3167 N N . PRO A 1 413 ? 10.031 17.828 -13.406 1 98 413 PRO A N 1
ATOM 3168 C CA . PRO A 1 413 ? 9.047 18.719 -14.031 1 98 413 PRO A CA 1
ATOM 3169 C C . PRO A 1 413 ? 9.578 19.391 -15.297 1 98 413 PRO A C 1
ATOM 3171 O O . PRO A 1 413 ? 10.773 19.281 -15.609 1 98 413 PRO A O 1
ATOM 3174 N N . PRO A 1 414 ? 8.633 20.078 -16.016 1 98.38 414 PRO A N 1
ATOM 3175 C CA . PRO A 1 414 ? 9.109 20.828 -17.172 1 98.38 414 PRO A CA 1
ATOM 3176 C C . PRO A 1 414 ? 10.18 21.859 -16.797 1 98.38 414 PRO A C 1
ATOM 3178 O O . PRO A 1 414 ? 10.094 22.5 -15.75 1 98.38 414 PRO A O 1
ATOM 3181 N N . VAL A 1 415 ? 11.133 21.984 -17.688 1 97.69 415 VAL A N 1
ATOM 3182 C CA . VAL A 1 415 ? 12.227 22.938 -17.484 1 97.69 415 VAL A CA 1
ATOM 3183 C C . VAL A 1 415 ? 12.125 24.062 -18.5 1 97.69 415 VAL A C 1
ATOM 3185 O O . VAL A 1 415 ? 11.43 23.938 -19.516 1 97.69 415 VAL A O 1
ATOM 3188 N N . PRO A 1 416 ? 12.836 25.234 -18.203 1 97.56 416 PRO A N 1
ATOM 3189 C CA . PRO A 1 416 ? 12.789 26.328 -19.172 1 97.56 416 PRO A CA 1
ATOM 3190 C C . PRO A 1 416 ? 13.164 25.875 -20.578 1 97.56 416 PRO A C 1
ATOM 3192 O O . PRO A 1 416 ? 14.133 25.125 -20.75 1 97.56 416 PRO A O 1
ATOM 3195 N N . GLY A 1 417 ? 12.43 26.266 -21.5 1 97.44 417 GLY A N 1
ATOM 3196 C CA . GLY A 1 417 ? 12.68 25.875 -22.891 1 97.44 417 GLY A CA 1
ATOM 3197 C C . GLY A 1 417 ? 11.742 24.797 -23.391 1 97.44 417 GLY A C 1
ATOM 3198 O O . GLY A 1 417 ? 11.539 24.641 -24.594 1 97.44 417 GLY A O 1
ATOM 3199 N N . GLU A 1 418 ? 11.141 24.094 -22.453 1 98.19 418 GLU A N 1
ATOM 3200 C CA . GLU A 1 418 ? 10.195 23.047 -22.828 1 98.19 418 GLU A CA 1
ATOM 3201 C C . GLU A 1 418 ? 8.789 23.625 -23.016 1 98.19 418 GLU A C 1
ATOM 3203 O O . GLU A 1 418 ? 8.43 24.625 -22.406 1 98.19 418 GLU A O 1
ATOM 3208 N N . GLU A 1 419 ? 8.031 22.922 -23.781 1 97.88 419 GLU A N 1
ATOM 3209 C CA . GLU A 1 419 ? 6.723 23.375 -24.25 1 97.88 419 GLU A CA 1
ATOM 3210 C C . GLU A 1 419 ? 5.773 23.609 -23.078 1 97.88 419 GLU A C 1
ATOM 3212 O O . GLU A 1 419 ? 4.98 24.562 -23.109 1 97.88 419 GLU A O 1
ATOM 3217 N N . SER A 1 420 ? 5.863 22.859 -22.047 1 98.62 420 SER A N 1
ATOM 3218 C CA . SER A 1 420 ? 4.879 22.875 -20.969 1 98.62 420 SER A CA 1
ATOM 3219 C C . SER A 1 420 ? 5.348 23.766 -19.812 1 98.62 420 SER A C 1
ATOM 3221 O O . SER A 1 420 ? 4.613 23.969 -18.844 1 98.62 420 SER A O 1
ATOM 3223 N N . TYR A 1 421 ? 6.52 24.406 -19.922 1 98.56 421 TYR A N 1
ATOM 3224 C CA . TYR A 1 421 ? 7.152 25.047 -18.781 1 98.56 421 TYR A CA 1
ATOM 3225 C C . TYR A 1 421 ? 6.324 26.234 -18.297 1 98.56 421 TYR A C 1
ATOM 3227 O O . TYR A 1 421 ? 6.07 26.375 -17.094 1 98.56 421 TYR A O 1
ATOM 3235 N N . ALA A 1 422 ? 5.891 27.062 -19.172 1 98.5 422 ALA A N 1
ATOM 3236 C CA . ALA A 1 422 ? 5.184 28.281 -18.797 1 98.5 422 ALA A CA 1
ATOM 3237 C C . ALA A 1 422 ? 3.898 27.969 -18.047 1 98.5 422 ALA A C 1
ATOM 3239 O O . ALA A 1 422 ? 3.609 28.578 -17.016 1 98.5 422 ALA A O 1
ATOM 3240 N N . GLN A 1 423 ? 3.141 27.062 -18.562 1 98.31 423 GLN A N 1
ATOM 3241 C CA . GLN A 1 423 ? 1.894 26.688 -17.906 1 98.31 423 GLN A CA 1
ATOM 3242 C C . GLN A 1 423 ? 2.162 26 -16.562 1 98.31 423 GLN A C 1
ATOM 3244 O O . GLN A 1 423 ? 1.454 26.25 -15.586 1 98.31 423 GLN A O 1
ATOM 3249 N N . PHE A 1 424 ? 3.178 25.25 -16.562 1 98.44 424 PHE A N 1
ATOM 3250 C CA . PHE A 1 424 ? 3.521 24.516 -15.344 1 98.44 424 PHE A CA 1
ATOM 3251 C C . PHE A 1 424 ? 3.879 25.484 -14.219 1 98.44 424 PHE A C 1
ATOM 3253 O O . PHE A 1 424 ? 3.363 25.359 -13.102 1 98.44 424 PHE A O 1
ATOM 3260 N N . ILE A 1 425 ? 4.715 26.359 -14.523 1 98.25 425 ILE A N 1
ATOM 3261 C CA . ILE A 1 425 ? 5.188 27.312 -13.516 1 98.25 425 ILE A CA 1
ATOM 3262 C C . ILE A 1 425 ? 4.027 28.188 -13.047 1 98.25 425 ILE A C 1
ATOM 3264 O O . ILE A 1 425 ? 3.924 28.516 -11.859 1 98.25 425 ILE A O 1
ATOM 3268 N N . LYS A 1 426 ? 3.184 28.562 -13.953 1 98.5 426 LYS A N 1
ATOM 3269 C CA . LYS A 1 426 ? 2.018 29.375 -13.609 1 98.5 426 LYS A CA 1
ATOM 3270 C C . LYS A 1 426 ? 1.098 28.641 -12.648 1 98.5 426 LYS A C 1
ATOM 3272 O O . LYS A 1 426 ? 0.648 29.203 -11.648 1 98.5 426 LYS A O 1
ATOM 3277 N N . GLU A 1 427 ? 0.813 27.391 -12.953 1 98.38 427 GLU A N 1
ATOM 3278 C CA . GLU A 1 427 ? -0.054 26.594 -12.102 1 98.38 427 GLU A CA 1
ATOM 3279 C C . GLU A 1 427 ? 0.583 26.359 -10.734 1 98.38 427 GLU A C 1
ATOM 3281 O O . GLU A 1 427 ? -0.079 26.484 -9.703 1 98.38 427 GLU A O 1
ATOM 3286 N N . LYS A 1 428 ? 1.839 26 -10.711 1 97.94 428 LYS A N 1
ATOM 3287 C CA . LYS A 1 428 ? 2.57 25.75 -9.477 1 97.94 428 LYS A CA 1
ATOM 3288 C C . LYS A 1 428 ? 2.582 26.984 -8.578 1 97.94 428 LYS A C 1
ATOM 3290 O O . LYS A 1 428 ? 2.252 26.906 -7.391 1 97.94 428 LYS A O 1
ATOM 3295 N N . GLU A 1 429 ? 2.93 28.125 -9.117 1 97.5 429 GLU A N 1
ATOM 3296 C CA . GLU A 1 429 ? 3.023 29.359 -8.352 1 97.5 429 GLU A CA 1
ATOM 3297 C C . GLU A 1 429 ? 1.646 29.812 -7.879 1 97.5 429 GLU A C 1
ATOM 3299 O O . GLU A 1 429 ? 1.515 30.375 -6.785 1 97.5 429 GLU A O 1
ATOM 3304 N N . SER A 1 430 ? 0.671 29.594 -8.703 1 97.56 430 SER A N 1
ATOM 3305 C CA . SER A 1 430 ? -0.688 29.938 -8.312 1 97.56 430 SER A CA 1
ATOM 3306 C C . SER A 1 430 ? -1.116 29.172 -7.062 1 97.56 430 SER A C 1
ATOM 3308 O O . SER A 1 430 ? -1.688 29.75 -6.137 1 97.56 430 SER A O 1
ATOM 3310 N N . VAL A 1 431 ? -0.835 27.906 -7.027 1 97.5 431 VAL A N 1
ATOM 3311 C CA . VAL A 1 431 ? -1.213 27.078 -5.891 1 97.5 431 VAL A CA 1
ATOM 3312 C C . VAL A 1 431 ? -0.442 27.516 -4.648 1 97.5 431 VAL A C 1
ATOM 3314 O O . VAL A 1 431 ? -1.031 27.719 -3.582 1 97.5 431 VAL A O 1
ATOM 3317 N N . LEU A 1 432 ? 0.855 27.703 -4.754 1 97.19 432 LEU A N 1
ATOM 3318 C CA . LEU A 1 432 ? 1.697 28.031 -3.607 1 97.19 432 LEU A CA 1
ATOM 3319 C C . LEU A 1 432 ? 1.377 29.422 -3.078 1 97.19 432 LEU A C 1
ATOM 3321 O O . LEU A 1 432 ? 1.361 29.641 -1.866 1 97.19 432 LEU A O 1
ATOM 3325 N N . ASN A 1 433 ? 1.103 30.359 -3.986 1 96.62 433 ASN A N 1
ATOM 3326 C CA . ASN A 1 433 ? 0.728 31.703 -3.572 1 96.62 433 ASN A CA 1
ATOM 3327 C C . ASN A 1 433 ? -0.622 31.719 -2.859 1 96.62 433 ASN A C 1
ATOM 3329 O O . ASN A 1 433 ? -0.81 32.469 -1.891 1 96.62 433 ASN A O 1
ATOM 3333 N N . ASN A 1 434 ? -1.523 30.938 -3.406 1 96.75 434 ASN A N 1
ATOM 3334 C CA . ASN A 1 434 ? -2.826 30.812 -2.762 1 96.75 434 ASN A CA 1
ATOM 3335 C C . ASN A 1 434 ? -2.703 30.234 -1.352 1 96.75 434 ASN A C 1
ATOM 3337 O O . ASN A 1 434 ? -3.377 30.703 -0.429 1 96.75 434 ASN A O 1
ATOM 3341 N N . LEU A 1 435 ? -1.855 29.281 -1.167 1 97.25 435 LEU A N 1
ATOM 3342 C CA . LEU A 1 435 ? -1.63 28.688 0.147 1 97.25 435 LEU A CA 1
ATOM 3343 C C . LEU A 1 435 ? -1.015 29.703 1.103 1 97.25 435 LEU A C 1
ATOM 3345 O O . LEU A 1 435 ? -1.385 29.766 2.277 1 97.25 435 LEU A O 1
ATOM 3349 N N . ALA A 1 436 ? -0.096 30.484 0.598 1 97.12 436 ALA A N 1
ATOM 3350 C CA . ALA A 1 436 ? 0.528 31.531 1.414 1 97.12 436 ALA A CA 1
ATOM 3351 C C . ALA A 1 436 ? -0.502 32.562 1.882 1 97.12 436 ALA A C 1
ATOM 3353 O O . ALA A 1 436 ? -0.484 32.969 3.039 1 97.12 436 ALA A O 1
ATOM 3354 N N . LYS A 1 437 ? -1.352 32.938 1.008 1 97.06 437 LYS A N 1
ATOM 3355 C CA . LYS A 1 437 ? -2.412 33.875 1.333 1 97.06 437 LYS A CA 1
ATOM 3356 C C . LYS A 1 437 ? -3.355 33.312 2.389 1 97.06 437 LYS A C 1
ATOM 3358 O O . LYS A 1 437 ? -3.73 34 3.336 1 97.06 437 LYS A O 1
ATOM 3363 N N . LYS A 1 438 ? -3.742 32.094 2.223 1 97.56 438 LYS A N 1
ATOM 3364 C CA . LYS A 1 438 ? -4.656 31.438 3.152 1 97.56 438 LYS A CA 1
ATOM 3365 C C . LYS A 1 438 ? -4.008 31.25 4.52 1 97.56 438 LYS A C 1
ATOM 3367 O O . LYS A 1 438 ? -4.676 31.359 5.551 1 97.56 438 LYS A O 1
ATOM 3372 N N . ALA A 1 439 ? -2.736 30.938 4.508 1 97.5 439 ALA A N 1
ATOM 3373 C CA . ALA A 1 439 ? -2.004 30.797 5.762 1 97.5 439 ALA A CA 1
ATOM 3374 C C . ALA A 1 439 ? -2.031 32.094 6.559 1 97.5 439 ALA A C 1
ATOM 3376 O O . ALA A 1 439 ? -2.311 32.094 7.758 1 97.5 439 ALA A O 1
ATOM 3377 N N . LYS A 1 440 ? -1.742 33.188 5.91 1 96.88 440 LYS A N 1
ATOM 3378 C CA . LYS A 1 440 ? -1.736 34.5 6.559 1 96.88 440 LYS A CA 1
ATOM 3379 C C . LYS A 1 440 ? -3.137 34.875 7.016 1 96.88 440 LYS A C 1
ATOM 3381 O O . LYS A 1 440 ? -3.311 35.406 8.117 1 96.88 440 LYS A O 1
ATOM 3386 N N . LEU A 1 441 ? -4.086 34.625 6.184 1 97.38 441 LEU A N 1
ATOM 3387 C CA . LEU A 1 441 ? -5.477 34.906 6.52 1 97.38 441 LEU A CA 1
ATOM 3388 C C . LEU A 1 441 ? -5.902 34.125 7.77 1 97.38 441 LEU A C 1
ATOM 3390 O O . LEU A 1 441 ? -6.523 34.719 8.672 1 97.38 441 LEU A O 1
ATOM 3394 N N . THR A 1 442 ? -5.605 32.906 7.836 1 97.81 442 THR A N 1
ATOM 3395 C CA . THR A 1 442 ? -5.984 32.062 8.961 1 97.81 442 THR A CA 1
ATOM 3396 C C . THR A 1 442 ? -5.312 32.531 10.242 1 97.81 442 THR A C 1
ATOM 3398 O O . THR A 1 442 ? -5.965 32.625 11.289 1 97.81 442 THR A O 1
ATOM 3401 N N . GLU A 1 443 ? -4.039 32.781 10.164 1 96.81 443 GLU A N 1
ATOM 3402 C CA . GLU A 1 443 ? -3.295 33.281 11.305 1 96.81 443 GLU A CA 1
ATOM 3403 C C . GLU A 1 443 ? -3.926 34.594 11.828 1 96.81 443 GLU A C 1
ATOM 3405 O O . GLU A 1 443 ? -4.176 34.719 13.031 1 96.81 443 GLU A O 1
ATOM 3410 N N . ASP A 1 444 ? -4.207 35.469 10.938 1 96.75 444 ASP A N 1
ATOM 3411 C CA . ASP A 1 444 ? -4.746 36.781 11.305 1 96.75 444 ASP A CA 1
ATOM 3412 C C . ASP A 1 444 ? -6.133 36.656 11.93 1 96.75 444 ASP A C 1
ATOM 3414 O O . ASP A 1 444 ? -6.422 37.281 12.945 1 96.75 444 ASP A O 1
ATOM 3418 N N . MET A 1 445 ? -6.941 35.844 11.352 1 96.69 445 MET A N 1
ATOM 3419 C CA . MET A 1 445 ? -8.32 35.719 11.812 1 96.69 445 MET A CA 1
ATOM 3420 C C . MET A 1 445 ? -8.375 35.031 13.18 1 96.69 445 MET A C 1
ATOM 3422 O O . MET A 1 445 ? -9.117 35.438 14.062 1 96.69 445 MET A O 1
ATOM 3426 N N . PHE A 1 446 ? -7.625 34.062 13.398 1 97.38 446 PHE A N 1
ATOM 3427 C CA . PHE A 1 446 ? -7.621 33.375 14.688 1 97.38 446 PHE A CA 1
ATOM 3428 C C . PHE A 1 446 ? -7.113 34.281 15.789 1 97.38 446 PHE A C 1
ATOM 3430 O O . PHE A 1 446 ? -7.633 34.281 16.906 1 97.38 446 PHE A O 1
ATOM 3437 N N . ASN A 1 447 ? -6.102 35.031 15.492 1 96.31 447 ASN A N 1
ATOM 3438 C CA . ASN A 1 447 ? -5.488 35.875 16.516 1 96.31 447 ASN A CA 1
ATOM 3439 C C . ASN A 1 447 ? -6.352 37.094 16.828 1 96.31 447 ASN A C 1
ATOM 3441 O O . ASN A 1 447 ? -6.125 37.781 17.828 1 96.31 447 ASN A O 1
ATOM 3445 N N . LYS A 1 448 ? -7.391 37.25 16.094 1 92.81 448 LYS A N 1
ATOM 3446 C CA . LYS A 1 448 ? -8.367 38.312 16.375 1 92.81 448 LYS A CA 1
ATOM 3447 C C . LYS A 1 448 ? -9.445 37.812 17.328 1 92.81 448 LYS A C 1
ATOM 3449 O O . LYS A 1 448 ? -10.18 38.594 17.906 1 92.81 448 LYS A O 1
ATOM 3454 N N . ILE A 1 449 ? -9.492 36.531 17.516 1 91.12 449 ILE A N 1
ATOM 3455 C CA . ILE A 1 449 ? -10.5 35.938 18.391 1 91.12 449 ILE A CA 1
ATOM 3456 C C . ILE A 1 449 ? -9.977 35.938 19.828 1 91.12 449 ILE A C 1
ATOM 3458 O O . ILE A 1 449 ? -8.961 35.312 20.109 1 91.12 449 ILE A O 1
ATOM 3462 N N . PRO A 1 450 ? -10.672 36.594 20.703 1 89.62 450 PRO A N 1
ATOM 3463 C CA . PRO A 1 450 ? -10.242 36.5 22.094 1 89.62 450 PRO A CA 1
ATOM 3464 C C . PRO A 1 450 ? -10.227 35.062 22.625 1 89.62 450 PRO A C 1
ATOM 3466 O O . PRO A 1 450 ? -11.188 34.312 22.438 1 89.62 450 PRO A O 1
ATOM 3469 N N . GLY A 1 451 ? -9.125 34.719 23.219 1 92.38 451 GLY A N 1
ATOM 3470 C CA . GLY A 1 451 ? -9.016 33.375 23.797 1 92.38 451 GLY A CA 1
ATOM 3471 C C . GLY A 1 451 ? -8.406 32.375 22.844 1 92.38 451 GLY A C 1
ATOM 3472 O O . GLY A 1 451 ? -8.312 31.188 23.156 1 92.38 451 GLY A O 1
ATOM 3473 N N . VAL A 1 452 ? -8.109 32.875 21.672 1 96 452 VAL A N 1
ATOM 3474 C CA . VAL A 1 452 ? -7.445 32.031 20.688 1 96 452 VAL A CA 1
ATOM 3475 C C . VAL A 1 452 ? -6.066 32.594 20.359 1 96 452 VAL A C 1
ATOM 3477 O O . VAL A 1 452 ? -5.91 33.812 20.219 1 96 452 VAL A O 1
ATOM 3480 N N . HIS A 1 453 ? -5.121 31.719 20.422 1 97.06 453 HIS A N 1
ATOM 3481 C CA . HIS A 1 453 ? -3.773 32.094 20.016 1 97.06 453 HIS A CA 1
ATOM 3482 C C . HIS A 1 453 ? -3.234 31.156 18.953 1 97.06 453 HIS A C 1
ATOM 3484 O O . HIS A 1 453 ? -3.203 29.938 19.156 1 97.06 453 HIS A O 1
ATOM 3490 N N . CYS A 1 454 ? -2.85 31.734 17.875 1 97.69 454 CYS A N 1
ATOM 3491 C CA . CYS A 1 454 ? -2.318 30.938 16.781 1 97.69 454 CYS A CA 1
ATOM 3492 C C . CYS A 1 454 ? -0.949 31.453 16.344 1 97.69 454 CYS A C 1
ATOM 3494 O O . CYS A 1 454 ? -0.809 32.625 15.977 1 97.69 454 CYS A O 1
ATOM 3496 N N . ASN A 1 455 ? 0.058 30.578 16.406 1 96.69 455 ASN A N 1
ATOM 3497 C CA . ASN A 1 455 ? 1.384 30.922 15.898 1 96.69 455 ASN A CA 1
ATOM 3498 C C . ASN A 1 455 ? 1.37 31.141 14.391 1 96.69 455 ASN A C 1
ATOM 3500 O O . ASN A 1 455 ? 0.466 30.672 13.695 1 96.69 455 ASN A O 1
ATOM 3504 N N . PRO A 1 456 ? 2.371 31.938 13.914 1 95.81 456 PRO A N 1
ATOM 3505 C CA . PRO A 1 456 ? 2.463 32.094 12.461 1 95.81 456 PRO A CA 1
ATOM 3506 C C . PRO A 1 456 ? 2.529 30.75 11.734 1 95.81 456 PRO A C 1
ATOM 3508 O O . PRO A 1 456 ? 3.227 29.828 12.18 1 95.81 456 PRO A O 1
ATOM 3511 N N . LEU A 1 457 ? 1.723 30.656 10.727 1 97 457 LEU A N 1
ATOM 3512 C CA . LEU A 1 457 ? 1.786 29.469 9.883 1 97 457 LEU A CA 1
ATOM 3513 C C . LEU A 1 457 ? 2.936 29.562 8.883 1 97 457 LEU A C 1
ATOM 3515 O O . LEU A 1 457 ? 2.738 30 7.742 1 97 457 LEU A O 1
ATOM 3519 N N . GLN A 1 458 ? 4.047 29.062 9.273 1 97.19 458 GLN A N 1
ATOM 3520 C CA . GLN A 1 458 ? 5.262 29.203 8.477 1 97.19 458 GLN A CA 1
ATOM 3521 C C . GLN A 1 458 ? 5.238 28.281 7.262 1 97.19 458 GLN A C 1
ATOM 3523 O O . GLN A 1 458 ? 5.82 28.594 6.223 1 97.19 458 GLN A O 1
ATOM 3528 N N . GLY A 1 459 ? 4.613 27.141 7.426 1 97.38 459 GLY A N 1
ATOM 3529 C CA . GLY A 1 459 ? 4.566 26.172 6.352 1 97.38 459 GLY A CA 1
ATOM 3530 C C . GLY A 1 459 ? 3.48 25.125 6.535 1 97.38 459 GLY A C 1
ATOM 3531 O O . GLY A 1 459 ? 2.561 25.312 7.336 1 97.38 459 GLY A O 1
ATOM 3532 N N . ALA A 1 460 ? 3.529 24.094 5.672 1 96.56 460 ALA A N 1
ATOM 3533 C CA . ALA A 1 460 ? 2.588 22.984 5.664 1 96.56 460 ALA A CA 1
ATOM 3534 C C . ALA A 1 460 ? 1.204 23.438 5.207 1 96.56 460 ALA A C 1
ATOM 3536 O O . ALA A 1 460 ? 1.079 24.188 4.238 1 96.56 460 ALA A O 1
ATOM 3537 N N . MET A 1 461 ? 0.178 22.797 5.789 1 96.69 461 MET A N 1
ATOM 3538 C CA . MET A 1 461 ? -1.165 23.078 5.293 1 96.69 461 MET A CA 1
ATOM 3539 C C . MET A 1 461 ? -2.158 23.203 6.441 1 96.69 461 MET A C 1
ATOM 3541 O O . MET A 1 461 ? -3.367 23.062 6.242 1 96.69 461 MET A O 1
ATOM 3545 N N . TYR A 1 462 ? -1.634 23.469 7.699 1 96.94 462 TYR A N 1
ATOM 3546 C CA . TYR A 1 462 ? -2.498 23.359 8.867 1 96.94 462 TYR A CA 1
ATOM 3547 C C . TYR A 1 462 ? -2.254 24.516 9.836 1 96.94 462 TYR A C 1
ATOM 3549 O O . TYR A 1 462 ? -1.173 25.109 9.852 1 96.94 462 TYR A O 1
ATOM 3557 N N . ALA A 1 463 ? -3.287 24.781 10.609 1 97.62 463 ALA A N 1
ATOM 3558 C CA . ALA A 1 463 ? -3.191 25.625 11.805 1 97.62 463 ALA A CA 1
ATOM 3559 C C . ALA A 1 463 ? -3.484 24.812 13.07 1 97.62 463 ALA A C 1
ATOM 3561 O O . ALA A 1 463 ? -4.289 23.875 13.039 1 97.62 463 ALA A O 1
ATOM 3562 N N . PHE A 1 464 ? -2.803 25.141 14.102 1 98.25 464 PHE A N 1
ATOM 3563 C CA . PHE A 1 464 ? -2.953 24.469 15.383 1 98.25 464 PHE A CA 1
ATOM 3564 C C . PHE A 1 464 ? -3.111 25.484 16.516 1 98.25 464 PHE A C 1
ATOM 3566 O O . PHE A 1 464 ? -2.287 25.531 17.422 1 98.25 464 PHE A O 1
ATOM 3573 N N . PRO A 1 465 ? -4.176 26.234 16.516 1 98.31 465 PRO A N 1
ATOM 3574 C CA . PRO A 1 465 ? -4.375 27.297 17.5 1 98.31 465 PRO A CA 1
ATOM 3575 C C . PRO A 1 465 ? -4.629 26.75 18.906 1 98.31 465 PRO A C 1
ATOM 3577 O O . PRO A 1 465 ? -5.242 25.688 19.062 1 98.31 465 PRO A O 1
ATOM 3580 N N . GLN A 1 466 ? -4.152 27.406 19.812 1 97.88 466 GLN A N 1
ATOM 3581 C CA . GLN A 1 466 ? -4.516 27.156 21.203 1 97.88 466 GLN A CA 1
ATOM 3582 C C . GLN A 1 466 ? -5.816 27.875 21.562 1 97.88 466 GLN A C 1
ATOM 3584 O O . GLN A 1 466 ? -6.012 29.047 21.203 1 97.88 466 GLN A O 1
ATOM 3589 N N . ILE A 1 467 ? -6.68 27.156 22.266 1 97.12 467 ILE A N 1
ATOM 3590 C CA . ILE A 1 467 ? -7.977 27.75 22.594 1 97.12 467 ILE A CA 1
ATOM 3591 C C . ILE A 1 467 ? -8.195 27.734 24.094 1 97.12 467 ILE A C 1
ATOM 3593 O O . ILE A 1 467 ? -7.781 26.797 24.781 1 97.12 467 ILE A O 1
ATOM 3597 N N . PHE A 1 468 ? -8.766 28.75 24.516 1 93.12 468 PHE A N 1
ATOM 3598 C CA . PHE A 1 468 ? -9.219 28.797 25.891 1 93.12 468 PHE A CA 1
ATOM 3599 C C . PHE A 1 468 ? -10.57 28.109 26.047 1 93.12 468 PHE A C 1
ATOM 3601 O O . PHE A 1 468 ? -11.508 28.406 25.312 1 93.12 468 PHE A O 1
ATOM 3608 N N . ILE A 1 469 ? -10.641 27.203 26.984 1 93.38 469 ILE A N 1
ATOM 3609 C CA . ILE A 1 469 ? -11.898 26.531 27.297 1 93.38 469 ILE A CA 1
ATOM 3610 C C . ILE A 1 469 ? -12.289 26.828 28.75 1 93.38 469 ILE A C 1
ATOM 3612 O O . ILE A 1 469 ? -11.523 26.547 29.672 1 93.38 469 ILE A O 1
ATOM 3616 N N . PRO A 1 470 ? -13.484 27.344 28.906 1 90.06 470 PRO A N 1
ATOM 3617 C CA . PRO A 1 470 ? -13.93 27.688 30.266 1 90.06 470 PRO A CA 1
ATOM 3618 C C . PRO A 1 470 ? -14.055 26.469 31.172 1 90.06 470 PRO A C 1
ATOM 3620 O O . PRO A 1 470 ? -14.297 25.359 30.688 1 90.06 470 PRO A O 1
ATOM 3623 N N . SER A 1 471 ? -13.992 26.688 32.438 1 90.75 471 SER A N 1
ATOM 3624 C CA . SER A 1 471 ? -14.023 25.625 33.438 1 90.75 471 SER A CA 1
ATOM 3625 C C . SER A 1 471 ? -15.32 24.828 33.375 1 90.75 471 SER A C 1
ATOM 3627 O O . SER A 1 471 ? -15.328 23.609 33.594 1 90.75 471 SER A O 1
ATOM 3629 N N . LYS A 1 472 ? -16.359 25.531 33.125 1 87.94 472 LYS A N 1
ATOM 3630 C CA . LYS A 1 472 ? -17.641 24.859 33.031 1 87.94 472 LYS A CA 1
ATOM 3631 C C . LYS A 1 472 ? -17.672 23.844 31.906 1 87.94 472 LYS A C 1
ATOM 3633 O O . LYS A 1 472 ? -18.234 22.75 32.031 1 87.94 472 LYS A O 1
ATOM 3638 N N . ALA A 1 473 ? -17.094 24.266 30.828 1 91 473 ALA A N 1
ATOM 3639 C CA . ALA A 1 473 ? -17.031 23.375 29.672 1 91 473 ALA A CA 1
ATOM 3640 C C . ALA A 1 473 ? -16.109 22.188 29.969 1 91 473 ALA A C 1
ATOM 3642 O O . ALA A 1 473 ? -16.359 21.078 29.5 1 91 473 ALA A O 1
ATOM 3643 N N . ILE A 1 474 ? -15.117 22.422 30.656 1 94.19 474 ILE A N 1
ATOM 3644 C CA . ILE A 1 474 ? -14.188 21.375 31.047 1 94.19 474 ILE A CA 1
ATOM 3645 C C . ILE A 1 474 ? -14.898 20.359 31.953 1 94.19 474 ILE A C 1
ATOM 3647 O O . ILE A 1 474 ? -14.734 19.156 31.781 1 94.19 474 ILE A O 1
ATOM 3651 N N . GLU A 1 475 ? -15.688 20.891 32.844 1 92.38 475 GLU A N 1
ATOM 3652 C CA . GLU A 1 475 ? -16.438 20.016 33.719 1 92.38 475 GLU A CA 1
ATOM 3653 C C . GLU A 1 475 ? -17.484 19.203 32.969 1 92.38 475 GLU A C 1
ATOM 3655 O O . GLU A 1 475 ? -17.672 18.016 33.25 1 92.38 475 GLU A O 1
ATOM 3660 N N . GLU A 1 476 ? -18.094 19.844 32.094 1 92.44 476 GLU A N 1
ATOM 3661 C CA . GLU A 1 476 ? -19.062 19.141 31.25 1 92.44 476 GLU A CA 1
ATOM 3662 C C . GLU A 1 476 ? -18.391 18.031 30.438 1 92.44 476 GLU A C 1
ATOM 3664 O O . GLU A 1 476 ? -18.969 16.953 30.25 1 92.44 476 GLU A O 1
ATOM 3669 N N . ALA A 1 477 ? -17.281 18.406 29.828 1 95.06 477 ALA A N 1
ATOM 3670 C CA . ALA A 1 477 ? -16.531 17.406 29.094 1 95.06 477 ALA A CA 1
ATOM 3671 C C . ALA A 1 477 ? -16.203 16.203 29.969 1 95.06 477 ALA A C 1
ATOM 3673 O O . ALA A 1 477 ? -16.328 15.047 29.531 1 95.06 477 ALA A O 1
ATOM 3674 N N . LYS A 1 478 ? -15.859 16.516 31.188 1 94.5 478 LYS A N 1
ATOM 3675 C CA . LYS A 1 478 ? -15.547 15.477 32.156 1 94.5 478 LYS A CA 1
ATOM 3676 C C . LYS A 1 478 ? -16.766 14.609 32.469 1 94.5 478 LYS A C 1
ATOM 3678 O O . LYS A 1 478 ? -16.641 13.391 32.594 1 94.5 478 LYS A O 1
ATOM 3683 N N . ALA A 1 479 ? -17.844 15.203 32.5 1 92.06 479 ALA A N 1
ATOM 3684 C CA . ALA A 1 479 ? -19.094 14.492 32.75 1 92.06 479 ALA A CA 1
ATOM 3685 C C . ALA A 1 479 ? -19.422 13.539 31.609 1 92.06 479 ALA A C 1
ATOM 3687 O O . ALA A 1 479 ? -20 12.469 31.828 1 92.06 479 ALA A O 1
ATOM 3688 N N . HIS A 1 480 ? -19 13.867 30.484 1 92.75 480 HIS A N 1
ATOM 3689 C CA . HIS A 1 480 ? -19.25 13.047 29.312 1 92.75 480 HIS A CA 1
ATOM 3690 C C . HIS A 1 480 ? -18.078 12.109 29.031 1 92.75 480 HIS A C 1
ATOM 3692 O O . HIS A 1 480 ? -18 11.477 27.984 1 92.75 480 HIS A O 1
ATOM 3698 N N . LYS A 1 481 ? -17.016 12.188 29.844 1 92.88 481 LYS A N 1
ATOM 3699 C CA . LYS A 1 481 ? -15.836 11.336 29.734 1 92.88 481 LYS A CA 1
ATOM 3700 C C . LYS A 1 481 ? -15.07 11.617 28.438 1 92.88 481 LYS A C 1
ATOM 3702 O O . LYS A 1 481 ? -14.672 10.695 27.734 1 92.88 481 LYS A O 1
ATOM 3707 N N . MET A 1 482 ? -14.992 12.883 28.141 1 93.31 482 MET A N 1
ATOM 3708 C CA . MET A 1 482 ? -14.281 13.352 26.953 1 93.31 482 MET A CA 1
ATOM 3709 C C . MET A 1 482 ? -13.203 14.367 27.328 1 93.31 482 MET A C 1
ATOM 3711 O O . MET A 1 482 ? -13.336 15.086 28.312 1 93.31 482 MET A O 1
ATOM 3715 N N . ALA A 1 483 ? -12.18 14.383 26.5 1 94.69 483 ALA A N 1
ATOM 3716 C CA . ALA A 1 483 ? -11.234 15.492 26.641 1 94.69 483 ALA A CA 1
ATOM 3717 C C . ALA A 1 483 ? -11.898 16.828 26.312 1 94.69 483 ALA A C 1
ATOM 3719 O O . ALA A 1 483 ? -12.742 16.906 25.422 1 94.69 483 ALA A O 1
ATOM 3720 N N . PRO A 1 484 ? -11.5 17.859 26.969 1 95.75 484 PRO A N 1
ATOM 3721 C CA . PRO A 1 484 ? -12.141 19.172 26.766 1 95.75 484 PRO A CA 1
ATOM 3722 C C . PRO A 1 484 ? -12.094 19.625 25.312 1 95.75 484 PRO A C 1
ATOM 3724 O O . PRO A 1 484 ? -13.078 20.156 24.797 1 95.75 484 PRO A O 1
ATOM 3727 N N . ASP A 1 485 ? -10.969 19.438 24.75 1 96.56 485 ASP A N 1
ATOM 3728 C CA . ASP A 1 485 ? -10.859 19.875 23.359 1 96.56 485 ASP A CA 1
ATOM 3729 C C . ASP A 1 485 ? -11.711 18.984 22.438 1 96.56 485 ASP A C 1
ATOM 3731 O O . ASP A 1 485 ? -12.234 19.453 21.422 1 96.56 485 ASP A O 1
ATOM 3735 N N . MET A 1 486 ? -11.805 17.734 22.719 1 96.06 486 MET A N 1
ATOM 3736 C CA . MET A 1 486 ? -12.711 16.859 21.969 1 96.06 486 MET A CA 1
ATOM 3737 C C . MET A 1 486 ? -14.156 17.328 22.109 1 96.06 486 MET A C 1
ATOM 3739 O O . MET A 1 486 ? -14.891 17.391 21.125 1 96.06 486 MET A O 1
ATOM 3743 N N . PHE A 1 487 ? -14.578 17.641 23.297 1 95.12 487 PHE A N 1
ATOM 3744 C CA . PHE A 1 487 ? -15.914 18.172 23.547 1 95.12 487 PHE A CA 1
ATOM 3745 C C . PHE A 1 487 ? -16.156 19.453 22.75 1 95.12 487 PHE A C 1
ATOM 3747 O O . PHE A 1 487 ? -17.203 19.609 22.125 1 95.12 487 PHE A O 1
ATOM 3754 N N . TYR A 1 488 ? -15.219 20.297 22.828 1 95.75 488 TYR A N 1
ATOM 3755 C CA . TYR A 1 488 ? -15.266 21.562 22.094 1 95.75 488 TYR A CA 1
ATOM 3756 C C . TYR A 1 488 ? -15.461 21.312 20.594 1 95.75 488 TYR A C 1
ATOM 3758 O O . TYR A 1 488 ? -16.344 21.906 19.969 1 95.75 488 TYR A O 1
ATOM 3766 N N . CYS A 1 489 ? -14.656 20.422 20.016 1 96.69 489 CYS A N 1
ATOM 3767 C CA . CYS A 1 489 ? -14.695 20.141 18.578 1 96.69 489 CYS A CA 1
ATOM 3768 C C . CYS A 1 489 ? -16.016 19.469 18.188 1 96.69 489 CYS A C 1
ATOM 3770 O O . CYS A 1 489 ? -16.547 19.719 17.109 1 96.69 489 CYS A O 1
ATOM 3772 N N . MET A 1 490 ? -16.484 18.609 19.078 1 95.38 490 MET A N 1
ATOM 3773 C CA . MET A 1 490 ? -17.766 17.969 18.828 1 95.38 490 MET A CA 1
ATOM 3774 C C . MET A 1 490 ? -18.891 19 18.766 1 95.38 490 MET A C 1
ATOM 3776 O O . MET A 1 490 ? -19.734 18.953 17.875 1 95.38 490 MET A O 1
ATOM 3780 N N . LYS A 1 491 ? -18.891 19.875 19.688 1 94.5 491 LYS A N 1
ATOM 3781 C CA . LYS A 1 491 ? -19.891 20.922 19.719 1 94.5 491 LYS A CA 1
ATOM 3782 C C . LYS A 1 491 ? -19.781 21.828 18.484 1 94.5 491 LYS A C 1
ATOM 3784 O O . LYS A 1 491 ? -20.797 22.219 17.906 1 94.5 491 LYS A O 1
ATOM 3789 N N . LEU A 1 492 ? -18.594 22.156 18.156 1 96.5 492 LEU A N 1
ATOM 3790 C CA . LEU A 1 492 ? -18.359 22.938 16.953 1 96.5 492 LEU A CA 1
ATOM 3791 C C . LEU A 1 492 ? -18.969 22.266 15.727 1 96.5 492 LEU A C 1
ATOM 3793 O O . LEU A 1 492 ? -19.656 22.922 14.93 1 96.5 492 LEU A O 1
ATOM 3797 N N . LEU A 1 493 ? -18.703 20.984 15.562 1 96.5 493 LEU A N 1
ATOM 3798 C CA . LEU A 1 493 ? -19.234 20.203 14.453 1 96.5 493 LEU A CA 1
ATOM 3799 C C . LEU A 1 493 ? -20.766 20.219 14.453 1 96.5 493 LEU A C 1
ATOM 3801 O O . LEU A 1 493 ? -21.391 20.469 13.43 1 96.5 493 LEU A O 1
ATOM 3805 N N . GLU A 1 494 ? -21.312 20 15.609 1 94.75 494 GLU A N 1
ATOM 3806 C CA . GLU A 1 494 ? -22.766 19.875 15.742 1 94.75 494 GLU A CA 1
ATOM 3807 C C . GLU A 1 494 ? -23.453 21.203 15.484 1 94.75 494 GLU A C 1
ATOM 3809 O O . GLU A 1 494 ? -24.562 21.25 14.93 1 94.75 494 GLU A O 1
ATOM 3814 N N . GLU A 1 495 ? -22.797 22.25 15.82 1 93.81 495 GLU A N 1
ATOM 3815 C CA . GLU A 1 495 ? -23.438 23.562 15.766 1 93.81 495 GLU A CA 1
ATOM 3816 C C . GLU A 1 495 ? -23.172 24.25 14.438 1 93.81 495 GLU A C 1
ATOM 3818 O O . GLU A 1 495 ? -23.953 25.078 13.984 1 93.81 495 GLU A O 1
ATOM 3823 N N . THR A 1 496 ? -22.031 23.953 13.828 1 95.44 496 THR A N 1
ATOM 3824 C CA . THR A 1 496 ? -21.656 24.766 12.68 1 95.44 496 THR A CA 1
ATOM 3825 C C . THR A 1 496 ? -21.422 23.891 11.453 1 95.44 496 THR A C 1
ATOM 3827 O O . THR A 1 496 ? -21.359 24.391 10.328 1 95.44 496 THR A O 1
ATOM 3830 N N . GLY A 1 497 ? -21.234 22.594 11.641 1 95.69 497 GLY A N 1
ATOM 3831 C CA . GLY A 1 497 ? -20.938 21.688 10.531 1 95.69 497 GLY A CA 1
ATOM 3832 C C . GLY A 1 497 ? -19.453 21.656 10.18 1 95.69 497 GLY A C 1
ATOM 3833 O O . GLY A 1 497 ? -19.062 21.062 9.18 1 95.69 497 GLY A O 1
ATOM 3834 N N . ILE A 1 498 ? -18.672 22.328 11.016 1 96.25 498 ILE A N 1
ATOM 3835 C CA . ILE A 1 498 ? -17.234 22.375 10.75 1 96.25 498 ILE A CA 1
ATOM 3836 C C . ILE A 1 498 ? -16.531 21.234 11.492 1 96.25 498 ILE A C 1
ATOM 3838 O O . ILE A 1 498 ? -16.625 21.141 12.719 1 96.25 498 ILE A O 1
ATOM 3842 N N . CYS A 1 499 ? -15.828 20.375 10.711 1 95.69 499 CYS A N 1
ATOM 3843 C CA . CYS A 1 499 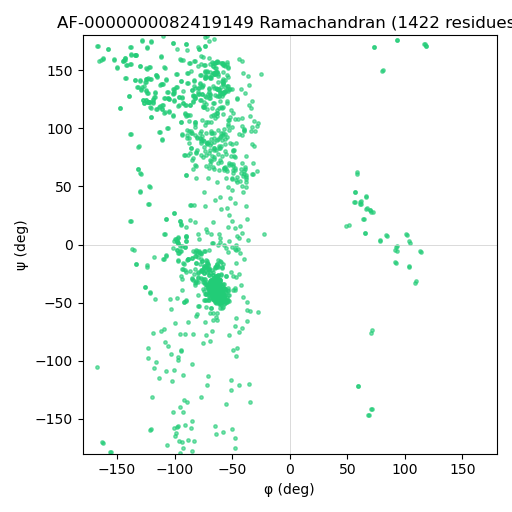? -15.141 19.219 11.273 1 95.69 499 CYS A CA 1
ATOM 3844 C C . CYS A 1 499 ? -13.648 19.469 11.414 1 95.69 499 CYS A C 1
ATOM 3846 O O . CYS A 1 499 ? -12.945 19.625 10.414 1 95.69 499 CYS A O 1
ATOM 3848 N N . VAL A 1 500 ? -13.172 19.578 12.641 1 96.75 500 VAL A N 1
ATOM 3849 C CA . VAL A 1 500 ? -11.758 19.75 12.938 1 96.75 500 VAL A CA 1
ATOM 3850 C C . VAL A 1 500 ? -11.281 18.641 13.875 1 96.75 500 VAL A C 1
ATOM 3852 O O . VAL A 1 500 ? -12.094 17.859 14.383 1 96.75 500 VAL A O 1
ATOM 3855 N N . VAL A 1 501 ? -9.961 18.531 14.07 1 95.81 501 VAL A N 1
ATOM 3856 C CA . VAL A 1 501 ? -9.414 17.453 14.898 1 95.81 501 VAL A CA 1
ATOM 3857 C C . VAL A 1 501 ? -8.906 18.016 16.219 1 95.81 501 VAL A C 1
ATOM 3859 O O . VAL A 1 501 ? -8.078 18.938 16.234 1 95.81 501 VAL A O 1
ATOM 3862 N N . PRO A 1 502 ? -9.383 17.453 17.359 1 96.56 502 PRO A N 1
ATOM 3863 C CA . PRO A 1 502 ? -8.938 17.953 18.656 1 96.56 502 PRO A CA 1
ATOM 3864 C C . PRO A 1 502 ? -7.438 17.75 18.891 1 96.56 502 PRO A C 1
ATOM 3866 O O . PRO A 1 502 ? -6.871 16.75 18.453 1 96.56 502 PRO A O 1
ATOM 3869 N N . GLY A 1 503 ? -6.863 18.641 19.609 1 96.88 503 GLY A N 1
ATOM 3870 C CA . GLY A 1 503 ? -5.438 18.594 19.906 1 96.88 503 GLY A CA 1
ATOM 3871 C C . GLY A 1 503 ? -5.016 17.359 20.672 1 96.88 503 GLY A C 1
ATOM 3872 O O . GLY A 1 503 ? -3.889 16.891 20.531 1 96.88 503 GLY A O 1
ATOM 3873 N N . SER A 1 504 ? -5.879 16.828 21.453 1 94.88 504 SER A N 1
ATOM 3874 C CA . SER A 1 504 ? -5.582 15.625 22.219 1 94.88 504 SER A CA 1
ATOM 3875 C C . SER A 1 504 ? -5.223 14.453 21.312 1 94.88 504 SER A C 1
ATOM 3877 O O . SER A 1 504 ? -4.461 13.57 21.703 1 94.88 504 SER A O 1
ATOM 3879 N N . GLY A 1 505 ? -5.695 14.477 20.109 1 93.06 505 GLY A N 1
ATOM 3880 C CA . GLY A 1 505 ? -5.355 13.438 19.156 1 93.06 505 GLY A CA 1
ATOM 3881 C C . GLY A 1 505 ? -3.916 13.508 18.688 1 93.06 505 GLY A C 1
ATOM 3882 O O . GLY A 1 505 ? -3.375 12.523 18.172 1 93.06 505 GLY A O 1
ATOM 3883 N N . PHE A 1 506 ? -3.305 14.586 18.875 1 96.56 506 PHE A N 1
ATOM 3884 C CA . PHE A 1 506 ? -1.924 14.82 18.469 1 96.56 506 PHE A CA 1
ATOM 3885 C C . PHE A 1 506 ? -1.002 14.844 19.688 1 96.56 506 PHE A C 1
ATOM 3887 O O . PHE A 1 506 ? 0.222 14.812 19.531 1 96.56 506 PHE A O 1
ATOM 3894 N N . GLY A 1 507 ? -1.589 14.844 20.797 1 95.56 507 GLY A N 1
ATOM 3895 C CA . GLY A 1 507 ? -0.841 15.164 22 1 95.56 507 GLY A CA 1
ATOM 3896 C C . GLY A 1 507 ? -0.647 16.656 22.203 1 95.56 507 GLY A C 1
ATOM 3897 O O . GLY A 1 507 ? -0.65 17.422 21.25 1 95.56 507 GLY A O 1
ATOM 3898 N N . GLN A 1 508 ? -0.573 17.047 23.422 1 96.69 508 GLN A N 1
ATOM 3899 C CA . GLN A 1 508 ? -0.396 18.453 23.797 1 96.69 508 GLN A CA 1
ATOM 3900 C C . GLN A 1 508 ? 0.089 18.578 25.234 1 96.69 508 GLN A C 1
ATOM 3902 O O . GLN A 1 508 ? 0.051 17.609 26 1 96.69 508 GLN A O 1
ATOM 3907 N N . ARG A 1 509 ? 0.646 19.688 25.547 1 96.06 509 ARG A N 1
ATOM 3908 C CA . ARG A 1 509 ? 1.073 19.922 26.922 1 96.06 509 ARG A CA 1
ATOM 3909 C C . ARG A 1 509 ? -0.118 19.906 27.875 1 96.06 509 ARG A C 1
ATOM 3911 O O . ARG A 1 509 ? -1.196 20.406 27.531 1 96.06 509 ARG A O 1
ATOM 3918 N N . GLU A 1 510 ? 0.154 19.438 29.047 1 93.62 510 GLU A N 1
ATOM 3919 C CA . GLU A 1 510 ? -0.906 19.406 30.062 1 93.62 510 GLU A CA 1
ATOM 3920 C C . GLU A 1 510 ? -1.45 20.797 30.328 1 93.62 510 GLU A C 1
ATOM 3922 O O . GLU A 1 510 ? -0.685 21.75 30.438 1 93.62 510 GLU A O 1
ATOM 3927 N N . GLY A 1 511 ? -2.75 20.891 30.297 1 91.69 511 GLY A N 1
ATOM 3928 C CA . GLY A 1 511 ? -3.4 22.141 30.609 1 91.69 511 GLY A CA 1
ATOM 3929 C C . GLY A 1 511 ? -3.654 23.016 29.391 1 91.69 511 GLY A C 1
ATOM 3930 O O . GLY A 1 511 ? -4.27 24.078 29.5 1 91.69 511 GLY A O 1
ATOM 3931 N N . THR A 1 512 ? -3.189 22.594 28.281 1 96.31 512 THR A N 1
ATOM 3932 C CA . THR A 1 512 ? -3.457 23.344 27.062 1 96.31 512 THR A CA 1
ATOM 3933 C C . THR A 1 512 ? -4.434 22.578 26.172 1 96.31 512 THR A C 1
ATOM 3935 O O . THR A 1 512 ? -4.535 21.359 26.25 1 96.31 512 THR A O 1
ATOM 3938 N N . TYR A 1 513 ? -5.195 23.344 25.344 1 97.62 513 TYR A N 1
ATOM 3939 C CA . TYR A 1 513 ? -6.168 22.766 24.422 1 97.62 513 TYR A CA 1
ATOM 3940 C C . TYR A 1 513 ? -6.023 23.359 23.031 1 97.62 513 TYR A C 1
ATOM 3942 O O . TYR A 1 513 ? -5.781 24.562 22.891 1 97.62 513 TYR A O 1
ATOM 3950 N N . HIS A 1 514 ? -6.066 22.516 22.078 1 98.38 514 HIS A N 1
ATOM 3951 C CA . HIS A 1 514 ? -5.883 22.906 20.688 1 98.38 514 HIS A CA 1
ATOM 3952 C C . HIS A 1 514 ? -6.855 22.188 19.766 1 98.38 514 HIS A C 1
ATOM 3954 O O . HIS A 1 514 ? -7.59 21.297 20.219 1 98.38 514 HIS A O 1
ATOM 3960 N N . PHE A 1 515 ? -6.938 22.578 18.562 1 97.62 515 PHE A N 1
ATOM 3961 C CA . PHE A 1 515 ? -7.449 21.781 17.469 1 97.62 515 PHE A CA 1
ATOM 3962 C C . PHE A 1 515 ? -6.645 22.016 16.188 1 97.62 515 PHE A C 1
ATOM 3964 O O . PHE A 1 515 ? -5.934 23.031 16.094 1 97.62 515 PHE A O 1
ATOM 3971 N N . ARG A 1 516 ? -6.641 21.031 15.289 1 97.56 516 ARG A N 1
ATOM 3972 C CA . ARG A 1 516 ? -6.023 21.203 13.977 1 97.56 516 ARG A CA 1
ATOM 3973 C C . ARG A 1 516 ? -7.078 21.469 12.906 1 97.56 516 ARG A C 1
ATOM 3975 O O . ARG A 1 516 ? -8.125 20.812 12.875 1 97.56 516 ARG A O 1
ATOM 3982 N N . ILE A 1 517 ? -6.809 22.438 12.094 1 97.12 517 ILE A N 1
ATOM 3983 C CA . ILE A 1 517 ? -7.684 22.797 10.977 1 97.12 517 ILE A CA 1
ATOM 3984 C C . ILE A 1 517 ? -6.852 23 9.719 1 97.12 517 ILE A C 1
ATOM 3986 O O . ILE A 1 517 ? -5.746 23.547 9.773 1 97.12 517 ILE A O 1
ATOM 3990 N N . THR A 1 518 ? -7.316 22.594 8.586 1 96.62 518 THR A N 1
ATOM 3991 C CA . THR A 1 518 ? -6.602 22.797 7.328 1 96.62 518 THR A CA 1
ATOM 3992 C C . THR A 1 518 ? -6.867 24.203 6.773 1 96.62 518 THR A C 1
ATOM 3994 O O . THR A 1 518 ? -7.91 24.797 7.047 1 96.62 518 THR A O 1
ATOM 3997 N N . ILE A 1 519 ? -6.02 24.703 5.941 1 97.12 519 ILE A N 1
ATOM 3998 C CA . ILE A 1 519 ? -6.18 26 5.293 1 97.12 519 ILE A CA 1
ATOM 3999 C C . ILE A 1 519 ? -6.52 25.797 3.818 1 97.12 519 ILE A C 1
ATOM 4001 O O . ILE A 1 519 ? -6.332 26.703 3.004 1 97.12 519 ILE A O 1
ATOM 4005 N N . LEU A 1 520 ? -7.035 24.672 3.455 1 96.38 520 LEU A N 1
ATOM 4006 C CA . LEU A 1 520 ? -7.113 24.219 2.074 1 96.38 520 LEU A CA 1
ATOM 4007 C C . LEU A 1 520 ? -8.344 24.797 1.377 1 96.38 520 LEU A C 1
ATOM 4009 O O . LEU A 1 520 ? -8.328 25.016 0.166 1 96.38 520 LEU A O 1
ATOM 4013 N N . PRO A 1 521 ? -9.469 25.078 2.035 1 94.88 521 PRO A N 1
ATOM 4014 C CA . PRO A 1 521 ? -10.633 25.625 1.32 1 94.88 521 PRO A CA 1
ATOM 4015 C C . PRO A 1 521 ? -10.312 26.906 0.555 1 94.88 521 PRO A C 1
ATOM 4017 O O . PRO A 1 521 ? -9.391 27.625 0.92 1 94.88 521 PRO A O 1
ATOM 4020 N N . PRO A 1 522 ? -11.109 27.125 -0.493 1 94.19 522 PRO A N 1
ATOM 4021 C CA . PRO A 1 522 ? -10.93 28.406 -1.189 1 94.19 522 PRO A CA 1
ATOM 4022 C C . PRO A 1 522 ? -11.023 29.609 -0.254 1 94.19 522 PRO A C 1
ATOM 4024 O O . PRO A 1 522 ? -11.734 29.562 0.751 1 94.19 522 PRO A O 1
ATOM 4027 N N . VAL A 1 523 ? -10.367 30.641 -0.62 1 95.62 523 VAL A N 1
ATOM 4028 C CA . VAL A 1 523 ? -10.172 31.797 0.244 1 95.62 523 VAL A CA 1
ATOM 4029 C C . VAL A 1 523 ? -11.516 32.281 0.759 1 95.62 523 VAL A C 1
ATOM 4031 O O . VAL A 1 523 ? -11.672 32.562 1.953 1 95.62 523 VAL A O 1
ATOM 4034 N N . GLU A 1 524 ? -12.516 32.344 -0.118 1 94.06 524 GLU A N 1
ATOM 4035 C CA . GLU A 1 524 ? -13.828 32.875 0.278 1 94.06 524 GLU A CA 1
ATOM 4036 C C . GLU A 1 524 ? -14.516 31.922 1.255 1 94.06 524 GLU A C 1
ATOM 4038 O O . GLU A 1 524 ? -15.125 32.344 2.234 1 94.06 524 GLU A O 1
ATOM 4043 N N . LYS A 1 525 ? -14.391 30.703 1.002 1 93.62 525 LYS A N 1
ATOM 4044 C CA . LYS A 1 525 ? -14.977 29.703 1.889 1 93.62 525 LYS A CA 1
ATOM 4045 C C . LYS A 1 525 ? -14.234 29.641 3.219 1 93.62 525 LYS A C 1
ATOM 4047 O O . LYS A 1 525 ? -14.836 29.406 4.266 1 93.62 525 LYS A O 1
ATOM 4052 N N . LEU A 1 526 ? -12.984 29.828 3.143 1 96.25 526 LEU A N 1
ATOM 4053 C CA . LEU A 1 526 ? -12.164 29.812 4.344 1 96.25 526 LEU A CA 1
ATOM 4054 C C . LEU A 1 526 ? -12.531 30.969 5.266 1 96.25 526 LEU A C 1
ATOM 4056 O O . LEU A 1 526 ? -12.602 30.797 6.484 1 96.25 526 LEU A O 1
ATOM 4060 N N . LYS A 1 527 ? -12.766 32.094 4.68 1 94.88 527 LYS A N 1
ATOM 4061 C CA . LYS A 1 527 ? -13.172 33.25 5.465 1 94.88 527 LYS A CA 1
ATOM 4062 C C . LYS A 1 527 ? -14.477 33 6.211 1 94.88 527 LYS A C 1
ATOM 4064 O O . LYS A 1 527 ? -14.586 33.281 7.402 1 94.88 527 LYS A O 1
ATOM 4069 N N . ILE A 1 528 ? -15.383 32.344 5.531 1 93.19 528 ILE A N 1
ATOM 4070 C CA . ILE A 1 528 ? -16.688 32.031 6.113 1 93.19 528 ILE A CA 1
ATOM 4071 C C . ILE A 1 528 ? -16.516 31.016 7.238 1 93.19 528 ILE A C 1
ATOM 4073 O O . ILE A 1 528 ? -17.109 31.156 8.305 1 93.19 528 ILE A O 1
ATOM 4077 N N . LEU A 1 529 ? -15.742 30.094 7 1 94.94 529 LEU A N 1
ATOM 4078 C CA . LEU A 1 529 ? -15.461 29.047 7.977 1 94.94 529 LEU A CA 1
ATOM 4079 C C . LEU A 1 529 ? -14.844 29.641 9.242 1 94.94 529 LEU A C 1
ATOM 4081 O O . LEU A 1 529 ? -15.273 29.328 10.352 1 94.94 529 LEU A O 1
ATOM 4085 N N . LEU A 1 530 ? -13.93 30.484 9.062 1 96.38 530 LEU A N 1
ATOM 4086 C CA . LEU A 1 530 ? -13.211 31.062 10.195 1 96.38 530 LEU A CA 1
ATOM 4087 C C . LEU A 1 530 ? -14.117 32 10.977 1 96.38 530 LEU A C 1
ATOM 4089 O O . LEU A 1 530 ? -14 32.125 12.203 1 96.38 530 LEU A O 1
ATOM 4093 N N . GLU A 1 531 ? -14.977 32.625 10.289 1 94 531 GLU A N 1
ATOM 4094 C CA . GLU A 1 531 ? -15.961 33.469 10.953 1 94 531 GLU A CA 1
ATOM 4095 C C . GLU A 1 531 ? -16.922 32.656 11.805 1 94 531 GLU A C 1
ATOM 4097 O O . GLU A 1 531 ? -17.312 33.062 12.891 1 94 531 GLU A O 1
ATOM 4102 N N . LYS A 1 532 ? -17.281 31.562 11.273 1 94.31 532 LYS A N 1
ATOM 4103 C CA . LYS A 1 532 ? -18.141 30.672 12.031 1 94.31 532 LYS A CA 1
ATOM 4104 C C . LYS A 1 532 ? -17.438 30.156 13.281 1 94.31 532 LYS A C 1
ATOM 4106 O O . LYS A 1 532 ? -18.062 30.016 14.336 1 94.31 532 LYS A O 1
ATOM 4111 N N . VAL A 1 533 ? -16.234 29.875 13.148 1 95.56 533 VAL A N 1
ATOM 4112 C CA . VAL A 1 533 ? -15.453 29.422 14.297 1 95.56 533 VAL A CA 1
ATOM 4113 C C . VAL A 1 533 ? -15.367 30.531 15.344 1 95.56 533 VAL A C 1
ATOM 4115 O O . VAL A 1 533 ? -15.492 30.266 16.547 1 95.56 533 VAL A O 1
ATOM 4118 N N . LYS A 1 534 ? -15.117 31.703 14.883 1 93.31 534 LYS A N 1
ATOM 4119 C CA . LYS A 1 534 ? -15.062 32.875 15.766 1 93.31 534 LYS A CA 1
ATOM 4120 C C . LYS A 1 534 ? -16.375 33.031 16.531 1 93.31 534 LYS A C 1
ATOM 4122 O O . LYS A 1 534 ? -16.359 33.156 17.766 1 93.31 534 LYS A O 1
ATOM 4127 N N . ASP A 1 535 ? -17.453 32.906 15.82 1 90.62 535 ASP A N 1
ATOM 4128 C CA . ASP A 1 535 ? -18.766 33.094 16.438 1 90.62 535 ASP A CA 1
ATOM 4129 C C . ASP A 1 535 ? -19.047 31.969 17.453 1 90.62 535 ASP A C 1
ATOM 4131 O O . ASP A 1 535 ? -19.562 32.219 18.531 1 90.62 535 ASP A O 1
ATOM 4135 N N . PHE A 1 536 ? -18.75 30.875 17.156 1 93.06 536 PHE A N 1
ATOM 4136 C CA . PHE A 1 536 ? -18.938 29.734 18.047 1 93.06 536 PHE A CA 1
ATOM 4137 C C . PHE A 1 536 ? -18.109 29.891 19.312 1 93.06 536 PHE A C 1
ATOM 4139 O O . PHE A 1 536 ? -18.609 29.656 20.422 1 93.06 536 PHE A O 1
ATOM 4146 N N . HIS A 1 537 ? -16.844 30.219 19.078 1 90.31 537 HIS A N 1
ATOM 4147 C CA . HIS A 1 537 ? -15.93 30.328 20.203 1 90.31 537 HIS A CA 1
ATOM 4148 C C . HIS A 1 537 ? -16.391 31.406 21.188 1 90.31 537 HIS A C 1
ATOM 4150 O O . HIS A 1 537 ? -16.312 31.219 22.406 1 90.31 537 HIS A O 1
ATOM 4156 N N . ILE A 1 538 ? -16.859 32.469 20.688 1 79.25 538 ILE A N 1
ATOM 4157 C CA . ILE A 1 538 ? -17.344 33.562 21.5 1 79.25 538 ILE A CA 1
ATOM 4158 C C . ILE A 1 538 ? -18.578 33.094 22.281 1 79.25 538 ILE A C 1
ATOM 4160 O O . ILE A 1 538 ? -18.75 33.469 23.453 1 79.25 538 ILE A O 1
ATOM 4164 N N . ASN A 1 539 ? -19.344 32.25 21.719 1 71.12 539 ASN A N 1
ATOM 4165 C CA . ASN A 1 539 ? -20.562 31.734 22.359 1 71.12 539 ASN A CA 1
ATOM 4166 C C . ASN A 1 539 ? -20.234 30.734 23.469 1 71.12 539 ASN A C 1
ATOM 4168 O O . ASN A 1 539 ? -20.938 30.641 24.469 1 71.12 539 ASN A O 1
ATOM 4172 N N . VAL A 1 540 ? -19.328 29.906 23.328 1 67.19 540 VAL A N 1
ATOM 4173 C CA . VAL A 1 540 ? -18.922 28.906 24.312 1 67.19 540 VAL A CA 1
ATOM 4174 C C . VAL A 1 540 ? -18.359 29.609 25.547 1 67.19 540 VAL A C 1
ATOM 4176 O O . VAL A 1 540 ? -18.578 29.141 26.672 1 67.19 540 VAL A O 1
ATOM 4179 N N . LYS A 1 541 ? -17.672 30.547 25.344 1 52.12 541 LYS A N 1
ATOM 4180 C CA . LYS A 1 541 ? -17.141 31.312 26.469 1 52.12 541 LYS A CA 1
ATOM 4181 C C . LYS A 1 541 ? -18.25 32 27.25 1 52.12 541 LYS A C 1
ATOM 4183 O O . LYS A 1 541 ? -18.125 32.188 28.469 1 52.12 541 LYS A O 1
ATOM 4188 N N . CYS A 1 542 ? -19.391 32.469 26.594 1 43.09 542 CYS A N 1
ATOM 4189 C CA . CYS A 1 542 ? -20.453 33.25 27.234 1 43.09 542 CYS A CA 1
ATOM 4190 C C . CYS A 1 542 ? -21.484 32.312 27.875 1 43.09 542 CYS A C 1
ATOM 4192 O O . CYS A 1 542 ? -22.062 31.453 27.203 1 43.09 542 CYS A O 1
ATOM 4194 N N . SER A 1 543 ? -21.516 32.312 28.984 1 35.22 543 SER A N 1
ATOM 4195 C CA . SER A 1 543 ? -22.453 31.516 29.75 1 35.22 543 SER A CA 1
ATOM 4196 C C . SER A 1 543 ? -23.891 32 29.547 1 35.22 543 SER A C 1
ATOM 4198 O O . SER A 1 543 ? -24.109 33.188 29.344 1 35.22 543 SER A O 1
ATOM 4200 N N . PRO A 1 544 ? -24.578 30.516 29.375 1 36.78 544 PRO A N 1
ATOM 4201 C CA . PRO A 1 544 ? -26 30.875 29.344 1 36.78 544 PRO A CA 1
ATOM 4202 C C . PRO A 1 544 ? -26.391 31.844 30.453 1 36.78 544 PRO A C 1
ATOM 4204 O O . PRO A 1 544 ? -27.266 32.688 30.25 1 36.78 544 PRO A O 1
ATOM 4207 N N . ASN A 1 545 ? -25.781 31.609 31.562 1 34.5 545 ASN A N 1
ATOM 4208 C CA . ASN A 1 545 ? -26.125 32.438 32.719 1 34.5 545 ASN A CA 1
ATOM 4209 C C . ASN A 1 545 ? -25.781 33.906 32.469 1 34.5 545 ASN A C 1
ATOM 4211 O O . ASN A 1 545 ? -26.5 34.781 32.938 1 34.5 545 ASN A O 1
ATOM 4215 N N . LEU A 1 546 ? -24.75 34.125 31.734 1 34.31 546 LEU A N 1
ATOM 4216 C CA . LEU A 1 546 ? -24.422 35.5 31.422 1 34.31 546 LEU A CA 1
ATOM 4217 C C . LEU A 1 546 ? -25.453 36.125 30.484 1 34.31 546 LEU A C 1
ATOM 4219 O O . LEU A 1 546 ? -25.875 37.25 30.688 1 34.31 546 LEU A O 1
ATOM 4223 N N . ILE A 1 547 ? -25.891 35.25 29.609 1 35.53 547 ILE A N 1
ATOM 4224 C CA . ILE A 1 547 ? -26.938 35.75 28.703 1 35.53 547 ILE A CA 1
ATOM 4225 C C . ILE A 1 547 ? -28.234 35.969 29.5 1 35.53 547 ILE A C 1
ATOM 4227 O O . ILE A 1 547 ? -28.906 36.969 29.312 1 35.53 547 ILE A O 1
ATOM 4231 N N . LYS A 1 548 ? -28.469 35.094 30.359 1 37.75 548 LYS A N 1
ATOM 4232 C CA . LYS A 1 548 ? -29.609 35.25 31.266 1 37.75 548 LYS A CA 1
ATOM 4233 C C . LYS A 1 548 ? -29.406 36.438 32.188 1 37.75 548 LYS A C 1
ATOM 4235 O O . LYS A 1 548 ? -30.344 37.219 32.438 1 37.75 548 LYS A O 1
ATOM 4240 N N . HIS A 1 549 ? -28.234 36.562 32.656 1 35.69 549 HIS A N 1
ATOM 4241 C CA . HIS A 1 549 ? -27.922 37.688 33.531 1 35.69 549 HIS A CA 1
ATOM 4242 C C . HIS A 1 549 ? -27.922 39 32.781 1 35.69 549 HIS A C 1
ATOM 4244 O O . HIS A 1 549 ? -28.453 40 33.281 1 35.69 549 HIS A O 1
ATOM 4250 N N . LEU A 1 550 ? -27.438 38.938 31.609 1 36.06 550 LEU A N 1
ATOM 4251 C CA . LEU A 1 550 ? -27.484 40.156 30.781 1 36.06 550 LEU A CA 1
ATOM 4252 C C . LEU A 1 550 ? -28.906 40.469 30.344 1 36.06 550 LEU A C 1
ATOM 4254 O O . LEU A 1 550 ? -29.328 41.625 30.344 1 36.06 550 LEU A O 1
ATOM 4258 N N . ALA A 1 551 ? -29.609 39.406 30.141 1 37.41 551 ALA A N 1
ATOM 4259 C CA . ALA A 1 551 ? -31.031 39.594 29.891 1 37.41 551 ALA A CA 1
ATOM 4260 C C . ALA A 1 551 ? -31.75 40.156 31.125 1 37.41 551 ALA A C 1
ATOM 4262 O O . ALA A 1 551 ? -32.625 41.031 31 1 37.41 551 ALA A O 1
ATOM 4263 N N . LYS A 1 552 ? -31.359 39.625 32.219 1 39.47 552 LYS A N 1
ATOM 4264 C CA . LYS A 1 552 ? -31.906 40.125 33.469 1 39.47 552 LYS A CA 1
ATOM 4265 C C . LYS A 1 552 ? -31.5 41.562 33.719 1 39.47 552 LYS A C 1
ATOM 4267 O O . LYS A 1 552 ? -32.312 42.375 34.156 1 39.47 552 LYS A O 1
ATOM 4272 N N . ILE A 1 553 ? -30.344 41.875 33.438 1 37.41 553 ILE A N 1
ATOM 4273 C CA . ILE A 1 553 ? -29.859 43.219 33.594 1 37.41 553 ILE A CA 1
ATOM 4274 C C . ILE A 1 553 ? -30.594 44.156 32.625 1 37.41 553 ILE A C 1
ATOM 4276 O O . ILE A 1 553 ? -31 45.25 32.969 1 37.41 553 ILE A O 1
ATOM 4280 N N . GLN A 1 554 ? -30.766 43.625 31.469 1 35.22 554 GLN A N 1
ATOM 4281 C CA . GLN A 1 554 ? -31.5 44.406 30.484 1 35.22 554 GLN A CA 1
ATOM 4282 C C . GLN A 1 554 ? -32.938 44.625 30.938 1 35.22 554 GLN A C 1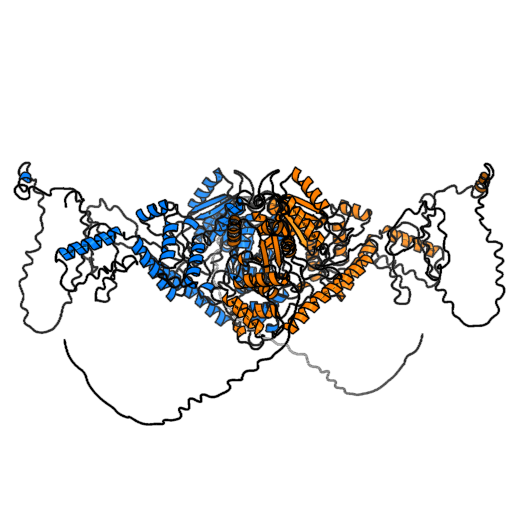
ATOM 4284 O O . GLN A 1 554 ? -33.469 45.75 30.781 1 35.22 554 GLN A O 1
ATOM 4289 N N . LEU A 1 555 ? -33.438 43.562 31.391 1 39.72 555 LEU A N 1
ATOM 4290 C CA . LEU A 1 555 ? -34.781 43.688 31.922 1 39.72 555 LEU A CA 1
ATOM 4291 C C . LEU A 1 555 ? -34.812 44.688 33.094 1 39.72 555 LEU A C 1
ATOM 4293 O O . LEU A 1 555 ? -35.719 45.5 33.188 1 39.72 555 LEU A O 1
ATOM 4297 N N . GLU A 1 556 ? -33.781 44.562 33.844 1 37.97 556 GLU A N 1
ATOM 4298 C CA . GLU A 1 556 ? -33.719 45.438 35 1 37.97 556 GLU A CA 1
ATOM 4299 C C . GLU A 1 556 ? -33.469 46.906 34.594 1 37.97 556 GLU A C 1
ATOM 4301 O O . GLU A 1 556 ? -34.062 47.812 35.125 1 37.97 556 GLU A O 1
ATOM 4306 N N . LEU A 1 557 ? -32.625 47 33.625 1 37.03 557 LEU A N 1
ATOM 4307 C CA . LEU A 1 557 ? -32.344 48.344 33.094 1 37.03 557 LEU A CA 1
ATOM 4308 C C . LEU A 1 557 ? -33.594 48.906 32.375 1 37.03 557 LEU A C 1
ATOM 4310 O O . LEU A 1 557 ? -33.875 50.094 32.5 1 37.03 557 LEU A O 1
ATOM 4314 N N . ALA A 1 558 ? -34.25 48 31.672 1 39 558 ALA A N 1
ATOM 4315 C CA . ALA A 1 558 ? -35.531 48.406 31.062 1 39 558 ALA A CA 1
ATOM 4316 C C . ALA A 1 558 ? -36.531 48.781 32.125 1 39 558 ALA A C 1
ATOM 4318 O O . ALA A 1 558 ? -37.281 49.781 31.969 1 39 558 ALA A O 1
ATOM 4319 N N . ARG A 1 559 ? -36.531 48.031 33.094 1 43.34 559 ARG A N 1
ATOM 4320 C CA . ARG A 1 559 ? -37.438 48.375 34.188 1 43.34 559 ARG A CA 1
ATOM 4321 C C . ARG A 1 559 ? -37.031 49.688 34.844 1 43.34 559 ARG A C 1
ATOM 4323 O O . ARG A 1 559 ? -37.906 50.438 35.312 1 43.34 559 ARG A O 1
ATOM 4330 N N . ALA A 1 560 ? -35.719 49.875 34.906 1 37.38 560 ALA A N 1
ATOM 4331 C CA . ALA A 1 560 ? -35.281 51.094 35.562 1 37.38 560 ALA A CA 1
ATOM 4332 C C . ALA A 1 560 ? -35.344 52.281 34.594 1 37.38 560 ALA A C 1
ATOM 4334 O O . ALA A 1 560 ? -34.812 53.375 34.938 1 37.38 560 ALA A O 1
ATOM 4335 N N . ASP A 1 561 ? -36.031 52.281 33.562 1 37.81 561 ASP A N 1
ATOM 4336 C CA . ASP A 1 561 ? -36.312 53.344 32.625 1 37.81 561 ASP A CA 1
ATOM 4337 C C . ASP A 1 561 ? -35 54 32.156 1 37.81 561 ASP A C 1
ATOM 4339 O O . ASP A 1 561 ? -34.969 55.219 31.938 1 37.81 561 ASP A O 1
ATOM 4343 N N . MET A 1 562 ? -33.969 53.406 32.344 1 34.72 562 MET A N 1
ATOM 4344 C CA . MET A 1 562 ? -32.688 53.969 31.969 1 34.72 562 MET A CA 1
ATOM 4345 C C . MET A 1 562 ? -32.406 53.781 30.484 1 34.72 562 MET A C 1
ATOM 4347 O O . MET A 1 562 ? -31.375 54.188 29.969 1 34.72 562 MET A O 1
ATOM 4351 N N . LEU A 1 563 ? -33.25 53.031 29.781 1 33.66 563 LEU A N 1
ATOM 4352 C CA . LEU A 1 563 ? -33.156 52.875 28.344 1 33.66 563 LEU A CA 1
ATOM 4353 C C . LEU A 1 563 ? -33.969 53.938 27.609 1 33.66 563 LEU A C 1
ATOM 4355 O O . LEU A 1 563 ? -35.094 54.25 28.016 1 33.66 563 LEU A O 1
ATOM 4359 N N . LEU A 1 564 ? -33.281 54.875 26.938 1 27.7 564 LEU A N 1
ATOM 4360 C CA . LEU A 1 564 ? -34.031 55.875 26.188 1 27.7 564 LEU A CA 1
ATOM 4361 C C . LEU A 1 564 ? -35 55.25 25.203 1 27.7 564 LEU A C 1
ATOM 4363 O O . LEU A 1 564 ? -34.781 54.094 24.781 1 27.7 564 LEU A O 1
ATOM 4367 N N . PRO A 1 565 ? -36.062 55.906 24.812 1 28.64 565 PRO A N 1
ATOM 4368 C CA . PRO A 1 565 ? -37.031 55.625 23.766 1 28.64 565 PRO A CA 1
ATOM 4369 C C . PRO A 1 565 ? -36.375 55.5 22.391 1 28.64 565 PRO A C 1
ATOM 4371 O O . PRO A 1 565 ? -35.562 56.344 22 1 28.64 565 PRO A O 1
ATOM 4374 N N . GLY A 1 566 ? -36.312 54.188 21.625 1 30.72 566 GLY A N 1
ATOM 4375 C CA . GLY A 1 566 ? -35.812 53.781 20.328 1 30.72 566 GLY A CA 1
ATOM 4376 C C . GLY A 1 566 ? -34.562 52.906 20.406 1 30.72 566 GLY A C 1
ATOM 4377 O O . GLY A 1 566 ? -34.062 52.438 19.391 1 30.72 566 GLY A O 1
ATOM 4378 N N . GLU A 1 567 ? -33.875 53.188 21.391 1 27.25 567 GLU A N 1
ATOM 4379 C CA . GLU A 1 567 ? -32.688 52.312 21.516 1 27.25 567 GLU A CA 1
ATOM 4380 C C . GLU A 1 567 ? -33.094 50.906 21.891 1 27.25 567 GLU A C 1
ATOM 4382 O O . GLU A 1 567 ? -33.75 50.688 22.922 1 27.25 567 GLU A O 1
ATOM 4387 N N . ILE A 1 568 ? -33.875 50.188 20.891 1 26.17 568 ILE A N 1
ATOM 4388 C CA . ILE A 1 568 ? -34.25 48.812 21.094 1 26.17 568 ILE A CA 1
ATOM 4389 C C . ILE A 1 568 ? -33.031 47.938 21.344 1 26.17 568 ILE A C 1
ATOM 4391 O O . ILE A 1 568 ? -32.062 47.969 20.547 1 26.17 568 ILE A O 1
ATOM 4395 N N . LEU A 1 569 ? -32.688 47.906 22.516 1 28.05 569 LEU A N 1
ATOM 4396 C CA . LEU A 1 569 ? -31.797 46.781 22.766 1 28.05 569 LEU A CA 1
ATOM 4397 C C . LEU A 1 569 ? -32.375 45.469 22.234 1 28.05 569 LEU A C 1
ATOM 4399 O O . LEU A 1 569 ? -33.469 45.062 22.625 1 28.05 569 LEU A O 1
ATOM 4403 N N . GLY A 1 570 ? -32.469 45.281 20.875 1 26.59 570 GLY A N 1
ATOM 4404 C CA . GLY A 1 570 ? -33.031 44.094 20.234 1 26.59 570 GLY A CA 1
ATOM 4405 C C . GLY A 1 570 ? -32.656 42.812 20.922 1 26.59 570 GLY A C 1
ATOM 4406 O O . GLY A 1 570 ? -31.5 42.375 20.891 1 26.59 570 GLY A O 1
ATOM 4407 N N . LEU A 1 571 ? -33.062 42.719 22.188 1 27.14 571 LEU A N 1
ATOM 4408 C CA . LEU A 1 571 ? -33 41.375 22.797 1 27.14 571 LEU A CA 1
ATOM 4409 C C . LEU A 1 571 ? -34.031 40.438 22.156 1 27.14 571 LEU A C 1
ATOM 4411 O O . LEU A 1 571 ? -35.188 40.812 22.031 1 27.14 571 LEU A O 1
ATOM 4415 N N . ILE A 1 572 ? -33.719 39.656 21.062 1 26.19 572 ILE A N 1
ATOM 4416 C CA . ILE A 1 572 ? -34.594 38.688 20.469 1 26.19 572 ILE A CA 1
ATOM 4417 C C . ILE A 1 572 ? -35.188 37.781 21.562 1 26.19 572 ILE A C 1
ATOM 4419 O O . ILE A 1 572 ? -34.438 37.031 22.219 1 26.19 572 ILE A O 1
ATOM 4423 N N . SER A 1 573 ? -36.094 38.188 22.297 1 24.39 573 SER A N 1
ATOM 4424 C CA . SER A 1 573 ? -36.875 37.438 23.266 1 24.39 573 SER A CA 1
ATOM 4425 C C . SER A 1 573 ? -37.656 36.312 22.594 1 24.39 573 SER A C 1
ATOM 4427 O O . SER A 1 573 ? -38.562 35.75 23.188 1 24.39 573 SER A O 1
ATOM 4429 N N . ASN A 1 574 ? -37.562 36.062 21.297 1 24.17 574 ASN A N 1
ATOM 4430 C CA . ASN A 1 574 ? -38.594 35.062 21.047 1 24.17 574 ASN A CA 1
ATOM 4431 C C . ASN A 1 574 ? -38.312 33.75 21.828 1 24.17 574 ASN A C 1
ATOM 4433 O O . ASN A 1 574 ? -37.188 33.281 21.844 1 24.17 574 ASN A O 1
ATOM 4437 N N . GLU A 1 575 ? -39.125 33.375 22.812 1 24.77 575 GLU A N 1
ATOM 4438 C CA . GLU A 1 575 ? -39.188 32.125 23.578 1 24.77 575 GLU A CA 1
ATOM 4439 C C . GLU A 1 575 ? -38.875 30.922 22.688 1 24.77 575 GLU A C 1
ATOM 4441 O O . GLU A 1 575 ? -38.219 29.969 23.125 1 24.77 575 GLU A O 1
ATOM 4446 N N . LYS A 1 576 ? -39.719 30.734 21.469 1 26.89 576 LYS A N 1
ATOM 4447 C CA . LYS A 1 576 ? -39.5 29.547 20.625 1 26.89 576 LYS A CA 1
ATOM 4448 C C . LYS A 1 576 ? -38.094 29.531 20.047 1 26.89 576 LYS A C 1
ATOM 4450 O O . LYS A 1 576 ? -37.531 28.453 19.828 1 26.89 576 LYS A O 1
ATOM 4455 N N . GLU A 1 577 ? -37.656 30.578 19.438 1 23.36 577 GLU A N 1
ATOM 4456 C CA . GLU A 1 577 ? -36.375 30.672 18.75 1 23.36 577 GLU A CA 1
ATOM 4457 C C . GLU A 1 577 ? -35.219 30.859 19.734 1 23.36 577 GLU A C 1
ATOM 4459 O O . GLU A 1 577 ? -34.062 30.969 19.328 1 23.36 577 GLU A O 1
ATOM 4464 N N . ALA A 1 578 ? -35.438 31.234 20.969 1 25.75 578 ALA A N 1
ATOM 4465 C CA . ALA A 1 578 ? -34.406 31.281 22.031 1 25.75 578 ALA A CA 1
ATOM 4466 C C . ALA A 1 578 ? -33.688 29.953 22.172 1 25.75 578 ALA A C 1
ATOM 4468 O O . ALA A 1 578 ? -32.719 29.844 22.891 1 25.75 578 ALA A O 1
ATOM 4469 N N . GLU A 1 579 ? -34.406 28.891 22.031 1 25.75 579 GLU A N 1
ATOM 4470 C CA . GLU A 1 579 ? -33.656 27.625 22.016 1 25.75 579 GLU A CA 1
ATOM 4471 C C . GLU A 1 579 ? -32.562 27.672 20.953 1 25.75 579 GLU A C 1
ATOM 4473 O O . GLU A 1 579 ? -31.625 26.859 21 1 25.75 579 GLU A O 1
ATOM 4478 N N . GLN A 1 580 ? -32.906 28.172 19.656 1 21.69 580 GLN A N 1
ATOM 4479 C CA . GLN A 1 580 ? -31.906 28.281 18.594 1 21.69 580 GLN A CA 1
ATOM 4480 C C . GLN A 1 580 ? -30.984 29.469 18.828 1 21.69 580 GLN A C 1
ATOM 4482 O O . GLN A 1 580 ? -31.406 30.516 19.344 1 21.69 580 GLN A O 1
ATOM 4487 N N . GLY A 1 581 ? -29.609 29.375 19 1 22.84 581 GLY A N 1
ATOM 4488 C CA . GLY A 1 581 ? -28.5 30.25 19.312 1 22.84 581 GLY A CA 1
ATOM 4489 C C . GLY A 1 581 ? -28.609 31.625 18.672 1 22.84 581 GLY A C 1
ATOM 4490 O O . GLY A 1 581 ? -28.125 31.844 17.562 1 22.84 581 GLY A O 1
ATOM 4491 N N . GLY A 1 582 ? -29.688 32.375 18.906 1 24.11 582 GLY A N 1
ATOM 4492 C CA . GLY A 1 582 ? -29.984 33.656 18.281 1 24.11 582 GLY A CA 1
ATOM 4493 C C . GLY A 1 582 ? -29 34.75 18.641 1 24.11 582 GLY A C 1
ATOM 4494 O O . GLY A 1 582 ? -28.531 34.844 19.781 1 24.11 582 GLY A O 1
ATOM 4495 N N . TYR A 1 583 ? -28.109 35.188 17.641 1 22.52 583 TYR A N 1
ATOM 4496 C CA . TYR A 1 583 ? -27.125 36.281 17.641 1 22.52 583 TYR A CA 1
ATOM 4497 C C . TYR A 1 583 ? -27.781 37.625 17.922 1 22.52 583 TYR A C 1
ATOM 4499 O O . TYR A 1 583 ? -28.844 37.906 17.375 1 22.52 583 TYR A O 1
ATOM 4507 N N . LEU A 1 584 ? -27.828 38.094 19.172 1 25.05 584 LEU A N 1
ATOM 4508 C CA . LEU A 1 584 ? -28.234 39.438 19.594 1 25.05 584 LEU A CA 1
ATOM 4509 C C . LEU A 1 584 ? -27.391 40.5 18.891 1 25.05 584 LEU A C 1
ATOM 4511 O O . LEU A 1 584 ? -26.188 40.594 19.125 1 25.05 584 LEU A O 1
ATOM 4515 N N . GLY A 1 585 ? -27.531 40.625 17.609 1 23.56 585 GLY A N 1
ATOM 4516 C CA . GLY A 1 585 ? -26.828 41.688 16.875 1 23.56 585 GLY A CA 1
ATOM 4517 C C . GLY A 1 585 ? -27.281 43.062 17.25 1 23.56 585 GLY A C 1
ATOM 4518 O O . GLY A 1 585 ? -28.469 43.344 17.344 1 23.56 585 GLY A O 1
ATOM 4519 N N . VAL A 1 586 ? -26.656 43.688 18.297 1 23.59 586 VAL A N 1
ATOM 4520 C CA . VAL A 1 586 ? -26.891 45.125 18.562 1 23.59 586 VAL A CA 1
ATOM 4521 C C . VAL A 1 586 ? -26.453 45.938 17.344 1 23.59 586 VAL A C 1
ATOM 4523 O O . VAL A 1 586 ? -25.297 45.844 16.891 1 23.59 586 VAL A O 1
ATOM 4526 N N . GLN A 1 587 ? -27.297 46 16.469 1 23.31 587 GLN A N 1
ATOM 4527 C CA . GLN A 1 587 ? -27.078 46.812 15.258 1 23.31 587 GLN A CA 1
ATOM 4528 C C . GLN A 1 587 ? -26.859 48.281 15.609 1 23.31 587 GLN A C 1
ATOM 4530 O O . GLN A 1 587 ? -27.766 48.938 16.109 1 23.31 587 GLN A O 1
ATOM 4535 N N . LEU A 1 588 ? -25.688 48.594 16.203 1 23.3 588 LEU A N 1
ATOM 4536 C CA . LEU A 1 588 ? -25.406 50 16.25 1 23.3 588 LEU A CA 1
ATOM 4537 C C . LEU A 1 588 ? -25.328 50.594 14.852 1 23.3 588 LEU A C 1
ATOM 4539 O O . LEU A 1 588 ? -24.984 49.875 13.898 1 23.3 588 LEU A O 1
ATOM 4543 N N . SER A 1 589 ? -26.109 51.625 14.484 1 23.08 589 SER A N 1
ATOM 4544 C CA . SER A 1 589 ? -26.234 52.312 13.203 1 23.08 589 SER A CA 1
ATOM 4545 C C . SER A 1 589 ? -24.859 52.531 12.555 1 23.08 589 SER A C 1
ATOM 4547 O O . SER A 1 589 ? -24.719 52.375 11.344 1 23.08 589 SER A O 1
ATOM 4549 N N . ASP A 1 590 ? -23.984 53.406 13.016 1 23.56 590 ASP A N 1
ATOM 4550 C CA . ASP A 1 590 ? -22.953 53.781 12.07 1 23.56 590 ASP A CA 1
ATOM 4551 C C . ASP A 1 590 ? -22 52.625 11.797 1 23.56 590 ASP A C 1
ATOM 4553 O O . ASP A 1 590 ? -21.891 51.688 12.609 1 23.56 590 ASP A O 1
ATOM 4557 N N . SER A 1 591 ? -21.391 52.438 10.617 1 23.42 591 SER A N 1
ATOM 4558 C CA . SER A 1 591 ? -20.75 51.25 10.039 1 23.42 591 SER A CA 1
ATOM 4559 C C . SER A 1 591 ? -19.734 50.625 11 1 23.42 591 SER A C 1
ATOM 4561 O O . SER A 1 591 ? -19.062 49.656 10.664 1 23.42 591 SER A O 1
ATOM 4563 N N . THR A 1 592 ? -19.203 51.5 11.961 1 22.09 592 THR A N 1
ATOM 4564 C CA . THR A 1 592 ? -17.859 51.156 12.414 1 22.09 592 THR A CA 1
ATOM 4565 C C . THR A 1 592 ? -17.891 49.812 13.18 1 22.09 592 THR A C 1
ATOM 4567 O O . THR A 1 592 ? -18.891 49.469 13.773 1 22.09 592 THR A O 1
ATOM 4570 N N . ASN A 1 593 ? -16.875 48.938 12.82 1 22.06 593 ASN A N 1
ATOM 4571 C CA . ASN A 1 593 ? -16.609 47.562 13.227 1 22.06 593 ASN A CA 1
ATOM 4572 C C . ASN A 1 593 ? -16.656 47.375 14.742 1 22.06 593 ASN A C 1
ATOM 4574 O O . ASN A 1 593 ? -15.914 48.031 15.469 1 22.06 593 ASN A O 1
ATOM 4578 N N . LEU A 1 594 ? -17.844 47.25 15.305 1 24.23 594 LEU A N 1
ATOM 4579 C CA . LEU A 1 594 ? -18.219 47.031 16.703 1 24.23 594 LEU A CA 1
ATOM 4580 C C . LEU A 1 594 ? -17.375 45.906 17.312 1 24.23 594 LEU A C 1
ATOM 4582 O O . LEU A 1 594 ? -17.422 44.781 16.844 1 24.23 594 LEU A O 1
ATOM 4586 N N . CYS A 1 595 ? -16.109 46.312 17.578 1 22.14 595 CYS A N 1
ATOM 4587 C CA . CYS A 1 595 ? -15.25 45.375 18.281 1 22.14 595 CYS A CA 1
ATOM 4588 C C . CYS A 1 595 ? -15.945 44.812 19.516 1 22.14 595 CYS A C 1
ATOM 4590 O O . CYS A 1 595 ? -16.281 45.531 20.438 1 22.14 595 CYS A O 1
ATOM 4592 N N . GLN A 1 596 ? -16.922 44.031 19.266 1 22.78 596 GLN A N 1
ATOM 4593 C CA . GLN A 1 596 ? -17.703 43.438 20.328 1 22.78 596 GLN A CA 1
ATOM 4594 C C . GLN A 1 596 ? -16.812 42.625 21.281 1 22.78 596 GLN A C 1
ATOM 4596 O O . GLN A 1 596 ? -16.25 41.594 20.875 1 22.78 596 GLN A O 1
ATOM 4601 N N . LEU A 1 597 ? -15.883 43.375 21.953 1 22.81 597 LEU A N 1
ATOM 4602 C CA . LEU A 1 597 ? -14.969 42.719 22.875 1 22.81 597 LEU A CA 1
ATOM 4603 C C . LEU A 1 597 ? -15.75 41.938 23.953 1 22.81 597 LEU A C 1
ATOM 4605 O O . LEU A 1 597 ? -16.609 42.531 24.625 1 22.81 597 LEU A O 1
ATOM 4609 N N . PRO A 1 598 ? -15.992 40.75 23.656 1 24.45 598 PRO A N 1
ATOM 4610 C CA . PRO A 1 598 ? -16.812 40 24.609 1 24.45 598 PRO A CA 1
ATOM 4611 C C . PRO A 1 598 ? -16.156 39.875 25.984 1 24.45 598 PRO A C 1
ATOM 4613 O O . PRO A 1 598 ? -15.062 39.312 26.094 1 24.45 598 PRO A O 1
ATOM 4616 N N . CYS A 1 599 ? -15.961 41.031 26.672 1 22.33 599 CYS A N 1
ATOM 4617 C CA . CYS A 1 599 ? -15.367 41.031 28 1 22.33 599 CYS A CA 1
ATOM 4618 C C . CYS A 1 599 ? -16.141 40.125 28.953 1 22.33 599 CYS A C 1
ATOM 4620 O O . CYS A 1 599 ? -17.328 40.375 29.188 1 22.33 599 CYS A O 1
ATOM 4622 N N . LYS A 1 600 ? -15.945 38.969 28.844 1 24.27 600 LYS A N 1
ATOM 4623 C CA . LYS A 1 600 ? -16.688 38 29.656 1 24.27 600 LYS A CA 1
ATOM 4624 C C . LYS A 1 600 ? -16.516 38.281 31.141 1 24.27 600 LYS A C 1
ATOM 4626 O O . LYS A 1 600 ? -16.781 37.438 31.984 1 24.27 600 LYS A O 1
ATOM 4631 N N . THR A 1 601 ? -15.75 39.312 31.562 1 21.81 601 THR A N 1
ATOM 4632 C CA . THR A 1 601 ? -15.758 39.094 33 1 21.81 601 THR A CA 1
ATOM 4633 C C . THR A 1 601 ? -17.156 39.281 33.562 1 21.81 601 THR A C 1
ATOM 4635 O O . THR A 1 601 ? -18.016 39.875 32.938 1 21.81 601 THR A O 1
ATOM 4638 N N . LYS A 1 602 ? -17.406 39.062 34.906 1 22.83 602 LYS A N 1
ATOM 4639 C CA . LYS A 1 602 ? -18.656 39.188 35.656 1 22.83 602 LYS A CA 1
ATOM 4640 C C . LYS A 1 602 ? -19.391 40.469 35.281 1 22.83 602 LYS A C 1
ATOM 4642 O O . LYS A 1 602 ? -20.5 40.438 34.719 1 22.83 602 LYS A O 1
ATOM 4647 N N . ASP A 1 603 ? -19.656 41.375 36.25 1 22.38 603 ASP A N 1
ATOM 4648 C CA . ASP A 1 603 ? -20.703 42.344 36.531 1 22.38 603 ASP A CA 1
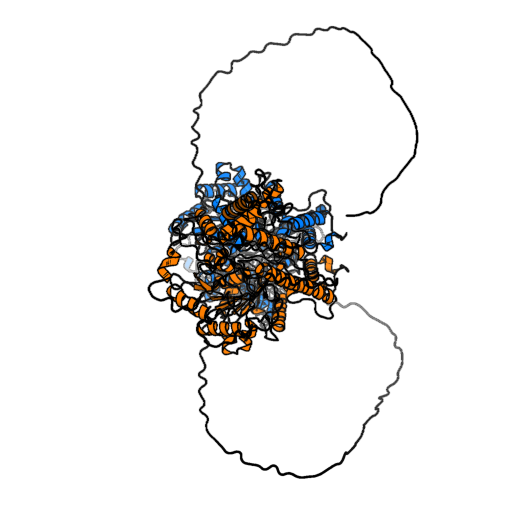ATOM 4649 C C . ASP A 1 603 ? -20.531 43.625 35.719 1 22.38 603 ASP A C 1
ATOM 4651 O O . ASP A 1 603 ? -21.375 44.5 35.781 1 22.38 603 ASP A O 1
ATOM 4655 N N . SER A 1 604 ? -19.312 44 35.344 1 20.84 604 SER A N 1
ATOM 4656 C CA . SER A 1 604 ? -19.219 45.438 35.156 1 20.84 604 SER A CA 1
ATOM 4657 C C . SER A 1 604 ? -19.578 45.812 33.719 1 20.84 604 SER A C 1
ATOM 4659 O O . SER A 1 604 ? -19.156 45.156 32.781 1 20.84 604 SER A O 1
ATOM 4661 N N . PHE A 1 605 ? -20.828 46.125 33.594 1 22.22 605 PHE A N 1
ATOM 4662 C CA . PHE A 1 605 ? -21.406 46.562 32.312 1 22.22 605 PHE A CA 1
ATOM 4663 C C . PHE A 1 605 ? -20.719 47.812 31.812 1 22.22 605 PHE A C 1
ATOM 4665 O O . PHE A 1 605 ? -20.531 48.781 32.562 1 22.22 605 PHE A O 1
ATOM 4672 N N . CYS A 1 606 ? -19.609 47.688 31.125 1 21.94 606 CYS A N 1
ATOM 4673 C CA . CYS A 1 606 ? -18.922 48.906 30.688 1 21.94 606 CYS A CA 1
ATOM 4674 C C . CYS A 1 606 ? -19.703 49.594 29.578 1 21.94 606 CYS A C 1
ATOM 4676 O O . CYS A 1 606 ? -20.031 48.969 28.562 1 21.94 606 CYS A O 1
ATOM 4678 N N . PHE A 1 607 ? -20.672 50.5 29.969 1 21.56 607 PHE A N 1
ATOM 4679 C CA . PHE A 1 607 ? -21.422 51.281 29.016 1 21.56 607 PHE A CA 1
ATOM 4680 C C . PHE A 1 607 ? -20.531 52.344 28.359 1 21.56 607 PHE A C 1
ATOM 4682 O O . PHE A 1 607 ? -19.797 53.031 29.047 1 21.56 607 PHE A O 1
ATOM 4689 N N . SER A 1 608 ? -19.703 52 27.391 1 20.8 608 SER A N 1
ATOM 4690 C CA . SER A 1 608 ? -18.844 53.031 26.812 1 20.8 608 SER A CA 1
ATOM 4691 C C . SER A 1 608 ? -19.641 53.938 25.875 1 20.8 608 SER A C 1
ATOM 4693 O O . SER A 1 608 ? -20.375 53.469 25.016 1 20.8 608 SER A O 1
ATOM 4695 N N . ARG A 1 609 ? -20.188 55.094 26.359 1 20.41 609 ARG A N 1
ATOM 4696 C CA . ARG A 1 609 ? -20.891 56.125 25.594 1 20.41 609 ARG A CA 1
ATOM 4697 C C . ARG A 1 609 ? -19.922 56.875 24.688 1 20.41 609 ARG A C 1
ATOM 4699 O O . ARG A 1 609 ? -18.953 57.469 25.172 1 20.41 609 ARG A O 1
ATOM 4706 N N . ALA A 1 610 ? -19.562 56.375 23.531 1 20.91 610 ALA A N 1
ATOM 4707 C CA . ALA A 1 610 ? -18.688 57.062 22.578 1 20.91 610 ALA A CA 1
ATOM 4708 C C . ALA A 1 610 ? -19.359 58.312 22.031 1 20.91 610 ALA A C 1
ATOM 4710 O O . ALA A 1 610 ? -20.453 58.25 21.469 1 20.91 610 ALA A O 1
ATOM 4711 N N . GLY A 1 611 ? -19.375 59.469 22.703 1 19.3 611 GLY A N 1
ATOM 4712 C CA . GLY A 1 611 ? -19.875 60.781 22.25 1 19.3 611 GLY A CA 1
ATOM 4713 C C . GLY A 1 611 ? -19.062 61.344 21.109 1 19.3 611 GLY A C 1
ATOM 4714 O O . GLY A 1 611 ? -17.828 61.312 21.141 1 19.3 611 GLY A O 1
ATOM 4715 N N . SER A 1 612 ? -19.438 61.188 19.766 1 19.5 612 SER A N 1
ATOM 4716 C CA . SER A 1 612 ? -18.859 61.719 18.547 1 19.5 612 SER A CA 1
ATOM 4717 C C . SER A 1 612 ? -18.906 63.25 18.531 1 19.5 612 SER A C 1
ATOM 4719 O O . SER A 1 612 ? -19.969 63.844 18.75 1 19.5 612 SER A O 1
ATOM 4721 N N . TRP A 1 613 ? -17.875 63.969 19.016 1 19.5 613 TRP A N 1
ATOM 4722 C CA . TRP A 1 613 ? -17.844 65.438 18.984 1 19.5 613 TRP A CA 1
ATOM 4723 C C . TRP A 1 613 ? -17.328 65.938 17.641 1 19.5 613 TRP A C 1
ATOM 4725 O O . TRP A 1 613 ? -16.188 65.625 17.266 1 19.5 613 TRP A O 1
ATOM 4735 N N . THR A 1 614 ? -18.125 65.812 16.625 1 19.08 614 THR A N 1
ATOM 4736 C CA . THR A 1 614 ? -17.688 66.438 15.359 1 19.08 614 THR A CA 1
ATOM 4737 C C . THR A 1 614 ? -17.703 67.938 15.453 1 19.08 614 THR A C 1
ATOM 4739 O O . THR A 1 614 ? -18.734 68.562 15.781 1 19.08 614 THR A O 1
ATOM 4742 N N . PRO A 1 615 ? -16.578 68.625 15.453 1 18.73 615 PRO A N 1
ATOM 4743 C CA . PRO A 1 615 ? -16.422 70.125 15.5 1 18.73 615 PRO A CA 1
ATOM 4744 C C . PRO A 1 615 ? -16.922 70.812 14.234 1 18.73 615 PRO A C 1
ATOM 4746 O O . PRO A 1 615 ? -16.578 70.375 13.125 1 18.73 615 PRO A O 1
ATOM 4749 N N . SER A 1 616 ? -18.094 71.312 14.133 1 19.36 616 SER A N 1
ATOM 4750 C CA . SER A 1 616 ? -18.625 72.125 13.039 1 19.36 616 SER A CA 1
ATOM 4751 C C . SER A 1 616 ? -17.828 73.375 12.852 1 19.36 616 SER A C 1
ATOM 4753 O O . SER A 1 616 ? -17.656 74.188 13.797 1 19.36 616 SER A O 1
ATOM 4755 N N . ALA A 1 617 ? -16.891 73.5 12.008 1 19.22 617 ALA A N 1
ATOM 4756 C CA . ALA A 1 617 ? -16.109 74.688 11.742 1 19.22 617 ALA A CA 1
ATOM 4757 C C . ALA A 1 617 ? -17 75.875 11.539 1 19.22 617 ALA A C 1
ATOM 4759 O O . ALA A 1 617 ? -16.766 76.938 12.117 1 19.22 617 ALA A O 1
ATOM 4760 N N . SER A 1 618 ? -17.391 76.125 10.289 1 18.59 618 SER A N 1
ATOM 4761 C CA . SER A 1 618 ? -17.281 77.5 9.703 1 18.59 618 SER A CA 1
ATOM 4762 C C . SER A 1 618 ? -18.328 78.438 10.289 1 18.59 618 SER A C 1
ATOM 4764 O O . SER A 1 618 ? -18.047 79.625 10.523 1 18.59 618 SER A O 1
ATOM 4766 N N . SER A 1 619 ? -19.719 78.375 9.828 1 18.08 619 SER A N 1
ATOM 4767 C CA . SER A 1 619 ? -20.922 79.125 9.516 1 18.08 619 SER A CA 1
ATOM 4768 C C . SER A 1 619 ? -21.562 79.688 10.773 1 18.08 619 SER A C 1
ATOM 4770 O O . SER A 1 619 ? -21.344 79.188 11.875 1 18.08 619 SER A O 1
ATOM 4772 N N . ASP A 1 620 ? -22.797 80.625 10.891 1 18.62 620 ASP A N 1
ATOM 4773 C CA . ASP A 1 620 ? -23.25 82 11.133 1 18.62 620 ASP A CA 1
ATOM 4774 C C . ASP A 1 620 ? -23.5 82.188 12.625 1 18.62 620 ASP A C 1
ATOM 4776 O O . ASP A 1 620 ? -23.328 83.312 13.117 1 18.62 620 ASP A O 1
ATOM 4780 N N . LYS A 1 621 ? -24.641 81.688 13.219 1 19.22 621 LYS A N 1
ATOM 4781 C CA . LYS A 1 621 ? -25.109 82.562 14.242 1 19.22 621 LYS A CA 1
ATOM 4782 C C . LYS A 1 621 ? -24.047 82.812 15.328 1 19.22 621 LYS A C 1
ATOM 4784 O O . LYS A 1 621 ? -23.156 81.938 15.484 1 19.22 621 LYS A O 1
ATOM 4789 N N . GLY A 1 622 ? -24 84 15.984 1 17.42 622 GLY A N 1
ATOM 4790 C CA . GLY A 1 622 ? -23.328 84.688 17.078 1 17.42 622 GLY A CA 1
ATOM 4791 C C . GLY A 1 622 ? -23.062 83.75 18.266 1 17.42 622 GLY A C 1
ATOM 4792 O O . GLY A 1 622 ? -22.734 84.25 19.359 1 17.42 622 GLY A O 1
ATOM 4793 N N . LEU A 1 623 ? -23.016 82.375 18.094 1 16.69 623 LEU A N 1
ATOM 4794 C CA . LEU A 1 623 ? -23 81.75 19.438 1 16.69 623 LEU A CA 1
ATOM 4795 C C . LEU A 1 623 ? -21.828 82.312 20.234 1 16.69 623 LEU A C 1
ATOM 4797 O O . LEU A 1 623 ? -20.672 82.188 19.828 1 16.69 623 LEU A O 1
ATOM 4801 N N . LYS A 1 624 ? -21.984 83.312 21.047 1 18.03 624 LYS A N 1
ATOM 4802 C CA . LYS A 1 624 ? -21.391 83.938 22.234 1 18.03 624 LYS A CA 1
ATOM 4803 C C . LYS A 1 624 ? -20.609 82.938 23.062 1 18.03 624 LYS A C 1
ATOM 4805 O O . LYS A 1 624 ? -20.891 81.75 23 1 18.03 624 LYS A O 1
ATOM 4810 N N . GLU A 1 625 ? -19.484 83.375 23.734 1 16.67 625 GLU A N 1
ATOM 4811 C CA . GLU A 1 625 ? -18.5 82.938 24.734 1 16.67 625 GLU A CA 1
ATOM 4812 C C . GLU A 1 625 ? -19.156 82.125 25.812 1 16.67 625 GLU A C 1
ATOM 4814 O O . GLU A 1 625 ? -19.609 82.625 26.828 1 16.67 625 GLU A O 1
ATOM 4819 N N . GLN A 1 626 ? -20.219 81.312 25.609 1 16.5 626 GLN A N 1
ATOM 4820 C CA . GLN A 1 626 ? -20.812 80.875 26.859 1 16.5 626 GLN A CA 1
ATOM 4821 C C . GLN A 1 626 ? -19.781 80.25 27.781 1 16.5 626 GLN A C 1
ATOM 4823 O O . GLN A 1 626 ? -18.766 79.75 27.312 1 16.5 626 GLN A O 1
ATOM 4828 N N . SER A 1 627 ? -19.859 80.438 29.219 1 17.88 627 SER A N 1
ATOM 4829 C CA . SER A 1 627 ? -19.547 80.312 30.641 1 17.88 627 SER A CA 1
ATOM 4830 C C . SER A 1 627 ? -19.281 78.875 31.031 1 17.88 627 SER A C 1
ATOM 4832 O O . SER A 1 627 ? -18.969 78.562 32.188 1 17.88 627 SER A O 1
ATOM 4834 N N . PHE A 1 628 ? -19.188 77.75 30.328 1 17.75 628 PHE A N 1
ATOM 4835 C CA . PHE A 1 628 ? -19.391 76.688 31.297 1 17.75 628 PHE A CA 1
ATOM 4836 C C . PHE A 1 628 ? -18.188 76.562 32.219 1 17.75 628 PHE A C 1
ATOM 4838 O O . PHE A 1 628 ? -17.047 76.438 31.75 1 17.75 628 PHE A O 1
ATOM 4845 N N . GLN A 1 629 ? -18.109 77.375 33.406 1 17.77 629 GLN A N 1
ATOM 4846 C CA . GLN A 1 629 ? -17.297 77.375 34.625 1 17.77 629 GLN A CA 1
ATOM 4847 C C . GLN A 1 629 ? -17.031 75.938 35.125 1 17.77 629 GLN A C 1
ATOM 4849 O O . GLN A 1 629 ? -17.969 75.25 35.5 1 17.77 629 GLN A O 1
ATOM 4854 N N . TYR A 1 630 ? -16.125 75.188 34.5 1 17.09 630 TYR A N 1
ATOM 4855 C CA . TYR A 1 630 ? -15.469 73.938 34.75 1 17.09 630 TYR A CA 1
ATOM 4856 C C . TYR A 1 630 ? -14.953 73.812 36.188 1 17.09 630 TYR A C 1
ATOM 4858 O O . TYR A 1 630 ? -13.742 73.938 36.406 1 17.09 630 TYR A O 1
ATOM 4866 N N . SER A 1 631 ? -15.312 74.812 37.094 1 19.89 631 SER A N 1
ATOM 4867 C CA . SER A 1 631 ? -15.039 74.75 38.531 1 19.89 631 SER A CA 1
ATOM 4868 C C . SER A 1 631 ? -15.367 73.312 39.062 1 19.89 631 SER A C 1
ATOM 4870 O O . SER A 1 631 ? -15.336 73.125 40.25 1 19.89 631 SER A O 1
ATOM 4872 N N . ASP A 1 632 ? -15.953 72.5 38.188 1 19.14 632 ASP A N 1
ATOM 4873 C CA . ASP A 1 632 ? -16.859 71.312 38.25 1 19.14 632 ASP A CA 1
ATOM 4874 C C . ASP A 1 632 ? -16.109 70.062 38.719 1 19.14 632 ASP A C 1
ATOM 4876 O O . ASP A 1 632 ? -16.672 69.25 39.469 1 19.14 632 ASP A O 1
ATOM 4880 N N . MET A 1 633 ? -15.195 69.5 38.031 1 16.86 633 MET A N 1
ATOM 4881 C CA . MET A 1 633 ? -15.023 68.125 38.469 1 16.86 633 MET A CA 1
ATOM 4882 C C . MET A 1 633 ? -14.156 68 39.719 1 16.86 633 MET A C 1
ATOM 4884 O O . MET A 1 633 ? -12.945 68.25 39.656 1 16.86 633 MET A O 1
ATOM 4888 N N . LYS A 1 634 ? -14.586 68.688 40.781 1 17.83 634 LYS A N 1
ATOM 4889 C CA . LYS A 1 634 ? -13.953 68.688 42.094 1 17.83 634 LYS A CA 1
ATOM 4890 C C . LYS A 1 634 ? -13.305 67.312 42.375 1 17.83 634 LYS A C 1
ATOM 4892 O O . LYS A 1 634 ? -13.773 66.312 41.844 1 17.83 634 LYS A O 1
ATOM 4897 N N . ALA A 1 635 ? -11.992 67.438 42.656 1 16.91 635 ALA A N 1
ATOM 4898 C CA . ALA A 1 635 ? -11.062 66.438 43.25 1 16.91 635 ALA A CA 1
ATOM 4899 C C . ALA A 1 635 ? -11.742 65.688 44.375 1 16.91 635 ALA A C 1
ATOM 4901 O O . ALA A 1 635 ? -12.234 66.25 45.344 1 16.91 635 ALA A O 1
ATOM 4902 N N . LEU A 1 636 ? -12.719 64.812 44.062 1 19.16 636 LEU A N 1
ATOM 4903 C CA . LEU A 1 636 ? -13.164 64.062 45.219 1 19.16 636 LEU A CA 1
ATOM 4904 C C . LEU A 1 636 ? -11.984 63.625 46.062 1 19.16 636 LEU A C 1
ATOM 4906 O O . LEU A 1 636 ? -11.172 62.781 45.656 1 19.16 636 LEU A O 1
ATOM 4910 N N . ALA A 1 637 ? -11.305 64.625 46.625 1 18.02 637 ALA A N 1
ATOM 4911 C CA . ALA A 1 637 ? -10.281 64.625 47.656 1 18.02 637 ALA A CA 1
ATOM 4912 C C . ALA A 1 637 ? -10.641 63.656 48.781 1 18.02 637 ALA A C 1
ATOM 4914 O O . ALA A 1 637 ? -11.594 63.875 49.531 1 18.02 637 ALA A O 1
ATOM 4915 N N . PHE A 1 638 ? -10.766 62.406 48.5 1 19.61 638 PHE A N 1
ATOM 4916 C CA . PHE A 1 638 ? -10.891 61.562 49.656 1 19.61 638 PHE A CA 1
ATOM 4917 C C . PHE A 1 638 ? -9.805 61.875 50.688 1 19.61 638 PHE A C 1
ATOM 4919 O O . PHE A 1 638 ? -8.617 61.719 50.375 1 19.61 638 PHE A O 1
ATOM 4926 N N . GLY A 1 639 ? -9.867 63.031 51.281 1 18.05 639 GLY A N 1
ATOM 4927 C CA . GLY A 1 639 ? -9.156 63.406 52.5 1 18.05 639 GLY A CA 1
ATOM 4928 C C . GLY A 1 639 ? -9.086 62.312 53.531 1 18.05 639 GLY A C 1
ATOM 4929 O O . GLY A 1 639 ? -10.117 61.844 54 1 18.05 639 GLY A O 1
ATOM 4930 N N . SER A 1 640 ? -8.438 61.25 53.281 1 18.58 640 SER A N 1
ATOM 4931 C CA . SER A 1 640 ? -8.055 60.438 54.438 1 18.58 640 SER A CA 1
ATOM 4932 C C . SER A 1 640 ? -7.477 61.312 55.531 1 18.58 640 SER A C 1
ATOM 4934 O O . SER A 1 640 ? -6.352 61.812 55.406 1 18.58 640 SER A O 1
ATOM 4936 N N . GLN A 1 641 ? -8.156 62.375 56 1 18.81 641 GLN A N 1
ATOM 4937 C CA . GLN A 1 641 ? -8.172 62.812 57.375 1 18.81 641 GLN A CA 1
ATOM 4938 C C . GLN A 1 641 ? -8.203 61.594 58.312 1 18.81 641 GLN A C 1
ATOM 4940 O O . GLN A 1 641 ? -8.703 60.531 57.969 1 18.81 641 GLN A O 1
ATOM 4945 N N . VAL A 1 642 ? -7.23 61.625 59.344 1 20.16 642 VAL A N 1
ATOM 4946 C CA . VAL A 1 642 ? -7.062 60.75 60.5 1 20.16 642 VAL A CA 1
ATOM 4947 C C . VAL A 1 642 ? -8.398 60.594 61.219 1 20.16 642 VAL A C 1
ATOM 4949 O O . VAL A 1 642 ? -8.945 61.562 61.75 1 20.16 642 VAL A O 1
ATOM 4952 N N . MET A 1 643 ? -9.453 60.031 60.562 1 20.27 643 MET A N 1
ATOM 4953 C CA . MET A 1 643 ? -10.68 59.844 61.344 1 20.27 643 MET A CA 1
ATOM 4954 C C . MET A 1 643 ? -10.352 59.375 62.75 1 20.27 643 MET A C 1
ATOM 4956 O O . MET A 1 643 ? -9.555 58.438 62.938 1 20.27 643 MET A O 1
ATOM 4960 N N . ASP A 1 644 ? -10.328 60.312 63.719 1 21.05 644 ASP A N 1
ATOM 4961 C CA . ASP A 1 644 ? -10.43 60.094 65.188 1 21.05 644 ASP A CA 1
ATOM 4962 C C . ASP A 1 644 ? -11.461 59.031 65.5 1 21.05 644 ASP A C 1
ATOM 4964 O O . ASP A 1 644 ? -12.297 58.688 64.625 1 21.05 644 ASP A O 1
ATOM 4968 N N . GLU A 1 645 ? -11.281 58.125 66.688 1 23.23 645 GLU A N 1
ATOM 4969 C CA . GLU A 1 645 ? -12 56.938 67.125 1 23.23 645 GLU A CA 1
ATOM 4970 C C . GLU A 1 645 ? -13.508 57.094 66.938 1 23.23 645 GLU A C 1
ATOM 4972 O O . GLU A 1 645 ? -14.172 56.125 66.5 1 23.23 645 GLU A O 1
ATOM 4977 N N . ASP A 1 646 ? -14.023 58.188 67.312 1 22.03 646 ASP A N 1
ATOM 4978 C CA . ASP A 1 646 ? -15.43 58.375 67.688 1 22.03 646 ASP A CA 1
ATOM 4979 C C . ASP A 1 646 ? -16.281 58.531 66.438 1 22.03 646 ASP A C 1
ATOM 4981 O O . ASP A 1 646 ? -17.391 58 66.312 1 22.03 646 ASP A O 1
ATOM 4985 N N . SER A 1 647 ? -16.016 59.594 65.562 1 20.27 647 SER A N 1
ATOM 4986 C CA . SER A 1 647 ? -17.125 60.062 64.75 1 20.27 647 SER A CA 1
ATOM 4987 C C . SER A 1 647 ? -17.297 59.188 63.531 1 20.27 647 SER A C 1
ATOM 4989 O O . SER A 1 647 ? -18.109 59.5 62.656 1 20.27 647 SER A O 1
ATOM 4991 N N . MET A 1 648 ? -16.297 58.406 63.031 1 21.53 648 MET A N 1
ATOM 4992 C CA . MET A 1 648 ? -16.656 57.469 61.969 1 21.53 648 MET A CA 1
ATOM 4993 C C . MET A 1 648 ? -17.938 56.719 62.281 1 21.53 648 MET A C 1
ATOM 4995 O O . MET A 1 648 ? -18.344 55.812 61.562 1 21.53 648 MET A O 1
ATOM 4999 N N . ALA A 1 649 ? -18.406 57 63.469 1 21.47 649 ALA A N 1
ATOM 5000 C CA . ALA A 1 649 ? -19.609 56.406 64.062 1 21.47 649 ALA A CA 1
ATOM 5001 C C . ALA A 1 649 ? -20.859 56.875 63.312 1 21.47 649 ALA A C 1
ATOM 5003 O O . ALA A 1 649 ? -21.766 56.062 63.062 1 21.47 649 ALA A O 1
ATOM 5004 N N . ALA A 1 650 ? -20.984 58.188 63.219 1 19.64 650 ALA A N 1
ATOM 5005 C CA . ALA A 1 650 ? -22.344 58.719 63.031 1 19.64 650 ALA A CA 1
ATOM 5006 C C . ALA A 1 650 ? -22.828 58.438 61.625 1 19.64 650 ALA A C 1
ATOM 5008 O O . ALA A 1 650 ? -24 58.125 61.406 1 19.64 650 ALA A O 1
ATOM 5009 N N . THR A 1 651 ? -22.031 58.844 60.688 1 20.12 651 THR A N 1
ATOM 5010 C CA . THR A 1 651 ? -22.859 59 59.469 1 20.12 651 THR A CA 1
ATOM 5011 C C . THR A 1 651 ? -23.484 57.688 59.062 1 20.12 651 THR A C 1
ATOM 5013 O O . THR A 1 651 ? -24.156 57.594 58.062 1 20.12 651 THR A O 1
ATOM 5016 N N . GLN A 1 652 ? -23.422 56.5 59.781 1 19.77 652 GLN A N 1
ATOM 5017 C CA . GLN A 1 652 ? -24.484 55.688 60.375 1 19.77 652 GLN A CA 1
ATOM 5018 C C . GLN A 1 652 ? -25.406 56.531 61.281 1 19.77 652 GLN A C 1
ATOM 5020 O O . GLN A 1 652 ? -26.328 56 61.875 1 19.77 652 GLN A O 1
ATOM 5025 N N . ASN A 1 653 ? -25.484 57.625 61.562 1 20.55 653 ASN A N 1
ATOM 5026 C CA . ASN A 1 653 ? -26.828 57.969 62 1 20.55 653 ASN A CA 1
ATOM 5027 C C . ASN A 1 653 ? -27.828 57.875 60.844 1 20.55 653 ASN A C 1
ATOM 5029 O O . ASN A 1 653 ? -28.938 57.375 61.031 1 20.55 653 ASN A O 1
ATOM 5033 N N . CYS A 1 654 ? -28.078 58.625 59.781 1 21.03 654 CYS A N 1
ATOM 5034 C CA . CYS A 1 654 ? -29.25 58.125 59.031 1 21.03 654 CYS A CA 1
ATOM 5035 C C . CYS A 1 654 ? -28.906 56.875 58.219 1 21.03 654 CYS A C 1
ATOM 5037 O O . CYS A 1 654 ? -29.656 55.906 58.25 1 21.03 654 CYS A O 1
ATOM 5039 N N . CYS A 1 655 ? -28.312 56.656 56.875 1 19.34 655 CYS A N 1
ATOM 5040 C CA . CYS A 1 655 ? -28.125 55.281 56.469 1 19.34 655 CYS A CA 1
ATOM 5041 C C . CYS A 1 655 ? -26.938 54.625 57.188 1 19.34 655 CYS A C 1
ATOM 5043 O O . CYS A 1 655 ? -25.781 54.969 56.875 1 19.34 655 CYS A O 1
ATOM 5045 N N . GLY A 1 656 ? -26.578 54.625 58.344 1 21.64 656 GLY A N 1
ATOM 5046 C CA . GLY A 1 656 ? -25.766 54.125 59.438 1 21.64 656 GLY A CA 1
ATOM 5047 C C . GLY A 1 656 ? -25.25 52.719 59.219 1 21.64 656 GLY A C 1
ATOM 5048 O O . GLY A 1 656 ? -24.766 52.062 60.125 1 21.64 656 GLY A O 1
ATOM 5049 N N . GLY A 1 657 ? -25.328 51.844 57.906 1 20.28 657 GLY A N 1
ATOM 5050 C CA . GLY A 1 657 ? -25.938 51 56.875 1 20.28 657 GLY A CA 1
ATOM 5051 C C . GLY A 1 657 ? -24.906 50.344 55.969 1 20.28 657 GLY A C 1
ATOM 5052 O O . GLY A 1 657 ? -24.625 49.156 56.125 1 20.28 657 GLY A O 1
ATOM 5053 N N . LEU A 1 658 ? -24.422 50.594 54.469 1 20.7 658 LEU A N 1
ATOM 5054 C CA . LEU A 1 658 ? -23.75 49.594 53.625 1 20.7 658 LEU A CA 1
ATOM 5055 C C . LEU A 1 658 ? -22.234 49.625 53.875 1 20.7 658 LEU A C 1
ATOM 5057 O O . LEU A 1 658 ? -21.547 50.5 53.344 1 20.7 658 LEU A O 1
ATOM 5061 N N . GLU A 1 659 ? -21.5 49.812 54.75 1 22.8 659 GLU A N 1
ATOM 5062 C CA . GLU A 1 659 ? -20.078 49.906 55.125 1 22.8 659 GLU A CA 1
ATOM 5063 C C . GLU A 1 659 ? -19.312 48.719 54.531 1 22.8 659 GLU A C 1
ATOM 5065 O O . GLU A 1 659 ? -18.172 48.469 54.906 1 22.8 659 GLU A O 1
ATOM 5070 N N . LYS A 1 660 ? -19.906 47.781 53.812 1 23.64 660 LYS A N 1
ATOM 5071 C CA . LYS A 1 660 ? -19.031 46.625 53.719 1 23.64 660 LYS A CA 1
ATOM 5072 C C . LYS A 1 660 ? -17.797 46.938 52.875 1 23.64 660 LYS A C 1
ATOM 5074 O O . LYS A 1 660 ? -17.922 47.438 51.75 1 23.64 660 LYS A O 1
ATOM 5079 N N . LYS A 1 661 ? -16.531 47.156 53.25 1 23.22 661 LYS A N 1
ATOM 5080 C CA . LYS A 1 661 ? -15.156 47.562 52.969 1 23.22 661 LYS A CA 1
ATOM 5081 C C . LYS A 1 661 ? -14.641 46.875 51.688 1 23.22 661 LYS A C 1
ATOM 5083 O O . LYS A 1 661 ? -13.633 47.312 51.125 1 23.22 661 LYS A O 1
ATOM 5088 N N . ASN A 1 662 ? -14.867 45.75 51.375 1 20.97 662 ASN A N 1
ATOM 5089 C CA . ASN A 1 662 ? -13.898 44.906 50.688 1 20.97 662 ASN A CA 1
ATOM 5090 C C . ASN A 1 662 ? -13.82 45.219 49.219 1 20.97 662 ASN A C 1
ATOM 5092 O O . ASN A 1 662 ? -13.359 44.406 48.406 1 20.97 662 ASN A O 1
ATOM 5096 N N . SER A 1 663 ? -14.531 46.25 48.75 1 20.08 663 SER A N 1
ATOM 5097 C CA . SER A 1 663 ? -14.523 46.219 47.281 1 20.08 663 SER A CA 1
ATOM 5098 C C . SER A 1 663 ? -13.281 46.875 46.719 1 20.08 663 SER A C 1
ATOM 5100 O O . SER A 1 663 ? -13.016 48.062 47.031 1 20.08 663 SER A O 1
ATOM 5102 N N . ILE A 1 664 ? -12.055 46.219 46.781 1 21.38 664 ILE A N 1
ATOM 5103 C CA . ILE A 1 664 ? -10.844 46.812 46.219 1 21.38 664 ILE A CA 1
ATOM 5104 C C . ILE A 1 664 ? -11 46.969 44.719 1 21.38 664 ILE A C 1
ATOM 5106 O O . ILE A 1 664 ? -11.5 46.062 44.031 1 21.38 664 ILE A O 1
ATOM 5110 N N . PHE A 1 665 ? -11.094 48.125 44.312 1 21.38 665 PHE A N 1
ATOM 5111 C CA . PHE A 1 665 ? -11.219 48.531 42.938 1 21.38 665 PHE A CA 1
ATOM 5112 C C . PHE A 1 665 ? -9.891 48.344 42.188 1 21.38 665 PHE A C 1
ATOM 5114 O O . PHE A 1 665 ? -8.875 48.875 42.625 1 21.38 665 PHE A O 1
ATOM 5121 N N . LEU A 1 666 ? -9.469 47.125 41.781 1 20.89 666 LEU A N 1
ATOM 5122 C CA . LEU A 1 666 ? -8.219 46.969 41.031 1 20.89 666 LEU A CA 1
ATOM 5123 C C . LEU A 1 666 ? -8.328 47.562 39.656 1 20.89 666 LEU A C 1
ATOM 5125 O O . LEU A 1 666 ? -9.289 47.281 38.906 1 20.89 666 LEU A O 1
ATOM 5129 N N . LEU A 1 667 ? -7.895 48.688 39.469 1 21.44 667 LEU A N 1
ATOM 5130 C CA . LEU A 1 667 ? -7.812 49.406 38.219 1 21.44 667 LEU A CA 1
ATOM 5131 C C . LEU A 1 667 ? -6.762 48.781 37.281 1 21.44 667 LEU A C 1
ATOM 5133 O O . LEU A 1 667 ? -5.586 48.688 37.656 1 21.44 667 LEU A O 1
ATOM 5137 N N . ARG A 1 668 ? -7.023 47.625 36.688 1 22.55 668 ARG A N 1
ATOM 5138 C CA . ARG A 1 668 ? -5.996 47.094 35.812 1 22.55 668 ARG A CA 1
ATOM 5139 C C . ARG A 1 668 ? -5.961 47.875 34.5 1 22.55 668 ARG A C 1
ATOM 5141 O O . ARG A 1 668 ? -6.988 48.031 33.812 1 22.55 668 ARG A O 1
ATOM 5148 N N . ALA A 1 669 ? -5.207 48.906 34.438 1 22.5 669 ALA A N 1
ATOM 5149 C CA . ALA A 1 669 ? -4.895 49.562 33.188 1 22.5 669 ALA A CA 1
ATOM 5150 C C . ALA A 1 669 ? -4.215 48.625 32.188 1 22.5 669 ALA A C 1
ATOM 5152 O O . ALA A 1 669 ? -3.191 48 32.531 1 22.5 669 ALA A O 1
ATOM 5153 N N . VAL A 1 670 ? -4.988 47.781 31.594 1 21.8 670 VAL A N 1
ATOM 5154 C CA . VAL A 1 670 ? -4.391 46.844 30.656 1 21.8 670 VAL A CA 1
ATOM 5155 C C . VAL A 1 670 ? -3.836 47.594 29.453 1 21.8 670 VAL A C 1
ATOM 5157 O O . VAL A 1 670 ? -4.57 48.312 28.75 1 21.8 670 VAL A O 1
ATOM 5160 N N . HIS A 1 671 ? -2.619 48.125 29.609 1 22.03 671 HIS A N 1
ATOM 5161 C CA . HIS A 1 671 ? -1.892 48.594 28.438 1 22.03 671 HIS A CA 1
ATOM 5162 C C . HIS A 1 671 ? -1.644 47.438 27.453 1 22.03 671 HIS A C 1
ATOM 5164 O O . HIS A 1 671 ? -1.131 46.375 27.828 1 22.03 671 HIS A O 1
ATOM 5170 N N . PHE A 1 672 ? -2.518 47.312 26.562 1 22.48 672 PHE A N 1
ATOM 5171 C CA . PHE A 1 672 ? -2.266 46.344 25.531 1 22.48 672 PHE A CA 1
ATOM 5172 C C . PHE A 1 672 ? -0.93 46.594 24.844 1 22.48 672 PHE A C 1
ATOM 5174 O O . PHE A 1 672 ? -0.812 47.5 24.016 1 22.48 672 PHE A O 1
ATOM 5181 N N . TRP A 1 673 ? 0.171 46.625 25.547 1 20.94 673 TRP A N 1
ATOM 5182 C CA . TRP A 1 673 ? 1.444 46.656 24.844 1 20.94 673 TRP A CA 1
ATOM 5183 C C . TRP A 1 673 ? 1.608 45.406 23.969 1 20.94 673 TRP A C 1
ATOM 5185 O O . TRP A 1 673 ? 1.079 44.344 24.281 1 20.94 673 TRP A O 1
ATOM 5195 N N . GLU A 1 674 ? 1.991 45.562 22.578 1 22.98 674 GLU A N 1
ATOM 5196 C CA . GLU A 1 674 ? 2.396 44.469 21.672 1 22.98 674 GLU A CA 1
ATOM 5197 C C . GLU A 1 674 ? 3.188 43.406 22.406 1 22.98 674 GLU A C 1
ATOM 5199 O O . GLU A 1 674 ? 2.842 42.219 22.344 1 22.98 674 GLU A O 1
ATOM 5204 N N . GLN A 1 675 ? 4.469 43.219 21.906 1 21.67 675 GLN A N 1
ATOM 5205 C CA . GLN A 1 675 ? 5.254 42 22 1 21.67 675 GLN A CA 1
ATOM 5206 C C . GLN A 1 675 ? 5.559 41.656 23.469 1 21.67 675 GLN A C 1
ATOM 5208 O O . GLN A 1 675 ? 5.703 40.5 23.812 1 21.67 675 GLN A O 1
ATOM 5213 N N . SER A 1 676 ? 6.227 42.594 24.109 1 19.83 676 SER A N 1
ATOM 5214 C CA . SER A 1 676 ? 7.145 42.094 25.125 1 19.83 676 SER A CA 1
ATOM 5215 C C . SER A 1 676 ? 6.391 41.656 26.375 1 19.83 676 SER A C 1
ATOM 5217 O O . SER A 1 676 ? 5.414 42.281 26.781 1 19.83 676 SER A O 1
ATOM 5219 N N . THR A 1 677 ? 6.355 40.312 26.484 1 23.19 677 THR A N 1
ATOM 5220 C CA . THR A 1 677 ? 5.844 39.531 27.625 1 23.19 677 THR A CA 1
ATOM 5221 C C . THR A 1 677 ? 6.238 40.188 28.938 1 23.19 677 THR A C 1
ATOM 5223 O O . THR A 1 677 ? 6.043 39.594 30.016 1 23.19 677 THR A O 1
ATOM 5226 N N . ASP A 1 678 ? 7.215 41.219 28.812 1 22.52 678 ASP A N 1
ATOM 5227 C CA . ASP A 1 678 ? 7.852 41.406 30.125 1 22.52 678 ASP A CA 1
ATOM 5228 C C . ASP A 1 678 ? 6.867 42 31.125 1 22.52 678 ASP A C 1
ATOM 5230 O O . ASP A 1 678 ? 6.406 43.125 30.969 1 22.52 678 ASP A O 1
ATOM 5234 N N . PHE A 1 679 ? 5.961 41.156 31.484 1 24.2 679 PHE A N 1
ATOM 5235 C CA . PHE A 1 679 ? 5.117 41.562 32.594 1 24.2 679 PHE A CA 1
ATOM 5236 C C . PHE A 1 679 ? 5.961 42 33.781 1 24.2 679 PHE A C 1
ATOM 5238 O O . PHE A 1 679 ? 6.406 41.188 34.562 1 24.2 679 PHE A O 1
ATOM 5245 N N . GLY A 1 680 ? 7.129 42.781 33.406 1 22.08 680 GLY A N 1
ATOM 5246 C CA . GLY A 1 680 ? 7.902 43.219 34.562 1 22.08 680 GLY A CA 1
ATOM 5247 C C . GLY A 1 680 ? 7.059 43.875 35.625 1 22.08 680 GLY A C 1
ATOM 5248 O O . GLY A 1 680 ? 6.188 44.688 35.312 1 22.08 680 GLY A O 1
ATOM 5249 N N . CYS A 1 681 ? 6.777 43.125 36.625 1 21.41 681 CYS A N 1
ATOM 5250 C CA . CYS A 1 681 ? 6.305 43.625 37.906 1 21.41 681 CYS A CA 1
ATOM 5251 C C . CYS A 1 681 ? 7.059 44.906 38.281 1 21.41 681 CYS A C 1
ATOM 5253 O O . CYS A 1 681 ? 8.234 44.844 38.656 1 21.41 681 CYS A O 1
ATOM 5255 N N . PHE A 1 682 ? 6.875 46 37.406 1 21.31 682 PHE A N 1
ATOM 5256 C CA . PHE A 1 682 ? 7.449 47.312 37.719 1 21.31 682 PHE A CA 1
ATOM 5257 C C . PHE A 1 682 ? 7.031 47.781 39.094 1 21.31 682 PHE A C 1
ATOM 5259 O O . PHE A 1 682 ? 5.938 48.312 39.281 1 21.31 682 PHE A O 1
ATOM 5266 N N . LEU A 1 683 ? 7.207 46.875 40.062 1 21.12 683 LEU A N 1
ATOM 5267 C CA . LEU A 1 683 ? 6.941 47.375 41.406 1 21.12 683 LEU A CA 1
ATOM 5268 C C . LEU A 1 683 ? 7.629 48.688 41.625 1 21.12 683 LEU A C 1
ATOM 5270 O O . LEU A 1 683 ? 7.012 49.625 42.156 1 21.12 683 LEU A O 1
ATOM 5274 N N . GLU A 1 684 ? 8.961 48.656 41.719 1 20.53 684 GLU A N 1
ATOM 5275 C CA . GLU A 1 684 ? 9.672 49.531 42.656 1 20.53 684 GLU A CA 1
ATOM 5276 C C . GLU A 1 684 ? 9.93 50.906 42.062 1 20.53 684 GLU A C 1
ATOM 5278 O O . GLU A 1 684 ? 10.469 51.781 42.719 1 20.53 684 GLU A O 1
ATOM 5283 N N . GLN A 1 685 ? 10.07 51.031 40.688 1 19.03 685 GLN A N 1
ATOM 5284 C CA . GLN A 1 685 ? 10.938 52.156 40.438 1 19.03 685 GLN A CA 1
ATOM 5285 C C . GLN A 1 685 ? 10.211 53.469 40.719 1 19.03 685 GLN A C 1
ATOM 5287 O O . GLN A 1 685 ? 9.031 53.625 40.375 1 19.03 685 GLN A O 1
ATOM 5292 N N . LYS A 1 686 ? 10.742 54.281 41.656 1 22.58 686 LYS A N 1
ATOM 5293 C CA . LYS A 1 686 ? 10.406 55.625 42.094 1 22.58 686 LYS A CA 1
ATOM 5294 C C . LYS A 1 686 ? 10.133 56.531 40.906 1 22.58 686 LYS A C 1
ATOM 5296 O O . LYS A 1 686 ? 9.148 57.281 40.906 1 22.58 686 LYS A O 1
ATOM 5301 N N . HIS A 1 687 ? 11.234 56.938 40.219 1 21.05 687 HIS A N 1
ATOM 5302 C CA . HIS A 1 687 ? 11.375 58.219 39.5 1 21.05 687 HIS A CA 1
ATOM 5303 C C . HIS A 1 687 ? 10.828 58.125 38.094 1 21.05 687 HIS A C 1
ATOM 5305 O O . HIS A 1 687 ? 11.602 58.062 37.125 1 21.05 687 HIS A O 1
ATOM 5311 N N . LEU A 1 688 ? 9.812 57.375 37.875 1 20.64 688 LEU A N 1
ATOM 5312 C CA . LEU A 1 688 ? 9.391 57.25 36.469 1 20.64 688 LEU A CA 1
ATOM 5313 C C . LEU A 1 688 ? 8.883 58.562 35.938 1 20.64 688 LEU A C 1
ATOM 5315 O O . LEU A 1 688 ? 7.891 59.125 36.438 1 20.64 688 LEU A O 1
ATOM 5319 N N . PRO A 1 689 ? 9.852 59.438 35.5 1 22.78 689 PRO A N 1
ATOM 5320 C CA . PRO A 1 689 ? 9.289 60.688 34.938 1 22.78 689 PRO A CA 1
ATOM 5321 C C . PRO A 1 689 ? 8.258 60.406 33.844 1 22.78 689 PRO A C 1
ATOM 5323 O O . PRO A 1 689 ? 8.438 59.5 33.031 1 22.78 689 PRO A O 1
ATOM 5326 N N . VAL A 1 690 ? 7.008 60.531 34.125 1 21.7 690 VAL A N 1
ATOM 5327 C CA . VAL A 1 690 ? 5.801 60.406 33.312 1 21.7 690 VAL A CA 1
ATOM 5328 C C . VAL A 1 690 ? 5.934 61.219 32.062 1 21.7 690 VAL A C 1
ATOM 5330 O O . VAL A 1 690 ? 5.984 62.469 32.125 1 21.7 690 VAL A O 1
ATOM 5333 N N . CYS A 1 691 ? 7.047 60.906 31.25 1 21.03 691 CYS A N 1
ATOM 5334 C CA . CYS A 1 691 ? 7.09 61.781 30.078 1 21.03 691 CYS A CA 1
ATOM 5335 C C . CYS A 1 691 ? 5.738 61.812 29.375 1 21.03 691 CYS A C 1
ATOM 5337 O O . CYS A 1 691 ? 5.258 60.781 28.906 1 21.03 691 CYS A O 1
ATOM 5339 N N . LEU A 1 692 ? 4.797 62.719 29.812 1 20.56 692 LEU A N 1
ATOM 5340 C CA . LEU A 1 692 ? 3.453 63.156 29.453 1 20.56 692 LEU A CA 1
ATOM 5341 C C . LEU A 1 692 ? 3.355 63.406 27.953 1 20.56 692 LEU A C 1
ATOM 5343 O O . LEU A 1 692 ? 2.283 63.75 27.438 1 20.56 692 LEU A O 1
ATOM 5347 N N . GLU A 1 693 ? 4.488 63.781 27.297 1 22.67 693 GLU A N 1
ATOM 5348 C CA . GLU A 1 693 ? 4.191 64.5 26.047 1 22.67 693 GLU A CA 1
ATOM 5349 C C . GLU A 1 693 ? 3.488 63.562 25.062 1 22.67 693 GLU A C 1
ATOM 5351 O O . GLU A 1 693 ? 2.627 64 24.297 1 22.67 693 GLU A O 1
ATOM 5356 N N . GLY A 1 694 ? 4.098 62.344 24.875 1 21.12 694 GLY A N 1
ATOM 5357 C CA . GLY A 1 694 ? 3.742 61.531 23.719 1 21.12 694 GLY A CA 1
ATOM 5358 C C . GLY A 1 694 ? 2.373 60.906 23.844 1 21.12 694 GLY A C 1
ATOM 5359 O O . GLY A 1 694 ? 2.16 59.781 23.344 1 21.12 694 GLY A O 1
ATOM 5360 N N . LEU A 1 695 ? 1.557 61.375 24.812 1 21.94 695 LEU A N 1
ATOM 5361 C CA . LEU A 1 695 ? 0.207 60.875 25.078 1 21.94 695 LEU A CA 1
ATOM 5362 C C . LEU A 1 695 ? -0.692 61.062 23.859 1 21.94 695 LEU A C 1
ATOM 5364 O O . LEU A 1 695 ? -1.263 62.156 23.672 1 21.94 695 LEU A O 1
ATOM 5368 N N . PHE A 1 696 ? -0.158 60.812 22.703 1 21.08 696 PHE A N 1
ATOM 5369 C CA . PHE A 1 696 ? -1.013 61.125 21.547 1 21.08 696 PHE A CA 1
ATOM 5370 C C . PHE A 1 696 ? -2.412 60.562 21.766 1 21.08 696 PHE A C 1
ATOM 5372 O O . PHE A 1 696 ? -2.627 59.719 22.656 1 21.08 696 PHE A O 1
ATOM 5379 N N . ARG A 1 697 ? -3.291 60.5 20.656 1 22.48 697 ARG A N 1
ATOM 5380 C CA . ARG A 1 697 ? -4.707 60.5 20.312 1 22.48 697 ARG A CA 1
ATOM 5381 C C . ARG A 1 697 ? -5.391 59.219 20.719 1 22.48 697 ARG A C 1
ATOM 5383 O O . ARG A 1 697 ? -6.531 58.938 20.312 1 22.48 697 ARG A O 1
ATOM 5390 N N . GLY A 1 698 ? -4.691 58.188 21.25 1 21.84 698 GLY A N 1
ATOM 5391 C CA . GLY A 1 698 ? -5.387 56.906 21.234 1 21.84 698 GLY A CA 1
ATOM 5392 C C . GLY A 1 698 ? -6.41 56.75 22.344 1 21.84 698 GLY A C 1
ATOM 5393 O O . GLY A 1 698 ? -6.391 57.531 23.312 1 21.84 698 GLY A O 1
ATOM 5394 N N . VAL A 1 699 ? -7.695 56.312 22.062 1 22.8 699 VAL A N 1
ATOM 5395 C CA . VAL A 1 699 ? -8.906 56.156 22.859 1 22.8 699 VAL A CA 1
ATOM 5396 C C . VAL A 1 699 ? -8.625 55.219 24.047 1 22.8 699 VAL A C 1
ATOM 5398 O O . VAL A 1 699 ? -8.062 54.156 23.891 1 22.8 699 VAL A O 1
ATOM 5401 N N . TRP A 1 700 ? -8.391 55.812 25.219 1 24.61 700 TRP A N 1
ATOM 5402 C CA . TRP A 1 700 ? -8.102 55.094 26.453 1 24.61 700 TRP A CA 1
ATOM 5403 C C . TRP A 1 700 ? -9.367 54.5 27.047 1 24.61 700 TRP A C 1
ATOM 5405 O O . TRP A 1 700 ? -10.398 55.156 27.141 1 24.61 700 TRP A O 1
ATOM 5415 N N . VAL A 1 701 ? -9.719 53.219 26.688 1 23.59 701 VAL A N 1
ATOM 5416 C CA . VAL A 1 701 ? -10.914 52.625 27.281 1 23.59 701 VAL A CA 1
ATOM 5417 C C . VAL A 1 701 ? -10.609 52.156 28.703 1 23.59 701 VAL A C 1
ATOM 5419 O O . VAL A 1 701 ? -9.695 51.375 28.922 1 23.59 701 VAL A O 1
ATOM 5422 N N . VAL A 1 702 ? -10.836 53 29.719 1 23.64 702 VAL A N 1
ATOM 5423 C CA . VAL A 1 702 ? -10.648 52.688 31.141 1 23.64 702 VAL A CA 1
ATOM 5424 C C . VAL A 1 702 ? -11.797 51.844 31.656 1 23.64 702 VAL A C 1
ATOM 5426 O O . VAL A 1 702 ? -12.961 52.219 31.578 1 23.64 702 VAL A O 1
ATOM 5429 N N . GLU A 1 703 ? -11.812 50.5 31.578 1 23.72 703 GLU A N 1
ATOM 5430 C CA . GLU A 1 703 ? -12.859 49.562 32 1 23.72 703 GLU A CA 1
ATOM 5431 C C . GLU A 1 703 ? -12.891 49.469 33.531 1 23.72 703 GLU A C 1
ATOM 5433 O O . GLU A 1 703 ? -11.852 49.281 34.188 1 23.72 703 GLU A O 1
ATOM 5438 N N . TYR A 1 704 ? -13.906 50.094 34.188 1 24.19 704 TYR A N 1
ATOM 5439 C CA . TYR A 1 704 ? -14.125 50.062 35.656 1 24.19 704 TYR A CA 1
ATOM 5440 C C . TYR A 1 704 ? -14.93 48.844 36.062 1 24.19 704 TYR A C 1
ATOM 5442 O O . TYR A 1 704 ? -15.938 48.531 35.438 1 24.19 704 TYR A O 1
ATOM 5450 N N . VAL A 1 705 ? -14.383 47.781 36.5 1 23.06 705 VAL A N 1
ATOM 5451 C CA . VAL A 1 705 ? -15.109 46.594 36.938 1 23.06 705 VAL A CA 1
ATOM 5452 C C . VAL A 1 705 ? -15.445 46.688 38.406 1 23.06 705 VAL A C 1
ATOM 5454 O O . VAL A 1 705 ? -14.555 46.812 39.25 1 23.06 705 VAL A O 1
ATOM 5457 N N . VAL A 1 706 ? -16.688 47.094 38.812 1 23.62 706 VAL A N 1
ATOM 5458 C CA . VAL A 1 706 ? -17.172 47.156 40.188 1 23.62 706 VAL A CA 1
ATOM 5459 C C . VAL A 1 706 ? -17.719 45.812 40.625 1 23.62 706 VAL A C 1
ATOM 5461 O O . VAL A 1 706 ? -18.562 45.219 39.938 1 23.62 706 VAL A O 1
ATOM 5464 N N . CYS A 1 707 ? -17.062 44.938 41.281 1 20.92 707 CYS A N 1
ATOM 5465 C CA . CYS A 1 707 ? -17.406 43.594 41.781 1 20.92 707 CYS A CA 1
ATOM 5466 C C . CYS A 1 707 ? -18.281 43.688 43.031 1 20.92 707 CYS A C 1
ATOM 5468 O O . CYS A 1 707 ? -17.922 44.344 44 1 20.92 707 CYS A O 1
ATOM 5470 N N . PHE A 1 708 ? -19.703 43.562 42.875 1 21.09 708 PHE A N 1
ATOM 5471 C CA . PHE A 1 708 ? -20.672 43.594 43.969 1 21.09 708 PHE A CA 1
ATOM 5472 C C . PHE A 1 708 ? -20.766 42.219 44.625 1 21.09 708 PHE A C 1
ATOM 5474 O O . PHE A 1 708 ? -20.719 41.188 43.969 1 21.09 708 PHE A O 1
ATOM 5481 N N . THR A 1 709 ? -20.203 41.969 45.781 1 21.27 709 THR A N 1
ATOM 5482 C CA . THR A 1 709 ? -20.359 40.781 46.625 1 21.27 709 THR A CA 1
ATOM 5483 C C . THR A 1 709 ? -21.828 40.625 47.062 1 21.27 709 THR A C 1
ATOM 5485 O O . THR A 1 709 ? -22.547 41.594 47.219 1 21.27 709 THR A O 1
ATOM 5488 N N . ASN A 1 710 ? -22.422 39.5 46.625 1 19.48 710 ASN A N 1
ATOM 5489 C CA . ASN A 1 710 ? -23.797 39.062 46.844 1 19.48 710 ASN A CA 1
ATOM 5490 C C . ASN A 1 710 ? -24.203 39.125 48.312 1 19.48 710 ASN A C 1
ATOM 5492 O O . ASN A 1 710 ? -25.219 38.562 48.719 1 19.48 710 ASN A O 1
ATOM 5496 N N . LYS A 1 711 ? -23.469 39.469 49.281 1 24.72 711 LYS A N 1
ATOM 5497 C CA . LYS A 1 711 ? -24.312 39.344 50.469 1 24.72 711 LYS A CA 1
ATOM 5498 C C . LYS A 1 711 ? -25.453 40.375 50.438 1 24.72 711 LYS A C 1
ATOM 5500 O O . LYS A 1 711 ? -26.578 40.062 50.812 1 24.72 711 LYS A O 1
ATOM 5505 N N . ASN A 1 712 ? -25.188 41.688 50.5 1 18.89 712 ASN A N 1
ATOM 5506 C CA . ASN A 1 712 ? -26.156 42.781 50.594 1 18.89 712 ASN A CA 1
ATOM 5507 C C . ASN A 1 712 ? -26.609 43.219 49.219 1 18.89 712 ASN A C 1
ATOM 5509 O O . ASN A 1 712 ? -25.781 43.531 48.344 1 18.89 712 ASN A O 1
ATOM 5513 N N . LEU A 1 713 ? -27.812 43 48.562 1 20.31 713 LEU A N 1
ATOM 5514 C CA . LEU A 1 713 ? -28.375 43.812 47.5 1 20.31 713 LEU A CA 1
ATOM 5515 C C . LEU A 1 713 ? -28.172 45.312 47.75 1 20.31 713 LEU A C 1
ATOM 5517 O O . LEU A 1 713 ? -28.484 45.812 48.844 1 20.31 713 LEU A O 1
ATOM 5521 N N . MET B 1 1 ? 20.125 -35.719 -56.594 1 15.84 1 MET B N 1
ATOM 5522 C CA . MET B 1 1 ? 21.203 -35.312 -57.469 1 15.84 1 MET B CA 1
ATOM 5523 C C . MET B 1 1 ? 20.984 -33.906 -58.031 1 15.84 1 MET B C 1
ATOM 5525 O O . MET B 1 1 ? 21.922 -33.125 -58.125 1 15.84 1 MET B O 1
ATOM 5529 N N . HIS B 1 2 ? 20.062 -33.562 -58.781 1 13.91 2 HIS B N 1
ATOM 5530 C CA . HIS B 1 2 ? 20.094 -33.031 -60.125 1 13.91 2 HIS B CA 1
ATOM 5531 C C . HIS B 1 2 ? 20.047 -31.516 -60.125 1 13.91 2 HIS B C 1
ATOM 5533 O O . HIS B 1 2 ? 19.75 -30.906 -59.125 1 13.91 2 HIS B O 1
ATOM 5539 N N . ARG B 1 3 ? 19.312 -30.891 -61.031 1 13.12 3 ARG B N 1
ATOM 5540 C CA . ARG B 1 3 ? 19.656 -29.984 -62.125 1 13.12 3 ARG B CA 1
ATOM 5541 C C . ARG B 1 3 ? 19.672 -28.531 -61.625 1 13.12 3 ARG B C 1
ATOM 5543 O O . ARG B 1 3 ? 20.531 -27.766 -62.031 1 13.12 3 ARG B O 1
ATOM 5550 N N . GLN B 1 4 ? 18.719 -27.641 -61.156 1 13.69 4 GLN B N 1
ATOM 5551 C CA . GLN B 1 4 ? 18.266 -26.859 -62.312 1 13.69 4 GLN B CA 1
ATOM 5552 C C . GLN B 1 4 ? 19.219 -25.703 -62.594 1 13.69 4 GLN B C 1
ATOM 5554 O O . GLN B 1 4 ? 19.906 -25.234 -61.688 1 13.69 4 GLN B O 1
ATOM 5559 N N . ALA B 1 5 ? 19 -24.641 -63.469 1 14.42 5 ALA B N 1
ATOM 5560 C CA . ALA B 1 5 ? 19.531 -24.094 -64.688 1 14.42 5 ALA B CA 1
ATOM 5561 C C . ALA B 1 5 ? 20.5 -22.938 -64.438 1 14.42 5 ALA B C 1
ATOM 5563 O O . ALA B 1 5 ? 20.391 -22.297 -63.375 1 14.42 5 ALA B O 1
ATOM 5564 N N . ALA B 1 6 ? 21.422 -22.281 -65.375 1 14.97 6 ALA B N 1
ATOM 5565 C CA . ALA B 1 6 ? 22.797 -22.172 -65.875 1 14.97 6 ALA B CA 1
ATOM 5566 C C . ALA B 1 6 ? 23.344 -20.766 -65.625 1 14.97 6 ALA B C 1
ATOM 5568 O O . ALA B 1 6 ? 24.391 -20.625 -65 1 14.97 6 ALA B O 1
ATOM 5569 N N . ALA B 1 7 ? 23.516 -19.766 -66.688 1 13.1 7 ALA B N 1
ATOM 5570 C CA . ALA B 1 7 ? 24.531 -19.266 -67.562 1 13.1 7 ALA B CA 1
ATOM 5571 C C . ALA B 1 7 ? 24.875 -17.812 -67.312 1 13.1 7 ALA B C 1
ATOM 5573 O O . ALA B 1 7 ? 26.047 -17.469 -67.125 1 13.1 7 ALA B O 1
ATOM 5574 N N . ARG B 1 8 ? 24.391 -16.719 -68.125 1 13.77 8 ARG B N 1
ATOM 5575 C CA . ARG B 1 8 ? 25.109 -15.977 -69.188 1 13.77 8 ARG B CA 1
ATOM 5576 C C . ARG B 1 8 ? 25.797 -14.75 -68.562 1 13.77 8 ARG B C 1
ATOM 5578 O O . ARG B 1 8 ? 25.516 -14.344 -67.438 1 13.77 8 ARG B O 1
ATOM 5585 N N . LEU B 1 9 ? 25.672 -13.43 -69.25 1 13.6 9 LEU B N 1
ATOM 5586 C CA . LEU B 1 9 ? 26.328 -12.727 -70.312 1 13.6 9 LEU B CA 1
ATOM 5587 C C . LEU B 1 9 ? 26.922 -11.406 -69.812 1 13.6 9 LEU B C 1
ATOM 5589 O O . LEU B 1 9 ? 26.625 -10.945 -68.75 1 13.6 9 LEU B O 1
ATOM 5593 N N . CYS B 1 10 ? 26.656 -10.25 -70.562 1 13.66 10 CYS B N 1
ATOM 5594 C CA . CYS B 1 10 ? 27.406 -9.453 -71.5 1 13.66 10 CYS B CA 1
ATOM 5595 C C . CYS B 1 10 ? 27.938 -8.18 -70.875 1 13.66 10 CYS B C 1
ATOM 5597 O O . CYS B 1 10 ? 27.609 -7.883 -69.688 1 13.66 10 CYS B O 1
ATOM 5599 N N . GLY B 1 11 ? 27.547 -7.004 -71.312 1 13.3 11 GLY B N 1
ATOM 5600 C CA . GLY B 1 11 ? 28.234 -6.113 -72.25 1 13.3 11 GLY B CA 1
ATOM 5601 C C . GLY B 1 11 ? 28.797 -4.879 -71.562 1 13.3 11 GLY B C 1
ATOM 5602 O O . GLY B 1 11 ? 29.984 -4.566 -71.75 1 13.3 11 GLY B O 1
ATOM 5603 N N . ARG B 1 12 ? 27.984 -3.861 -71.375 1 14.06 12 ARG B N 1
ATOM 5604 C CA . ARG B 1 12 ? 28.297 -2.631 -72.125 1 14.06 12 ARG B CA 1
ATOM 5605 C C . ARG B 1 12 ? 29.328 -1.802 -71.375 1 14.06 12 ARG B C 1
ATOM 5607 O O . ARG B 1 12 ? 29.484 -1.938 -70.125 1 14.06 12 ARG B O 1
ATOM 5614 N N . GLY B 1 13 ? 29.688 -0.648 -71.875 1 13.49 13 GLY B N 1
ATOM 5615 C CA . GLY B 1 13 ? 30.797 0.039 -72.5 1 13.49 13 GLY B CA 1
ATOM 5616 C C . GLY B 1 13 ? 31.516 1.021 -71.625 1 13.49 13 GLY B C 1
ATOM 5617 O O . GLY B 1 13 ? 32.719 0.895 -71.375 1 13.49 13 GLY B O 1
ATOM 5618 N N . PRO B 1 14 ? 31.062 2.316 -71.562 1 13.96 14 PRO B N 1
ATOM 5619 C CA . PRO B 1 14 ? 31.953 3.301 -72.188 1 13.96 14 PRO B CA 1
ATOM 5620 C C . PRO B 1 14 ? 32.938 3.916 -71.188 1 13.96 14 PRO B C 1
ATOM 5622 O O . PRO B 1 14 ? 32.812 3.723 -69.938 1 13.96 14 PRO B O 1
ATOM 5625 N N . GLY B 1 15 ? 33.25 5.258 -71.375 1 13.45 15 GLY B N 1
ATOM 5626 C CA . GLY B 1 15 ? 34.5 5.922 -71.812 1 13.45 15 GLY B CA 1
ATOM 5627 C C . GLY B 1 15 ? 35.25 6.543 -70.625 1 13.45 15 GLY B C 1
ATOM 5628 O O . GLY B 1 15 ? 36.25 5.992 -70.188 1 13.45 15 GLY B O 1
ATOM 5629 N N . GLY B 1 16 ? 35.031 7.938 -70.312 1 13.55 16 GLY B N 1
ATOM 5630 C CA . GLY B 1 16 ? 36.031 8.914 -70.688 1 13.55 16 GLY B CA 1
ATOM 5631 C C . GLY B 1 16 ? 37.031 9.172 -69.562 1 13.55 16 GLY B C 1
ATOM 5632 O O . GLY B 1 16 ? 36.781 8.773 -68.375 1 13.55 16 GLY B O 1
ATOM 5633 N N . SER B 1 17 ? 38 10.141 -69.688 1 13.73 17 SER B N 1
ATOM 5634 C CA . SER B 1 17 ? 39.438 10.312 -69.625 1 13.73 17 SER B CA 1
ATOM 5635 C C . SER B 1 17 ? 39.906 10.953 -68.312 1 13.73 17 SER B C 1
ATOM 5637 O O . SER B 1 17 ? 40.844 10.477 -67.688 1 13.73 17 SER B O 1
ATOM 5639 N N . ARG B 1 18 ? 39.344 12.188 -67.938 1 14.16 18 ARG B N 1
ATOM 5640 C CA . ARG B 1 18 ? 40.281 13.289 -68 1 14.16 18 ARG B CA 1
ATOM 5641 C C . ARG B 1 18 ? 41.219 13.211 -66.75 1 14.16 18 ARG B C 1
ATOM 5643 O O . ARG B 1 18 ? 40.875 12.656 -65.75 1 14.16 18 ARG B O 1
ATOM 5650 N N . GLY B 1 19 ? 42.469 13.82 -66.875 1 13.87 19 GLY B N 1
ATOM 5651 C CA . GLY B 1 19 ? 43.875 13.758 -66.625 1 13.87 19 GLY B CA 1
ATOM 5652 C C . GLY B 1 19 ? 44.312 14.359 -65.312 1 13.87 19 GLY B C 1
ATOM 5653 O O . GLY B 1 19 ? 45.062 13.758 -64.562 1 13.87 19 GLY B O 1
ATOM 5654 N N . GLY B 1 20 ? 43.812 15.625 -65 1 13.65 20 GLY B N 1
ATOM 5655 C CA . GLY B 1 20 ? 44.812 16.656 -64.875 1 13.65 20 GLY B CA 1
ATOM 5656 C C . GLY B 1 20 ? 45.625 16.562 -63.594 1 13.65 20 GLY B C 1
ATOM 5657 O O . GLY B 1 20 ? 45.125 16.172 -62.562 1 13.65 20 GLY B O 1
ATOM 5658 N N . ARG B 1 21 ? 47 16.453 -63.625 1 14.61 21 ARG B N 1
ATOM 5659 C CA . ARG B 1 21 ? 48.219 16.078 -62.906 1 14.61 21 ARG B CA 1
ATOM 5660 C C . ARG B 1 21 ? 48.594 17.109 -61.875 1 14.61 21 ARG B C 1
ATOM 5662 O O . ARG B 1 21 ? 49.219 16.781 -60.844 1 14.61 21 ARG B O 1
ATOM 5669 N N . THR B 1 22 ? 48.375 18.484 -62.25 1 13.7 22 THR B N 1
ATOM 5670 C CA . THR B 1 22 ? 49.562 19.328 -62.375 1 13.7 22 THR B CA 1
ATOM 5671 C C . THR B 1 22 ? 50.25 19.469 -61 1 13.7 22 THR B C 1
ATOM 5673 O O . THR B 1 22 ? 49.656 19.219 -59.969 1 13.7 22 THR B O 1
ATOM 5676 N N . ASP B 1 23 ? 51.188 20.547 -60.875 1 13.3 23 ASP B N 1
ATOM 5677 C CA . ASP B 1 23 ? 52.594 20.953 -60.812 1 13.3 23 ASP B CA 1
ATOM 5678 C C . ASP B 1 23 ? 52.969 21.469 -59.438 1 13.3 23 ASP B C 1
ATOM 5680 O O . ASP B 1 23 ? 53.969 21.062 -58.844 1 13.3 23 ASP B O 1
ATOM 5684 N N . MET B 1 24 ? 52.469 22.766 -59.156 1 13.68 24 MET B N 1
ATOM 5685 C CA . MET B 1 24 ? 53.375 23.906 -59.031 1 13.68 24 MET B CA 1
ATOM 5686 C C . MET B 1 24 ? 54.156 23.844 -57.719 1 13.68 24 MET B C 1
ATOM 5688 O O . MET B 1 24 ? 53.719 23.25 -56.75 1 13.68 24 MET B O 1
ATOM 5692 N N . ALA B 1 25 ? 55.125 24.906 -57.469 1 14.63 25 ALA B N 1
ATOM 5693 C CA . ALA B 1 25 ? 56.5 25.391 -57.375 1 14.63 25 ALA B CA 1
ATOM 5694 C C . ALA B 1 25 ? 56.938 25.609 -55.938 1 14.63 25 ALA B C 1
ATOM 5696 O O . ALA B 1 25 ? 56.094 25.75 -55.031 1 14.63 25 ALA B O 1
ATOM 5697 N N . LEU B 1 26 ? 58.125 26.188 -55.719 1 13.48 26 LEU B N 1
ATOM 5698 C CA . LEU B 1 26 ? 59.469 26.234 -55.125 1 13.48 26 LEU B CA 1
ATOM 5699 C C . LEU B 1 26 ? 59.469 27.109 -53.875 1 13.48 26 LEU B C 1
ATOM 5701 O O . LEU B 1 26 ? 60.031 26.719 -52.844 1 13.48 26 LEU B O 1
ATOM 5705 N N . ARG B 1 27 ? 59.25 28.516 -54.062 1 13.94 27 ARG B N 1
ATOM 5706 C CA . ARG B 1 27 ? 60.344 29.484 -53.844 1 13.94 27 ARG B CA 1
ATOM 5707 C C . ARG B 1 27 ? 60.594 29.734 -52.375 1 13.94 27 ARG B C 1
ATOM 5709 O O . ARG B 1 27 ? 59.75 29.359 -51.531 1 13.94 27 ARG B O 1
ATOM 5716 N N . CYS B 1 28 ? 60.688 31.125 -51.906 1 14.13 28 CYS B N 1
ATOM 5717 C CA . CYS B 1 28 ? 61.781 32.094 -51.719 1 14.13 28 CYS B CA 1
ATOM 5718 C C . CYS B 1 28 ? 62.031 32.344 -50.25 1 14.13 28 CYS B C 1
ATOM 5720 O O . CYS B 1 28 ? 61.125 32.156 -49.406 1 14.13 28 CYS B O 1
ATOM 5722 N N . ALA B 1 29 ? 63.062 33.25 -49.812 1 13.49 29 ALA B N 1
ATOM 5723 C CA . ALA B 1 29 ? 64.312 33.656 -49.188 1 13.49 29 ALA B CA 1
ATOM 5724 C C . ALA B 1 29 ? 64.062 34.406 -47.906 1 13.49 29 ALA B C 1
ATOM 5726 O O . ALA B 1 29 ? 64.688 34.125 -46.875 1 13.49 29 ALA B O 1
ATOM 5727 N N . ALA B 1 30 ? 63.562 35.719 -47.906 1 13.5 30 ALA B N 1
ATOM 5728 C CA . ALA B 1 30 ? 64.438 36.844 -47.562 1 13.5 30 ALA B CA 1
ATOM 5729 C C . ALA B 1 30 ? 64.5 37.062 -46.062 1 13.5 30 ALA B C 1
ATOM 5731 O O . ALA B 1 30 ? 63.594 36.625 -45.312 1 13.5 30 ALA B O 1
ATOM 5732 N N . SER B 1 31 ? 64.875 38.312 -45.438 1 13.21 31 SER B N 1
ATOM 5733 C CA . SER B 1 31 ? 65.938 39.156 -44.906 1 13.21 31 SER B CA 1
ATOM 5734 C C . SER B 1 31 ? 65.688 39.531 -43.469 1 13.21 31 SER B C 1
ATOM 5736 O O . SER B 1 31 ? 66.562 39.375 -42.625 1 13.21 31 SER B O 1
ATOM 5738 N N . LEU B 1 32 ? 65.125 40.75 -43.125 1 13.99 32 LEU B N 1
ATOM 5739 C CA . LEU B 1 32 ? 65.812 41.938 -42.625 1 13.99 32 LEU B CA 1
ATOM 5740 C C . LEU B 1 32 ? 65.812 41.969 -41.125 1 13.99 32 LEU B C 1
ATOM 5742 O O . LEU B 1 32 ? 64.938 41.406 -40.469 1 13.99 32 LEU B O 1
ATOM 5746 N N . ALA B 1 33 ? 66.25 43.188 -40.281 1 13.76 33 ALA B N 1
ATOM 5747 C CA . ALA B 1 33 ? 67.312 43.875 -39.562 1 13.76 33 ALA B CA 1
ATOM 5748 C C . ALA B 1 33 ? 66.938 44.125 -38.094 1 13.76 33 ALA B C 1
ATOM 5750 O O . ALA B 1 33 ? 67.688 43.812 -37.188 1 13.76 33 ALA B O 1
ATOM 5751 N N . ALA B 1 34 ? 66.25 45.281 -37.531 1 14.49 34 ALA B N 1
ATOM 5752 C CA . ALA B 1 34 ? 66.938 46.312 -36.781 1 14.49 34 ALA B CA 1
ATOM 5753 C C . ALA B 1 34 ? 66.812 46.125 -35.281 1 14.49 34 ALA B C 1
ATOM 5755 O O . ALA B 1 34 ? 65.875 45.438 -34.844 1 14.49 34 ALA B O 1
ATOM 5756 N N . GLY B 1 35 ? 67.062 47.156 -34.25 1 14.1 35 GLY B N 1
ATOM 5757 C CA . GLY B 1 35 ? 68.062 47.656 -33.281 1 14.1 35 GLY B CA 1
ATOM 5758 C C . GLY B 1 35 ? 67.562 47.594 -31.844 1 14.1 35 GLY B C 1
ATOM 5759 O O . GLY B 1 35 ? 68.25 47.062 -30.969 1 14.1 35 GLY B O 1
ATOM 5760 N N . ARG B 1 36 ? 66.625 48.469 -31.219 1 15.27 36 ARG B N 1
ATOM 5761 C CA . ARG B 1 36 ? 67.062 49.406 -30.219 1 15.27 36 ARG B CA 1
ATOM 5762 C C . ARG B 1 36 ? 66.875 48.844 -28.812 1 15.27 36 ARG B C 1
ATOM 5764 O O . ARG B 1 36 ? 66.062 47.969 -28.594 1 15.27 36 ARG B O 1
ATOM 5771 N N . GLN B 1 37 ? 67.25 49.625 -27.516 1 14.84 37 GLN B N 1
ATOM 5772 C CA . GLN B 1 37 ? 68.188 49.781 -26.438 1 14.84 37 GLN B CA 1
ATOM 5773 C C . GLN B 1 37 ? 67.562 49.5 -25.078 1 14.84 37 GLN B C 1
ATOM 5775 O O . GLN B 1 37 ? 68.188 48.844 -24.203 1 14.84 37 GLN B O 1
ATOM 5780 N N . PRO B 1 38 ? 66.375 49.938 -24.562 1 15.59 38 PRO B N 1
ATOM 5781 C CA . PRO B 1 38 ? 66.5 50.844 -23.422 1 15.59 38 PRO B CA 1
ATOM 5782 C C . PRO B 1 38 ? 66.562 50.094 -22.094 1 15.59 38 PRO B C 1
ATOM 5784 O O . PRO B 1 38 ? 66.125 48.938 -22 1 15.59 38 PRO B O 1
ATOM 5787 N N . ARG B 1 39 ? 66.438 50.719 -20.875 1 16.14 39 ARG B N 1
ATOM 5788 C CA . ARG B 1 39 ? 67.188 50.969 -19.641 1 16.14 39 ARG B CA 1
ATOM 5789 C C . ARG B 1 39 ? 66.75 50.031 -18.547 1 16.14 39 ARG B C 1
ATOM 5791 O O . ARG B 1 39 ? 65.75 49.344 -18.672 1 16.14 39 ARG B O 1
ATOM 5798 N N . GLY B 1 40 ? 66.938 50.312 -17.031 1 16.08 40 GLY B N 1
ATOM 5799 C CA . GLY B 1 40 ? 67.75 50.031 -15.906 1 16.08 40 GLY B CA 1
ATOM 5800 C C . GLY B 1 40 ? 67.062 49.312 -14.766 1 16.08 40 GLY B C 1
ATOM 5801 O O . GLY B 1 40 ? 67.688 48.812 -13.852 1 16.08 40 GLY B O 1
ATOM 5802 N N . PRO B 1 41 ? 65.688 49.094 -14.625 1 16.36 41 PRO B N 1
ATOM 5803 C CA . PRO B 1 41 ? 65.25 49.5 -13.297 1 16.36 41 PRO B CA 1
ATOM 5804 C C . PRO B 1 41 ? 65.562 48.469 -12.219 1 16.36 41 PRO B C 1
ATOM 5806 O O . PRO B 1 41 ? 65.75 47.281 -12.523 1 16.36 41 PRO B O 1
ATOM 5809 N N . ARG B 1 42 ? 65.438 48.688 -10.891 1 16.55 42 ARG B N 1
ATOM 5810 C CA . ARG B 1 42 ? 66.125 48.531 -9.602 1 16.55 42 ARG B CA 1
ATOM 5811 C C . ARG B 1 42 ? 65.812 47.188 -8.969 1 16.55 42 ARG B C 1
ATOM 5813 O O . ARG B 1 42 ? 64.812 46.594 -9.273 1 16.55 42 ARG B O 1
ATOM 5820 N N . ARG B 1 43 ? 66.562 46.656 -7.832 1 16.55 43 ARG B N 1
ATOM 5821 C CA . ARG B 1 43 ? 67.25 45.531 -7.203 1 16.55 43 ARG B CA 1
ATOM 5822 C C . ARG B 1 43 ? 66.375 44.875 -6.145 1 16.55 43 ARG B C 1
ATOM 5824 O O . ARG B 1 43 ? 66.75 43.812 -5.629 1 16.55 43 ARG B O 1
ATOM 5831 N N . GLU B 1 44 ? 65.125 45.25 -5.727 1 17.34 44 GLU B N 1
ATOM 5832 C CA . GLU B 1 44 ? 65.062 45.25 -4.266 1 17.34 44 GLU B CA 1
ATOM 5833 C C . GLU B 1 44 ? 65.125 43.844 -3.707 1 17.34 44 GLU B C 1
ATOM 5835 O O . GLU B 1 44 ? 64.812 42.875 -4.398 1 17.34 44 GLU B O 1
ATOM 5840 N N . GLY B 1 45 ? 65.625 43.625 -2.322 1 17.27 45 GLY B N 1
ATOM 5841 C CA . GLY B 1 45 ? 66.312 42.719 -1.401 1 17.27 45 GLY B CA 1
ATOM 5842 C C . GLY B 1 45 ? 65.438 41.531 -0.989 1 17.27 45 GLY B C 1
ATOM 5843 O O . GLY B 1 45 ? 64.188 41.562 -1.116 1 17.27 45 GLY B O 1
ATOM 5844 N N . THR B 1 46 ? 66.062 40.25 -0.778 1 17.59 46 THR B N 1
ATOM 5845 C CA . THR B 1 46 ? 65.75 38.812 -0.698 1 17.59 46 THR B CA 1
ATOM 5846 C C . THR B 1 46 ? 65.25 38.438 0.69 1 17.59 46 THR B C 1
ATOM 5848 O O . THR B 1 46 ? 65.062 37.25 0.98 1 17.59 46 THR B O 1
ATOM 5851 N N . VAL B 1 47 ? 64.5 39.312 1.42 1 19.58 47 VAL B N 1
ATOM 5852 C CA . VAL B 1 47 ? 64.625 38.906 2.816 1 19.58 47 VAL B CA 1
ATOM 5853 C C . VAL B 1 47 ? 64.25 37.438 2.961 1 19.58 47 VAL B C 1
ATOM 5855 O O . VAL B 1 47 ? 63.25 37 2.367 1 19.58 47 VAL B O 1
ATOM 5858 N N . ARG B 1 48 ? 65.125 36.5 3.479 1 18.45 48 ARG B N 1
ATOM 5859 C CA . ARG B 1 48 ? 65.312 35.062 3.697 1 18.45 48 ARG B CA 1
ATOM 5860 C C . ARG B 1 48 ? 64.312 34.531 4.703 1 18.45 48 ARG B C 1
ATOM 5862 O O . ARG B 1 48 ? 64.312 34.938 5.867 1 18.45 48 ARG B O 1
ATOM 5869 N N . TRP B 1 49 ? 63 34.5 4.406 1 16.42 49 TRP B N 1
ATOM 5870 C CA . TRP B 1 49 ? 61.938 34.125 5.348 1 16.42 49 TRP B CA 1
ATOM 5871 C C . TRP B 1 49 ? 62.219 32.75 5.961 1 16.42 49 TRP B C 1
ATOM 5873 O O . TRP B 1 49 ? 62.406 31.766 5.238 1 16.42 49 TRP B O 1
ATOM 5883 N N . SER B 1 50 ? 62.938 32.594 7.211 1 18.03 50 SER B N 1
ATOM 5884 C CA . SER B 1 50 ? 63.5 31.609 8.125 1 18.03 50 SER B CA 1
ATOM 5885 C C . SER B 1 50 ? 62.5 30.453 8.336 1 18.03 50 SER B C 1
ATOM 5887 O O . SER B 1 50 ? 61.312 30.609 8.102 1 18.03 50 SER B O 1
ATOM 5889 N N . SER B 1 51 ? 63.062 29.125 8.852 1 18.33 51 SER B N 1
ATOM 5890 C CA . SER B 1 51 ? 62.906 27.672 8.922 1 18.33 51 SER B CA 1
ATOM 5891 C C . SER B 1 51 ? 61.875 27.297 9.984 1 18.33 51 SER B C 1
ATOM 5893 O O . SER B 1 51 ? 61.781 26.125 10.391 1 18.33 51 SER B O 1
ATOM 5895 N N . ALA B 1 52 ? 61.125 28.125 10.586 1 18.08 52 ALA B N 1
ATOM 5896 C CA . ALA B 1 52 ? 60.656 27.734 11.906 1 18.08 52 ALA B CA 1
ATOM 5897 C C . ALA B 1 52 ? 60.062 26.328 11.875 1 18.08 52 ALA B C 1
ATOM 5899 O O . ALA B 1 52 ? 59.719 25.812 10.812 1 18.08 52 ALA B O 1
ATOM 5900 N N . ALA B 1 53 ? 59.125 25.922 12.945 1 18.73 53 ALA B N 1
ATOM 5901 C CA . ALA B 1 53 ? 58.812 24.891 13.914 1 18.73 53 ALA B CA 1
ATOM 5902 C C . ALA B 1 53 ? 58.031 23.734 13.25 1 18.73 53 ALA B C 1
ATOM 5904 O O . ALA B 1 53 ? 57.219 23.969 12.375 1 18.73 53 ALA B O 1
ATOM 5905 N N . LYS B 1 54 ? 58.531 22.422 13.391 1 21.16 54 LYS B N 1
ATOM 5906 C CA . LYS B 1 54 ? 58.125 21.016 13.297 1 21.16 54 LYS B CA 1
ATOM 5907 C C . LYS B 1 54 ? 56.719 20.797 13.836 1 21.16 54 LYS B C 1
ATOM 5909 O O . LYS B 1 54 ? 56.531 20.719 15.055 1 21.16 54 LYS B O 1
ATOM 5914 N N . ALA B 1 55 ? 55.812 21.438 13.523 1 20.27 55 ALA B N 1
ATOM 5915 C CA . ALA B 1 55 ? 54.5 21.281 14.141 1 20.27 55 ALA B CA 1
ATOM 5916 C C . ALA B 1 55 ? 54.062 19.828 14.102 1 20.27 55 ALA B C 1
ATOM 5918 O O . ALA B 1 55 ? 54.094 19.188 13.047 1 20.27 55 ALA B O 1
ATOM 5919 N N . SER B 1 56 ? 54.031 19.172 15.297 1 21.42 56 SER B N 1
ATOM 5920 C CA . SER B 1 56 ? 53.781 17.781 15.695 1 21.42 56 SER B CA 1
ATOM 5921 C C . SER B 1 56 ? 52.625 17.188 14.914 1 21.42 56 SER B C 1
ATOM 5923 O O . SER B 1 56 ? 51.594 17.844 14.75 1 21.42 56 SER B O 1
ATOM 5925 N N . ALA B 1 57 ? 52.844 16.297 14.023 1 26.25 57 ALA B N 1
ATOM 5926 C CA . ALA B 1 57 ? 51.969 15.398 13.266 1 26.25 57 ALA B CA 1
ATOM 5927 C C . ALA B 1 57 ? 50.938 14.727 14.18 1 26.25 57 ALA B C 1
ATOM 5929 O O . ALA B 1 57 ? 51.312 13.836 14.961 1 26.25 57 ALA B O 1
ATOM 5930 N N . VAL B 1 58 ? 50.188 15.445 14.812 1 23.81 58 VAL B N 1
ATOM 5931 C CA . VAL B 1 58 ? 49.188 14.734 15.586 1 23.81 58 VAL B CA 1
ATOM 5932 C C . VAL B 1 58 ? 48.656 13.547 14.781 1 23.81 58 VAL B C 1
ATOM 5934 O O . VAL B 1 58 ? 48.219 13.703 13.641 1 23.81 58 VAL B O 1
ATOM 5937 N N . LYS B 1 59 ? 49.188 12.336 15.031 1 27.73 59 LYS B N 1
ATOM 5938 C CA . LYS B 1 59 ? 48.688 11.039 14.586 1 27.73 59 LYS B CA 1
ATOM 5939 C C . LYS B 1 59 ? 47.156 11.031 14.5 1 27.73 59 LYS B C 1
ATOM 5941 O O . LYS B 1 59 ? 46.469 11.172 15.516 1 27.73 59 LYS B O 1
ATOM 5946 N N . ILE B 1 60 ? 46.719 11.445 13.422 1 28.17 60 ILE B N 1
ATOM 5947 C CA . ILE B 1 60 ? 45.281 11.266 13.109 1 28.17 60 ILE B CA 1
ATOM 5948 C C . ILE B 1 60 ? 44.875 9.828 13.414 1 28.17 60 ILE B C 1
ATOM 5950 O O . ILE B 1 60 ? 45.344 8.891 12.766 1 28.17 60 ILE B O 1
ATOM 5954 N N . ASN B 1 61 ? 44.938 9.445 14.68 1 30.28 61 ASN B N 1
ATOM 5955 C CA . ASN B 1 61 ? 44.406 8.141 15.078 1 30.28 61 ASN B CA 1
ATOM 5956 C C . ASN B 1 61 ? 43.281 7.688 14.18 1 30.28 61 ASN B C 1
ATOM 5958 O O . ASN B 1 61 ? 42.375 8.469 13.867 1 30.28 61 ASN B O 1
ATOM 5962 N N . GLU B 1 62 ? 43.469 6.844 13.305 1 34.34 62 GLU B N 1
ATOM 5963 C CA . GLU B 1 62 ? 42.5 6.133 12.484 1 34.34 62 GLU B CA 1
ATOM 5964 C C . GLU B 1 62 ? 41.188 5.914 13.25 1 34.34 62 GLU B C 1
ATOM 5966 O O . GLU B 1 62 ? 41.094 5.031 14.109 1 34.34 62 GLU B O 1
ATOM 5971 N N . LYS B 1 63 ? 40.438 6.855 13.711 1 35.72 63 LYS B N 1
ATOM 5972 C CA . LYS B 1 63 ? 39.219 6.914 14.484 1 35.72 63 LYS B CA 1
ATOM 5973 C C . LYS B 1 63 ? 38.219 5.844 14.016 1 35.72 63 LYS B C 1
ATOM 5975 O O . LYS B 1 63 ? 37.906 5.773 12.836 1 35.72 63 LYS B O 1
ATOM 5980 N N . ALA B 1 64 ? 38 4.754 14.617 1 40.41 64 ALA B N 1
ATOM 5981 C CA . ALA B 1 64 ? 37.125 3.59 14.539 1 40.41 64 ALA B CA 1
ATOM 5982 C C . ALA B 1 64 ? 35.75 3.975 13.992 1 40.41 64 ALA B C 1
ATOM 5984 O O . ALA B 1 64 ? 35.125 4.898 14.5 1 40.41 64 ALA B O 1
ATOM 5985 N N . SER B 1 65 ? 35.438 3.734 12.742 1 56 65 SER B N 1
ATOM 5986 C CA . SER B 1 65 ? 34.125 3.895 12.133 1 56 65 SER B CA 1
ATOM 5987 C C . SER B 1 65 ? 33.031 3.645 13.148 1 56 65 SER B C 1
ATOM 5989 O O . SER B 1 65 ? 33.062 2.656 13.883 1 56 65 SER B O 1
ATOM 5991 N N . ARG B 1 66 ? 32.375 4.656 13.602 1 75.06 66 ARG B N 1
ATOM 5992 C CA . ARG B 1 66 ? 31.281 4.574 14.555 1 75.06 66 ARG B CA 1
ATOM 5993 C C . ARG B 1 66 ? 30.297 3.473 14.172 1 75.06 66 ARG B C 1
ATOM 5995 O O . ARG B 1 66 ? 30.031 3.256 12.984 1 75.06 66 ARG B O 1
ATOM 6002 N N . GLU B 1 67 ? 30.078 2.645 15.094 1 83.12 67 GLU B N 1
ATOM 6003 C CA . GLU B 1 67 ? 29.172 1.51 14.906 1 83.12 67 GLU B CA 1
ATOM 6004 C C . GLU B 1 67 ? 27.781 1.971 14.469 1 83.12 67 GLU B C 1
ATOM 6006 O O . GLU B 1 67 ? 27.281 2.975 14.977 1 83.12 67 GLU B O 1
ATOM 6011 N N . LYS B 1 68 ? 27.297 1.337 13.477 1 89.94 68 LYS B N 1
ATOM 6012 C CA . LYS B 1 68 ? 25.969 1.628 12.953 1 89.94 68 LYS B CA 1
ATOM 6013 C C . LYS B 1 68 ? 24.891 1.242 13.961 1 89.94 68 LYS B C 1
ATOM 6015 O O . LYS B 1 68 ? 25.078 0.327 14.766 1 89.94 68 LYS B O 1
ATOM 6020 N N . ILE B 1 69 ? 23.875 1.988 13.961 1 92.44 69 ILE B N 1
ATOM 6021 C CA . ILE B 1 69 ? 22.75 1.746 14.859 1 92.44 69 ILE B CA 1
ATOM 6022 C C . ILE B 1 69 ? 21.953 0.539 14.367 1 92.44 69 ILE B C 1
ATOM 6024 O O . ILE B 1 69 ? 21.578 -0.326 15.164 1 92.44 69 ILE B O 1
ATOM 6028 N N . LEU B 1 70 ? 21.656 0.54 13.086 1 94.38 70 LEU B N 1
ATOM 6029 C CA . LEU B 1 70 ? 20.891 -0.552 12.484 1 94.38 70 LEU B CA 1
ATOM 6030 C C . LEU B 1 70 ? 21.828 -1.593 11.883 1 94.38 70 LEU B C 1
ATOM 6032 O O . LEU B 1 70 ? 22.5 -1.332 10.867 1 94.38 70 LEU B O 1
ATOM 6036 N N . THR B 1 71 ? 21.969 -2.736 12.539 1 94.12 71 THR B N 1
ATOM 6037 C CA . THR B 1 71 ? 22.797 -3.865 12.133 1 94.12 71 THR B CA 1
ATOM 6038 C C . THR B 1 71 ? 21.984 -5.16 12.133 1 94.12 71 THR B C 1
ATOM 6040 O O . THR B 1 71 ? 20.812 -5.164 12.523 1 94.12 71 THR B O 1
ATOM 6043 N N . LEU B 1 72 ? 22.578 -6.223 11.703 1 92.62 72 LEU B N 1
ATOM 6044 C CA . LEU B 1 72 ? 21.906 -7.516 11.688 1 92.62 72 LEU B CA 1
ATOM 6045 C C . LEU B 1 72 ? 21.547 -7.957 13.102 1 92.62 72 LEU B C 1
ATOM 6047 O O . LEU B 1 72 ? 20.547 -8.656 13.305 1 92.62 72 LEU B O 1
ATOM 6051 N N . GLU B 1 73 ? 22.297 -7.5 14.07 1 91.56 73 GLU B N 1
ATOM 6052 C CA . GLU B 1 73 ? 22.078 -7.867 15.461 1 91.56 73 GLU B CA 1
ATOM 6053 C C . GLU B 1 73 ? 20.984 -7.016 16.094 1 91.56 73 GLU B C 1
ATOM 6055 O O . GLU B 1 73 ? 20.188 -7.504 16.906 1 91.56 73 GLU B O 1
ATOM 6060 N N . SER B 1 74 ? 20.938 -5.773 15.633 1 92.88 74 SER B N 1
ATOM 6061 C CA . SER B 1 74 ? 20.031 -4.844 16.312 1 92.88 74 SER B CA 1
ATOM 6062 C C . SER B 1 74 ? 18.719 -4.715 15.555 1 92.88 74 SER B C 1
ATOM 6064 O O . SER B 1 74 ? 17.75 -4.141 16.062 1 92.88 74 SER B O 1
ATOM 6066 N N . MET B 1 75 ? 18.562 -5.336 14.359 1 94.25 75 MET B N 1
ATOM 6067 C CA . MET B 1 75 ? 17.359 -5.18 13.547 1 94.25 75 MET B CA 1
ATOM 6068 C C . MET B 1 75 ? 16.219 -6.047 14.078 1 94.25 75 MET B C 1
ATOM 6070 O O . MET B 1 75 ? 16.438 -6.879 14.961 1 94.25 75 MET B O 1
ATOM 6074 N N . ASN B 1 76 ? 15.055 -5.797 13.57 1 94.25 76 ASN B N 1
ATOM 6075 C CA . ASN B 1 76 ? 13.883 -6.605 13.883 1 94.25 76 ASN B CA 1
ATOM 6076 C C . ASN B 1 76 ? 14.094 -8.07 13.508 1 94.25 76 ASN B C 1
ATOM 6078 O O . ASN B 1 76 ? 14.258 -8.398 12.328 1 94.25 76 ASN B O 1
ATOM 6082 N N . PRO B 1 77 ? 14.062 -8.938 14.445 1 93.12 77 PRO B N 1
ATOM 6083 C CA . PRO B 1 77 ? 14.336 -10.344 14.164 1 93.12 77 PRO B CA 1
ATOM 6084 C C . PRO B 1 77 ? 13.281 -10.977 13.25 1 93.12 77 PRO B C 1
ATOM 6086 O O . PRO B 1 77 ? 13.586 -11.914 12.508 1 93.12 77 PRO B O 1
ATOM 6089 N N . GLN B 1 78 ? 12.07 -10.508 13.336 1 90.75 78 GLN B N 1
ATOM 6090 C CA . GLN B 1 78 ? 11.023 -11.055 12.477 1 90.75 78 GLN B CA 1
ATOM 6091 C C . GLN B 1 78 ? 11.297 -10.727 11.008 1 90.75 78 GLN B C 1
ATOM 6093 O O . GLN B 1 78 ? 11.031 -11.547 10.125 1 90.75 78 GLN B O 1
ATOM 6098 N N . VAL B 1 79 ? 11.766 -9.547 10.773 1 90.56 79 VAL B N 1
ATOM 6099 C CA . VAL B 1 79 ? 12.109 -9.156 9.414 1 90.56 79 VAL B CA 1
ATOM 6100 C C . VAL B 1 79 ? 13.273 -10 8.898 1 90.56 79 VAL B C 1
ATOM 6102 O O . VAL B 1 79 ? 13.281 -10.422 7.738 1 90.56 79 VAL B O 1
ATOM 6105 N N . LYS B 1 80 ? 14.188 -10.242 9.758 1 90.44 80 LYS B N 1
ATOM 6106 C CA . LYS B 1 80 ? 15.344 -11.078 9.406 1 90.44 80 LYS B CA 1
ATOM 6107 C C . LYS B 1 80 ? 14.898 -12.477 9 1 90.44 80 LYS B C 1
ATOM 6109 O O . LYS B 1 80 ? 15.477 -13.07 8.086 1 90.44 80 LYS B O 1
ATOM 6114 N N . ALA B 1 81 ? 13.844 -12.93 9.547 1 89.81 81 ALA B N 1
ATOM 6115 C CA . ALA B 1 81 ? 13.383 -14.305 9.359 1 89.81 81 ALA B CA 1
ATOM 6116 C C . ALA B 1 81 ? 12.539 -14.422 8.086 1 89.81 81 ALA B C 1
ATOM 6118 O O . ALA B 1 81 ? 12.289 -15.531 7.605 1 89.81 81 ALA B O 1
ATOM 6119 N N . VAL B 1 82 ? 12.18 -13.367 7.531 1 88.94 82 VAL B N 1
ATOM 6120 C CA . VAL B 1 82 ? 11.297 -13.383 6.367 1 88.94 82 VAL B CA 1
ATOM 6121 C C . VAL B 1 82 ? 12.055 -13.938 5.16 1 88.94 82 VAL B C 1
ATOM 6123 O O . VAL B 1 82 ? 13.234 -13.633 4.961 1 88.94 82 VAL B O 1
ATOM 6126 N N . GLU B 1 83 ? 11.367 -14.812 4.469 1 78.88 83 GLU B N 1
ATOM 6127 C CA . GLU B 1 83 ? 11.852 -15.328 3.189 1 78.88 83 GLU B CA 1
ATOM 6128 C C . GLU B 1 83 ? 10.812 -15.125 2.088 1 78.88 83 GLU B C 1
ATOM 6130 O O . GLU B 1 83 ? 9.617 -15.266 2.328 1 78.88 83 GLU B O 1
ATOM 6135 N N . TYR B 1 84 ? 11.398 -14.75 0.934 1 74.19 84 TYR B N 1
ATOM 6136 C CA . TYR B 1 84 ? 10.508 -14.586 -0.214 1 74.19 84 TYR B CA 1
ATOM 6137 C C . TYR B 1 84 ? 11.141 -15.164 -1.476 1 74.19 84 TYR B C 1
ATOM 6139 O O . TYR B 1 84 ? 11.805 -14.453 -2.229 1 74.19 84 TYR B O 1
ATOM 6147 N N . ALA B 1 85 ? 10.812 -16.297 -1.735 1 71.94 85 ALA B N 1
ATOM 6148 C CA . ALA B 1 85 ? 11.508 -17.125 -2.719 1 71.94 85 ALA B CA 1
ATOM 6149 C C . ALA B 1 85 ? 11.367 -16.547 -4.121 1 71.94 85 ALA B C 1
ATOM 6151 O O . ALA B 1 85 ? 12.281 -16.656 -4.941 1 71.94 85 ALA B O 1
ATOM 6152 N N . VAL B 1 86 ? 10.289 -15.906 -4.395 1 71.31 86 VAL B N 1
ATOM 6153 C CA . VAL B 1 86 ? 10.016 -15.438 -5.75 1 71.31 86 VAL B CA 1
ATOM 6154 C C . VAL B 1 86 ? 10.93 -14.266 -6.082 1 71.31 86 VAL B C 1
ATOM 6156 O O . VAL B 1 86 ? 11.125 -13.93 -7.254 1 71.31 86 VAL B O 1
ATOM 6159 N N . ARG B 1 87 ? 11.5 -13.703 -5.098 1 68 87 ARG B N 1
ATOM 6160 C CA . ARG B 1 87 ? 12.492 -12.648 -5.289 1 68 87 ARG B CA 1
ATOM 6161 C C . ARG B 1 87 ? 13.75 -12.93 -4.473 1 68 87 ARG B C 1
ATOM 6163 O O . ARG B 1 87 ? 14.344 -12.008 -3.906 1 68 87 ARG B O 1
ATOM 6170 N N . GLY B 1 88 ? 14.141 -14.141 -4.59 1 76.56 88 GLY B N 1
ATOM 6171 C CA . GLY B 1 88 ? 15.266 -14.648 -3.82 1 76.56 88 GLY B CA 1
ATOM 6172 C C . GLY B 1 88 ? 16.562 -14.656 -4.602 1 76.56 88 GLY B C 1
ATOM 6173 O O . GLY B 1 88 ? 16.75 -13.844 -5.516 1 76.56 88 GLY B O 1
ATOM 6174 N N . PRO B 1 89 ? 17.453 -15.461 -4.207 1 80.12 89 PRO B N 1
ATOM 6175 C CA . PRO B 1 89 ? 18.797 -15.516 -4.77 1 80.12 89 PRO B CA 1
ATOM 6176 C C . PRO B 1 89 ? 18.797 -15.758 -6.277 1 80.12 89 PRO B C 1
ATOM 6178 O O . PRO B 1 89 ? 19.672 -15.234 -6.992 1 80.12 89 PRO B O 1
ATOM 6181 N N . ILE B 1 90 ? 17.859 -16.516 -6.734 1 87.56 90 ILE B N 1
ATOM 6182 C CA . ILE B 1 90 ? 17.844 -16.844 -8.156 1 87.56 90 ILE B CA 1
ATOM 6183 C C . ILE B 1 90 ? 17.531 -15.586 -8.969 1 87.56 90 ILE B C 1
ATOM 6185 O O . ILE B 1 90 ? 18.062 -15.398 -10.07 1 87.56 90 ILE B O 1
ATOM 6189 N N . VAL B 1 91 ? 16.656 -14.766 -8.461 1 84.12 91 VAL B N 1
ATOM 6190 C CA . VAL B 1 91 ? 16.297 -13.539 -9.156 1 84.12 91 VAL B CA 1
ATOM 6191 C C . VAL B 1 91 ? 17.469 -12.57 -9.156 1 84.12 91 VAL B C 1
ATOM 6193 O O . VAL B 1 91 ? 17.719 -11.875 -10.148 1 84.12 91 VAL B O 1
ATOM 6196 N N . LEU B 1 92 ? 18.156 -12.578 -8.078 1 81.62 92 LEU B N 1
ATOM 6197 C CA . LEU B 1 92 ? 19.359 -11.75 -7.996 1 81.62 92 LEU B CA 1
ATOM 6198 C C . LEU B 1 92 ? 20.391 -12.188 -9.023 1 81.62 92 LEU B C 1
ATOM 6200 O O . LEU B 1 92 ? 21 -11.352 -9.703 1 81.62 92 LEU B O 1
ATOM 6204 N N . LYS B 1 93 ? 20.594 -13.445 -9.109 1 89.25 93 LYS B N 1
ATOM 6205 C CA . LYS B 1 93 ? 21.531 -13.984 -10.086 1 89.25 93 LYS B CA 1
ATOM 6206 C C . LYS B 1 93 ? 21.094 -13.664 -11.508 1 89.25 93 LYS B C 1
ATOM 6208 O O . LYS B 1 93 ? 21.922 -13.328 -12.359 1 89.25 93 LYS B O 1
ATOM 6213 N N . ALA B 1 94 ? 19.844 -13.789 -11.719 1 91.5 94 ALA B N 1
ATOM 6214 C CA . ALA B 1 94 ? 19.312 -13.43 -13.023 1 91.5 94 ALA B CA 1
ATOM 6215 C C . ALA B 1 94 ? 19.609 -11.977 -13.359 1 91.5 94 ALA B C 1
ATOM 6217 O O . ALA B 1 94 ? 19.969 -11.656 -14.5 1 91.5 94 ALA B O 1
ATOM 6218 N N . GLY B 1 95 ? 19.469 -11.133 -12.383 1 86.31 95 GLY B N 1
ATOM 6219 C CA . GLY B 1 95 ? 19.797 -9.727 -12.562 1 86.31 95 GLY B CA 1
ATOM 6220 C C . GLY B 1 95 ? 21.25 -9.5 -12.906 1 86.31 95 GLY B C 1
ATOM 6221 O O . GLY B 1 95 ? 21.578 -8.648 -13.742 1 86.31 95 GLY B O 1
ATOM 6222 N N . GLU B 1 96 ? 22.094 -10.234 -12.297 1 88.25 96 GLU B N 1
ATOM 6223 C CA . GLU B 1 96 ? 23.531 -10.156 -12.578 1 88.25 96 GLU B CA 1
ATOM 6224 C C . GLU B 1 96 ? 23.828 -10.578 -14.008 1 88.25 96 GLU B C 1
ATOM 6226 O O . GLU B 1 96 ? 24.625 -9.93 -14.695 1 88.25 96 GLU B O 1
ATOM 6231 N N . ILE B 1 97 ? 23.234 -11.594 -14.391 1 93.25 97 ILE B N 1
ATOM 6232 C CA . ILE B 1 97 ? 23.453 -12.125 -15.734 1 93.25 97 ILE B CA 1
ATOM 6233 C C . ILE B 1 97 ? 22.953 -11.125 -16.766 1 93.25 97 ILE B C 1
ATOM 6235 O O . ILE B 1 97 ? 23.578 -10.914 -17.797 1 93.25 97 ILE B O 1
ATOM 6239 N N . GLU B 1 98 ? 21.828 -10.531 -16.484 1 91.25 98 GLU B N 1
ATOM 6240 C CA . GLU B 1 98 ? 21.297 -9.508 -17.375 1 91.25 98 GLU B CA 1
ATOM 6241 C C . GLU B 1 98 ? 22.266 -8.336 -17.531 1 91.25 98 GLU B C 1
ATOM 6243 O O . GLU B 1 98 ? 22.438 -7.812 -18.625 1 91.25 98 GLU B O 1
ATOM 6248 N N . LYS B 1 99 ? 22.859 -7.941 -16.484 1 87.62 99 LYS B N 1
ATOM 6249 C CA . LYS B 1 99 ? 23.844 -6.863 -16.516 1 87.62 99 LYS B CA 1
ATOM 6250 C C . LYS B 1 99 ? 25.062 -7.262 -17.344 1 87.62 99 LYS B C 1
ATOM 6252 O O . LYS B 1 99 ? 25.609 -6.445 -18.094 1 87.62 99 LYS B O 1
ATOM 6257 N N . GLU B 1 100 ? 25.5 -8.453 -17.172 1 92.94 100 GLU B N 1
ATOM 6258 C CA . GLU B 1 100 ? 26.625 -8.977 -17.938 1 92.94 100 GLU B CA 1
ATOM 6259 C C . GLU B 1 100 ? 26.328 -8.977 -19.438 1 92.94 100 GLU B C 1
ATOM 6261 O O . GLU B 1 100 ? 27.172 -8.578 -20.234 1 92.94 100 GLU B O 1
ATOM 6266 N N . LEU B 1 101 ? 25.141 -9.398 -19.734 1 93.62 101 LEU B N 1
ATOM 6267 C CA . LEU B 1 101 ? 24.734 -9.422 -21.125 1 93.62 101 LEU B CA 1
ATOM 6268 C C . LEU B 1 101 ? 24.703 -8.016 -21.719 1 93.62 101 LEU B C 1
ATOM 6270 O O . LEU B 1 101 ? 25.141 -7.797 -22.844 1 93.62 101 LEU B O 1
ATOM 6274 N N . ARG B 1 102 ? 24.281 -7.094 -20.969 1 89.62 102 ARG B N 1
ATOM 6275 C CA . ARG B 1 102 ? 24.219 -5.703 -21.406 1 89.62 102 ARG B CA 1
ATOM 6276 C C . ARG B 1 102 ? 25.609 -5.137 -21.625 1 89.62 102 ARG B C 1
ATOM 6278 O O . ARG B 1 102 ? 25.828 -4.289 -22.484 1 89.62 102 ARG B O 1
ATOM 6285 N N . LYS B 1 103 ? 26.609 -5.621 -20.875 1 91.69 103 LYS B N 1
ATOM 6286 C CA . LYS B 1 103 ? 28 -5.18 -20.984 1 91.69 103 LYS B CA 1
ATOM 6287 C C . LYS B 1 103 ? 28.703 -5.883 -22.141 1 91.69 103 LYS B C 1
ATOM 6289 O O . LYS B 1 103 ? 29.875 -5.609 -22.406 1 91.69 103 LYS B O 1
ATOM 6294 N N . GLY B 1 104 ? 28.062 -6.848 -22.672 1 92.12 104 GLY B N 1
ATOM 6295 C CA . GLY B 1 104 ? 28.609 -7.488 -23.859 1 92.12 104 GLY B CA 1
ATOM 6296 C C . GLY B 1 104 ? 29.297 -8.812 -23.562 1 92.12 104 GLY B C 1
ATOM 6297 O O . GLY B 1 104 ? 29.938 -9.398 -24.438 1 92.12 104 GLY B O 1
ATOM 6298 N N . ILE B 1 105 ? 29.156 -9.266 -22.344 1 93.81 105 ILE B N 1
ATOM 6299 C CA . ILE B 1 105 ? 29.734 -10.562 -22 1 93.81 105 ILE B CA 1
ATOM 6300 C C . ILE B 1 105 ? 28.969 -11.672 -22.719 1 93.81 105 ILE B C 1
ATOM 6302 O O . ILE B 1 105 ? 27.734 -11.727 -22.656 1 93.81 105 ILE B O 1
ATOM 6306 N N . LYS B 1 106 ? 29.656 -12.516 -23.375 1 91.81 106 LYS B N 1
ATOM 6307 C CA . LYS B 1 106 ? 29.031 -13.562 -24.172 1 91.81 106 LYS B CA 1
ATOM 6308 C C . LYS B 1 106 ? 28.578 -14.727 -23.312 1 91.81 106 LYS B C 1
ATOM 6310 O O . LYS B 1 106 ? 29.281 -15.141 -22.391 1 91.81 106 LYS B O 1
ATOM 6315 N N . LYS B 1 107 ? 27.391 -15.18 -23.547 1 93.81 107 LYS B N 1
ATOM 6316 C CA . LYS B 1 107 ? 26.75 -16.344 -22.938 1 93.81 107 LYS B CA 1
ATOM 6317 C C . LYS B 1 107 ? 26.078 -17.219 -23.984 1 93.81 107 LYS B C 1
ATOM 6319 O O . LYS B 1 107 ? 25.891 -16.812 -25.125 1 93.81 107 LYS B O 1
ATOM 6324 N N . PRO B 1 108 ? 25.766 -18.484 -23.609 1 91.5 108 PRO B N 1
ATOM 6325 C CA . PRO B 1 108 ? 25.094 -19.359 -24.578 1 91.5 108 PRO B CA 1
ATOM 6326 C C . PRO B 1 108 ? 23.672 -18.906 -24.906 1 91.5 108 PRO B C 1
ATOM 6328 O O . PRO B 1 108 ? 23 -19.516 -25.719 1 91.5 108 PRO B O 1
ATOM 6331 N N . PHE B 1 109 ? 23.281 -17.875 -24.359 1 94 109 PHE B N 1
ATOM 6332 C CA . PHE B 1 109 ? 21.969 -17.266 -24.594 1 94 109 PHE B CA 1
ATOM 6333 C C . PHE B 1 109 ? 22.094 -15.75 -24.719 1 94 109 PHE B C 1
ATOM 6335 O O . PHE B 1 109 ? 23.109 -15.172 -24.328 1 94 109 PHE B O 1
ATOM 6342 N N . THR B 1 110 ? 21.031 -15.203 -25.266 1 92.25 110 THR B N 1
ATOM 6343 C CA . THR B 1 110 ? 21.125 -13.773 -25.562 1 92.25 110 THR B CA 1
ATOM 6344 C C . THR B 1 110 ? 20.219 -12.977 -24.625 1 92.25 110 THR B C 1
ATOM 6346 O O . THR B 1 110 ? 20.297 -11.742 -24.594 1 92.25 110 THR B O 1
ATOM 6349 N N . GLU B 1 111 ? 19.375 -13.648 -23.938 1 92.5 111 GLU B N 1
ATOM 6350 C CA . GLU B 1 111 ? 18.484 -12.961 -23 1 92.5 111 GLU B CA 1
ATOM 6351 C C . GLU B 1 111 ? 18.125 -13.859 -21.812 1 92.5 111 GLU B C 1
ATOM 6353 O O . GLU B 1 111 ? 18.219 -15.086 -21.906 1 92.5 111 GLU B O 1
ATOM 6358 N N . VAL B 1 112 ? 17.859 -13.172 -20.75 1 93.25 112 VAL B N 1
ATOM 6359 C CA . VAL B 1 112 ? 17.297 -13.898 -19.609 1 93.25 112 VAL B CA 1
ATOM 6360 C C . VAL B 1 112 ? 15.781 -13.906 -19.688 1 93.25 112 VAL B C 1
ATOM 6362 O O . VAL B 1 112 ? 15.148 -12.852 -19.781 1 93.25 112 VAL B O 1
ATOM 6365 N N . ILE B 1 113 ? 15.203 -15.078 -19.75 1 91.25 113 ILE B N 1
ATOM 6366 C CA . ILE B 1 113 ? 13.75 -15.203 -19.734 1 91.25 113 ILE B CA 1
ATOM 6367 C C . ILE B 1 113 ? 13.258 -15.352 -18.297 1 91.25 113 ILE B C 1
ATOM 6369 O O . ILE B 1 113 ? 13.453 -16.406 -17.688 1 91.25 113 ILE B O 1
ATOM 6373 N N . LYS B 1 114 ? 12.555 -14.352 -17.859 1 90.06 114 LYS B N 1
ATOM 6374 C CA . LYS B 1 114 ? 12.086 -14.328 -16.484 1 90.06 114 LYS B CA 1
ATOM 6375 C C . LYS B 1 114 ? 10.758 -15.07 -16.344 1 90.06 114 LYS B C 1
ATOM 6377 O O . LYS B 1 114 ? 9.703 -14.445 -16.203 1 90.06 114 LYS B O 1
ATOM 6382 N N . ALA B 1 115 ? 10.836 -16.312 -16.219 1 92.44 115 ALA B N 1
ATOM 6383 C CA . ALA B 1 115 ? 9.641 -17.156 -16.078 1 92.44 115 ALA B CA 1
ATOM 6384 C C . ALA B 1 115 ? 9.32 -17.406 -14.609 1 92.44 115 ALA B C 1
ATOM 6386 O O . ALA B 1 115 ? 8.57 -18.328 -14.281 1 92.44 115 ALA B O 1
ATOM 6387 N N . ASN B 1 116 ? 9.906 -16.578 -13.742 1 89.75 116 ASN B N 1
ATOM 6388 C CA . ASN B 1 116 ? 9.734 -16.734 -12.305 1 89.75 116 ASN B CA 1
ATOM 6389 C C . ASN B 1 116 ? 8.539 -15.938 -11.789 1 89.75 116 ASN B C 1
ATOM 6391 O O . ASN B 1 116 ? 8.023 -16.219 -10.711 1 89.75 116 ASN B O 1
ATOM 6395 N N . ILE B 1 117 ? 8.086 -14.891 -12.453 1 85.75 117 ILE B N 1
ATOM 6396 C CA . ILE B 1 117 ? 7.07 -14 -11.906 1 85.75 117 ILE B CA 1
ATOM 6397 C C . ILE B 1 117 ? 5.855 -13.977 -12.828 1 85.75 117 ILE B C 1
ATOM 6399 O O . ILE B 1 117 ? 5.996 -14.023 -14.055 1 85.75 117 ILE B O 1
ATOM 6403 N N . GLY B 1 118 ? 4.738 -13.922 -12.234 1 91.19 118 GLY B N 1
ATOM 6404 C CA . GLY B 1 118 ? 3.482 -13.867 -12.961 1 91.19 118 GLY B CA 1
ATOM 6405 C C . GLY B 1 118 ? 3.127 -12.469 -13.438 1 91.19 118 GLY B C 1
ATOM 6406 O O . GLY B 1 118 ? 2.109 -11.906 -13.023 1 91.19 118 GLY B O 1
ATOM 6407 N N . ASP B 1 119 ? 3.914 -11.961 -14.398 1 94.25 119 ASP B N 1
ATOM 6408 C CA . ASP B 1 119 ? 3.697 -10.633 -14.969 1 94.25 119 ASP B CA 1
ATOM 6409 C C . ASP B 1 119 ? 3.277 -10.727 -16.438 1 94.25 119 ASP B C 1
ATOM 6411 O O . ASP B 1 119 ? 4.121 -10.727 -17.328 1 94.25 119 ASP B O 1
ATOM 6415 N N . ALA B 1 120 ? 2.006 -10.656 -16.625 1 96.88 120 ALA B N 1
ATOM 6416 C CA . ALA B 1 120 ? 1.438 -10.906 -17.953 1 96.88 120 ALA B CA 1
ATOM 6417 C C . ALA B 1 120 ? 1.879 -9.844 -18.938 1 96.88 120 ALA B C 1
ATOM 6419 O O . ALA B 1 120 ? 2.221 -10.156 -20.094 1 96.88 120 ALA B O 1
ATOM 6420 N N . HIS B 1 121 ? 1.891 -8.609 -18.531 1 97 121 HIS B N 1
ATOM 6421 C CA . HIS B 1 121 ? 2.23 -7.527 -19.438 1 97 121 HIS B CA 1
ATOM 6422 C C . HIS B 1 121 ? 3.715 -7.551 -19.797 1 97 121 HIS B C 1
ATOM 6424 O O . HIS B 1 121 ? 4.09 -7.293 -20.938 1 97 121 HIS B O 1
ATOM 6430 N N . ALA B 1 122 ? 4.527 -7.871 -18.828 1 94 122 ALA B N 1
ATOM 6431 C CA . ALA B 1 122 ? 5.957 -7.98 -19.094 1 94 122 ALA B CA 1
ATOM 6432 C C . ALA B 1 122 ? 6.246 -9.078 -20.109 1 94 122 ALA B C 1
ATOM 6434 O O . ALA B 1 122 ? 7.223 -9.008 -20.859 1 94 122 ALA B O 1
ATOM 6435 N N . MET B 1 123 ? 5.344 -10.039 -20.156 1 94.38 123 MET B N 1
ATOM 6436 C CA . MET B 1 123 ? 5.543 -11.18 -21.062 1 94.38 123 MET B CA 1
ATOM 6437 C C . MET B 1 123 ? 4.781 -10.984 -22.359 1 94.38 123 MET B C 1
ATOM 6439 O O . MET B 1 123 ? 4.629 -11.922 -23.141 1 94.38 123 MET B O 1
ATOM 6443 N N . GLY B 1 124 ? 4.199 -9.852 -22.531 1 93.25 124 GLY B N 1
ATOM 6444 C CA . GLY B 1 124 ? 3.717 -9.523 -23.859 1 93.25 124 GLY B CA 1
ATOM 6445 C C . GLY B 1 124 ? 2.205 -9.438 -23.953 1 93.25 124 GLY B C 1
ATOM 6446 O O . GLY B 1 124 ? 1.654 -9.086 -25 1 93.25 124 GLY B O 1
ATOM 6447 N N . GLN B 1 125 ? 1.531 -9.766 -22.922 1 96.38 125 GLN B N 1
ATOM 6448 C CA . GLN B 1 125 ? 0.082 -9.602 -22.969 1 96.38 125 GLN B CA 1
ATOM 6449 C C . GLN B 1 125 ? -0.3 -8.133 -23.141 1 96.38 125 GLN B C 1
ATOM 6451 O O . GLN B 1 125 ? 0.236 -7.258 -22.469 1 96.38 125 GLN B O 1
ATOM 6456 N N . ARG B 1 126 ? -1.21 -7.906 -24.047 1 95.88 126 ARG B N 1
ATOM 6457 C CA . ARG B 1 126 ? -1.673 -6.539 -24.281 1 95.88 126 ARG B CA 1
ATOM 6458 C C . ARG B 1 126 ? -2.756 -6.152 -23.281 1 95.88 126 ARG B C 1
ATOM 6460 O O . ARG B 1 126 ? -3.615 -6.969 -22.938 1 95.88 126 ARG B O 1
ATOM 6467 N N . PRO B 1 127 ? -2.705 -4.902 -22.812 1 97.44 127 PRO B N 1
ATOM 6468 C CA . PRO B 1 127 ? -3.76 -4.449 -21.906 1 97.44 127 PRO B CA 1
ATOM 6469 C C . PRO B 1 127 ? -5.137 -4.422 -22.562 1 97.44 127 PRO B C 1
ATOM 6471 O O . PRO B 1 127 ? -5.242 -4.215 -23.781 1 97.44 127 PRO B O 1
ATOM 6474 N N . ILE B 1 128 ? -6.184 -4.605 -21.734 1 98.44 128 ILE B N 1
ATOM 6475 C CA . ILE B 1 128 ? -7.562 -4.469 -22.203 1 98.44 128 ILE B CA 1
ATOM 6476 C C . ILE B 1 128 ? -7.859 -3 -22.5 1 98.44 128 ILE B C 1
ATOM 6478 O O . ILE B 1 128 ? -7.715 -2.139 -21.641 1 98.44 128 ILE B O 1
ATOM 6482 N N . THR B 1 129 ? -8.312 -2.73 -23.688 1 98.56 129 THR B N 1
ATOM 6483 C CA . THR B 1 129 ? -8.477 -1.374 -24.188 1 98.56 129 THR B CA 1
ATOM 6484 C C . THR B 1 129 ? -9.445 -0.582 -23.312 1 98.56 129 THR B C 1
ATOM 6486 O O . THR B 1 129 ? -9.148 0.542 -22.906 1 98.56 129 THR B O 1
ATOM 6489 N N . PHE B 1 130 ? -10.625 -1.173 -23.062 1 98.62 130 PHE B N 1
ATOM 6490 C CA . PHE B 1 130 ? -11.688 -0.478 -22.344 1 98.62 130 PHE B CA 1
ATOM 6491 C C . PHE B 1 130 ? -11.227 -0.055 -20.953 1 98.62 130 PHE B C 1
ATOM 6493 O O . PHE B 1 130 ? -11.508 1.062 -20.516 1 98.62 130 PHE B O 1
ATOM 6500 N N . LEU B 1 131 ? -10.531 -0.935 -20.266 1 98.62 131 LEU B N 1
ATOM 6501 C CA . LEU B 1 131 ? -10.023 -0.638 -18.922 1 98.62 131 LEU B CA 1
ATOM 6502 C C . LEU B 1 131 ? -9.094 0.572 -18.953 1 98.62 131 LEU B C 1
ATOM 6504 O O . LEU B 1 131 ? -9.25 1.497 -18.156 1 98.62 131 LEU B O 1
ATOM 6508 N N . ARG B 1 132 ? -8.188 0.61 -19.922 1 98.69 132 ARG B N 1
ATOM 6509 C CA . ARG B 1 132 ? -7.227 1.698 -20.031 1 98.69 132 ARG B CA 1
ATOM 6510 C C . ARG B 1 132 ? -7.914 3 -20.438 1 98.69 132 ARG B C 1
ATOM 6512 O O . ARG B 1 132 ? -7.527 4.078 -19.984 1 98.69 132 ARG B O 1
ATOM 6519 N N . GLN B 1 133 ? -8.906 2.916 -21.266 1 98.75 133 GLN B N 1
ATOM 6520 C CA . GLN B 1 133 ? -9.656 4.102 -21.672 1 98.75 133 GLN B CA 1
ATOM 6521 C C . GLN B 1 133 ? -10.328 4.762 -20.469 1 98.75 133 GLN B C 1
ATOM 6523 O O . GLN B 1 133 ? -10.219 5.977 -20.281 1 98.75 133 GLN B O 1
ATOM 6528 N N . VAL B 1 134 ? -10.992 3.992 -19.641 1 98.88 134 VAL B N 1
ATOM 6529 C CA . VAL B 1 134 ? -11.719 4.539 -18.5 1 98.88 134 VAL B CA 1
ATOM 6530 C C . VAL B 1 134 ? -10.734 5.148 -17.516 1 98.88 134 VAL B C 1
ATOM 6532 O O . VAL B 1 134 ? -10.945 6.258 -17.016 1 98.88 134 VAL B O 1
ATOM 6535 N N . VAL B 1 135 ? -9.656 4.461 -17.203 1 98.81 135 VAL B N 1
ATOM 6536 C CA . VAL B 1 135 ? -8.695 4.961 -16.219 1 98.81 135 VAL B CA 1
ATOM 6537 C C . VAL B 1 135 ? -8.039 6.23 -16.75 1 98.81 135 VAL B C 1
ATOM 6539 O O . VAL B 1 135 ? -7.758 7.16 -15.992 1 98.81 135 VAL B O 1
ATOM 6542 N N . ALA B 1 136 ? -7.777 6.273 -18.062 1 98.75 136 ALA B N 1
ATOM 6543 C CA . ALA B 1 136 ? -7.207 7.473 -18.656 1 98.75 136 ALA B CA 1
ATOM 6544 C C . ALA B 1 136 ? -8.164 8.656 -18.531 1 98.75 136 ALA B C 1
ATOM 6546 O O . ALA B 1 136 ? -7.734 9.781 -18.25 1 98.75 136 ALA B O 1
ATOM 6547 N N . LEU B 1 137 ? -9.445 8.398 -18.766 1 98.81 137 LEU B N 1
ATOM 6548 C CA . LEU B 1 137 ? -10.461 9.438 -18.625 1 98.81 137 LEU B CA 1
ATOM 6549 C C . LEU B 1 137 ? -10.531 9.945 -17.188 1 98.81 137 LEU B C 1
ATOM 6551 O O . LEU B 1 137 ? -10.688 11.148 -16.953 1 98.81 137 LEU B O 1
ATOM 6555 N N . CYS B 1 138 ? -10.414 9.047 -16.219 1 98.81 138 CYS B N 1
ATOM 6556 C CA . CYS B 1 138 ? -10.406 9.445 -14.805 1 98.81 138 CYS B CA 1
ATOM 6557 C C . CYS B 1 138 ? -9.156 10.25 -14.477 1 98.81 138 CYS B C 1
ATOM 6559 O O . CYS B 1 138 ? -9.203 11.172 -13.656 1 98.81 138 CYS B O 1
ATOM 6561 N N . THR B 1 139 ? -8.031 9.914 -15.094 1 98.69 139 THR B N 1
ATOM 6562 C CA . THR B 1 139 ? -6.738 10.547 -14.836 1 98.69 139 THR B CA 1
ATOM 6563 C C . THR B 1 139 ? -6.723 11.977 -15.367 1 98.69 139 THR B C 1
ATOM 6565 O O . THR B 1 139 ? -6.25 12.891 -14.695 1 98.69 139 THR B O 1
ATOM 6568 N N . TYR B 1 140 ? -7.211 12.141 -16.562 1 98.44 140 TYR B N 1
ATOM 6569 C CA . TYR B 1 140 ? -7.223 13.43 -17.25 1 98.44 140 TYR B CA 1
ATOM 6570 C C . TYR B 1 140 ? -8.602 13.719 -17.844 1 98.44 140 TYR B C 1
ATOM 6572 O O . TYR B 1 140 ? -8.82 13.57 -19.047 1 98.44 140 TYR B O 1
ATOM 6580 N N . PRO B 1 141 ? -9.477 14.258 -17 1 98 141 PRO B N 1
ATOM 6581 C CA . PRO B 1 141 ? -10.883 14.422 -17.359 1 98 141 PRO B CA 1
ATOM 6582 C C . PRO B 1 141 ? -11.078 15.328 -18.578 1 98 141 PRO B C 1
ATOM 6584 O O . PRO B 1 141 ? -12.156 15.328 -19.188 1 98 141 PRO B O 1
ATOM 6587 N N . ASN B 1 142 ? -10.078 16.078 -19.016 1 96.56 142 ASN B N 1
ATOM 6588 C CA . ASN B 1 142 ? -10.172 16.859 -20.234 1 96.56 142 ASN B CA 1
ATOM 6589 C C . ASN B 1 142 ? -10.461 15.977 -21.453 1 96.56 142 ASN B C 1
ATOM 6591 O O . ASN B 1 142 ? -11.008 16.438 -22.453 1 96.56 142 ASN B O 1
ATOM 6595 N N . LEU B 1 143 ? -10.195 14.758 -21.297 1 97.75 143 LEU B N 1
ATOM 6596 C CA . LEU B 1 143 ? -10.414 13.797 -22.375 1 97.75 143 LEU B CA 1
ATOM 6597 C C . LEU B 1 143 ? -11.898 13.461 -22.516 1 97.75 143 LEU B C 1
ATOM 6599 O O . LEU B 1 143 ? -12.312 12.883 -23.531 1 97.75 143 LEU B O 1
ATOM 6603 N N . LEU B 1 144 ? -12.703 13.805 -21.547 1 97.69 144 LEU B N 1
ATOM 6604 C CA . LEU B 1 144 ? -14.125 13.477 -21.562 1 97.69 144 LEU B CA 1
ATOM 6605 C C . LEU B 1 144 ? -14.828 14.148 -22.734 1 97.69 144 LEU B C 1
ATOM 6607 O O . LEU B 1 144 ? -15.883 13.688 -23.188 1 97.69 144 LEU B O 1
ATOM 6611 N N . ASP B 1 145 ? -14.219 15.148 -23.266 1 95.19 145 ASP B N 1
ATOM 6612 C CA . ASP B 1 145 ? -14.805 15.867 -24.391 1 95.19 145 ASP B CA 1
ATOM 6613 C C . ASP B 1 145 ? -14.281 15.328 -25.719 1 95.19 145 ASP B C 1
ATOM 6615 O O . ASP B 1 145 ? -14.742 15.734 -26.797 1 95.19 145 ASP B O 1
ATOM 6619 N N . SER B 1 146 ? -13.375 14.461 -25.672 1 93.5 146 SER B N 1
ATOM 6620 C CA . SER B 1 146 ? -12.789 13.906 -26.891 1 93.5 146 SER B CA 1
ATOM 6621 C C . SER B 1 146 ? -13.727 12.898 -27.547 1 93.5 146 SER B C 1
ATOM 6623 O O . SER B 1 146 ? -14.281 12.023 -26.875 1 93.5 146 SER B O 1
ATOM 6625 N N . PRO B 1 147 ? -13.883 12.938 -28.828 1 93.12 147 PRO B N 1
ATOM 6626 C CA . PRO B 1 147 ? -14.719 11.961 -29.531 1 93.12 147 PRO B CA 1
ATOM 6627 C C . PRO B 1 147 ? -14.039 10.609 -29.703 1 93.12 147 PRO B C 1
ATOM 6629 O O . PRO B 1 147 ? -14.68 9.625 -30.094 1 93.12 147 PRO B O 1
ATOM 6632 N N . SER B 1 148 ? -12.805 10.531 -29.375 1 93.56 148 SER B N 1
ATOM 6633 C CA . SER B 1 148 ? -12.031 9.32 -29.594 1 93.56 148 SER B CA 1
ATOM 6634 C C . SER B 1 148 ? -12.312 8.273 -28.516 1 93.56 148 SER B C 1
ATOM 6636 O O . SER B 1 148 ? -11.844 7.137 -28.609 1 93.56 148 SER B O 1
ATOM 6638 N N . PHE B 1 149 ? -13.094 8.609 -27.5 1 97.62 149 PHE B N 1
ATOM 6639 C CA . PHE B 1 149 ? -13.422 7.684 -26.422 1 97.62 149 PHE B CA 1
ATOM 6640 C C . PHE B 1 149 ? -14.898 7.293 -26.484 1 97.62 149 PHE B C 1
ATOM 6642 O O . PHE B 1 149 ? -15.75 8.133 -26.766 1 97.62 149 PHE B O 1
ATOM 6649 N N . PRO B 1 150 ? -15.18 6.016 -26.266 1 98.19 150 PRO B N 1
ATOM 6650 C CA . PRO B 1 150 ? -16.578 5.578 -26.297 1 98.19 150 PRO B CA 1
ATOM 6651 C C . PRO B 1 150 ? -17.406 6.16 -25.172 1 98.19 150 PRO B C 1
ATOM 6653 O O . PRO B 1 150 ? -16.891 6.434 -24.078 1 98.19 150 PRO B O 1
ATOM 6656 N N . GLU B 1 151 ? -18.688 6.297 -25.359 1 98.12 151 GLU B N 1
ATOM 6657 C CA . GLU B 1 151 ? -19.578 6.949 -24.406 1 98.12 151 GLU B CA 1
ATOM 6658 C C . GLU B 1 151 ? -19.719 6.133 -23.125 1 98.12 151 GLU B C 1
ATOM 6660 O O . GLU B 1 151 ? -19.859 6.695 -22.047 1 98.12 151 GLU B O 1
ATOM 6665 N N . ASP B 1 152 ? -19.734 4.832 -23.281 1 98.62 152 ASP B N 1
ATOM 6666 C CA . ASP B 1 152 ? -19.844 4 -22.078 1 98.62 152 ASP B CA 1
ATOM 6667 C C . ASP B 1 152 ? -18.609 4.145 -21.203 1 98.62 152 ASP B C 1
ATOM 6669 O O . ASP B 1 152 ? -18.719 4.094 -19.969 1 98.62 152 ASP B O 1
ATOM 6673 N N . ALA B 1 153 ? -17.438 4.328 -21.797 1 98.69 153 ALA B N 1
ATOM 6674 C CA . ALA B 1 153 ? -16.234 4.617 -21.016 1 98.69 153 ALA B CA 1
ATOM 6675 C C . ALA B 1 153 ? -16.359 5.961 -20.312 1 98.69 153 ALA B C 1
ATOM 6677 O O . ALA B 1 153 ? -15.992 6.082 -19.141 1 98.69 153 ALA B O 1
ATOM 6678 N N . LYS B 1 154 ? -16.844 6.98 -21.016 1 98.75 154 LYS B N 1
ATOM 6679 C CA . LYS B 1 154 ? -17.016 8.312 -20.438 1 98.75 154 LYS B CA 1
ATOM 6680 C C . LYS B 1 154 ? -18 8.273 -19.266 1 98.75 154 LYS B C 1
ATOM 6682 O O . LYS B 1 154 ? -17.766 8.93 -18.25 1 98.75 154 LYS B O 1
ATOM 6687 N N . LYS B 1 155 ? -19.031 7.551 -19.438 1 98.38 155 LYS B N 1
ATOM 6688 C CA . LYS B 1 155 ? -20.047 7.438 -18.391 1 98.38 155 LYS B CA 1
ATOM 6689 C C . LYS B 1 155 ? -19.469 6.832 -17.125 1 98.38 155 LYS B C 1
ATOM 6691 O O . LYS B 1 155 ? -19.719 7.316 -16.016 1 98.38 155 LYS B O 1
ATOM 6696 N N . ARG B 1 156 ? -18.734 5.777 -17.25 1 98.5 156 ARG B N 1
ATOM 6697 C CA . ARG B 1 156 ? -18.094 5.148 -16.094 1 98.5 156 ARG B CA 1
ATOM 6698 C C . ARG B 1 156 ? -17.094 6.09 -15.43 1 98.5 156 ARG B C 1
ATOM 6700 O O . ARG B 1 156 ? -17.031 6.188 -14.203 1 98.5 156 ARG B O 1
ATOM 6707 N N . ALA B 1 157 ? -16.297 6.734 -16.234 1 98.81 157 ALA B N 1
ATOM 6708 C CA . ALA B 1 157 ? -15.297 7.664 -15.703 1 98.81 157 ALA B CA 1
ATOM 6709 C C . ALA B 1 157 ? -15.969 8.789 -14.914 1 98.81 157 ALA B C 1
ATOM 6711 O O . ALA B 1 157 ? -15.508 9.156 -13.836 1 98.81 157 ALA B O 1
ATOM 6712 N N . ARG B 1 158 ? -17.047 9.383 -15.461 1 98.62 158 ARG B N 1
ATOM 6713 C CA . ARG B 1 158 ? -17.781 10.438 -14.773 1 98.62 158 ARG B CA 1
ATOM 6714 C C . ARG B 1 158 ? -18.312 9.953 -13.43 1 98.62 158 ARG B C 1
ATOM 6716 O O . ARG B 1 158 ? -18.234 10.68 -12.43 1 98.62 158 ARG B O 1
ATOM 6723 N N . ARG B 1 159 ? -18.828 8.781 -13.43 1 98.19 159 ARG B N 1
ATOM 6724 C CA . ARG B 1 159 ? -19.375 8.219 -12.203 1 98.19 159 ARG B CA 1
ATOM 6725 C C . ARG B 1 159 ? -18.297 8.023 -11.148 1 98.19 159 ARG B C 1
ATOM 6727 O O . ARG B 1 159 ? -18.5 8.352 -9.977 1 98.19 159 ARG B O 1
ATOM 6734 N N . ILE B 1 160 ? -17.203 7.484 -11.523 1 98.62 160 ILE B N 1
ATOM 6735 C CA . ILE B 1 160 ? -16.078 7.277 -10.609 1 98.62 160 ILE B CA 1
ATOM 6736 C C . ILE B 1 160 ? -15.602 8.617 -10.07 1 98.62 160 ILE B C 1
ATOM 6738 O O . ILE B 1 160 ? -15.398 8.773 -8.867 1 98.62 160 ILE B O 1
ATOM 6742 N N . LEU B 1 161 ? -15.414 9.578 -10.969 1 98.56 161 LEU B N 1
ATOM 6743 C CA . LEU B 1 161 ? -14.938 10.898 -10.578 1 98.56 161 LEU B CA 1
ATOM 6744 C C . LEU B 1 161 ? -15.914 11.562 -9.609 1 98.56 161 LEU B C 1
ATOM 6746 O O . LEU B 1 161 ? -15.5 12.25 -8.68 1 98.56 161 LEU B O 1
ATOM 6750 N N . GLN B 1 162 ? -17.172 11.344 -9.805 1 97.31 162 GLN B N 1
ATOM 6751 C CA . GLN B 1 162 ? -18.188 11.883 -8.906 1 97.31 162 GLN B CA 1
ATOM 6752 C C . GLN B 1 162 ? -18.047 11.289 -7.508 1 97.31 162 GLN B C 1
ATOM 6754 O O . GLN B 1 162 ? -18.422 11.938 -6.52 1 97.31 162 GLN B O 1
ATOM 6759 N N . GLY B 1 163 ? -17.516 10.125 -7.43 1 95.94 163 GLY B N 1
ATOM 6760 C CA . GLY B 1 163 ? -17.312 9.484 -6.145 1 95.94 163 GLY B CA 1
ATOM 6761 C C . GLY B 1 163 ? -16.031 9.922 -5.453 1 95.94 163 GLY B C 1
ATOM 6762 O O . GLY B 1 163 ? -15.805 9.602 -4.285 1 95.94 163 GLY B O 1
ATOM 6763 N N . CYS B 1 164 ? -15.219 10.719 -6.109 1 97.12 164 CYS B N 1
ATOM 6764 C CA . CYS B 1 164 ? -13.969 11.227 -5.566 1 97.12 164 CYS B CA 1
ATOM 6765 C C . CYS B 1 164 ? -14.141 12.641 -5.027 1 97.12 164 CYS B C 1
ATOM 6767 O O . CYS B 1 164 ? -14.961 13.406 -5.535 1 97.12 164 CYS B O 1
ATOM 6769 N N . GLY B 1 165 ? -13.367 12.93 -3.957 1 93.56 165 GLY B N 1
ATOM 6770 C CA . GLY B 1 165 ? -13.352 14.305 -3.502 1 93.56 165 GLY B CA 1
ATOM 6771 C C . GLY B 1 165 ? -12.922 15.289 -4.578 1 93.56 165 GLY B C 1
ATOM 6772 O O . GLY B 1 165 ? -11.945 15.047 -5.289 1 93.56 165 GLY B O 1
ATOM 6773 N N . GLY B 1 166 ? -13.703 16.391 -4.75 1 95 166 GLY B N 1
ATOM 6774 C CA . GLY B 1 166 ? -13.367 17.375 -5.766 1 95 166 GLY B CA 1
ATOM 6775 C C . GLY B 1 166 ? -13.469 16.828 -7.18 1 95 166 GLY B C 1
ATOM 6776 O O . GLY B 1 166 ? -12.906 17.406 -8.109 1 95 166 GLY B O 1
ATOM 6777 N N . ASN B 1 167 ? -14.031 15.641 -7.312 1 97.38 167 ASN B N 1
ATOM 6778 C CA . ASN B 1 167 ? -14.133 14.953 -8.602 1 97.38 167 ASN B CA 1
ATOM 6779 C C . ASN B 1 167 ? -12.758 14.672 -9.195 1 97.38 167 ASN B C 1
ATOM 6781 O O . ASN B 1 167 ? -12.555 14.82 -10.398 1 97.38 167 ASN B O 1
ATOM 6785 N N . SER B 1 168 ? -11.867 14.398 -8.328 1 98.12 168 SER B N 1
ATOM 6786 C CA . SER B 1 168 ? -10.492 14.227 -8.773 1 98.12 168 SER B CA 1
ATOM 6787 C C . SER B 1 168 ? -9.938 12.875 -8.336 1 98.12 168 SER B C 1
ATOM 6789 O O . SER B 1 168 ? -10.055 12.5 -7.168 1 98.12 168 SER B O 1
ATOM 6791 N N . LEU B 1 169 ? -9.32 12.203 -9.305 1 98.12 169 LEU B N 1
ATOM 6792 C CA . LEU B 1 169 ? -8.656 10.938 -9.016 1 98.12 169 LEU B CA 1
ATOM 6793 C C . LEU B 1 169 ? -7.512 11.133 -8.031 1 98.12 169 LEU B C 1
ATOM 6795 O O . LEU B 1 169 ? -7.051 10.172 -7.41 1 98.12 169 LEU B O 1
ATOM 6799 N N . GLY B 1 170 ? -7.078 12.344 -7.855 1 97.94 170 GLY B N 1
ATOM 6800 C CA . GLY B 1 170 ? -5.934 12.656 -7.016 1 97.94 170 GLY B CA 1
ATOM 6801 C C . GLY B 1 170 ? -6.309 12.922 -5.566 1 97.94 170 GLY B C 1
ATOM 6802 O O . GLY B 1 170 ? -5.457 13.281 -4.754 1 97.94 170 GLY B O 1
ATOM 6803 N N . SER B 1 171 ? -7.523 12.727 -5.18 1 97.25 171 SER B N 1
ATOM 6804 C CA . SER B 1 171 ? -7.977 12.945 -3.811 1 97.25 171 SER B CA 1
ATOM 6805 C C . SER B 1 171 ? -7.941 11.656 -3.002 1 97.25 171 SER B C 1
ATOM 6807 O O . SER B 1 171 ? -7.93 10.562 -3.57 1 97.25 171 SER B O 1
ATOM 6809 N N . TYR B 1 172 ? -7.906 11.75 -1.693 1 94.38 172 TYR B N 1
ATOM 6810 C CA . TYR B 1 172 ? -8.102 10.594 -0.822 1 94.38 172 TYR B CA 1
ATOM 6811 C C . TYR B 1 172 ? -9.508 10.016 -0.994 1 94.38 172 TYR B C 1
ATOM 6813 O O . TYR B 1 172 ? -10.414 10.711 -1.458 1 94.38 172 TYR B O 1
ATOM 6821 N N . THR B 1 173 ? -9.602 8.773 -0.623 1 94.56 173 THR B N 1
ATOM 6822 C CA . THR B 1 173 ? -10.906 8.141 -0.494 1 94.56 173 THR B CA 1
ATOM 6823 C C . THR B 1 173 ? -11.125 7.645 0.932 1 94.56 173 THR B C 1
ATOM 6825 O O . THR B 1 173 ? -10.25 7.789 1.789 1 94.56 173 THR B O 1
ATOM 6828 N N . ALA B 1 174 ? -12.336 7.164 1.131 1 90.44 174 ALA B N 1
ATOM 6829 C CA . ALA B 1 174 ? -12.547 6.438 2.381 1 90.44 174 ALA B CA 1
ATOM 6830 C C . ALA B 1 174 ? -11.594 5.254 2.496 1 90.44 174 ALA B C 1
ATOM 6832 O O . ALA B 1 174 ? -11.125 4.727 1.485 1 90.44 174 ALA B O 1
ATOM 6833 N N . SER B 1 175 ? -11.352 4.902 3.711 1 91.25 175 SER B N 1
ATOM 6834 C CA . SER B 1 175 ? -10.422 3.807 3.945 1 91.25 175 SER B CA 1
ATOM 6835 C C . SER B 1 175 ? -10.93 2.502 3.34 1 91.25 175 SER B C 1
ATOM 6837 O O . SER B 1 175 ? -10.141 1.65 2.93 1 91.25 175 SER B O 1
ATOM 6839 N N . GLN B 1 176 ? -12.234 2.32 3.289 1 94.12 176 GLN B N 1
ATOM 6840 C CA . GLN B 1 176 ? -12.828 1.136 2.676 1 94.12 176 GLN B CA 1
ATOM 6841 C C . GLN B 1 176 ? -12.789 1.227 1.153 1 94.12 176 GLN B C 1
ATOM 6843 O O . GLN B 1 176 ? -12.945 0.217 0.463 1 94.12 176 GLN B O 1
ATOM 6848 N N . GLY B 1 177 ? -12.703 2.385 0.673 1 96.19 177 GLY B N 1
ATOM 6849 C CA . GLY B 1 177 ? -12.711 2.621 -0.762 1 96.19 177 GLY B CA 1
ATOM 6850 C C . GLY B 1 177 ? -13.891 3.461 -1.217 1 96.19 177 GLY B C 1
ATOM 6851 O O . GLY B 1 177 ? -14.781 3.773 -0.423 1 96.19 177 GLY B O 1
ATOM 6852 N N . ILE B 1 178 ? -13.875 3.846 -2.482 1 97.5 178 ILE B N 1
ATOM 6853 C CA . ILE B 1 178 ? -14.922 4.664 -3.078 1 97.5 178 ILE B CA 1
ATOM 6854 C C . ILE B 1 178 ? -16.25 3.916 -3.021 1 97.5 178 ILE B C 1
ATOM 6856 O O . ILE B 1 178 ? -16.344 2.75 -3.418 1 97.5 178 ILE B O 1
ATOM 6860 N N . ASN B 1 179 ? -17.297 4.594 -2.602 1 95.69 179 ASN B N 1
ATOM 6861 C CA . ASN B 1 179 ? -18.578 3.961 -2.346 1 95.69 179 ASN B CA 1
ATOM 6862 C C . ASN B 1 179 ? -19.172 3.355 -3.617 1 95.69 179 ASN B C 1
ATOM 6864 O O . ASN B 1 179 ? -19.641 2.217 -3.605 1 95.69 179 ASN B O 1
ATOM 6868 N N . CYS B 1 180 ? -19.203 4.07 -4.672 1 97.56 180 CYS B N 1
ATOM 6869 C CA . CYS B 1 180 ? -19.828 3.568 -5.887 1 97.56 180 CYS B CA 1
ATOM 6870 C C . CYS B 1 180 ? -19.094 2.346 -6.418 1 97.56 180 CYS B C 1
ATOM 6872 O O . CYS B 1 180 ? -19.703 1.452 -7.008 1 97.56 180 CYS B O 1
ATOM 6874 N N . ILE B 1 181 ? -17.797 2.283 -6.215 1 98.75 181 ILE B N 1
ATOM 6875 C CA . ILE B 1 181 ? -17.047 1.121 -6.664 1 98.75 181 ILE B CA 1
ATOM 6876 C C . ILE B 1 181 ? -17.359 -0.075 -5.766 1 98.75 181 ILE B C 1
ATOM 6878 O O . ILE B 1 181 ? -17.484 -1.202 -6.25 1 98.75 181 ILE B O 1
ATOM 6882 N N . ARG B 1 182 ? -17.422 0.096 -4.457 1 98.62 182 ARG B N 1
ATOM 6883 C CA . ARG B 1 182 ? -17.812 -0.984 -3.557 1 98.62 182 ARG B CA 1
ATOM 6884 C C . ARG B 1 182 ? -19.188 -1.535 -3.924 1 98.62 182 ARG B C 1
ATOM 6886 O O . ARG B 1 182 ? -19.422 -2.744 -3.85 1 98.62 182 ARG B O 1
ATOM 6893 N N . GLU B 1 183 ? -20.109 -0.664 -4.336 1 98.56 183 GLU B N 1
ATOM 6894 C CA . GLU B 1 183 ? -21.422 -1.09 -4.809 1 98.56 183 GLU B CA 1
ATOM 6895 C C . GLU B 1 183 ? -21.312 -1.936 -6.07 1 98.56 183 GLU B C 1
ATOM 6897 O O . GLU B 1 183 ? -22.016 -2.936 -6.223 1 98.56 183 GLU B O 1
ATOM 6902 N N . ASP B 1 184 ? -20.469 -1.53 -6.945 1 98.75 184 ASP B N 1
ATOM 6903 C CA . ASP B 1 184 ? -20.25 -2.299 -8.164 1 98.75 184 ASP B CA 1
ATOM 6904 C C . ASP B 1 184 ? -19.641 -3.666 -7.855 1 98.75 184 ASP B C 1
ATOM 6906 O O . ASP B 1 184 ? -19.969 -4.66 -8.5 1 98.75 184 ASP B O 1
ATOM 6910 N N . VAL B 1 185 ? -18.734 -3.732 -6.883 1 98.88 185 VAL B N 1
ATOM 6911 C CA . VAL B 1 185 ? -18.156 -5.008 -6.465 1 98.88 185 VAL B CA 1
ATOM 6912 C C . VAL B 1 185 ? -19.25 -5.914 -5.918 1 98.88 185 VAL B C 1
ATOM 6914 O O . VAL B 1 185 ? -19.312 -7.102 -6.246 1 98.88 185 VAL B O 1
ATOM 6917 N N . ALA B 1 186 ? -20.094 -5.367 -5.113 1 98.81 186 ALA B N 1
ATOM 6918 C CA . ALA B 1 186 ? -21.188 -6.141 -4.551 1 98.81 186 ALA B CA 1
ATOM 6919 C C . ALA B 1 186 ? -22.094 -6.699 -5.648 1 98.81 186 ALA B C 1
ATOM 6921 O O . ALA B 1 186 ? -22.469 -7.871 -5.613 1 98.81 186 ALA B O 1
ATOM 6922 N N . SER B 1 187 ? -22.391 -5.855 -6.613 1 98.69 187 SER B N 1
ATOM 6923 C CA . SER B 1 187 ? -23.219 -6.285 -7.738 1 98.69 187 SER B CA 1
ATOM 6924 C C . SER B 1 187 ? -22.531 -7.383 -8.539 1 98.69 187 SER B C 1
ATOM 6926 O O . SER B 1 187 ? -23.188 -8.336 -8.984 1 98.69 187 SER B O 1
ATOM 6928 N N . TYR B 1 188 ? -21.375 -7.262 -8.828 1 98.56 188 TYR B N 1
ATOM 6929 C CA . TYR B 1 188 ? -20.594 -8.25 -9.562 1 98.56 188 TYR B CA 1
ATOM 6930 C C . TYR B 1 188 ? -20.625 -9.594 -8.844 1 98.56 188 TYR B C 1
ATOM 6932 O O . TYR B 1 188 ? -20.859 -10.633 -9.469 1 98.56 188 TYR B O 1
ATOM 6940 N N . ILE B 1 189 ? -20.297 -9.555 -7.469 1 98.75 189 ILE B N 1
ATOM 6941 C CA . ILE B 1 189 ? -20.281 -10.781 -6.672 1 98.75 189 ILE B CA 1
ATOM 6942 C C . ILE B 1 189 ? -21.656 -11.445 -6.73 1 98.75 189 ILE B C 1
ATOM 6944 O O . ILE B 1 189 ? -21.75 -12.672 -6.883 1 98.75 189 ILE B O 1
ATOM 6948 N N . GLU B 1 190 ? -22.672 -10.664 -6.582 1 98.56 190 GLU B N 1
ATOM 6949 C CA . GLU B 1 190 ? -24.031 -11.188 -6.633 1 98.56 190 GLU B CA 1
ATOM 6950 C C . GLU B 1 190 ? -24.312 -11.883 -7.965 1 98.56 190 GLU B C 1
ATOM 6952 O O . GLU B 1 190 ? -24.844 -12.992 -7.996 1 98.56 190 GLU B O 1
ATOM 6957 N N . ARG B 1 191 ? -23.938 -11.273 -9.031 1 97.75 191 ARG B N 1
ATOM 6958 C CA . ARG B 1 191 ? -24.125 -11.867 -10.352 1 97.75 191 ARG B CA 1
ATOM 6959 C C . ARG B 1 191 ? -23.281 -13.117 -10.516 1 97.75 191 ARG B C 1
ATOM 6961 O O . ARG B 1 191 ? -23.766 -14.156 -10.977 1 97.75 191 ARG B O 1
ATOM 6968 N N . ARG B 1 192 ? -22.047 -13.047 -10.172 1 97.19 192 ARG B N 1
ATOM 6969 C CA . ARG B 1 192 ? -21.109 -14.156 -10.297 1 97.19 192 ARG B CA 1
ATOM 6970 C C . ARG B 1 192 ? -21.594 -15.367 -9.5 1 97.19 192 ARG B C 1
ATOM 6972 O O . ARG B 1 192 ? -21.438 -16.5 -9.953 1 97.19 192 ARG B O 1
ATOM 6979 N N . ASP B 1 193 ? -22.156 -15.062 -8.344 1 97.81 193 ASP B N 1
ATOM 6980 C CA . ASP B 1 193 ? -22.516 -16.125 -7.414 1 97.81 193 ASP B CA 1
ATOM 6981 C C . ASP B 1 193 ? -23.984 -16.531 -7.586 1 97.81 193 ASP B C 1
ATOM 6983 O O . ASP B 1 193 ? -24.594 -17.094 -6.664 1 97.81 193 ASP B O 1
ATOM 6987 N N . GLY B 1 194 ? -24.625 -16.281 -8.656 1 96.69 194 GLY B N 1
ATOM 6988 C CA . GLY B 1 194 ? -25.953 -16.75 -8.984 1 96.69 194 GLY B CA 1
ATOM 6989 C C . GLY B 1 194 ? -27.047 -16.094 -8.156 1 96.69 194 GLY B C 1
ATOM 6990 O O . GLY B 1 194 ? -28.016 -16.75 -7.773 1 96.69 194 GLY B O 1
ATOM 6991 N N . GLY B 1 195 ? -26.766 -14.898 -7.734 1 97.25 195 GLY B N 1
ATOM 6992 C CA . GLY B 1 195 ? -27.797 -14.148 -7.047 1 97.25 195 GLY B CA 1
ATOM 6993 C C . GLY B 1 195 ? -27.594 -14.086 -5.547 1 97.25 195 GLY B C 1
ATOM 6994 O O . GLY B 1 195 ? -28.406 -13.484 -4.828 1 97.25 195 GLY B O 1
ATOM 6995 N N . VAL B 1 196 ? -26.531 -14.672 -5.043 1 97.44 196 VAL B N 1
ATOM 6996 C CA . VAL B 1 196 ? -26.25 -14.555 -3.615 1 97.44 196 VAL B CA 1
ATOM 6997 C C . VAL B 1 196 ? -25.922 -13.102 -3.273 1 97.44 196 VAL B C 1
ATOM 6999 O O . VAL B 1 196 ? -24.984 -12.516 -3.824 1 97.44 196 VAL B O 1
ATOM 7002 N N . PRO B 1 197 ? -26.641 -12.492 -2.406 1 96.62 197 PRO B N 1
ATOM 7003 C CA . PRO B 1 197 ? -26.484 -11.055 -2.148 1 96.62 197 PRO B CA 1
ATOM 7004 C C . PRO B 1 197 ? -25.125 -10.727 -1.531 1 96.62 197 PRO B C 1
ATOM 7006 O O . PRO B 1 197 ? -24.562 -11.531 -0.784 1 96.62 197 PRO B O 1
ATOM 7009 N N . ALA B 1 198 ? -24.609 -9.594 -1.856 1 98.31 198 ALA B N 1
ATOM 7010 C CA . ALA B 1 198 ? -23.391 -9.047 -1.27 1 98.31 198 ALA B CA 1
ATOM 7011 C C . ALA B 1 198 ? -23.625 -7.633 -0.742 1 98.31 198 ALA B C 1
ATOM 7013 O O . ALA B 1 198 ? -24.312 -6.832 -1.382 1 98.31 198 ALA B O 1
ATOM 7014 N N . ASP B 1 199 ? -23.094 -7.352 0.458 1 97.94 199 ASP B N 1
ATOM 7015 C CA . ASP B 1 199 ? -23.234 -6.059 1.117 1 97.94 199 ASP B CA 1
ATOM 7016 C C . ASP B 1 199 ? -22.016 -5.184 0.866 1 97.94 199 ASP B C 1
ATOM 7018 O O . ASP B 1 199 ? -20.906 -5.523 1.284 1 97.94 199 ASP B O 1
ATOM 7022 N N . PRO B 1 200 ? -22.172 -3.988 0.227 1 97.94 200 PRO B N 1
ATOM 7023 C CA . PRO B 1 200 ? -21.031 -3.098 -0.006 1 97.94 200 PRO B CA 1
ATOM 7024 C C . PRO B 1 200 ? -20.281 -2.752 1.277 1 97.94 200 PRO B C 1
ATOM 7026 O O . PRO B 1 200 ? -19.078 -2.48 1.239 1 97.94 200 PRO B O 1
ATOM 7029 N N . ASP B 1 201 ? -20.906 -2.771 2.41 1 95.44 201 ASP B N 1
ATOM 7030 C CA . ASP B 1 201 ? -20.281 -2.428 3.684 1 95.44 201 ASP B CA 1
ATOM 7031 C C . ASP B 1 201 ? -19.312 -3.521 4.129 1 95.44 201 ASP B C 1
ATOM 7033 O O . ASP B 1 201 ? -18.516 -3.314 5.043 1 95.44 201 ASP B O 1
ATOM 7037 N N . ASN B 1 202 ? -19.391 -4.691 3.492 1 97.81 202 ASN B N 1
ATOM 7038 C CA . ASN B 1 202 ? -18.484 -5.789 3.791 1 97.81 202 ASN B CA 1
ATOM 7039 C C . ASN B 1 202 ? -17.344 -5.871 2.768 1 97.81 202 ASN B C 1
ATOM 7041 O O . ASN B 1 202 ? -16.578 -6.836 2.762 1 97.81 202 ASN B O 1
ATOM 7045 N N . ILE B 1 203 ? -17.375 -4.879 1.908 1 98.5 203 ILE B N 1
ATOM 7046 C CA . ILE B 1 203 ? -16.391 -4.871 0.837 1 98.5 203 ILE B CA 1
ATOM 7047 C C . ILE B 1 203 ? -15.336 -3.799 1.113 1 98.5 203 ILE B C 1
ATOM 7049 O O . ILE B 1 203 ? -15.672 -2.664 1.46 1 98.5 203 ILE B O 1
ATOM 7053 N N . TYR B 1 204 ? -14.125 -4.164 1.008 1 98.5 204 TYR B N 1
ATOM 7054 C CA . TYR B 1 204 ? -12.977 -3.271 1.187 1 98.5 204 TYR B CA 1
ATOM 7055 C C . TYR B 1 204 ? -12.086 -3.279 -0.047 1 98.5 204 TYR B C 1
ATOM 7057 O O . TYR B 1 204 ? -11.648 -4.34 -0.499 1 98.5 204 TYR B O 1
ATOM 7065 N N . LEU B 1 205 ? -11.859 -2.125 -0.637 1 98.56 205 LEU B N 1
ATOM 7066 C CA . LEU B 1 205 ? -10.891 -2.02 -1.717 1 98.56 205 LEU B CA 1
ATOM 7067 C C . LEU B 1 205 ? -9.469 -2 -1.166 1 98.56 205 LEU B C 1
ATOM 7069 O O . LEU B 1 205 ? -9.211 -1.404 -0.117 1 98.56 205 LEU B O 1
ATOM 7073 N N . THR B 1 206 ? -8.57 -2.705 -1.827 1 97.56 206 THR B N 1
ATOM 7074 C CA . THR B 1 206 ? -7.242 -2.945 -1.267 1 97.56 206 THR B CA 1
ATOM 7075 C C . THR B 1 206 ? -6.16 -2.699 -2.312 1 97.56 206 THR B C 1
ATOM 7077 O O . THR B 1 206 ? -6.449 -2.633 -3.51 1 97.56 206 THR B O 1
ATOM 7080 N N . THR B 1 207 ? -4.91 -2.539 -1.898 1 96.44 207 THR B N 1
ATOM 7081 C CA . THR B 1 207 ? -3.742 -2.449 -2.768 1 96.44 207 THR B CA 1
ATOM 7082 C C . THR B 1 207 ? -3.271 -3.838 -3.188 1 96.44 207 THR B C 1
ATOM 7084 O O . THR B 1 207 ? -2.291 -4.355 -2.648 1 96.44 207 THR B O 1
ATOM 7087 N N . GLY B 1 208 ? -3.945 -4.367 -4.129 1 95.19 208 GLY B N 1
ATOM 7088 C CA . GLY B 1 208 ? -3.791 -5.777 -4.445 1 95.19 208 GLY B CA 1
ATOM 7089 C C . GLY B 1 208 ? -4.418 -6.691 -3.408 1 95.19 208 GLY B C 1
ATOM 7090 O O . GLY B 1 208 ? -4.828 -6.234 -2.34 1 95.19 208 GLY B O 1
ATOM 7091 N N . ALA B 1 209 ? -4.48 -7.938 -3.756 1 96.38 209 ALA B N 1
ATOM 7092 C CA . ALA B 1 209 ? -4.98 -8.906 -2.787 1 96.38 209 ALA B CA 1
ATOM 7093 C C . ALA B 1 209 ? -4.035 -9.039 -1.598 1 96.38 209 ALA B C 1
ATOM 7095 O O . ALA B 1 209 ? -4.469 -9.32 -0.478 1 96.38 209 ALA B O 1
ATOM 7096 N N . SER B 1 210 ? -2.771 -8.758 -1.806 1 94.44 210 SER B N 1
ATOM 7097 C CA . SER B 1 210 ? -1.743 -8.891 -0.779 1 94.44 210 SER B CA 1
ATOM 7098 C C . SER B 1 210 ? -2.041 -7.996 0.42 1 94.44 210 SER B C 1
ATOM 7100 O O . SER B 1 210 ? -1.863 -8.406 1.568 1 94.44 210 SER B O 1
ATOM 7102 N N . ASP B 1 211 ? -2.469 -6.824 0.188 1 93.75 211 ASP B N 1
ATOM 7103 C CA . ASP B 1 211 ? -2.818 -5.867 1.231 1 93.75 211 ASP B CA 1
ATOM 7104 C C . ASP B 1 211 ? -3.986 -6.375 2.074 1 93.75 211 ASP B C 1
ATOM 7106 O O . ASP B 1 211 ? -3.982 -6.23 3.299 1 93.75 211 ASP B O 1
ATOM 7110 N N . GLY B 1 212 ? -5.004 -6.902 1.426 1 96.5 212 GLY B N 1
ATOM 7111 C CA . GLY B 1 212 ? -6.141 -7.473 2.135 1 96.5 212 GLY B CA 1
ATOM 7112 C C . GLY B 1 212 ? -5.766 -8.656 3.004 1 96.5 212 GLY B C 1
ATOM 7113 O O . GLY B 1 212 ? -6.184 -8.742 4.16 1 96.5 212 GLY B O 1
ATOM 7114 N N . ILE B 1 213 ? -4.984 -9.523 2.477 1 97.44 213 ILE B N 1
ATOM 7115 C CA . ILE B 1 213 ? -4.535 -10.711 3.193 1 97.44 213 ILE B CA 1
ATOM 7116 C C . ILE B 1 213 ? -3.734 -10.297 4.426 1 97.44 213 ILE B C 1
ATOM 7118 O O . ILE B 1 213 ? -3.969 -10.805 5.527 1 97.44 213 ILE B O 1
ATOM 7122 N N . SER B 1 214 ? -2.883 -9.367 4.25 1 94.88 214 SER B N 1
ATOM 7123 C CA . SER B 1 214 ? -2.066 -8.883 5.355 1 94.88 214 SER B CA 1
ATOM 7124 C C . SER B 1 214 ? -2.928 -8.25 6.445 1 94.88 214 SER B C 1
ATOM 7126 O O . SER B 1 214 ? -2.68 -8.453 7.633 1 94.88 214 SER B O 1
ATOM 7128 N N . ALA B 1 215 ? -3.875 -7.488 6.051 1 95.25 215 ALA B N 1
ATOM 7129 C CA . ALA B 1 215 ? -4.746 -6.812 7.008 1 95.25 215 ALA B CA 1
ATOM 7130 C C . ALA B 1 215 ? -5.527 -7.82 7.844 1 95.25 215 ALA B C 1
ATOM 7132 O O . ALA B 1 215 ? -5.637 -7.672 9.062 1 95.25 215 ALA B O 1
ATOM 7133 N N . ILE B 1 216 ? -6.027 -8.797 7.207 1 97.81 216 ILE B N 1
ATOM 7134 C CA . ILE B 1 216 ? -6.836 -9.797 7.902 1 97.81 216 ILE B CA 1
ATOM 7135 C C . ILE B 1 216 ? -5.949 -10.617 8.836 1 97.81 216 ILE B C 1
ATOM 7137 O O . ILE B 1 216 ? -6.336 -10.898 9.977 1 97.81 216 ILE B O 1
ATOM 7141 N N . LEU B 1 217 ? -4.82 -10.969 8.391 1 97.62 217 LEU B N 1
ATOM 7142 C CA . LEU B 1 217 ? -3.908 -11.719 9.242 1 97.62 217 LEU B CA 1
ATOM 7143 C C . LEU B 1 217 ? -3.467 -10.875 10.438 1 97.62 217 LEU B C 1
ATOM 7145 O O . LEU B 1 217 ? -3.338 -11.391 11.547 1 97.62 217 LEU B O 1
ATOM 7149 N N . LYS B 1 218 ? -3.256 -9.641 10.211 1 95.69 218 LYS B N 1
ATOM 7150 C CA . LYS B 1 218 ? -2.834 -8.742 11.289 1 95.69 218 LYS B CA 1
ATOM 7151 C C . LYS B 1 218 ? -3.857 -8.719 12.414 1 95.69 218 LYS B C 1
ATOM 7153 O O . LYS B 1 218 ? -3.49 -8.672 13.594 1 95.69 218 LYS B O 1
ATOM 7158 N N . ILE B 1 219 ? -5.074 -8.695 12.07 1 96.31 219 ILE B N 1
ATOM 7159 C CA . ILE B 1 219 ? -6.105 -8.609 13.094 1 96.31 219 ILE B CA 1
ATOM 7160 C C . ILE B 1 219 ? -6.293 -9.977 13.75 1 96.31 219 ILE B C 1
ATOM 7162 O O . ILE B 1 219 ? -6.602 -10.062 14.938 1 96.31 219 ILE B O 1
ATOM 7166 N N . LEU B 1 220 ? -6.055 -11.07 13.07 1 97.12 220 LEU B N 1
ATOM 7167 C CA . LEU B 1 220 ? -6.32 -12.43 13.531 1 97.12 220 LEU B CA 1
ATOM 7168 C C . LEU B 1 220 ? -5.207 -12.922 14.438 1 97.12 220 LEU B C 1
ATOM 7170 O O . LEU B 1 220 ? -5.445 -13.734 15.336 1 97.12 220 LEU B O 1
ATOM 7174 N N . ILE B 1 221 ? -4.012 -12.523 14.258 1 95.38 221 ILE B N 1
ATOM 7175 C CA . ILE B 1 221 ? -2.852 -13.133 14.898 1 95.38 221 ILE B CA 1
ATOM 7176 C C . ILE B 1 221 ? -2.666 -12.547 16.297 1 95.38 221 ILE B C 1
ATOM 7178 O O . ILE B 1 221 ? -2.623 -11.328 16.469 1 95.38 221 ILE B O 1
ATOM 7182 N N . SER B 1 222 ? -2.568 -13.406 17.25 1 95 222 SER B N 1
ATOM 7183 C CA . SER B 1 222 ? -2.426 -13.031 18.656 1 95 222 SER B CA 1
ATOM 7184 C C . SER B 1 222 ? -1.811 -14.164 19.469 1 95 222 SER B C 1
ATOM 7186 O O . SER B 1 222 ? -1.585 -15.258 18.938 1 95 222 SER B O 1
ATOM 7188 N N . GLY B 1 223 ? -1.413 -13.836 20.703 1 92.56 223 GLY B N 1
ATOM 7189 C CA . GLY B 1 223 ? -0.961 -14.844 21.641 1 92.56 223 GLY B CA 1
ATOM 7190 C C . GLY B 1 223 ? 0.541 -15.047 21.625 1 92.56 223 GLY B C 1
ATOM 7191 O O . GLY B 1 223 ? 1.251 -14.406 20.844 1 92.56 223 GLY B O 1
ATOM 7192 N N . GLY B 1 224 ? 0.975 -15.953 22.578 1 91.12 224 GLY B N 1
ATOM 7193 C CA . GLY B 1 224 ? 2.367 -16.344 22.734 1 91.12 224 GLY B CA 1
ATOM 7194 C C . GLY B 1 224 ? 2.543 -17.781 23.141 1 91.12 224 GLY B C 1
ATOM 7195 O O . GLY B 1 224 ? 1.593 -18.438 23.594 1 91.12 224 GLY B O 1
ATOM 7196 N N . GLY B 1 225 ? 3.709 -18.266 22.844 1 92.88 225 GLY B N 1
ATOM 7197 C CA . GLY B 1 225 ? 3.93 -19.656 23.172 1 92.88 225 GLY B CA 1
ATOM 7198 C C . GLY B 1 225 ? 2.955 -20.594 22.484 1 92.88 225 GLY B C 1
ATOM 7199 O O . GLY B 1 225 ? 2.781 -20.531 21.266 1 92.88 225 GLY B O 1
ATOM 7200 N N . LYS B 1 226 ? 2.219 -21.375 23.281 1 94.5 226 LYS B N 1
ATOM 7201 C CA . LYS B 1 226 ? 1.311 -22.375 22.734 1 94.5 226 LYS B CA 1
ATOM 7202 C C . LYS B 1 226 ? -0.009 -21.75 22.312 1 94.5 226 LYS B C 1
ATOM 7204 O O . LYS B 1 226 ? -0.791 -22.359 21.578 1 94.5 226 LYS B O 1
ATOM 7209 N N . SER B 1 227 ? -0.264 -20.562 22.766 1 95.12 227 SER B N 1
ATOM 7210 C CA . SER B 1 227 ? -1.51 -19.891 22.406 1 95.12 227 SER B CA 1
ATOM 7211 C C . SER B 1 227 ? -1.343 -19.047 21.141 1 95.12 227 SER B C 1
ATOM 7213 O O . SER B 1 227 ? -2.303 -18.438 20.656 1 95.12 227 SER B O 1
ATOM 7215 N N . ARG B 1 228 ? -0.119 -19.062 20.656 1 96.5 228 ARG B N 1
ATOM 7216 C CA . ARG B 1 228 ? 0.155 -18.297 19.438 1 96.5 228 ARG B CA 1
ATOM 7217 C C . ARG B 1 228 ? -0.723 -18.781 18.281 1 96.5 228 ARG B C 1
ATOM 7219 O O . ARG B 1 228 ? -0.939 -19.984 18.125 1 96.5 228 ARG B O 1
ATOM 7226 N N . THR B 1 229 ? -1.179 -17.875 17.516 1 98.12 229 THR B N 1
ATOM 7227 C CA . THR B 1 229 ? -2.061 -18.188 16.391 1 98.12 229 THR B CA 1
ATOM 7228 C C . THR B 1 229 ? -1.338 -19.047 15.367 1 98.12 229 THR B C 1
ATOM 7230 O O . THR B 1 229 ? -0.237 -18.703 14.922 1 98.12 229 THR B O 1
ATOM 7233 N N . GLY B 1 230 ? -1.979 -20.156 15.016 1 98.62 230 GLY B N 1
ATOM 7234 C CA . GLY B 1 230 ? -1.53 -20.953 13.891 1 98.62 230 GLY B CA 1
ATOM 7235 C C . GLY B 1 230 ? -2.307 -20.688 12.617 1 98.62 230 GLY B C 1
ATOM 7236 O O . GLY B 1 230 ? -3.533 -20.562 12.641 1 98.62 230 GLY B O 1
ATOM 7237 N N . VAL B 1 231 ? -1.564 -20.562 11.516 1 98.75 231 VAL B N 1
ATOM 7238 C CA . VAL B 1 231 ? -2.158 -20.328 10.203 1 98.75 231 VAL B CA 1
ATOM 7239 C C . VAL B 1 231 ? -1.877 -21.516 9.289 1 98.75 231 VAL B C 1
ATOM 7241 O O . VAL B 1 231 ? -0.72 -21.797 8.969 1 98.75 231 VAL B O 1
ATOM 7244 N N . MET B 1 232 ? -2.941 -22.188 8.875 1 98.88 232 MET B N 1
ATOM 7245 C CA . MET B 1 232 ? -2.814 -23.328 7.984 1 98.88 232 MET B CA 1
ATOM 7246 C C . MET B 1 232 ? -2.725 -22.875 6.531 1 98.88 232 MET B C 1
ATOM 7248 O O . MET B 1 232 ? -3.623 -22.203 6.031 1 98.88 232 MET B O 1
ATOM 7252 N N . ILE B 1 233 ? -1.65 -23.281 5.891 1 98.62 233 ILE B N 1
ATOM 7253 C CA . ILE B 1 233 ? -1.467 -22.922 4.492 1 98.62 233 ILE B CA 1
ATOM 7254 C C . ILE B 1 233 ? -1.121 -24.156 3.672 1 98.62 233 ILE B C 1
ATOM 7256 O O . ILE B 1 233 ? -0.609 -25.141 4.207 1 98.62 233 ILE B O 1
ATOM 7260 N N . PRO B 1 234 ? -1.436 -24.109 2.416 1 98.44 234 PRO B N 1
ATOM 7261 C CA . PRO B 1 234 ? -1.12 -25.25 1.56 1 98.44 234 PRO B CA 1
ATOM 7262 C C . PRO B 1 234 ? 0.371 -25.359 1.251 1 98.44 234 PRO B C 1
ATOM 7264 O O . PRO B 1 234 ? 1.072 -24.359 1.19 1 98.44 234 PRO B O 1
ATOM 7267 N N . ILE B 1 235 ? 0.824 -26.594 1.071 1 98.31 235 ILE B N 1
ATOM 7268 C CA . ILE B 1 235 ? 2.152 -26.906 0.556 1 98.31 235 ILE B CA 1
ATOM 7269 C C . ILE B 1 235 ? 2.029 -27.75 -0.708 1 98.31 235 ILE B C 1
ATOM 7271 O O . ILE B 1 235 ? 1.446 -28.844 -0.681 1 98.31 235 ILE B O 1
ATOM 7275 N N . PRO B 1 236 ? 2.586 -27.312 -1.846 1 97.75 236 PRO B N 1
ATOM 7276 C CA . PRO B 1 236 ? 3.357 -26.078 -1.977 1 97.75 236 PRO B CA 1
ATOM 7277 C C . PRO B 1 236 ? 2.521 -24.828 -1.7 1 97.75 236 PRO B C 1
ATOM 7279 O O . PRO B 1 236 ? 1.312 -24.828 -1.943 1 97.75 236 PRO B O 1
ATOM 7282 N N . GLN B 1 237 ? 3.201 -23.812 -1.169 1 96.56 237 GLN B N 1
ATOM 7283 C CA . GLN B 1 237 ? 2.551 -22.594 -0.716 1 96.56 237 GLN B CA 1
ATOM 7284 C C . GLN B 1 237 ? 2.713 -21.469 -1.739 1 96.56 237 GLN B C 1
ATOM 7286 O O . GLN B 1 237 ? 3.426 -21.641 -2.732 1 96.56 237 GLN B O 1
ATOM 7291 N N . TYR B 1 238 ? 2.041 -20.359 -1.485 1 94 238 TYR B N 1
ATOM 7292 C CA . TYR B 1 238 ? 2.365 -19.047 -2.053 1 94 238 TYR B CA 1
ATOM 7293 C C . TYR B 1 238 ? 3.133 -18.188 -1.052 1 94 238 TYR B C 1
ATOM 7295 O O . TYR B 1 238 ? 2.627 -17.891 0.031 1 94 238 TYR B O 1
ATOM 7303 N N . PRO B 1 239 ? 4.273 -17.719 -1.369 1 92.38 239 PRO B N 1
ATOM 7304 C CA . PRO B 1 239 ? 5.234 -17.188 -0.396 1 92.38 239 PRO B CA 1
ATOM 7305 C C . PRO B 1 239 ? 4.719 -15.953 0.329 1 92.38 239 PRO B C 1
ATOM 7307 O O . PRO B 1 239 ? 5.227 -15.602 1.397 1 92.38 239 PRO B O 1
ATOM 7310 N N . LEU B 1 240 ? 3.76 -15.289 -0.161 1 92.25 240 LEU B N 1
ATOM 7311 C CA . LEU B 1 240 ? 3.17 -14.148 0.54 1 92.25 240 LEU B CA 1
ATOM 7312 C C . LEU B 1 240 ? 2.693 -14.555 1.931 1 92.25 240 LEU B C 1
ATOM 7314 O O . LEU B 1 240 ? 2.863 -13.805 2.893 1 92.25 240 LEU B O 1
ATOM 7318 N N . TYR B 1 241 ? 2.131 -15.688 2.066 1 95.94 241 TYR B N 1
ATOM 7319 C CA . TYR B 1 241 ? 1.563 -16.141 3.332 1 95.94 241 TYR B CA 1
ATOM 7320 C C . TYR B 1 241 ? 2.662 -16.453 4.344 1 95.94 241 TYR B C 1
ATOM 7322 O O . TYR B 1 241 ? 2.604 -16 5.488 1 95.94 241 TYR B O 1
ATOM 7330 N N . SER B 1 242 ? 3.672 -17.203 3.916 1 94.75 242 SER B N 1
ATOM 7331 C CA . SER B 1 242 ? 4.754 -17.516 4.844 1 94.75 242 SER B CA 1
ATOM 7332 C C . SER B 1 242 ? 5.488 -16.25 5.285 1 94.75 242 SER B C 1
ATOM 7334 O O . SER B 1 242 ? 5.895 -16.141 6.445 1 94.75 242 SER B O 1
ATOM 7336 N N . ALA B 1 243 ? 5.625 -15.367 4.363 1 93.06 243 ALA B N 1
ATOM 7337 C CA . ALA B 1 243 ? 6.266 -14.102 4.707 1 93.06 243 ALA B CA 1
ATOM 7338 C C . ALA B 1 243 ? 5.449 -13.336 5.742 1 93.06 243 ALA B C 1
ATOM 7340 O O . ALA B 1 243 ? 5.996 -12.828 6.727 1 93.06 243 ALA B O 1
ATOM 7341 N N . ALA B 1 244 ? 4.18 -13.219 5.523 1 93.75 244 ALA B N 1
ATOM 7342 C CA . ALA B 1 244 ? 3.301 -12.5 6.445 1 93.75 244 ALA B CA 1
ATOM 7343 C C . ALA B 1 244 ? 3.273 -13.18 7.812 1 93.75 244 ALA B C 1
ATOM 7345 O O . ALA B 1 244 ? 3.279 -12.508 8.844 1 93.75 244 ALA B O 1
ATOM 7346 N N . ILE B 1 245 ? 3.225 -14.5 7.836 1 96.12 245 ILE B N 1
ATOM 7347 C CA . ILE B 1 245 ? 3.199 -15.273 9.07 1 96.12 245 ILE B CA 1
ATOM 7348 C C . ILE B 1 245 ? 4.469 -15 9.875 1 96.12 245 ILE B C 1
ATOM 7350 O O . ILE B 1 245 ? 4.406 -14.789 11.086 1 96.12 245 ILE B O 1
ATOM 7354 N N . SER B 1 246 ? 5.551 -14.969 9.164 1 93.5 246 SER B N 1
ATOM 7355 C CA . SER B 1 246 ? 6.828 -14.703 9.812 1 93.5 246 SER B CA 1
ATOM 7356 C C . SER B 1 246 ? 6.891 -13.281 10.352 1 93.5 246 SER B C 1
ATOM 7358 O O . SER B 1 246 ? 7.301 -13.062 11.5 1 93.5 246 SER B O 1
ATOM 7360 N N . GLU B 1 247 ? 6.484 -12.367 9.602 1 91.12 247 GLU B N 1
ATOM 7361 C CA . GLU B 1 247 ? 6.512 -10.961 9.969 1 91.12 247 GLU B CA 1
ATOM 7362 C C . GLU B 1 247 ? 5.656 -10.703 11.211 1 91.12 247 GLU B C 1
ATOM 7364 O O . GLU B 1 247 ? 5.988 -9.844 12.031 1 91.12 247 GLU B O 1
ATOM 7369 N N . LEU B 1 248 ? 4.59 -11.438 11.32 1 93 248 LEU B N 1
ATOM 7370 C CA . LEU B 1 248 ? 3.631 -11.195 12.391 1 93 248 LEU B CA 1
ATOM 7371 C C . LEU B 1 248 ? 3.863 -12.148 13.555 1 93 248 LEU B C 1
ATOM 7373 O O . LEU B 1 248 ? 3.064 -12.203 14.492 1 93 248 LEU B O 1
ATOM 7377 N N . ASP B 1 249 ? 4.887 -12.969 13.461 1 93.31 249 ASP B N 1
ATOM 7378 C CA . ASP B 1 249 ? 5.297 -13.898 14.508 1 93.31 249 ASP B CA 1
ATOM 7379 C C . ASP B 1 249 ? 4.188 -14.906 14.805 1 93.31 249 ASP B C 1
ATOM 7381 O O . ASP B 1 249 ? 3.895 -15.188 15.969 1 93.31 249 ASP B O 1
ATOM 7385 N N . ALA B 1 250 ? 3.492 -15.328 13.797 1 96.94 250 ALA B N 1
ATOM 7386 C CA . ALA B 1 250 ? 2.551 -16.438 13.867 1 96.94 250 ALA B CA 1
ATOM 7387 C C . ALA B 1 250 ? 3.236 -17.766 13.547 1 96.94 250 ALA B C 1
ATOM 7389 O O . ALA B 1 250 ? 4.43 -17.797 13.227 1 96.94 250 ALA B O 1
ATOM 7390 N N . ILE B 1 251 ? 2.443 -18.844 13.75 1 98.12 251 ILE B N 1
ATOM 7391 C CA . ILE B 1 251 ? 3.01 -20.156 13.469 1 98.12 251 ILE B CA 1
ATOM 7392 C C . ILE B 1 251 ? 2.443 -20.688 12.156 1 98.12 251 ILE B C 1
ATOM 7394 O O . ILE B 1 251 ? 1.224 -20.75 11.984 1 98.12 251 ILE B O 1
ATOM 7398 N N . GLN B 1 252 ? 3.307 -21.031 11.273 1 97.69 252 GLN B N 1
ATOM 7399 C CA . GLN B 1 252 ? 2.908 -21.641 10.008 1 97.69 252 GLN B CA 1
ATOM 7400 C C . GLN B 1 252 ? 2.555 -23.125 10.195 1 97.69 252 GLN B C 1
ATOM 7402 O O . GLN B 1 252 ? 3.359 -23.891 10.719 1 97.69 252 GLN B O 1
ATOM 7407 N N . VAL B 1 253 ? 1.379 -23.5 9.805 1 98.69 253 VAL B N 1
ATOM 7408 C CA . VAL B 1 253 ? 0.917 -24.891 9.852 1 98.69 253 VAL B CA 1
ATOM 7409 C C . VAL B 1 253 ? 0.734 -25.406 8.43 1 98.69 253 VAL B C 1
ATOM 7411 O O . VAL B 1 253 ? -0.179 -24.984 7.715 1 98.69 253 VAL B O 1
ATOM 7414 N N . ASN B 1 254 ? 1.488 -26.453 8.094 1 98.19 254 ASN B N 1
ATOM 7415 C CA . ASN B 1 254 ? 1.52 -26.953 6.719 1 98.19 254 ASN B CA 1
ATOM 7416 C C . ASN B 1 254 ? 0.523 -28.078 6.504 1 98.19 254 ASN B C 1
ATOM 7418 O O . ASN B 1 254 ? 0.487 -29.031 7.285 1 98.19 254 ASN B O 1
ATOM 7422 N N . TYR B 1 255 ? -0.292 -27.906 5.527 1 98.5 255 TYR B N 1
ATOM 7423 C CA . TYR B 1 255 ? -0.982 -29.078 4.992 1 98.5 255 TYR B CA 1
ATOM 7424 C C . TYR B 1 255 ? -0.582 -29.328 3.545 1 98.5 255 TYR B C 1
ATOM 7426 O O . TYR B 1 255 ? -0.387 -28.391 2.773 1 98.5 255 TYR B O 1
ATOM 7434 N N . TYR B 1 256 ? -0.516 -30.594 3.148 1 98.25 256 TYR B N 1
ATOM 7435 C CA . TYR B 1 256 ? 0.039 -30.938 1.847 1 98.25 256 TYR B CA 1
ATOM 7436 C C . TYR B 1 256 ? -1.069 -31.203 0.834 1 98.25 256 TYR B C 1
ATOM 7438 O O . TYR B 1 256 ? -2.035 -31.922 1.131 1 98.25 256 TYR B O 1
ATOM 7446 N N . LEU B 1 257 ? -0.941 -30.594 -0.326 1 97.94 257 LEU B N 1
ATOM 7447 C CA . LEU B 1 257 ? -1.798 -30.953 -1.45 1 97.94 257 LEU B CA 1
ATOM 7448 C C . LEU B 1 257 ? -1.382 -32.281 -2.039 1 97.94 257 LEU B C 1
ATOM 7450 O O . LEU B 1 257 ? -0.212 -32.688 -1.962 1 97.94 257 LEU B O 1
ATOM 7454 N N . ASP B 1 258 ? -2.35 -32.938 -2.666 1 96.81 258 ASP B N 1
ATOM 7455 C CA . ASP B 1 258 ? -2.145 -34.281 -3.145 1 96.81 258 ASP B CA 1
ATOM 7456 C C . ASP B 1 258 ? -1.696 -34.312 -4.605 1 96.81 258 ASP B C 1
ATOM 7458 O O . ASP B 1 258 ? -2.527 -34.344 -5.512 1 96.81 258 ASP B O 1
ATOM 7462 N N . GLU B 1 259 ? -0.441 -34.375 -4.867 1 96.75 259 GLU B N 1
ATOM 7463 C CA . GLU B 1 259 ? 0.127 -34.312 -6.211 1 96.75 259 GLU B CA 1
ATOM 7464 C C . GLU B 1 259 ? -0.348 -35.5 -7.051 1 96.75 259 GLU B C 1
ATOM 7466 O O . GLU B 1 259 ? -0.536 -35.375 -8.258 1 96.75 259 GLU B O 1
ATOM 7471 N N . GLU B 1 260 ? -0.616 -36.656 -6.43 1 94.81 260 GLU B N 1
ATOM 7472 C CA . GLU B 1 260 ? -1.042 -37.844 -7.137 1 94.81 260 GLU B CA 1
ATOM 7473 C C . GLU B 1 260 ? -2.479 -37.719 -7.633 1 94.81 260 GLU B C 1
ATOM 7475 O O . GLU B 1 260 ? -2.91 -38.469 -8.508 1 94.81 260 GLU B O 1
ATOM 7480 N N . ASN B 1 261 ? -3.111 -36.844 -7.07 1 94.31 261 ASN B N 1
ATOM 7481 C CA . ASN B 1 261 ? -4.492 -36.594 -7.473 1 94.31 261 ASN B CA 1
ATOM 7482 C C . ASN B 1 261 ? -4.691 -35.156 -7.926 1 94.31 261 ASN B C 1
ATOM 7484 O O . ASN B 1 261 ? -5.566 -34.469 -7.41 1 94.31 261 ASN B O 1
ATOM 7488 N N . CYS B 1 262 ? -3.826 -34.75 -8.797 1 94.12 262 CYS B N 1
ATOM 7489 C CA . CYS B 1 262 ? -3.891 -33.438 -9.445 1 94.12 262 CYS B CA 1
ATOM 7490 C C . CYS B 1 262 ? -3.934 -32.312 -8.406 1 94.12 262 CYS B C 1
ATOM 7492 O O . CYS B 1 262 ? -4.738 -31.391 -8.523 1 94.12 262 CYS B O 1
ATOM 7494 N N . TRP B 1 263 ? -3.203 -32.5 -7.305 1 96.62 263 TRP B N 1
ATOM 7495 C CA . TRP B 1 263 ? -3.025 -31.5 -6.25 1 96.62 263 TRP B CA 1
ATOM 7496 C C . TRP B 1 263 ? -4.34 -31.234 -5.523 1 96.62 263 TRP B C 1
ATOM 7498 O O . TRP B 1 263 ? -4.57 -30.141 -5.027 1 96.62 263 TRP B O 1
ATOM 7508 N N . ALA B 1 264 ? -5.188 -32.188 -5.418 1 93.75 264 ALA B N 1
ATOM 7509 C CA . ALA B 1 264 ? -6.469 -32.031 -4.73 1 93.75 264 ALA B CA 1
ATOM 7510 C C . ALA B 1 264 ? -6.27 -31.812 -3.236 1 93.75 264 ALA B C 1
ATOM 7512 O O . ALA B 1 264 ? -5.309 -32.312 -2.648 1 93.75 264 ALA B O 1
ATOM 7513 N N . LEU B 1 265 ? -7.176 -31.062 -2.73 1 96.31 265 LEU B N 1
ATOM 7514 C CA . LEU B 1 265 ? -7.207 -30.859 -1.286 1 96.31 265 LEU B CA 1
ATOM 7515 C C . LEU B 1 265 ? -7.965 -31.984 -0.595 1 96.31 265 LEU B C 1
ATOM 7517 O O . LEU B 1 265 ? -9.039 -32.375 -1.043 1 96.31 265 LEU B O 1
ATOM 7521 N N . ASN B 1 266 ? -7.352 -32.5 0.476 1 95.12 266 ASN B N 1
ATOM 7522 C CA . ASN B 1 266 ? -7.922 -33.625 1.25 1 95.12 266 ASN B CA 1
ATOM 7523 C C . ASN B 1 266 ? -8.203 -33.188 2.689 1 95.12 266 ASN B C 1
ATOM 7525 O O . ASN B 1 266 ? -7.289 -32.812 3.422 1 95.12 266 ASN B O 1
ATOM 7529 N N . VAL B 1 267 ? -9.414 -33.406 3.133 1 97.06 267 VAL B N 1
ATOM 7530 C CA . VAL B 1 267 ? -9.836 -32.938 4.453 1 97.06 267 VAL B CA 1
ATOM 7531 C C . VAL B 1 267 ? -9.109 -33.75 5.535 1 97.06 267 VAL B C 1
ATOM 7533 O O . VAL B 1 267 ? -8.82 -33.219 6.613 1 97.06 267 VAL B O 1
ATOM 7536 N N . ASN B 1 268 ? -8.844 -35 5.238 1 97.44 268 ASN B N 1
ATOM 7537 C CA . ASN B 1 268 ? -8.094 -35.781 6.211 1 97.44 268 ASN B CA 1
ATOM 7538 C C . ASN B 1 268 ? -6.695 -35.219 6.438 1 97.44 268 ASN B C 1
ATOM 7540 O O . ASN B 1 268 ? -6.172 -35.281 7.551 1 97.44 268 ASN B O 1
ATOM 7544 N N . GLU B 1 269 ? -6.125 -34.781 5.426 1 98 269 GLU B N 1
ATOM 7545 C CA . GLU B 1 269 ? -4.836 -34.125 5.555 1 98 269 GLU B CA 1
ATOM 7546 C C . GLU B 1 269 ? -4.961 -32.844 6.383 1 98 269 GLU B C 1
ATOM 7548 O O . GLU B 1 269 ? -4.074 -32.531 7.18 1 98 269 GLU B O 1
ATOM 7553 N N . LEU B 1 270 ? -6.035 -32.094 6.262 1 98.62 270 LEU B N 1
ATOM 7554 C CA . LEU B 1 270 ? -6.297 -30.922 7.086 1 98.62 270 LEU B CA 1
ATOM 7555 C C . LEU B 1 270 ? -6.406 -31.312 8.555 1 98.62 270 LEU B C 1
ATOM 7557 O O . LEU B 1 270 ? -5.84 -30.641 9.422 1 98.62 270 LEU B O 1
ATOM 7561 N N . ARG B 1 271 ? -7.133 -32.344 8.789 1 98.38 271 ARG B N 1
ATOM 7562 C CA . ARG B 1 271 ? -7.328 -32.812 10.156 1 98.38 271 ARG B CA 1
ATOM 7563 C C . ARG B 1 271 ? -6 -33.25 10.781 1 98.38 271 ARG B C 1
ATOM 7565 O O . ARG B 1 271 ? -5.75 -32.969 11.953 1 98.38 271 ARG B O 1
ATOM 7572 N N . ARG B 1 272 ? -5.223 -33.906 10.047 1 98.38 272 ARG B N 1
ATOM 7573 C CA . ARG B 1 272 ? -3.898 -34.312 10.523 1 98.38 272 ARG B CA 1
ATOM 7574 C C . ARG B 1 272 ? -3.08 -33.062 10.922 1 98.38 272 ARG B C 1
ATOM 7576 O O . ARG B 1 272 ? -2.537 -33.031 12.023 1 98.38 272 ARG B O 1
ATOM 7583 N N . ALA B 1 273 ? -2.959 -32.156 10.008 1 98.56 273 ALA B N 1
ATOM 7584 C CA . ALA B 1 273 ? -2.166 -30.953 10.219 1 98.56 273 ALA B CA 1
ATOM 7585 C C . ALA B 1 273 ? -2.656 -30.188 11.445 1 98.56 273 ALA B C 1
ATOM 7587 O O . ALA B 1 273 ? -1.853 -29.719 12.258 1 98.56 273 ALA B O 1
ATOM 7588 N N . LEU B 1 274 ? -3.963 -30.062 11.562 1 98.69 274 LEU B N 1
ATOM 7589 C CA . LEU B 1 274 ? -4.566 -29.344 12.68 1 98.69 274 LEU B CA 1
ATOM 7590 C C . LEU B 1 274 ? -4.25 -30.016 14 1 98.69 274 LEU B C 1
ATOM 7592 O O . LEU B 1 274 ? -3.846 -29.359 14.961 1 98.69 274 LEU B O 1
ATOM 7596 N N . ASN B 1 275 ? -4.449 -31.297 14.039 1 98.38 275 ASN B N 1
ATOM 7597 C CA . ASN B 1 275 ? -4.234 -32.062 15.273 1 98.38 275 ASN B CA 1
ATOM 7598 C C . ASN B 1 275 ? -2.775 -32 15.719 1 98.38 275 ASN B C 1
ATOM 7600 O O . ASN B 1 275 ? -2.492 -31.859 16.906 1 98.38 275 ASN B O 1
ATOM 7604 N N . GLU B 1 276 ? -1.917 -32.062 14.812 1 98.31 276 GLU B N 1
ATOM 7605 C CA . GLU B 1 276 ? -0.499 -31.938 15.133 1 98.31 276 GLU B CA 1
ATOM 7606 C C . GLU B 1 276 ? -0.17 -30.531 15.648 1 98.31 276 GLU B C 1
ATOM 7608 O O . GLU B 1 276 ? 0.608 -30.391 16.594 1 98.31 276 GLU B O 1
ATOM 7613 N N . ALA B 1 277 ? -0.735 -29.562 15.07 1 98.44 277 ALA B N 1
ATOM 7614 C CA . ALA B 1 277 ? -0.435 -28.172 15.391 1 98.44 277 ALA B CA 1
ATOM 7615 C C . ALA B 1 277 ? -0.925 -27.812 16.781 1 98.44 277 ALA B C 1
ATOM 7617 O O . ALA B 1 277 ? -0.321 -26.969 17.469 1 98.44 277 ALA B O 1
ATOM 7618 N N . LYS B 1 278 ? -1.964 -28.406 17.234 1 97.69 278 LYS B N 1
ATOM 7619 C CA . LYS B 1 278 ? -2.543 -28.125 18.547 1 97.69 278 LYS B CA 1
ATOM 7620 C C . LYS B 1 278 ? -1.529 -28.344 19.672 1 97.69 278 LYS B C 1
ATOM 7622 O O . LYS B 1 278 ? -1.676 -27.812 20.766 1 97.69 278 LYS B O 1
ATOM 7627 N N . ALA B 1 279 ? -0.486 -29.047 19.359 1 97.44 279 ALA B N 1
ATOM 7628 C CA . ALA B 1 279 ? 0.543 -29.344 20.344 1 97.44 279 ALA B CA 1
ATOM 7629 C C . ALA B 1 279 ? 1.434 -28.141 20.594 1 97.44 279 ALA B C 1
ATOM 7631 O O . ALA B 1 279 ? 2.031 -28 21.672 1 97.44 279 ALA B O 1
ATOM 7632 N N . TYR B 1 280 ? 1.473 -27.234 19.625 1 97.19 280 TYR B N 1
ATOM 7633 C CA . TYR B 1 280 ? 2.482 -26.203 19.797 1 97.19 280 TYR B CA 1
ATOM 7634 C C . TYR B 1 280 ? 1.913 -24.828 19.453 1 97.19 280 TYR B C 1
ATOM 7636 O O . TYR B 1 280 ? 2.592 -23.812 19.625 1 97.19 280 TYR B O 1
ATOM 7644 N N . CYS B 1 281 ? 0.749 -24.781 19.016 1 97.94 281 CYS B N 1
ATOM 7645 C CA . CYS B 1 281 ? 0.098 -23.5 18.75 1 97.94 281 CYS B CA 1
ATOM 7646 C C . CYS B 1 281 ? -1.419 -23.641 18.797 1 97.94 281 CYS B C 1
ATOM 7648 O O . CYS B 1 281 ? -1.938 -24.703 19.156 1 97.94 281 CYS B O 1
ATOM 7650 N N . ASN B 1 282 ? -2.137 -22.5 18.531 1 97.75 282 ASN B N 1
ATOM 7651 C CA . ASN B 1 282 ? -3.592 -22.469 18.422 1 97.75 282 ASN B CA 1
ATOM 7652 C C . ASN B 1 282 ? -4.043 -22.203 16.984 1 97.75 282 ASN B C 1
ATOM 7654 O O . ASN B 1 282 ? -4.25 -21.062 16.609 1 97.75 282 ASN B O 1
ATOM 7658 N N . PRO B 1 283 ? -4.246 -23.266 16.234 1 98 283 PRO B N 1
ATOM 7659 C CA . PRO B 1 283 ? -4.719 -23.031 14.859 1 98 283 PRO B CA 1
ATOM 7660 C C . PRO B 1 283 ? -6.07 -22.328 14.812 1 98 283 PRO B C 1
ATOM 7662 O O . PRO B 1 283 ? -7.027 -22.781 15.445 1 98 283 PRO B O 1
ATOM 7665 N N . LYS B 1 284 ? -6.074 -21.219 14.023 1 96.94 284 LYS B N 1
ATOM 7666 C CA . LYS B 1 284 ? -7.277 -20.391 13.977 1 96.94 284 LYS B CA 1
ATOM 7667 C C . LYS B 1 284 ? -7.641 -20.031 12.539 1 96.94 284 LYS B C 1
ATOM 7669 O O . LYS B 1 284 ? -8.766 -19.609 12.266 1 96.94 284 LYS B O 1
ATOM 7674 N N . VAL B 1 285 ? -6.719 -20.188 11.664 1 98.69 285 VAL B N 1
ATOM 7675 C CA . VAL B 1 285 ? -6.898 -19.672 10.312 1 98.69 285 VAL B CA 1
ATOM 7676 C C . VAL B 1 285 ? -6.602 -20.766 9.289 1 98.69 285 VAL B C 1
ATOM 7678 O O . VAL B 1 285 ? -5.637 -21.531 9.445 1 98.69 285 VAL B O 1
ATOM 7681 N N . LEU B 1 286 ? -7.457 -20.922 8.297 1 98.81 286 LEU B N 1
ATOM 7682 C CA . LEU B 1 286 ? -7.242 -21.828 7.172 1 98.81 286 LEU B CA 1
ATOM 7683 C C . LEU B 1 286 ? -7.258 -21.062 5.852 1 98.81 286 LEU B C 1
ATOM 7685 O O . LEU B 1 286 ? -8.273 -20.469 5.484 1 98.81 286 LEU B O 1
ATOM 7689 N N . CYS B 1 287 ? -6.105 -21.109 5.148 1 98.62 287 CYS B N 1
ATOM 7690 C CA . CYS B 1 287 ? -5.965 -20.422 3.869 1 98.62 287 CYS B CA 1
ATOM 7691 C C . CYS B 1 287 ? -6.098 -21.406 2.709 1 98.62 287 CYS B C 1
ATOM 7693 O O . CYS B 1 287 ? -5.461 -22.453 2.703 1 98.62 287 CYS B O 1
ATOM 7695 N N . ILE B 1 288 ? -6.949 -21.047 1.75 1 98.44 288 ILE B N 1
ATOM 7696 C CA . ILE B 1 288 ? -7.117 -21.828 0.527 1 98.44 288 ILE B CA 1
ATOM 7697 C C . ILE B 1 288 ? -6.875 -20.938 -0.688 1 98.44 288 ILE B C 1
ATOM 7699 O O . ILE B 1 288 ? -7.43 -19.828 -0.781 1 98.44 288 ILE B O 1
ATOM 7703 N N . ILE B 1 289 ? -6.059 -21.391 -1.593 1 98.12 289 ILE B N 1
ATOM 7704 C CA . ILE B 1 289 ? -5.816 -20.703 -2.854 1 98.12 289 ILE B CA 1
ATOM 7705 C C . ILE B 1 289 ? -6.445 -21.484 -4.004 1 98.12 289 ILE B C 1
ATOM 7707 O O . ILE B 1 289 ? -6.043 -22.625 -4.285 1 98.12 289 ILE B O 1
ATOM 7711 N N . ASN B 1 290 ? -7.484 -20.922 -4.668 1 97.75 290 ASN B N 1
ATOM 7712 C CA . ASN B 1 290 ? -8.258 -21.641 -5.68 1 97.75 290 ASN B CA 1
ATOM 7713 C C . ASN B 1 290 ? -8.75 -20.688 -6.77 1 97.75 290 ASN B C 1
ATOM 7715 O O . ASN B 1 290 ? -9.594 -19.828 -6.512 1 97.75 290 ASN B O 1
ATOM 7719 N N . PRO B 1 291 ? -8.312 -20.891 -7.992 1 97.38 291 PRO B N 1
ATOM 7720 C CA . PRO B 1 291 ? -7.301 -21.828 -8.477 1 97.38 291 PRO B CA 1
ATOM 7721 C C . PRO B 1 291 ? -5.938 -21.625 -7.812 1 97.38 291 PRO B C 1
ATOM 7723 O O . PRO B 1 291 ? -5.629 -20.516 -7.355 1 97.38 291 PRO B O 1
ATOM 7726 N N . GLY B 1 292 ? -5.184 -22.688 -7.84 1 97 292 GLY B N 1
ATOM 7727 C CA . GLY B 1 292 ? -4.031 -22.719 -6.949 1 97 292 GLY B CA 1
ATOM 7728 C C . GLY B 1 292 ? -2.779 -22.141 -7.57 1 97 292 GLY B C 1
ATOM 7729 O O . GLY B 1 292 ? -2.543 -22.281 -8.773 1 97 292 GLY B O 1
ATOM 7730 N N . ASN B 1 293 ? -1.924 -21.531 -6.805 1 95.94 293 ASN B N 1
ATOM 7731 C CA . ASN B 1 293 ? -0.546 -21.125 -7.059 1 95.94 293 ASN B CA 1
ATOM 7732 C C . ASN B 1 293 ? 0.421 -21.766 -6.074 1 95.94 293 ASN B C 1
ATOM 7734 O O . ASN B 1 293 ? 0.33 -21.531 -4.867 1 95.94 293 ASN B O 1
ATOM 7738 N N . PRO B 1 294 ? 1.236 -22.688 -6.531 1 96.62 294 PRO B N 1
ATOM 7739 C CA . PRO B 1 294 ? 1.789 -22.797 -7.883 1 96.62 294 PRO B CA 1
ATOM 7740 C C . PRO B 1 294 ? 1.205 -23.969 -8.664 1 96.62 294 PRO B C 1
ATOM 7742 O O . PRO B 1 294 ? 1.657 -24.266 -9.773 1 96.62 294 PRO B O 1
ATOM 7745 N N . THR B 1 295 ? 0.21 -24.609 -8.188 1 96.94 295 THR B N 1
ATOM 7746 C CA . THR B 1 295 ? -0.119 -25.938 -8.688 1 96.94 295 THR B CA 1
ATOM 7747 C C . THR B 1 295 ? -1.158 -25.859 -9.805 1 96.94 295 THR B C 1
ATOM 7749 O O . THR B 1 295 ? -1.363 -26.828 -10.539 1 96.94 295 THR B O 1
ATOM 7752 N N . GLY B 1 296 ? -1.88 -24.781 -9.859 1 95.94 296 GLY B N 1
ATOM 7753 C CA . GLY B 1 296 ? -2.852 -24.578 -10.922 1 95.94 296 GLY B CA 1
ATOM 7754 C C . GLY B 1 296 ? -4.141 -25.344 -10.703 1 95.94 296 GLY B C 1
ATOM 7755 O O . GLY B 1 296 ? -5.074 -25.234 -11.5 1 95.94 296 GLY B O 1
ATOM 7756 N N . GLN B 1 297 ? -4.32 -26.016 -9.625 1 95.94 297 GLN B N 1
ATOM 7757 C CA . GLN B 1 297 ? -5.484 -26.875 -9.391 1 95.94 297 GLN B CA 1
ATOM 7758 C C . GLN B 1 297 ? -6.75 -26.047 -9.219 1 95.94 297 GLN B C 1
ATOM 7760 O O . GLN B 1 297 ? -6.699 -24.938 -8.68 1 95.94 297 GLN B O 1
ATOM 7765 N N . VAL B 1 298 ? -7.832 -26.531 -9.703 1 97.44 298 VAL B N 1
ATOM 7766 C CA . VAL B 1 298 ? -9.164 -25.984 -9.477 1 97.44 298 VAL B CA 1
ATOM 7767 C C . VAL B 1 298 ? -9.977 -26.938 -8.602 1 97.44 298 VAL B C 1
ATOM 7769 O O . VAL B 1 298 ? -10.234 -28.078 -8.992 1 97.44 298 VAL B O 1
ATOM 7772 N N . GLN B 1 299 ? -10.336 -26.469 -7.441 1 95.75 299 GLN B N 1
ATOM 7773 C CA . GLN B 1 299 ? -11.039 -27.344 -6.5 1 95.75 299 GLN B CA 1
ATOM 7774 C C . GLN B 1 299 ? -12.484 -27.578 -6.941 1 95.75 299 GLN B C 1
ATOM 7776 O O . GLN B 1 299 ? -13.141 -26.672 -7.453 1 95.75 299 GLN B O 1
ATOM 7781 N N . SER B 1 300 ? -12.953 -28.781 -6.719 1 95.44 300 SER B N 1
ATOM 7782 C CA . SER B 1 300 ? -14.336 -29.141 -7.047 1 95.44 300 SER B CA 1
ATOM 7783 C C . SER B 1 300 ? -15.312 -28.562 -6.027 1 95.44 300 SER B C 1
ATOM 7785 O O . SER B 1 300 ? -14.906 -28.188 -4.922 1 95.44 300 SER B O 1
ATOM 7787 N N . ARG B 1 301 ? -16.531 -28.516 -6.438 1 96.88 301 ARG B N 1
ATOM 7788 C CA . ARG B 1 301 ? -17.594 -28.062 -5.531 1 96.88 301 ARG B CA 1
ATOM 7789 C C . ARG B 1 301 ? -17.594 -28.891 -4.25 1 96.88 301 ARG B C 1
ATOM 7791 O O . ARG B 1 301 ? -17.688 -28.344 -3.15 1 96.88 301 ARG B O 1
ATOM 7798 N N . LYS B 1 302 ? -17.547 -30.188 -4.398 1 96.88 302 LYS B N 1
ATOM 7799 C CA . LYS B 1 302 ? -17.578 -31.094 -3.254 1 96.88 302 LYS B CA 1
ATOM 7800 C C . LYS B 1 302 ? -16.406 -30.828 -2.309 1 96.88 302 LYS B C 1
ATOM 7802 O O . LYS B 1 302 ? -16.578 -30.844 -1.087 1 96.88 302 LYS B O 1
ATOM 7807 N N . CYS B 1 303 ? -15.258 -30.641 -2.834 1 95.94 303 CYS B N 1
ATOM 7808 C CA . CYS B 1 303 ? -14.086 -30.312 -2.023 1 95.94 303 CYS B CA 1
ATOM 7809 C C . CYS B 1 303 ? -14.32 -29.047 -1.205 1 95.94 303 CYS B C 1
ATOM 7811 O O . CYS B 1 303 ? -14 -29.016 -0.016 1 95.94 303 CYS B O 1
ATOM 7813 N N . ILE B 1 304 ? -14.867 -28.016 -1.796 1 98.06 304 ILE B N 1
ATOM 7814 C CA . ILE B 1 304 ? -15.117 -26.75 -1.122 1 98.06 304 ILE B CA 1
ATOM 7815 C C . ILE B 1 304 ? -16.141 -26.953 -0 1 98.06 304 ILE B C 1
ATOM 7817 O O . ILE B 1 304 ? -15.969 -26.422 1.102 1 98.06 304 ILE B O 1
ATOM 7821 N N . GLU B 1 305 ? -17.141 -27.734 -0.257 1 98.31 305 GLU B N 1
ATOM 7822 C CA . GLU B 1 305 ? -18.125 -28.062 0.771 1 98.31 305 GLU B CA 1
ATOM 7823 C C . GLU B 1 305 ? -17.469 -28.734 1.971 1 98.31 305 GLU B C 1
ATOM 7825 O O . GLU B 1 305 ? -17.75 -28.391 3.119 1 98.31 305 GLU B O 1
ATOM 7830 N N . ASP B 1 306 ? -16.656 -29.672 1.685 1 98.06 306 ASP B N 1
ATOM 7831 C CA . ASP B 1 306 ? -15.977 -30.422 2.738 1 98.06 306 ASP B CA 1
ATOM 7832 C C . ASP B 1 306 ? -15.078 -29.5 3.564 1 98.06 306 ASP B C 1
ATOM 7834 O O . ASP B 1 306 ? -15.008 -29.641 4.789 1 98.06 306 ASP B O 1
ATOM 7838 N N . VAL B 1 307 ? -14.406 -28.625 2.893 1 98.12 307 VAL B N 1
ATOM 7839 C CA . VAL B 1 307 ? -13.5 -27.703 3.562 1 98.12 307 VAL B CA 1
ATOM 7840 C C . VAL B 1 307 ? -14.305 -26.766 4.465 1 98.12 307 VAL B C 1
ATOM 7842 O O . VAL B 1 307 ? -13.906 -26.5 5.602 1 98.12 307 VAL B O 1
ATOM 7845 N N . ILE B 1 308 ? -15.414 -26.234 3.961 1 98.56 308 ILE B N 1
ATOM 7846 C CA . ILE B 1 308 ? -16.266 -25.344 4.738 1 98.56 308 ILE B CA 1
ATOM 7847 C C . ILE B 1 308 ? -16.797 -26.078 5.965 1 98.56 308 ILE B C 1
ATOM 7849 O O . ILE B 1 308 ? -16.812 -25.516 7.07 1 98.56 308 ILE B O 1
ATOM 7853 N N . HIS B 1 309 ? -17.203 -27.344 5.777 1 98.31 309 HIS B N 1
ATOM 7854 C CA . HIS B 1 309 ? -17.672 -28.156 6.898 1 98.31 309 HIS B CA 1
ATOM 7855 C C . HIS B 1 309 ? -16.578 -28.359 7.938 1 98.31 309 HIS B C 1
ATOM 7857 O O . HIS B 1 309 ? -16.828 -28.25 9.141 1 98.31 309 HIS B O 1
ATOM 7863 N N . PHE B 1 310 ? -15.453 -28.656 7.559 1 98.25 310 PHE B N 1
ATOM 7864 C CA . PHE B 1 310 ? -14.305 -28.828 8.438 1 98.25 310 PHE B CA 1
ATOM 7865 C C . PHE B 1 310 ? -14.039 -27.562 9.234 1 98.25 310 PHE B C 1
ATOM 7867 O O . PHE B 1 310 ? -13.805 -27.625 10.445 1 98.25 310 PHE B O 1
ATOM 7874 N N . ALA B 1 311 ? -14.031 -26.375 8.484 1 98.31 311 ALA B N 1
ATOM 7875 C CA . ALA B 1 311 ? -13.805 -25.094 9.148 1 98.31 311 ALA B CA 1
ATOM 7876 C C . ALA B 1 311 ? -14.883 -24.828 10.195 1 98.31 311 ALA B C 1
ATOM 7878 O O . ALA B 1 311 ? -14.602 -24.281 11.266 1 98.31 311 ALA B O 1
ATOM 7879 N N . TRP B 1 312 ? -16.109 -25.156 9.852 1 97.62 312 TRP B N 1
ATOM 7880 C CA . TRP B 1 312 ? -17.219 -25 10.773 1 97.62 312 TRP B CA 1
ATOM 7881 C C . TRP B 1 312 ? -17.031 -25.891 12.008 1 97.62 312 TRP B C 1
ATOM 7883 O O . TRP B 1 312 ? -17.219 -25.438 13.141 1 97.62 312 TRP B O 1
ATOM 7893 N N . GLU B 1 313 ? -16.625 -27.109 11.781 1 97 313 GLU B N 1
ATOM 7894 C CA . GLU B 1 313 ? -16.438 -28.078 12.852 1 97 313 GLU B CA 1
ATOM 7895 C C . GLU B 1 313 ? -15.305 -27.656 13.781 1 97 313 GLU B C 1
ATOM 7897 O O . GLU B 1 313 ? -15.438 -27.75 15.008 1 97 313 GLU B O 1
ATOM 7902 N N . GLU B 1 314 ? -14.234 -27.203 13.203 1 97.38 314 GLU B N 1
ATOM 7903 C CA . GLU B 1 314 ? -13.008 -26.953 13.961 1 97.38 314 GLU B CA 1
ATOM 7904 C C . GLU B 1 314 ? -12.867 -25.484 14.328 1 97.38 314 GLU B C 1
ATOM 7906 O O . GLU B 1 314 ? -11.859 -25.078 14.914 1 97.38 314 GLU B O 1
ATOM 7911 N N . LYS B 1 315 ? -13.844 -24.688 13.977 1 96.25 315 LYS B N 1
ATOM 7912 C CA . LYS B 1 315 ? -13.883 -23.266 14.305 1 96.25 315 LYS B CA 1
ATOM 7913 C C . LYS B 1 315 ? -12.656 -22.531 13.742 1 96.25 315 LYS B C 1
ATOM 7915 O O . LYS B 1 315 ? -11.898 -21.922 14.492 1 96.25 315 LYS B O 1
ATOM 7920 N N . LEU B 1 316 ? -12.539 -22.578 12.477 1 98.31 316 LEU B N 1
ATOM 7921 C CA . LEU B 1 316 ? -11.438 -21.906 11.781 1 98.31 316 LEU B CA 1
ATOM 7922 C C . LEU B 1 316 ? -11.945 -20.734 10.945 1 98.31 316 LEU B C 1
ATOM 7924 O O . LEU B 1 316 ? -13.016 -20.828 10.336 1 98.31 316 LEU B O 1
ATOM 7928 N N . PHE B 1 317 ? -11.203 -19.625 10.984 1 98.5 317 PHE B N 1
ATOM 7929 C CA . PHE B 1 317 ? -11.438 -18.516 10.07 1 98.5 317 PHE B CA 1
ATOM 7930 C C . PHE B 1 317 ? -10.961 -18.859 8.664 1 98.5 317 PHE B C 1
ATOM 7932 O O . PHE B 1 317 ? -9.797 -19.234 8.477 1 98.5 317 PHE B O 1
ATOM 7939 N N . LEU B 1 318 ? -11.812 -18.703 7.645 1 98.62 318 LEU B N 1
ATOM 7940 C CA . LEU B 1 318 ? -11.461 -19.094 6.285 1 98.62 318 LEU B CA 1
ATOM 7941 C C . LEU B 1 318 ? -10.938 -17.906 5.488 1 98.62 318 LEU B C 1
ATOM 7943 O O . LEU B 1 318 ? -11.57 -16.859 5.449 1 98.62 318 LEU B O 1
ATOM 7947 N N . LEU B 1 319 ? -9.781 -18.047 4.902 1 98.81 319 LEU B N 1
ATOM 7948 C CA . LEU B 1 319 ? -9.266 -17.156 3.873 1 98.81 319 LEU B CA 1
ATOM 7949 C C . LEU B 1 319 ? -9.352 -17.797 2.496 1 98.81 319 LEU B C 1
ATOM 7951 O O . LEU B 1 319 ? -8.703 -18.812 2.242 1 98.81 319 LEU B O 1
ATOM 7955 N N . ALA B 1 320 ? -10.133 -17.25 1.663 1 98.81 320 ALA B N 1
ATOM 7956 C CA . ALA B 1 320 ? -10.297 -17.75 0.302 1 98.81 320 ALA B CA 1
ATOM 7957 C C . ALA B 1 320 ? -9.609 -16.844 -0.708 1 98.81 320 ALA B C 1
ATOM 7959 O O . ALA B 1 320 ? -10.141 -15.797 -1.081 1 98.81 320 ALA B O 1
ATOM 7960 N N . ASP B 1 321 ? -8.43 -17.219 -1.16 1 98.56 321 ASP B N 1
ATOM 7961 C CA . ASP B 1 321 ? -7.691 -16.531 -2.207 1 98.56 321 ASP B CA 1
ATOM 7962 C C . ASP B 1 321 ? -8.18 -16.938 -3.594 1 98.56 321 ASP B C 1
ATOM 7964 O O . ASP B 1 321 ? -7.844 -18.031 -4.074 1 98.56 321 ASP B O 1
ATOM 7968 N N . GLU B 1 322 ? -8.922 -16.047 -4.242 1 98.56 322 GLU B N 1
ATOM 7969 C CA . GLU B 1 322 ? -9.633 -16.406 -5.469 1 98.56 322 GLU B CA 1
ATOM 7970 C C . GLU B 1 322 ? -9.227 -15.492 -6.621 1 98.56 322 GLU B C 1
ATOM 7972 O O . GLU B 1 322 ? -10.047 -15.172 -7.488 1 98.56 322 GLU B O 1
ATOM 7977 N N . VAL B 1 323 ? -7.996 -15.078 -6.668 1 98.19 323 VAL B N 1
ATOM 7978 C CA . VAL B 1 323 ? -7.512 -14.078 -7.609 1 98.19 323 VAL B CA 1
ATOM 7979 C C . VAL B 1 323 ? -7.496 -14.664 -9.023 1 98.19 323 VAL B C 1
ATOM 7981 O O . VAL B 1 323 ? -7.59 -13.922 -10.008 1 98.19 323 VAL B O 1
ATOM 7984 N N . TYR B 1 324 ? -7.469 -15.992 -9.148 1 98.12 324 TYR B N 1
ATOM 7985 C CA . TYR B 1 324 ? -7.375 -16.641 -10.453 1 98.12 324 TYR B CA 1
ATOM 7986 C C . TYR B 1 324 ? -8.742 -17.125 -10.914 1 98.12 324 TYR B C 1
ATOM 7988 O O . TYR B 1 324 ? -8.836 -18.047 -11.734 1 98.12 324 TYR B O 1
ATOM 7996 N N . GLN B 1 325 ? -9.773 -16.531 -10.492 1 97.69 325 GLN B N 1
ATOM 7997 C CA . GLN B 1 325 ? -11.125 -17.047 -10.695 1 97.69 325 GLN B CA 1
ATOM 7998 C C . GLN B 1 325 ? -11.5 -17.062 -12.18 1 97.69 325 GLN B C 1
ATOM 8000 O O . GLN B 1 325 ? -12.359 -17.828 -12.602 1 97.69 325 GLN B O 1
ATOM 8005 N N . ASP B 1 326 ? -10.812 -16.281 -13.055 1 96.5 326 ASP B N 1
ATOM 8006 C CA . ASP B 1 326 ? -11.078 -16.281 -14.492 1 96.5 326 ASP B CA 1
ATOM 8007 C C . ASP B 1 326 ? -10.172 -17.281 -15.211 1 96.5 326 ASP B C 1
ATOM 8009 O O . ASP B 1 326 ? -10.414 -17.625 -16.375 1 96.5 326 ASP B O 1
ATOM 8013 N N . ASN B 1 327 ? -9.148 -17.734 -14.586 1 97.12 327 ASN B N 1
ATOM 8014 C CA . ASN B 1 327 ? -8.156 -18.609 -15.195 1 97.12 327 ASN B CA 1
ATOM 8015 C C . ASN B 1 327 ? -8.508 -20.078 -14.984 1 97.12 327 ASN B C 1
ATOM 8017 O O . ASN B 1 327 ? -7.883 -20.766 -14.172 1 97.12 327 ASN B O 1
ATOM 8021 N N . VAL B 1 328 ? -9.469 -20.609 -15.734 1 97.31 328 VAL B N 1
ATOM 8022 C CA . VAL B 1 328 ? -9.875 -22 -15.688 1 97.31 328 VAL B CA 1
ATOM 8023 C C . VAL B 1 328 ? -9.852 -22.594 -17.094 1 97.31 328 VAL B C 1
ATOM 8025 O O . VAL B 1 328 ? -10.539 -22.109 -18 1 97.31 328 VAL B O 1
ATOM 8028 N N . TYR B 1 329 ? -9.125 -23.688 -17.297 1 94.44 329 TYR B N 1
ATOM 8029 C CA . TYR B 1 329 ? -8.82 -24.109 -18.672 1 94.44 329 TYR B CA 1
ATOM 8030 C C . TYR B 1 329 ? -9.344 -25.516 -18.938 1 94.44 329 TYR B C 1
ATOM 8032 O O . TYR B 1 329 ? -9.852 -25.812 -20.016 1 94.44 329 TYR B O 1
ATOM 8040 N N . SER B 1 330 ? -9.18 -26.359 -17.984 1 91.06 330 SER B N 1
ATOM 8041 C CA . SER B 1 330 ? -9.438 -27.781 -18.203 1 91.06 330 SER B CA 1
ATOM 8042 C C . SER B 1 330 ? -10.93 -28.062 -18.312 1 91.06 330 SER B C 1
ATOM 8044 O O . SER B 1 330 ? -11.742 -27.469 -17.609 1 91.06 330 SER B O 1
ATOM 8046 N N . GLU B 1 331 ? -11.188 -29.016 -19.172 1 90.12 331 GLU B N 1
ATOM 8047 C CA . GLU B 1 331 ? -12.57 -29.438 -19.328 1 90.12 331 GLU B CA 1
ATOM 8048 C C . GLU B 1 331 ? -13.117 -30.047 -18.047 1 90.12 331 GLU B C 1
ATOM 8050 O O . GLU B 1 331 ? -12.422 -30.797 -17.359 1 90.12 331 GLU B O 1
ATOM 8055 N N . GLY B 1 332 ? -14.234 -29.672 -17.703 1 89.94 332 GLY B N 1
ATOM 8056 C CA . GLY B 1 332 ? -14.875 -30.203 -16.516 1 89.94 332 GLY B CA 1
ATOM 8057 C C . GLY B 1 332 ? -14.586 -29.391 -15.266 1 89.94 332 GLY B C 1
ATOM 8058 O O . GLY B 1 332 ? -15.227 -29.594 -14.227 1 89.94 332 GLY B O 1
ATOM 8059 N N . CYS B 1 333 ? -13.602 -28.547 -15.32 1 93.75 333 CYS B N 1
ATOM 8060 C CA . CYS B 1 333 ? -13.289 -27.688 -14.172 1 93.75 333 CYS B CA 1
ATOM 8061 C C . CYS B 1 333 ? -14.078 -26.391 -14.234 1 93.75 333 CYS B C 1
ATOM 8063 O O . CYS B 1 333 ? -14.289 -25.844 -15.32 1 93.75 333 CYS B O 1
ATOM 8065 N N . GLN B 1 334 ? -14.539 -26.016 -13.094 1 96.12 334 GLN B N 1
ATOM 8066 C CA . GLN B 1 334 ? -15.266 -24.75 -12.961 1 96.12 334 GLN B CA 1
ATOM 8067 C C . GLN B 1 334 ? -14.938 -24.078 -11.641 1 96.12 334 GLN B C 1
ATOM 8069 O O . GLN B 1 334 ? -14.805 -24.734 -10.602 1 96.12 334 GLN B O 1
ATOM 8074 N N . PHE B 1 335 ? -14.883 -22.812 -11.742 1 97.31 335 PHE B N 1
ATOM 8075 C CA . PHE B 1 335 ? -14.656 -22.062 -10.516 1 97.31 335 PHE B CA 1
ATOM 8076 C C . PHE B 1 335 ? -15.945 -21.922 -9.711 1 97.31 335 PHE B C 1
ATOM 8078 O O . PHE B 1 335 ? -16.984 -21.531 -10.258 1 97.31 335 PHE B O 1
ATOM 8085 N N . HIS B 1 336 ? -15.867 -22.25 -8.461 1 97.19 336 HIS B N 1
ATOM 8086 C CA . HIS B 1 336 ? -16.906 -22 -7.461 1 97.19 336 HIS B CA 1
ATOM 8087 C C . HIS B 1 336 ? -16.359 -21.172 -6.305 1 97.19 336 HIS B C 1
ATOM 8089 O O . HIS B 1 336 ? -15.391 -21.562 -5.648 1 97.19 336 HIS B O 1
ATOM 8095 N N . SER B 1 337 ? -17.031 -20.031 -6.105 1 98.25 337 SER B N 1
ATOM 8096 C CA . SER B 1 337 ? -16.547 -19.219 -4.988 1 98.25 337 SER B CA 1
ATOM 8097 C C . SER B 1 337 ? -16.906 -19.859 -3.65 1 98.25 337 SER B C 1
ATOM 8099 O O . SER B 1 337 ? -17.938 -20.531 -3.531 1 98.25 337 SER B O 1
ATOM 8101 N N . PHE B 1 338 ? -16.094 -19.672 -2.662 1 98.62 338 PHE B N 1
ATOM 8102 C CA . PHE B 1 338 ? -16.359 -20.172 -1.32 1 98.62 338 PHE B CA 1
ATOM 8103 C C . PHE B 1 338 ? -17.641 -19.578 -0.758 1 98.62 338 PHE B C 1
ATOM 8105 O O . PHE B 1 338 ? -18.406 -20.25 -0.088 1 98.62 338 PHE B O 1
ATOM 8112 N N . LYS B 1 339 ? -17.844 -18.328 -1.011 1 98.25 339 LYS B N 1
ATOM 8113 C CA . LYS B 1 339 ? -19.031 -17.656 -0.509 1 98.25 339 LYS B CA 1
ATOM 8114 C C . LYS B 1 339 ? -20.297 -18.297 -1.071 1 98.25 339 LYS B C 1
ATOM 8116 O O . LYS B 1 339 ? -21.266 -18.547 -0.334 1 98.25 339 LYS B O 1
ATOM 8121 N N . LYS B 1 340 ? -20.328 -18.484 -2.381 1 98.38 340 LYS B N 1
ATOM 8122 C CA . LYS B 1 340 ? -21.5 -19.094 -3.02 1 98.38 340 LYS B CA 1
ATOM 8123 C C . LYS B 1 340 ? -21.828 -20.438 -2.381 1 98.38 340 LYS B C 1
ATOM 8125 O O . LYS B 1 340 ? -22.984 -20.703 -2.018 1 98.38 340 LYS B O 1
ATOM 8130 N N . ILE B 1 341 ? -20.812 -21.281 -2.236 1 98.56 341 ILE B N 1
ATOM 8131 C CA . ILE B 1 341 ? -21.031 -22.625 -1.704 1 98.56 341 ILE B CA 1
ATOM 8132 C C . ILE B 1 341 ? -21.438 -22.547 -0.236 1 98.56 341 ILE B C 1
ATOM 8134 O O . ILE B 1 341 ? -22.328 -23.281 0.21 1 98.56 341 ILE B O 1
ATOM 8138 N N . LEU B 1 342 ? -20.75 -21.672 0.488 1 98.5 342 LEU B N 1
ATOM 8139 C CA . LEU B 1 342 ? -21.109 -21.453 1.884 1 98.5 342 LEU B CA 1
ATOM 8140 C C . LEU B 1 342 ? -22.594 -21.109 2.021 1 98.5 342 LEU B C 1
ATOM 8142 O O . LEU B 1 342 ? -23.266 -21.656 2.891 1 98.5 342 LEU B O 1
ATOM 8146 N N . TYR B 1 343 ? -23.094 -20.203 1.219 1 98 343 TYR B N 1
ATOM 8147 C CA . TYR B 1 343 ? -24.484 -19.781 1.229 1 98 343 TYR B CA 1
ATOM 8148 C C . TYR B 1 343 ? -25.406 -20.938 0.889 1 98 343 TYR B C 1
ATOM 8150 O O . TYR B 1 343 ? -26.438 -21.141 1.547 1 98 343 TYR B O 1
ATOM 8158 N N . GLU B 1 344 ? -25.062 -21.75 -0.061 1 98 344 GLU B N 1
ATOM 8159 C CA . GLU B 1 344 ? -25.891 -22.844 -0.551 1 98 344 GLU B CA 1
ATOM 8160 C C . GLU B 1 344 ? -25.953 -23.984 0.462 1 98 344 GLU B C 1
ATOM 8162 O O . GLU B 1 344 ? -26.891 -24.781 0.447 1 98 344 GLU B O 1
ATOM 8167 N N . MET B 1 345 ? -24.969 -24.047 1.314 1 97.88 345 MET B N 1
ATOM 8168 C CA . MET B 1 345 ? -24.906 -25.109 2.307 1 97.88 345 MET B CA 1
ATOM 8169 C C . MET B 1 345 ? -25.922 -24.875 3.426 1 97.88 345 MET B C 1
ATOM 8171 O O . MET B 1 345 ? -26.219 -25.797 4.203 1 97.88 345 MET B O 1
ATOM 8175 N N . GLY B 1 346 ? -26.422 -23.641 3.582 1 96.81 346 GLY B N 1
ATOM 8176 C CA . GLY B 1 346 ? -27.516 -23.422 4.512 1 96.81 346 GLY B CA 1
ATOM 8177 C C . GLY B 1 346 ? -27.156 -22.484 5.641 1 96.81 346 GLY B C 1
ATOM 8178 O O . GLY B 1 346 ? -26 -22.109 5.801 1 96.81 346 GLY B O 1
ATOM 8179 N N . PRO B 1 347 ? -28.094 -22.047 6.449 1 95.38 347 PRO B N 1
ATOM 8180 C CA . PRO B 1 347 ? -27.953 -21 7.449 1 95.38 347 PRO B CA 1
ATOM 8181 C C . PRO B 1 347 ? -26.953 -21.359 8.547 1 95.38 347 PRO B C 1
ATOM 8183 O O . PRO B 1 347 ? -26.312 -20.469 9.125 1 95.38 347 PRO B O 1
ATOM 8186 N N . GLU B 1 348 ? -26.891 -22.641 8.805 1 94.88 348 GLU B N 1
ATOM 8187 C CA . GLU B 1 348 ? -25.922 -23.078 9.82 1 94.88 348 GLU B CA 1
ATOM 8188 C C . GLU B 1 348 ? -24.5 -22.688 9.453 1 94.88 348 GLU B C 1
ATOM 8190 O O . GLU B 1 348 ? -23.703 -22.359 10.328 1 94.88 348 GLU B O 1
ATOM 8195 N N . TYR B 1 349 ? -24.203 -22.703 8.188 1 96.38 349 TYR B N 1
ATOM 8196 C CA . TYR B 1 349 ? -22.875 -22.344 7.695 1 96.38 349 TYR B CA 1
ATOM 8197 C C . TYR B 1 349 ? -22.781 -20.859 7.359 1 96.38 349 TYR B C 1
ATOM 8199 O O . TYR B 1 349 ? -21.922 -20.156 7.875 1 96.38 349 TYR B O 1
ATOM 8207 N N . TYR B 1 350 ? -23.672 -20.344 6.637 1 94.5 350 TYR B N 1
ATOM 8208 C CA . TYR B 1 350 ? -23.609 -18.984 6.086 1 94.5 350 TYR B CA 1
ATOM 8209 C C . TYR B 1 350 ? -23.703 -17.938 7.195 1 94.5 350 TYR B C 1
ATOM 8211 O O . TYR B 1 350 ? -23.188 -16.828 7.051 1 94.5 350 TYR B O 1
ATOM 8219 N N . ASN B 1 351 ? -24.25 -18.281 8.359 1 93.5 351 ASN B N 1
ATOM 8220 C CA . ASN B 1 351 ? -24.375 -17.312 9.445 1 93.5 351 ASN B CA 1
ATOM 8221 C C . ASN B 1 351 ? -23.234 -17.438 10.445 1 93.5 351 ASN B C 1
ATOM 8223 O O . ASN B 1 351 ? -23.031 -16.562 11.289 1 93.5 351 ASN B O 1
ATOM 8227 N N . ASN B 1 352 ? -22.406 -18.484 10.266 1 94.69 352 ASN B N 1
ATOM 8228 C CA . ASN B 1 352 ? -21.484 -18.75 11.367 1 94.69 352 ASN B CA 1
ATOM 8229 C C . ASN B 1 352 ? -20.031 -18.797 10.891 1 94.69 352 ASN B C 1
ATOM 8231 O O . ASN B 1 352 ? -19.125 -18.391 11.625 1 94.69 352 ASN B O 1
ATOM 8235 N N . VAL B 1 353 ? -19.828 -19.312 9.758 1 97.62 353 VAL B N 1
ATOM 8236 C CA . VAL B 1 353 ? -18.453 -19.438 9.281 1 97.62 353 VAL B CA 1
ATOM 8237 C C . VAL B 1 353 ? -17.922 -18.078 8.844 1 97.62 353 VAL B C 1
ATOM 8239 O O . VAL B 1 353 ? -18.516 -17.406 7.988 1 97.62 353 VAL B O 1
ATOM 8242 N N . GLU B 1 354 ? -16.844 -17.594 9.531 1 98.31 354 GLU B N 1
ATOM 8243 C CA . GLU B 1 354 ? -16.188 -16.344 9.125 1 98.31 354 GLU B CA 1
ATOM 8244 C C . GLU B 1 354 ? -15.32 -16.562 7.887 1 98.31 354 GLU B C 1
ATOM 8246 O O . GLU B 1 354 ? -14.523 -17.5 7.832 1 98.31 354 GLU B O 1
ATOM 8251 N N . LEU B 1 355 ? -15.539 -15.688 6.895 1 98.62 355 LEU B N 1
ATOM 8252 C CA . LEU B 1 355 ? -14.891 -15.875 5.602 1 98.62 355 LEU B CA 1
ATOM 8253 C C . LEU B 1 355 ? -14.406 -14.539 5.039 1 98.62 355 LEU B C 1
ATOM 8255 O O . LEU B 1 355 ? -15.148 -13.555 5.039 1 98.62 355 LEU B O 1
ATOM 8259 N N . ALA B 1 356 ? -13.117 -14.469 4.652 1 98.75 356 ALA B N 1
ATOM 8260 C CA . ALA B 1 356 ? -12.586 -13.406 3.812 1 98.75 356 ALA B CA 1
ATOM 8261 C C . ALA B 1 356 ? -12.203 -13.93 2.43 1 98.75 356 ALA B C 1
ATOM 8263 O O . ALA B 1 356 ? -11.414 -14.859 2.309 1 98.75 356 ALA B O 1
ATOM 8264 N N . SER B 1 357 ? -12.82 -13.391 1.4 1 98.81 357 SER B N 1
ATOM 8265 C CA . SER B 1 357 ? -12.5 -13.734 0.02 1 98.81 357 SER B CA 1
ATOM 8266 C C . SER B 1 357 ? -11.758 -12.602 -0.678 1 98.81 357 SER B C 1
ATOM 8268 O O . SER B 1 357 ? -12.086 -11.43 -0.478 1 98.81 357 SER B O 1
ATOM 8270 N N . PHE B 1 358 ? -10.773 -12.945 -1.531 1 98.75 358 PHE B N 1
ATOM 8271 C CA . PHE B 1 358 ? -9.891 -11.938 -2.109 1 98.75 358 PHE B CA 1
ATOM 8272 C C . PHE B 1 358 ? -9.898 -12.023 -3.631 1 98.75 358 PHE B C 1
ATOM 8274 O O . PHE B 1 358 ? -9.953 -13.117 -4.195 1 98.75 358 PHE B O 1
ATOM 8281 N N . HIS B 1 359 ? -9.836 -10.875 -4.262 1 98.62 359 HIS B N 1
ATOM 8282 C CA . HIS B 1 359 ? -9.703 -10.742 -5.707 1 98.62 359 HIS B CA 1
ATOM 8283 C C . HIS B 1 359 ? -8.805 -9.562 -6.074 1 98.62 359 HIS B C 1
ATOM 8285 O O . HIS B 1 359 ? -8.461 -8.75 -5.211 1 98.62 359 HIS B O 1
ATOM 8291 N N . SER B 1 360 ? -8.273 -9.555 -7.312 1 97.94 360 SER B N 1
ATOM 8292 C CA . SER B 1 360 ? -7.289 -8.547 -7.707 1 97.94 360 SER B CA 1
ATOM 8293 C C . SER B 1 360 ? -7.328 -8.305 -9.211 1 97.94 360 SER B C 1
ATOM 8295 O O . SER B 1 360 ? -7.809 -9.141 -9.977 1 97.94 360 SER B O 1
ATOM 8297 N N . THR B 1 361 ? -6.809 -7.129 -9.633 1 98.19 361 THR B N 1
ATOM 8298 C CA . THR B 1 361 ? -6.652 -6.797 -11.047 1 98.19 361 THR B CA 1
ATOM 8299 C C . THR B 1 361 ? -5.398 -7.453 -11.617 1 98.19 361 THR B C 1
ATOM 8301 O O . THR B 1 361 ? -5.199 -7.465 -12.836 1 98.19 361 THR B O 1
ATOM 8304 N N . SER B 1 362 ? -4.613 -8.07 -10.844 1 96.88 362 SER B N 1
ATOM 8305 C CA . SER B 1 362 ? -3.24 -8.422 -11.188 1 96.88 362 SER B CA 1
ATOM 8306 C C . SER B 1 362 ? -3.193 -9.664 -12.078 1 96.88 362 SER B C 1
ATOM 8308 O O . SER B 1 362 ? -2.193 -9.906 -12.758 1 96.88 362 SER B O 1
ATOM 8310 N N . LYS B 1 363 ? -4.23 -10.422 -11.961 1 95.81 363 LYS B N 1
ATOM 8311 C CA . LYS B 1 363 ? -4.234 -11.719 -12.633 1 95.81 363 LYS B CA 1
ATOM 8312 C C . LYS B 1 363 ? -5.398 -11.828 -13.609 1 95.81 363 LYS B C 1
ATOM 8314 O O . LYS B 1 363 ? -5.832 -10.82 -14.188 1 95.81 363 LYS B O 1
ATOM 8319 N N . GLY B 1 364 ? -5.789 -12.969 -13.984 1 93.44 364 GLY B N 1
ATOM 8320 C CA . GLY B 1 364 ? -6.898 -13.133 -14.906 1 93.44 364 GLY B CA 1
ATOM 8321 C C . GLY B 1 364 ? -6.57 -12.711 -16.328 1 93.44 364 GLY B C 1
ATOM 8322 O O . GLY B 1 364 ? -5.492 -13.031 -16.844 1 93.44 364 GLY B O 1
ATOM 8323 N N . TYR B 1 365 ? -7.586 -12.078 -16.969 1 95.94 365 TYR B N 1
ATOM 8324 C CA . TYR B 1 365 ? -7.406 -11.578 -18.328 1 95.94 365 TYR B CA 1
ATOM 8325 C C . TYR B 1 365 ? -6.844 -10.164 -18.312 1 95.94 365 TYR B C 1
ATOM 8327 O O . TYR B 1 365 ? -6.363 -9.672 -19.344 1 95.94 365 TYR B O 1
ATOM 8335 N N . MET B 1 366 ? -6.859 -9.547 -17.125 1 97.25 366 MET B N 1
ATOM 8336 C CA . MET B 1 366 ? -6.441 -8.148 -17.016 1 97.25 366 MET B CA 1
ATOM 8337 C C . MET B 1 366 ? -4.922 -8.031 -17.016 1 97.25 366 MET B C 1
ATOM 8339 O O . MET B 1 366 ? -4.352 -7.254 -17.781 1 97.25 366 MET B O 1
ATOM 8343 N N . GLY B 1 367 ? -4.297 -8.789 -16.125 1 97.25 367 GLY B N 1
ATOM 8344 C CA . GLY B 1 367 ? -2.852 -8.703 -15.977 1 97.25 367 GLY B CA 1
ATOM 8345 C C . GLY B 1 367 ? -2.379 -7.348 -15.492 1 97.25 367 GLY B C 1
ATOM 8346 O O . GLY B 1 367 ? -1.231 -6.961 -15.727 1 97.25 367 GLY B O 1
ATOM 8347 N N . GLU B 1 368 ? -3.227 -6.574 -14.852 1 98.06 368 GLU B N 1
ATOM 8348 C CA . GLU B 1 368 ? -2.936 -5.203 -14.445 1 98.06 368 GLU B CA 1
ATOM 8349 C C . GLU B 1 368 ? -2.324 -5.164 -13.047 1 98.06 368 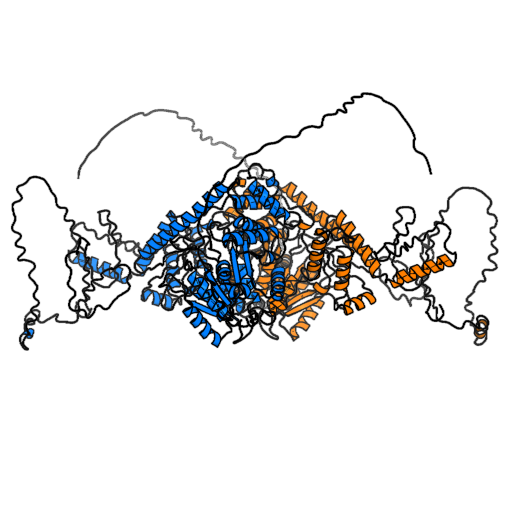GLU B C 1
ATOM 8351 O O . GLU B 1 368 ? -2.867 -4.527 -12.141 1 98.06 368 GLU B O 1
ATOM 8356 N N . CYS B 1 369 ? -1.188 -5.809 -12.883 1 97 369 CYS B N 1
ATOM 8357 C CA . CYS B 1 369 ? -0.574 -5.914 -11.562 1 97 369 CYS B CA 1
ATOM 8358 C C . CYS B 1 369 ? 0.069 -4.594 -11.156 1 97 369 CYS B C 1
ATOM 8360 O O . CYS B 1 369 ? 0.202 -4.305 -9.961 1 97 369 CYS B O 1
ATOM 8362 N N . GLY B 1 370 ? 0.371 -3.707 -12.102 1 97.62 370 GLY B N 1
ATOM 8363 C CA . GLY B 1 370 ? 1.001 -2.434 -11.797 1 97.62 370 GLY B CA 1
ATOM 8364 C C . GLY B 1 370 ? 0.08 -1.473 -11.07 1 97.62 370 GLY B C 1
ATOM 8365 O O . GLY B 1 370 ? 0.542 -0.595 -10.336 1 97.62 370 GLY B O 1
ATOM 8366 N N . TYR B 1 371 ? -1.216 -1.61 -11.25 1 97.81 371 TYR B N 1
ATOM 8367 C CA . TYR B 1 371 ? -2.178 -0.716 -10.617 1 97.81 371 TYR B CA 1
ATOM 8368 C C . TYR B 1 371 ? -2.361 -1.068 -9.141 1 97.81 371 TYR B C 1
ATOM 8370 O O . TYR B 1 371 ? -2.896 -0.272 -8.367 1 97.81 371 TYR B O 1
ATOM 8378 N N . ARG B 1 372 ? -2.012 -2.301 -8.844 1 97.12 372 ARG B N 1
ATOM 8379 C CA . ARG B 1 372 ? -2.176 -2.777 -7.473 1 97.12 372 ARG B CA 1
ATOM 8380 C C . ARG B 1 372 ? -3.621 -2.627 -7.012 1 97.12 372 ARG B C 1
ATOM 8382 O O . ARG B 1 372 ? -3.879 -2.137 -5.91 1 97.12 372 ARG B O 1
ATOM 8389 N N . GLY B 1 373 ? -4.586 -3.006 -7.832 1 97.81 373 GLY B N 1
ATOM 8390 C CA . GLY B 1 373 ? -5.996 -2.973 -7.477 1 97.81 373 GLY B CA 1
ATOM 8391 C C . GLY B 1 373 ? -6.512 -4.297 -6.949 1 97.81 373 GLY B C 1
ATOM 8392 O O . GLY B 1 373 ? -6.094 -5.359 -7.41 1 97.81 373 GLY B O 1
ATOM 8393 N N . GLY B 1 374 ? -7.363 -4.23 -5.945 1 98.38 374 GLY B N 1
ATOM 8394 C CA . GLY B 1 374 ? -7.98 -5.426 -5.391 1 98.38 374 GLY B CA 1
ATOM 8395 C C . GLY B 1 374 ? -9.148 -5.121 -4.469 1 98.38 374 GLY B C 1
ATOM 8396 O O . GLY B 1 374 ? -9.438 -3.955 -4.188 1 98.38 374 GLY B O 1
ATOM 8397 N N . TYR B 1 375 ? -9.875 -6.188 -4.082 1 98.75 375 TYR B N 1
ATOM 8398 C CA . TYR B 1 375 ? -10.891 -6.078 -3.039 1 98.75 375 TYR B CA 1
ATOM 8399 C C . TYR B 1 375 ? -10.922 -7.332 -2.174 1 98.75 375 TYR B C 1
ATOM 8401 O O . TYR B 1 375 ? -10.398 -8.375 -2.564 1 98.75 375 TYR B O 1
ATOM 8409 N N . MET B 1 376 ? -11.43 -7.172 -1.052 1 98.75 376 MET B N 1
ATOM 8410 C CA . MET B 1 376 ? -11.812 -8.312 -0.223 1 98.75 376 MET B CA 1
ATOM 8411 C C . MET B 1 376 ? -13.234 -8.156 0.296 1 98.75 376 MET B C 1
ATOM 8413 O O . MET B 1 376 ? -13.711 -7.031 0.486 1 98.75 376 MET B O 1
ATOM 8417 N N . GLU B 1 377 ? -13.914 -9.188 0.332 1 98.81 377 GLU B N 1
ATOM 8418 C CA . GLU B 1 377 ? -15.188 -9.289 1.041 1 98.81 377 GLU B CA 1
ATOM 8419 C C . GLU B 1 377 ? -15.039 -10.094 2.324 1 98.81 377 GLU B C 1
ATOM 8421 O O . GLU B 1 377 ? -14.508 -11.211 2.307 1 98.81 377 GLU B O 1
ATOM 8426 N N . VAL B 1 378 ? -15.461 -9.516 3.441 1 98.5 378 VAL B N 1
ATOM 8427 C CA . VAL B 1 378 ? -15.375 -10.195 4.727 1 98.5 378 VAL B CA 1
ATOM 8428 C C . VAL B 1 378 ? -16.781 -10.375 5.312 1 98.5 378 VAL B C 1
ATOM 8430 O O . VAL B 1 378 ? -17.484 -9.398 5.555 1 98.5 378 VAL B O 1
ATOM 8433 N N . ILE B 1 379 ? -17.125 -11.625 5.578 1 97.44 379 ILE B N 1
ATOM 8434 C CA . ILE B 1 379 ? -18.484 -11.859 6.055 1 97.44 379 ILE B CA 1
ATOM 8435 C C . ILE B 1 379 ? -18.438 -12.555 7.41 1 97.44 379 ILE B C 1
ATOM 8437 O O . ILE B 1 379 ? -17.469 -13.227 7.738 1 97.44 379 ILE B O 1
ATOM 8441 N N . ASN B 1 380 ? -19.484 -12.336 8.219 1 96.81 380 ASN B N 1
ATOM 8442 C CA . ASN B 1 380 ? -19.766 -12.953 9.508 1 96.81 380 ASN B CA 1
ATOM 8443 C C . ASN B 1 380 ? -18.781 -12.477 10.578 1 96.81 380 ASN B C 1
ATOM 8445 O O . ASN B 1 380 ? -18.453 -13.219 11.508 1 96.81 380 ASN B O 1
ATOM 8449 N N . LEU B 1 381 ? -18.328 -11.281 10.383 1 95.62 381 LEU B N 1
ATOM 8450 C CA . LEU B 1 381 ? -17.484 -10.695 11.422 1 95.62 381 LEU B CA 1
ATOM 8451 C C . LEU B 1 381 ? -18.328 -10.203 12.594 1 95.62 381 LEU B C 1
ATOM 8453 O O . LEU B 1 381 ? -19.438 -9.703 12.391 1 95.62 381 LEU B O 1
ATOM 8457 N N . HIS B 1 382 ? -17.734 -10.328 13.766 1 93.38 382 HIS B N 1
ATOM 8458 C CA . HIS B 1 382 ? -18.328 -9.641 14.906 1 93.38 382 HIS B CA 1
ATOM 8459 C C . HIS B 1 382 ? -18.422 -8.141 14.648 1 93.38 382 HIS B C 1
ATOM 8461 O O . HIS B 1 382 ? -17.516 -7.539 14.078 1 93.38 382 HIS B O 1
ATOM 8467 N N . PRO B 1 383 ? -19.469 -7.496 14.984 1 90.62 383 PRO B N 1
ATOM 8468 C CA . PRO B 1 383 ? -19.656 -6.07 14.703 1 90.62 383 PRO B CA 1
ATOM 8469 C C . PRO B 1 383 ? -18.531 -5.199 15.266 1 90.62 383 PRO B C 1
ATOM 8471 O O . PRO B 1 383 ? -18.094 -4.258 14.609 1 90.62 383 PRO B O 1
ATOM 8474 N N . GLU B 1 384 ? -18.078 -5.543 16.391 1 90.81 384 GLU B N 1
ATOM 8475 C CA . GLU B 1 384 ? -17 -4.77 17 1 90.81 384 GLU B CA 1
ATOM 8476 C C . GLU B 1 384 ? -15.703 -4.918 16.203 1 90.81 384 GLU B C 1
ATOM 8478 O O . GLU B 1 384 ? -14.883 -4.004 16.172 1 90.81 384 GLU B O 1
ATOM 8483 N N . ILE B 1 385 ? -15.562 -6.094 15.609 1 94.12 385 ILE B N 1
ATOM 8484 C CA . ILE B 1 385 ? -14.359 -6.355 14.836 1 94.12 385 ILE B CA 1
ATOM 8485 C C . ILE B 1 385 ? -14.414 -5.59 13.516 1 94.12 385 ILE B C 1
ATOM 8487 O O . ILE B 1 385 ? -13.383 -5.152 13 1 94.12 385 ILE B O 1
ATOM 8491 N N . LYS B 1 386 ? -15.578 -5.383 13.031 1 93.19 386 LYS B N 1
ATOM 8492 C CA . LYS B 1 386 ? -15.727 -4.574 11.82 1 93.19 386 LYS B CA 1
ATOM 8493 C C . LYS B 1 386 ? -15.164 -3.168 12.031 1 93.19 386 LYS B C 1
ATOM 8495 O O . LYS B 1 386 ? -14.469 -2.637 11.172 1 93.19 386 LYS B O 1
ATOM 8500 N N . GLY B 1 387 ? -15.484 -2.594 13.195 1 89.56 387 GLY B N 1
ATOM 8501 C CA . GLY B 1 387 ? -14.945 -1.289 13.531 1 89.56 387 GLY B CA 1
ATOM 8502 C C . GLY B 1 387 ? -13.43 -1.287 13.648 1 89.56 387 GLY B C 1
ATOM 8503 O O . GLY B 1 387 ? -12.766 -0.346 13.203 1 89.56 387 GLY B O 1
ATOM 8504 N N . GLN B 1 388 ? -12.891 -2.352 14.172 1 92.38 388 GLN B N 1
ATOM 8505 C CA . GLN B 1 388 ? -11.445 -2.484 14.336 1 92.38 388 GLN B CA 1
ATOM 8506 C C . GLN B 1 388 ? -10.75 -2.623 12.984 1 92.38 388 GLN B C 1
ATOM 8508 O O . GLN B 1 388 ? -9.656 -2.088 12.781 1 92.38 388 GLN B O 1
ATOM 8513 N N . LEU B 1 389 ? -11.422 -3.359 12.125 1 94.06 389 LEU B N 1
ATOM 8514 C CA . LEU B 1 389 ? -10.875 -3.523 10.789 1 94.06 389 LEU B CA 1
ATOM 8515 C C . LEU B 1 389 ? -10.812 -2.184 10.055 1 94.06 389 LEU B C 1
ATOM 8517 O O . LEU B 1 389 ? -9.789 -1.855 9.445 1 94.06 389 LEU B O 1
ATOM 8521 N N . VAL B 1 390 ? -11.812 -1.415 10.164 1 90.94 390 VAL B N 1
ATOM 8522 C CA . VAL B 1 390 ? -11.844 -0.105 9.516 1 90.94 390 VAL B CA 1
ATOM 8523 C C . VAL B 1 390 ? -10.789 0.805 10.141 1 90.94 390 VAL B C 1
ATOM 8525 O O . VAL B 1 390 ? -10.109 1.554 9.43 1 90.94 390 VAL B O 1
ATOM 8528 N N . LYS B 1 391 ? -10.656 0.758 11.398 1 89 391 LYS B N 1
ATOM 8529 C CA . LYS B 1 391 ? -9.633 1.534 12.086 1 89 391 LYS B CA 1
ATOM 8530 C C . LYS B 1 391 ? -8.234 1.177 11.586 1 89 391 LYS B C 1
ATOM 8532 O O . LYS B 1 391 ? -7.422 2.062 11.32 1 89 391 LYS B O 1
ATOM 8537 N N . LEU B 1 392 ? -8 -0.102 11.461 1 91.75 392 LEU B N 1
ATOM 8538 C CA . LEU B 1 392 ? -6.711 -0.568 10.961 1 91.75 392 LEU B CA 1
ATOM 8539 C C . LEU B 1 392 ? -6.457 -0.052 9.555 1 91.75 392 LEU B C 1
ATOM 8541 O O . LEU B 1 392 ? -5.355 0.415 9.242 1 91.75 392 LEU B O 1
ATOM 8545 N N . LEU B 1 393 ? -7.508 -0.122 8.75 1 91.69 393 LEU B N 1
ATOM 8546 C CA . LEU B 1 393 ? -7.387 0.304 7.355 1 91.69 393 LEU B CA 1
ATOM 8547 C C . LEU B 1 393 ? -7.246 1.819 7.262 1 91.69 393 LEU B C 1
ATOM 8549 O O . LEU B 1 393 ? -6.676 2.334 6.301 1 91.69 393 LEU B O 1
ATOM 8553 N N . SER B 1 394 ? -7.633 2.51 8.211 1 85.81 394 SER B N 1
ATOM 8554 C CA . SER B 1 394 ? -7.57 3.967 8.211 1 85.81 394 SER B CA 1
ATOM 8555 C C . SER B 1 394 ? -6.141 4.457 8.422 1 85.81 394 SER B C 1
ATOM 8557 O O . SER B 1 394 ? -5.785 5.559 7.984 1 85.81 394 SER B O 1
ATOM 8559 N N . VAL B 1 395 ? -5.352 3.66 9.016 1 82.75 395 VAL B N 1
ATOM 8560 C CA . VAL B 1 395 ? -3.961 4.035 9.25 1 82.75 395 VAL B CA 1
ATOM 8561 C C . VAL B 1 395 ? -3.244 4.227 7.922 1 82.75 395 VAL B C 1
ATOM 8563 O O . VAL B 1 395 ? -2.363 5.082 7.801 1 82.75 395 VAL B O 1
ATOM 8566 N N . ARG B 1 396 ? -3.646 3.492 6.969 1 79.12 396 ARG B N 1
ATOM 8567 C CA . ARG B 1 396 ? -3.027 3.645 5.656 1 79.12 396 ARG B CA 1
ATOM 8568 C C . ARG B 1 396 ? -3.77 4.684 4.82 1 79.12 396 ARG B C 1
ATOM 8570 O O . ARG B 1 396 ? -3.422 4.914 3.66 1 79.12 396 ARG B O 1
ATOM 8577 N N . LEU B 1 397 ? -4.758 5.312 5.34 1 80.5 397 LEU B N 1
ATOM 8578 C CA . LEU B 1 397 ? -5.605 6.309 4.691 1 80.5 397 LEU B CA 1
ATOM 8579 C C . LEU B 1 397 ? -6.5 5.656 3.643 1 80.5 397 LEU B C 1
ATOM 8581 O O . LEU B 1 397 ? -7.562 5.125 3.973 1 80.5 397 LEU B O 1
ATOM 8585 N N . CYS B 1 398 ? -5.91 5.301 2.463 1 91.12 398 CYS B N 1
ATOM 8586 C CA . CYS B 1 398 ? -6.711 4.578 1.481 1 91.12 398 CYS B CA 1
ATOM 8587 C C . CYS B 1 398 ? -5.824 3.92 0.43 1 91.12 398 CYS B C 1
ATOM 8589 O O . CYS B 1 398 ? -4.652 4.277 0.289 1 91.12 398 CYS B O 1
ATOM 8591 N N . PRO B 1 399 ? -6.395 2.879 -0.233 1 95.75 399 PRO B N 1
ATOM 8592 C CA . PRO B 1 399 ? -5.66 2.334 -1.377 1 95.75 399 PRO B CA 1
ATOM 8593 C C . PRO B 1 399 ? -5.562 3.32 -2.539 1 95.75 399 PRO B C 1
ATOM 8595 O O . PRO B 1 399 ? -6.363 4.254 -2.629 1 95.75 399 PRO B O 1
ATOM 8598 N N . PRO B 1 400 ? -4.535 3.133 -3.398 1 97.44 400 PRO B N 1
ATOM 8599 C CA . PRO B 1 400 ? -4.426 4.043 -4.539 1 97.44 400 PRO B CA 1
ATOM 8600 C C . PRO B 1 400 ? -5.711 4.113 -5.363 1 97.44 400 PRO B C 1
ATOM 8602 O O . PRO B 1 400 ? -6.301 3.08 -5.688 1 97.44 400 PRO B O 1
ATOM 8605 N N . VAL B 1 401 ? -6.082 5.289 -5.734 1 98.5 401 VAL B N 1
ATOM 8606 C CA . VAL B 1 401 ? -7.383 5.516 -6.352 1 98.5 401 VAL B CA 1
ATOM 8607 C C . VAL B 1 401 ? -7.379 4.977 -7.781 1 98.5 401 VAL B C 1
ATOM 8609 O O . VAL B 1 401 ? -8.398 4.484 -8.266 1 98.5 401 VAL B O 1
ATOM 8612 N N . SER B 1 402 ? -6.246 5.059 -8.469 1 98.56 402 SER B N 1
ATOM 8613 C CA . SER B 1 402 ? -6.148 4.48 -9.805 1 98.56 402 SER B CA 1
ATOM 8614 C C . SER B 1 402 ? -6.387 2.975 -9.773 1 98.56 402 SER B C 1
ATOM 8616 O O . SER B 1 402 ? -7.008 2.42 -10.688 1 98.56 402 SER B O 1
ATOM 8618 N N . GLY B 1 403 ? -5.863 2.311 -8.734 1 98.5 403 GLY B N 1
ATOM 8619 C CA . GLY B 1 403 ? -6.137 0.892 -8.562 1 98.5 403 GLY B CA 1
ATOM 8620 C C . GLY B 1 403 ? -7.598 0.592 -8.305 1 98.5 403 GLY B C 1
ATOM 8621 O O . GLY B 1 403 ? -8.125 -0.414 -8.781 1 98.5 403 GLY B O 1
ATOM 8622 N N . GLN B 1 404 ? -8.25 1.471 -7.547 1 98.75 404 GLN B N 1
ATOM 8623 C CA . GLN B 1 404 ? -9.68 1.322 -7.312 1 98.75 404 GLN B CA 1
ATOM 8624 C C . GLN B 1 404 ? -10.469 1.473 -8.609 1 98.75 404 GLN B C 1
ATOM 8626 O O . GLN B 1 404 ? -11.391 0.701 -8.875 1 98.75 404 GLN B O 1
ATOM 8631 N N . ALA B 1 405 ? -10.078 2.461 -9.422 1 98.81 405 ALA B N 1
ATOM 8632 C CA . ALA B 1 405 ? -10.727 2.68 -10.711 1 98.81 405 ALA B CA 1
ATOM 8633 C C . ALA B 1 405 ? -10.555 1.47 -11.625 1 98.81 405 ALA B C 1
ATOM 8635 O O . ALA B 1 405 ? -11.492 1.061 -12.312 1 98.81 405 ALA B O 1
ATOM 8636 N N . ALA B 1 406 ? -9.352 0.931 -11.633 1 98.75 406 ALA B N 1
ATOM 8637 C CA . ALA B 1 406 ? -9.109 -0.266 -12.438 1 98.75 406 ALA B CA 1
ATOM 8638 C C . ALA B 1 406 ? -9.984 -1.425 -11.969 1 98.75 406 ALA B C 1
ATOM 8640 O O . ALA B 1 406 ? -10.547 -2.156 -12.789 1 98.75 406 ALA B O 1
ATOM 8641 N N . MET B 1 407 ? -10.102 -1.598 -10.68 1 98.69 407 MET B N 1
ATOM 8642 C CA . MET B 1 407 ? -10.922 -2.674 -10.125 1 98.69 407 MET B CA 1
ATOM 8643 C C . MET B 1 407 ? -12.391 -2.486 -10.492 1 98.69 407 MET B C 1
ATOM 8645 O O . MET B 1 407 ? -13.117 -3.461 -10.695 1 98.69 407 MET B O 1
ATOM 8649 N N . ASP B 1 408 ? -12.836 -1.232 -10.586 1 98.75 408 ASP B N 1
ATOM 8650 C CA . ASP B 1 408 ? -14.219 -0.954 -10.969 1 98.75 408 ASP B CA 1
ATOM 8651 C C . ASP B 1 408 ? -14.531 -1.536 -12.344 1 98.75 408 ASP B C 1
ATOM 8653 O O . ASP B 1 408 ? -15.617 -2.082 -12.562 1 98.75 408 ASP B O 1
ATOM 8657 N N . ILE B 1 409 ? -13.633 -1.436 -13.242 1 98.31 409 ILE B N 1
ATOM 8658 C CA . ILE B 1 409 ? -13.867 -1.894 -14.602 1 98.31 409 ILE B CA 1
ATOM 8659 C C . ILE B 1 409 ? -13.883 -3.42 -14.641 1 98.31 409 ILE B C 1
ATOM 8661 O O . ILE B 1 409 ? -14.617 -4.02 -15.43 1 98.31 409 ILE B O 1
ATOM 8665 N N . VAL B 1 410 ? -13.07 -4.043 -13.82 1 98.25 410 VAL B N 1
ATOM 8666 C CA . VAL B 1 410 ? -13.047 -5.5 -13.734 1 98.25 410 VAL B CA 1
ATOM 8667 C C . VAL B 1 410 ? -14.414 -6.016 -13.297 1 98.25 410 VAL B C 1
ATOM 8669 O O . VAL B 1 410 ? -14.914 -7.008 -13.828 1 98.25 410 VAL B O 1
ATOM 8672 N N . VAL B 1 411 ? -15.031 -5.277 -12.375 1 98.56 411 VAL B N 1
ATOM 8673 C CA . VAL B 1 411 ? -16.266 -5.785 -11.781 1 98.56 411 VAL B CA 1
ATOM 8674 C C . VAL B 1 411 ? -17.469 -5.172 -12.484 1 98.56 411 VAL B C 1
ATOM 8676 O O . VAL B 1 411 ? -18.594 -5.625 -12.297 1 98.56 411 VAL B O 1
ATOM 8679 N N . ASN B 1 412 ? -17.25 -4.16 -13.242 1 98.25 412 ASN B N 1
ATOM 8680 C CA . ASN B 1 412 ? -18.297 -3.494 -14.016 1 98.25 412 ASN B CA 1
ATOM 8681 C C . ASN B 1 412 ? -17.875 -3.314 -15.477 1 98.25 412 ASN B C 1
ATOM 8683 O O . ASN B 1 412 ? -17.828 -2.189 -15.977 1 98.25 412 ASN B O 1
ATOM 8687 N N . PRO B 1 413 ? -17.625 -4.379 -16.172 1 98.06 413 PRO B N 1
ATOM 8688 C CA . PRO B 1 413 ? -17.203 -4.316 -17.578 1 98.06 413 PRO B CA 1
ATOM 8689 C C . PRO B 1 413 ? -18.359 -3.949 -18.516 1 98.06 413 PRO B C 1
ATOM 8691 O O . PRO B 1 413 ? -19.516 -3.881 -18.094 1 98.06 413 PRO B O 1
ATOM 8694 N N . PRO B 1 414 ? -17.953 -3.684 -19.812 1 98.38 414 PRO B N 1
ATOM 8695 C CA . PRO B 1 414 ? -19.016 -3.439 -20.781 1 98.38 414 PRO B CA 1
ATOM 8696 C C . PRO B 1 414 ? -20.016 -4.594 -20.859 1 98.38 414 PRO B C 1
ATOM 8698 O O . PRO B 1 414 ? -19.625 -5.762 -20.797 1 98.38 414 PRO B O 1
ATOM 8701 N N . VAL B 1 415 ? -21.266 -4.227 -21.016 1 97.69 415 VAL B N 1
ATOM 8702 C CA . VAL B 1 415 ? -22.328 -5.219 -21.125 1 97.69 415 VAL B CA 1
ATOM 8703 C C . VAL B 1 415 ? -22.906 -5.203 -22.531 1 97.69 415 VAL B C 1
ATOM 8705 O O . VAL B 1 415 ? -22.703 -4.25 -23.297 1 97.69 415 VAL B O 1
ATOM 8708 N N . PRO B 1 416 ? -23.641 -6.34 -22.922 1 97.56 416 PRO B N 1
ATOM 8709 C CA . PRO B 1 416 ? -24.234 -6.348 -24.25 1 97.56 416 PRO B CA 1
ATOM 8710 C C . PRO B 1 416 ? -25.078 -5.105 -24.531 1 97.56 416 PRO B C 1
ATOM 8712 O O . PRO B 1 416 ? -25.859 -4.672 -23.688 1 97.56 416 PRO B O 1
ATOM 8715 N N . GLY B 1 417 ? -24.906 -4.539 -25.625 1 97.38 417 GLY B N 1
ATOM 8716 C CA . GLY B 1 417 ? -25.641 -3.336 -26 1 97.38 417 GLY B CA 1
ATOM 8717 C C . GLY B 1 417 ? -24.797 -2.076 -25.875 1 97.38 417 GLY B C 1
ATOM 8718 O O . GLY B 1 417 ? -25.094 -1.065 -26.516 1 97.38 417 GLY B O 1
ATOM 8719 N N . GLU B 1 418 ? -23.719 -2.17 -25.125 1 98.19 418 GLU B N 1
ATOM 8720 C CA . GLU B 1 418 ? -22.844 -1.015 -24.984 1 98.19 418 GLU B CA 1
ATOM 8721 C C . GLU B 1 418 ? -21.797 -0.971 -26.094 1 98.19 418 GLU B C 1
ATOM 8723 O O . GLU B 1 418 ? -21.422 -2.01 -26.641 1 98.19 418 GLU B O 1
ATOM 8728 N N . GLU B 1 419 ? -21.328 0.202 -26.328 1 97.88 419 GLU B N 1
ATOM 8729 C CA . GLU B 1 419 ? -20.469 0.496 -27.469 1 97.88 419 GLU B CA 1
ATOM 8730 C C . GLU B 1 419 ? -19.172 -0.323 -27.422 1 97.88 419 GLU B C 1
ATOM 8732 O O . GLU B 1 419 ? -18.672 -0.768 -28.453 1 97.88 419 GLU B O 1
ATOM 8737 N N . SER B 1 420 ? -18.656 -0.599 -26.281 1 98.62 420 SER B N 1
ATOM 8738 C CA . SER B 1 420 ? -17.344 -1.199 -26.125 1 98.62 420 SER B CA 1
ATOM 8739 C C . SER B 1 420 ? -17.438 -2.709 -25.938 1 98.62 420 SER B C 1
ATOM 8741 O O . SER B 1 420 ? -16.422 -3.398 -25.875 1 98.62 420 SER B O 1
ATOM 8743 N N . TYR B 1 421 ? -18.641 -3.289 -25.969 1 98.56 421 TYR B N 1
ATOM 8744 C CA . TYR B 1 421 ? -18.844 -4.672 -25.547 1 98.56 421 TYR B CA 1
ATOM 8745 C C . TYR B 1 421 ? -18.156 -5.641 -26.484 1 98.56 421 TYR B C 1
ATOM 8747 O O . TYR B 1 421 ? -17.438 -6.551 -26.047 1 98.56 421 TYR B O 1
ATOM 8755 N N . ALA B 1 422 ? -18.312 -5.461 -27.75 1 98.5 422 ALA B N 1
ATOM 8756 C CA . ALA B 1 422 ? -17.781 -6.395 -28.734 1 98.5 422 ALA B CA 1
ATOM 8757 C C . ALA B 1 422 ? -16.266 -6.477 -28.656 1 98.5 422 ALA B C 1
ATOM 8759 O O . ALA B 1 422 ? -15.695 -7.57 -28.656 1 98.5 422 ALA B O 1
ATOM 8760 N N . GLN B 1 423 ? -15.625 -5.352 -28.609 1 98.31 423 GLN B N 1
ATOM 8761 C CA . GLN B 1 423 ? -14.172 -5.328 -28.516 1 98.31 423 GLN B CA 1
ATOM 8762 C C . GLN B 1 423 ? -13.695 -5.902 -27.188 1 98.31 423 GLN B C 1
ATOM 8764 O O . GLN B 1 423 ? -12.703 -6.629 -27.125 1 98.31 423 GLN B O 1
ATOM 8769 N N . PHE B 1 424 ? -14.438 -5.609 -26.188 1 98.44 424 PHE B N 1
ATOM 8770 C CA . PHE B 1 424 ? -14.07 -6.078 -24.844 1 98.44 424 PHE B CA 1
ATOM 8771 C C . PHE B 1 424 ? -14.102 -7.602 -24.781 1 98.44 424 PHE B C 1
ATOM 8773 O O . PHE B 1 424 ? -13.141 -8.227 -24.312 1 98.44 424 PHE B O 1
ATOM 8780 N N . ILE B 1 425 ? -15.141 -8.133 -25.234 1 98.31 425 ILE B N 1
ATOM 8781 C CA . ILE B 1 425 ? -15.312 -9.578 -25.172 1 98.31 425 ILE B CA 1
ATOM 8782 C C . ILE B 1 425 ? -14.273 -10.266 -26.062 1 98.31 425 ILE B C 1
ATOM 8784 O O . ILE B 1 425 ? -13.742 -11.312 -25.703 1 98.31 425 ILE B O 1
ATOM 8788 N N . LYS B 1 426 ? -14 -9.695 -27.172 1 98.5 426 LYS B N 1
ATOM 8789 C CA . LYS B 1 426 ? -12.984 -10.242 -28.078 1 98.5 426 LYS B CA 1
ATOM 8790 C C . LYS B 1 426 ? -11.617 -10.266 -27.422 1 98.5 426 LYS B C 1
ATOM 8792 O O . LYS B 1 426 ? -10.906 -11.273 -27.484 1 98.5 426 LYS B O 1
ATOM 8797 N N . GLU B 1 427 ? -11.242 -9.164 -26.812 1 98.44 427 GLU B N 1
ATOM 8798 C CA . GLU B 1 427 ? -9.953 -9.078 -26.141 1 98.44 427 GLU B CA 1
ATOM 8799 C C . GLU B 1 427 ? -9.875 -10.031 -24.953 1 98.44 427 GLU B C 1
ATOM 8801 O O . GLU B 1 427 ? -8.875 -10.734 -24.781 1 98.44 427 GLU B O 1
ATOM 8806 N N . LYS B 1 428 ? -10.906 -10.086 -24.156 1 97.94 428 LYS B N 1
ATOM 8807 C CA . LYS B 1 428 ? -10.969 -10.961 -22.984 1 97.94 428 LYS B CA 1
ATOM 8808 C C . LYS B 1 428 ? -10.844 -12.43 -23.391 1 97.94 428 LYS B C 1
ATOM 8810 O O . LYS B 1 428 ? -10.023 -13.164 -22.828 1 97.94 428 LYS B O 1
ATOM 8815 N N . GLU B 1 429 ? -11.609 -12.844 -24.359 1 97.5 429 GLU B N 1
ATOM 8816 C CA . GLU B 1 429 ? -11.609 -14.234 -24.797 1 97.5 429 GLU B CA 1
ATOM 8817 C C . GLU B 1 429 ? -10.289 -14.602 -25.453 1 97.5 429 GLU B C 1
ATOM 8819 O O . GLU B 1 429 ? -9.82 -15.734 -25.328 1 97.5 429 GLU B O 1
ATOM 8824 N N . SER B 1 430 ? -9.742 -13.656 -26.172 1 97.56 430 SER B N 1
ATOM 8825 C CA . SER B 1 430 ? -8.445 -13.906 -26.797 1 97.56 430 SER B CA 1
ATOM 8826 C C . SER B 1 430 ? -7.379 -14.219 -25.75 1 97.56 430 SER B C 1
ATOM 8828 O O . SER B 1 430 ? -6.594 -15.156 -25.906 1 97.56 430 SER B O 1
ATOM 8830 N N . VAL B 1 431 ? -7.355 -13.469 -24.688 1 97.56 431 VAL B N 1
ATOM 8831 C CA . VAL B 1 431 ? -6.367 -13.664 -23.641 1 97.56 431 VAL B CA 1
ATOM 8832 C C . VAL B 1 431 ? -6.605 -15.008 -22.953 1 97.56 431 VAL B C 1
ATOM 8834 O O . VAL B 1 431 ? -5.672 -15.797 -22.781 1 97.56 431 VAL B O 1
ATOM 8837 N N . LEU B 1 432 ? -7.828 -15.32 -22.594 1 97.19 432 LEU B N 1
ATOM 8838 C CA . LEU B 1 432 ? -8.148 -16.531 -21.859 1 97.19 432 LEU B CA 1
ATOM 8839 C C . LEU B 1 432 ? -7.918 -17.766 -22.719 1 97.19 432 LEU B C 1
ATOM 8841 O O . LEU B 1 432 ? -7.426 -18.797 -22.219 1 97.19 432 LEU B O 1
ATOM 8845 N N . ASN B 1 433 ? -8.258 -17.672 -24 1 96.62 433 ASN B N 1
ATOM 8846 C CA . ASN B 1 433 ? -8.016 -18.781 -24.906 1 96.62 433 ASN B CA 1
ATOM 8847 C C . ASN B 1 433 ? -6.527 -19.047 -25.109 1 96.62 433 ASN B C 1
ATOM 8849 O O . ASN B 1 433 ? -6.094 -20.188 -25.203 1 96.62 433 ASN B O 1
ATOM 8853 N N . ASN B 1 434 ? -5.812 -17.938 -25.234 1 96.81 434 ASN B N 1
ATOM 8854 C CA . ASN B 1 434 ? -4.363 -18.062 -25.359 1 96.81 434 ASN B CA 1
ATOM 8855 C C . ASN B 1 434 ? -3.754 -18.734 -24.125 1 96.81 434 ASN B C 1
ATOM 8857 O O . ASN B 1 434 ? -2.859 -19.578 -24.25 1 96.81 434 ASN B O 1
ATOM 8861 N N . LEU B 1 435 ? -4.219 -18.406 -22.969 1 97.25 435 LEU B N 1
ATOM 8862 C CA . LEU B 1 435 ? -3.734 -19.016 -21.734 1 97.25 435 LEU B CA 1
ATOM 8863 C C . LEU B 1 435 ? -4.074 -20.5 -21.688 1 97.25 435 LEU B C 1
ATOM 8865 O O . LEU B 1 435 ? -3.256 -21.328 -21.25 1 97.25 435 LEU B O 1
ATOM 8869 N N . ALA B 1 436 ? -5.254 -20.844 -22.125 1 97.12 436 ALA B N 1
ATOM 8870 C CA . ALA B 1 436 ? -5.664 -22.234 -22.172 1 97.12 436 ALA B CA 1
ATOM 8871 C C . ALA B 1 436 ? -4.762 -23.047 -23.094 1 97.12 436 ALA B C 1
ATOM 8873 O O . ALA B 1 436 ? -4.371 -24.172 -22.781 1 97.12 436 ALA B O 1
ATOM 8874 N N . LYS B 1 437 ? -4.469 -22.5 -24.203 1 97.06 437 LYS B N 1
ATOM 8875 C CA . LYS B 1 437 ? -3.584 -23.156 -25.172 1 97.06 437 LYS B CA 1
ATOM 8876 C C . LYS B 1 437 ? -2.188 -23.344 -24.594 1 97.06 437 LYS B C 1
ATOM 8878 O O . LYS B 1 437 ? -1.592 -24.422 -24.75 1 97.06 437 LYS B O 1
ATOM 8883 N N . LYS B 1 438 ? -1.677 -22.359 -23.984 1 97.62 438 LYS B N 1
ATOM 8884 C CA . LYS B 1 438 ? -0.341 -22.406 -23.391 1 97.62 438 LYS B CA 1
ATOM 8885 C C . LYS B 1 438 ? -0.29 -23.406 -22.25 1 97.62 438 LYS B C 1
ATOM 8887 O O . LYS B 1 438 ? 0.717 -24.094 -22.047 1 97.62 438 LYS B O 1
ATOM 8892 N N . ALA B 1 439 ? -1.352 -23.453 -21.469 1 97.56 439 ALA B N 1
ATOM 8893 C CA . ALA B 1 439 ? -1.432 -24.422 -20.375 1 97.56 439 ALA B CA 1
ATOM 8894 C C . ALA B 1 439 ? -1.33 -25.844 -20.906 1 97.56 439 ALA B C 1
ATOM 8896 O O . ALA B 1 439 ? -0.567 -26.656 -20.375 1 97.56 439 ALA B O 1
ATOM 8897 N N . LYS B 1 440 ? -2.078 -26.141 -21.922 1 96.88 440 LYS B N 1
ATOM 8898 C CA . LYS B 1 440 ? -2.072 -27.484 -22.516 1 96.88 440 LYS B CA 1
ATOM 8899 C C . LYS B 1 440 ? -0.72 -27.797 -23.156 1 96.88 440 LYS B C 1
ATOM 8901 O O . LYS B 1 440 ? -0.201 -28.891 -23 1 96.88 440 LYS B O 1
ATOM 8906 N N . LEU B 1 441 ? -0.18 -26.812 -23.828 1 97.38 441 LEU B N 1
ATOM 8907 C CA . LEU B 1 441 ? 1.131 -26.969 -24.438 1 97.38 441 LEU B CA 1
ATOM 8908 C C . LEU B 1 441 ? 2.193 -27.281 -23.391 1 97.38 441 LEU B C 1
ATOM 8910 O O . LEU B 1 441 ? 3.01 -28.188 -23.594 1 97.38 441 LEU B O 1
ATOM 8914 N N . THR B 1 442 ? 2.207 -26.578 -22.344 1 97.88 442 THR B N 1
ATOM 8915 C CA . THR B 1 442 ? 3.189 -26.75 -21.281 1 97.88 442 THR B CA 1
ATOM 8916 C C . THR B 1 442 ? 3.055 -28.141 -20.641 1 97.88 442 THR B C 1
ATOM 8918 O O . THR B 1 442 ? 4.051 -28.828 -20.438 1 97.88 442 THR B O 1
ATOM 8921 N N . GLU B 1 443 ? 1.846 -28.5 -20.312 1 96.81 443 GLU B N 1
ATOM 8922 C CA . GLU B 1 443 ? 1.573 -29.812 -19.75 1 96.81 443 GLU B CA 1
ATOM 8923 C C . GLU B 1 443 ? 2.09 -30.922 -20.672 1 96.81 443 GLU B C 1
ATOM 8925 O O . GLU B 1 443 ? 2.799 -31.828 -20.234 1 96.81 443 GLU B O 1
ATOM 8930 N N . ASP B 1 444 ? 1.779 -30.812 -21.922 1 96.75 444 ASP B N 1
ATOM 8931 C CA . ASP B 1 444 ? 2.145 -31.828 -22.906 1 96.75 444 ASP B CA 1
ATOM 8932 C C . ASP B 1 444 ? 3.66 -31.922 -23.062 1 96.75 444 ASP B C 1
ATOM 8934 O O . ASP B 1 444 ? 4.223 -33 -23.109 1 96.75 444 ASP B O 1
ATOM 8938 N N . MET B 1 445 ? 4.289 -30.812 -23.141 1 96.75 445 MET B N 1
ATOM 8939 C CA . MET B 1 445 ? 5.73 -30.781 -23.391 1 96.75 445 MET B CA 1
ATOM 8940 C C . MET B 1 445 ? 6.496 -31.297 -22.172 1 96.75 445 MET B C 1
ATOM 8942 O O . MET B 1 445 ? 7.445 -32.062 -22.328 1 96.75 445 MET B O 1
ATOM 8946 N N . PHE B 1 446 ? 6.133 -30.969 -21.031 1 97.38 446 PHE B N 1
ATOM 8947 C CA . PHE B 1 446 ? 6.82 -31.453 -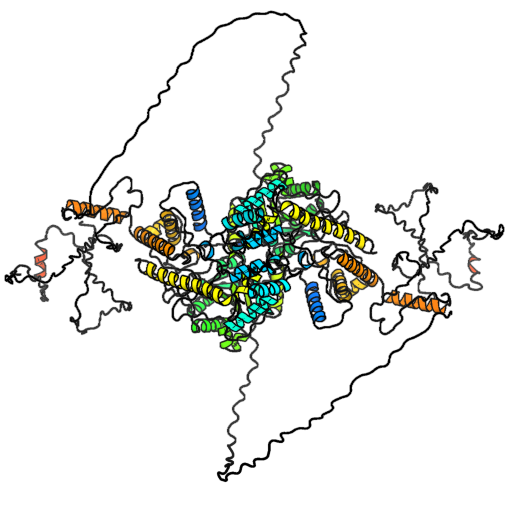19.828 1 97.38 446 PHE B CA 1
ATOM 8948 C C . PHE B 1 446 ? 6.656 -32.969 -19.688 1 97.38 446 PHE B C 1
ATOM 8950 O O . PHE B 1 446 ? 7.598 -33.656 -19.297 1 97.38 446 PHE B O 1
ATOM 8957 N N . ASN B 1 447 ? 5.488 -33.438 -19.938 1 96.31 447 ASN B N 1
ATOM 8958 C CA . ASN B 1 447 ? 5.211 -34.844 -19.734 1 96.31 447 ASN B CA 1
ATOM 8959 C C . ASN B 1 447 ? 5.855 -35.719 -20.828 1 96.31 447 ASN B C 1
ATOM 8961 O O . ASN B 1 447 ? 5.941 -36.938 -20.688 1 96.31 447 ASN B O 1
ATOM 8965 N N . LYS B 1 448 ? 6.422 -35.062 -21.797 1 92.75 448 LYS B N 1
ATOM 8966 C CA . LYS B 1 448 ? 7.191 -35.781 -22.812 1 92.75 448 LYS B CA 1
ATOM 8967 C C . LYS B 1 448 ? 8.648 -35.938 -22.406 1 92.75 448 LYS B C 1
ATOM 8969 O O . LYS B 1 448 ? 9.391 -36.719 -22.984 1 92.75 448 LYS B O 1
ATOM 8974 N N . ILE B 1 449 ? 9.031 -35.219 -21.406 1 90.94 449 ILE B N 1
ATOM 8975 C CA . ILE B 1 449 ? 10.414 -35.25 -20.938 1 90.94 449 ILE B CA 1
ATOM 8976 C C . ILE B 1 449 ? 10.57 -36.406 -19.938 1 90.94 449 ILE B C 1
ATOM 8978 O O . ILE B 1 449 ? 9.93 -36.406 -18.875 1 90.94 449 ILE B O 1
ATOM 8982 N N . PRO B 1 450 ? 11.422 -37.312 -20.234 1 89.38 450 PRO B N 1
ATOM 8983 C CA . PRO B 1 450 ? 11.648 -38.375 -19.234 1 89.38 450 PRO B CA 1
ATOM 8984 C C . PRO B 1 450 ? 12.156 -37.812 -17.906 1 89.38 450 PRO B C 1
ATOM 8986 O O . PRO B 1 450 ? 13.078 -36.969 -17.875 1 89.38 450 PRO B O 1
ATOM 8989 N N . GLY B 1 451 ? 11.516 -38.25 -16.859 1 92.19 451 GLY B N 1
ATOM 8990 C CA . GLY B 1 451 ? 11.938 -37.781 -15.539 1 92.19 451 GLY B CA 1
ATOM 8991 C C . GLY B 1 451 ? 11.203 -36.562 -15.062 1 92.19 451 GLY B C 1
ATOM 8992 O O . GLY B 1 451 ? 11.5 -36 -13.992 1 92.19 451 GLY B O 1
ATOM 8993 N N . VAL B 1 452 ? 10.336 -36.094 -15.93 1 95.88 452 VAL B N 1
ATOM 8994 C CA . VAL B 1 452 ? 9.508 -34.969 -15.555 1 95.88 452 VAL B CA 1
ATOM 8995 C C . VAL B 1 452 ? 8.039 -35.375 -15.555 1 95.88 452 VAL B C 1
ATOM 8997 O O . VAL B 1 452 ? 7.59 -36.094 -16.438 1 95.88 452 VAL B O 1
ATOM 9000 N N . HIS B 1 453 ? 7.402 -35.031 -14.477 1 97.06 453 HIS B N 1
ATOM 9001 C CA . HIS B 1 453 ? 5.961 -35.25 -14.391 1 97.06 453 HIS B CA 1
ATOM 9002 C C . HIS B 1 453 ? 5.223 -33.969 -14.055 1 97.06 453 HIS B C 1
ATOM 9004 O O . HIS B 1 453 ? 5.523 -33.312 -13.047 1 97.06 453 HIS B O 1
ATOM 9010 N N . CYS B 1 454 ? 4.316 -33.656 -14.875 1 97.75 454 CYS B N 1
ATOM 9011 C CA . CYS B 1 454 ? 3.539 -32.438 -14.672 1 97.75 454 CYS B CA 1
ATOM 9012 C C . CYS B 1 454 ? 2.045 -32.719 -14.688 1 97.75 454 CYS B C 1
ATOM 9014 O O . CYS B 1 454 ? 1.524 -33.25 -15.672 1 97.75 454 CYS B O 1
ATOM 9016 N N . ASN B 1 455 ? 1.354 -32.375 -13.594 1 96.69 455 ASN B N 1
ATOM 9017 C CA . ASN B 1 455 ? -0.1 -32.5 -13.547 1 96.69 455 ASN B CA 1
ATOM 9018 C C . ASN B 1 455 ? -0.776 -31.562 -14.531 1 96.69 455 ASN B C 1
ATOM 9020 O O . ASN B 1 455 ? -0.181 -30.562 -14.945 1 96.69 455 ASN B O 1
ATOM 9024 N N . PRO B 1 456 ? -2.018 -31.938 -14.93 1 95.81 456 PRO B N 1
ATOM 9025 C CA . PRO B 1 456 ? -2.748 -31 -15.789 1 95.81 456 PRO B CA 1
ATOM 9026 C C . PRO B 1 456 ? -2.848 -29.609 -15.18 1 95.81 456 PRO B C 1
ATOM 9028 O O . PRO B 1 456 ? -3.088 -29.469 -13.977 1 95.81 456 PRO B O 1
ATOM 9031 N N . LEU B 1 457 ? -2.559 -28.656 -16 1 97 457 LEU B N 1
ATOM 9032 C CA . LEU B 1 457 ? -2.738 -27.281 -15.57 1 97 457 LEU B CA 1
ATOM 9033 C C . LEU B 1 457 ? -4.199 -26.859 -15.688 1 97 457 LEU B C 1
ATOM 9035 O O . LEU B 1 457 ? -4.602 -26.281 -16.703 1 97 457 LEU B O 1
ATOM 9039 N N . GLN B 1 458 ? -4.902 -27.031 -14.641 1 97.12 458 GLN B N 1
ATOM 9040 C CA . GLN B 1 458 ? -6.344 -26.797 -14.656 1 97.12 458 GLN B CA 1
ATOM 9041 C C . GLN B 1 458 ? -6.656 -25.297 -14.648 1 97.12 458 GLN B C 1
ATOM 9043 O O . GLN B 1 458 ? -7.68 -24.875 -15.188 1 97.12 458 GLN B O 1
ATOM 9048 N N . GLY B 1 459 ? -5.801 -24.531 -14.008 1 97.38 459 GLY B N 1
ATOM 9049 C CA . GLY B 1 459 ? -6.023 -23.094 -13.906 1 97.38 459 GLY B CA 1
ATOM 9050 C C . GLY B 1 459 ? -4.773 -22.328 -13.516 1 97.38 459 GLY B C 1
ATOM 9051 O O . GLY B 1 459 ? -3.662 -22.844 -13.617 1 97.38 459 GLY B O 1
ATOM 9052 N N . ALA B 1 460 ? -4.988 -21.047 -13.203 1 96.62 460 ALA B N 1
ATOM 9053 C CA . ALA B 1 460 ? -3.934 -20.109 -12.805 1 96.62 460 ALA B CA 1
ATOM 9054 C C . ALA B 1 460 ? -3 -19.812 -13.977 1 96.62 460 ALA B C 1
ATOM 9056 O O . ALA B 1 460 ? -3.453 -19.609 -15.102 1 96.62 460 ALA B O 1
ATOM 9057 N N . MET B 1 461 ? -1.719 -19.594 -13.648 1 96.69 461 MET B N 1
ATOM 9058 C CA . MET B 1 461 ? -0.807 -19.141 -14.695 1 96.69 461 MET B CA 1
ATOM 9059 C C . MET B 1 461 ? 0.537 -19.859 -14.586 1 96.69 461 MET B C 1
ATOM 9061 O O . MET B 1 461 ? 1.542 -19.391 -15.117 1 96.69 461 MET B O 1
ATOM 9065 N N . TYR B 1 462 ? 0.558 -21.062 -13.883 1 96.94 462 TYR B N 1
ATOM 9066 C CA . TYR B 1 462 ? 1.842 -21.656 -13.539 1 96.94 462 TYR B CA 1
ATOM 9067 C C . TYR B 1 462 ? 1.81 -23.172 -13.75 1 96.94 462 TYR B C 1
ATOM 9069 O O . TYR B 1 462 ? 0.741 -23.781 -13.711 1 96.94 462 TYR B O 1
ATOM 9077 N N . ALA B 1 463 ? 2.992 -23.703 -13.969 1 97.69 463 ALA B N 1
ATOM 9078 C CA . ALA B 1 463 ? 3.252 -25.141 -13.891 1 97.69 463 ALA B CA 1
ATOM 9079 C C . ALA B 1 463 ? 4.215 -25.453 -12.75 1 97.69 463 ALA B C 1
ATOM 9081 O O . ALA B 1 463 ? 5.098 -24.656 -12.43 1 97.69 463 ALA B O 1
ATOM 9082 N N . PHE B 1 464 ? 3.992 -26.562 -12.133 1 98.25 464 PHE B N 1
ATOM 9083 C CA . PHE B 1 464 ? 4.812 -27.016 -11.016 1 98.25 464 PHE B CA 1
ATOM 9084 C C . PHE B 1 464 ? 5.227 -28.469 -11.211 1 98.25 464 PHE B C 1
ATOM 9086 O O . PHE B 1 464 ? 4.879 -29.344 -10.398 1 98.25 464 PHE B O 1
ATOM 9093 N N . PRO B 1 465 ? 6.012 -28.766 -12.219 1 98.31 465 PRO B N 1
ATOM 9094 C CA . PRO B 1 465 ? 6.398 -30.141 -12.531 1 98.31 465 PRO B CA 1
ATOM 9095 C C . PRO B 1 465 ? 7.332 -30.75 -11.492 1 98.31 465 PRO B C 1
ATOM 9097 O O . PRO B 1 465 ? 8.156 -30.031 -10.906 1 98.31 465 PRO B O 1
ATOM 9100 N N . GLN B 1 466 ? 7.172 -31.938 -11.258 1 97.81 466 GLN B N 1
ATOM 9101 C CA . GLN B 1 466 ? 8.141 -32.719 -10.492 1 97.81 466 GLN B CA 1
ATOM 9102 C C . GLN B 1 466 ? 9.289 -33.188 -11.383 1 97.81 466 GLN B C 1
ATOM 9104 O O . GLN B 1 466 ? 9.07 -33.656 -12.5 1 97.81 466 GLN B O 1
ATOM 9109 N N . ILE B 1 467 ? 10.492 -33.031 -10.852 1 97.06 467 ILE B N 1
ATOM 9110 C CA . ILE B 1 467 ? 11.656 -33.406 -11.664 1 97.06 467 ILE B CA 1
ATOM 9111 C C . ILE B 1 467 ? 12.492 -34.438 -10.93 1 97.06 467 ILE B C 1
ATOM 9113 O O . ILE B 1 467 ? 12.609 -34.406 -9.703 1 97.06 467 ILE B O 1
ATOM 9117 N N . PHE B 1 468 ? 12.969 -35.281 -11.68 1 92.81 468 PHE B N 1
ATOM 9118 C CA . PHE B 1 468 ? 13.953 -36.25 -11.148 1 92.81 468 PHE B CA 1
ATOM 9119 C C . PHE B 1 468 ? 15.344 -35.625 -11.156 1 92.81 468 PHE B C 1
ATOM 9121 O O . PHE B 1 468 ? 15.797 -35.094 -12.18 1 92.81 468 PHE B O 1
ATOM 9128 N N . ILE B 1 469 ? 15.984 -35.688 -10.031 1 93.12 469 ILE B N 1
ATOM 9129 C CA . ILE B 1 469 ? 17.359 -35.219 -9.93 1 93.12 469 ILE B CA 1
ATOM 9130 C C . ILE B 1 469 ? 18.266 -36.375 -9.523 1 93.12 469 ILE B C 1
ATOM 9132 O O . ILE B 1 469 ? 18.047 -37.031 -8.492 1 93.12 469 ILE B O 1
ATOM 9136 N N . PRO B 1 470 ? 19.281 -36.625 -10.328 1 89.69 470 PRO B N 1
ATOM 9137 C CA . PRO B 1 470 ? 20.172 -37.719 -10.031 1 89.69 470 PRO B CA 1
ATOM 9138 C C . PRO B 1 470 ? 20.922 -37.562 -8.711 1 89.69 470 PRO B C 1
ATOM 9140 O O . PRO B 1 470 ? 21.156 -36.438 -8.273 1 89.69 470 PRO B O 1
ATOM 9143 N N . SER B 1 471 ? 21.375 -38.625 -8.141 1 90.5 471 SER B N 1
ATOM 9144 C CA . SER B 1 471 ? 22.047 -38.656 -6.844 1 90.5 471 SER B CA 1
ATOM 9145 C C . SER B 1 471 ? 23.328 -37.844 -6.867 1 90.5 471 SER B C 1
ATOM 9147 O O . SER B 1 471 ? 23.656 -37.156 -5.887 1 90.5 471 SER B O 1
ATOM 9149 N N . LYS B 1 472 ? 23.984 -37.906 -7.953 1 87.38 472 LYS B N 1
ATOM 9150 C CA . LYS B 1 472 ? 25.219 -37.125 -8.07 1 87.38 472 LYS B CA 1
ATOM 9151 C C . LYS B 1 472 ? 24.953 -35.625 -7.965 1 87.38 472 LYS B C 1
ATOM 9153 O O . LYS B 1 472 ? 25.734 -34.906 -7.348 1 87.38 472 LYS B O 1
ATOM 9158 N N . ALA B 1 473 ? 23.906 -35.25 -8.609 1 90.81 473 ALA B N 1
ATOM 9159 C CA . ALA B 1 473 ? 23.547 -33.844 -8.555 1 90.81 473 ALA B CA 1
ATOM 9160 C C . ALA B 1 473 ? 23.109 -33.438 -7.145 1 90.81 473 ALA B C 1
ATOM 9162 O O . ALA B 1 473 ? 23.344 -32.312 -6.703 1 90.81 473 ALA B O 1
ATOM 9163 N N . ILE B 1 474 ? 22.469 -34.312 -6.492 1 94.12 474 ILE B N 1
ATOM 9164 C CA . ILE B 1 474 ? 22.031 -34.062 -5.121 1 94.12 474 ILE B CA 1
ATOM 9165 C C . ILE B 1 474 ? 23.25 -33.906 -4.215 1 94.12 474 ILE B C 1
ATOM 9167 O O . ILE B 1 474 ? 23.297 -33 -3.361 1 94.12 474 ILE B O 1
ATOM 9171 N N . GLU B 1 475 ? 24.219 -34.719 -4.434 1 92.38 475 GLU B N 1
ATOM 9172 C CA . GLU B 1 475 ? 25.453 -34.656 -3.65 1 92.38 475 GLU B CA 1
ATOM 9173 C C . GLU B 1 475 ? 26.203 -33.344 -3.924 1 92.38 475 GLU B C 1
ATOM 9175 O O . GLU B 1 475 ? 26.734 -32.719 -3.004 1 92.38 475 GLU B O 1
ATOM 9180 N N . GLU B 1 476 ? 26.219 -33.031 -5.133 1 92.5 476 GLU B N 1
ATOM 9181 C CA . GLU B 1 476 ? 26.875 -31.766 -5.492 1 92.5 476 GLU B CA 1
ATOM 9182 C C . GLU B 1 476 ? 26.156 -30.578 -4.859 1 92.5 476 GLU B C 1
ATOM 9184 O O . GLU B 1 476 ? 26.797 -29.625 -4.422 1 92.5 476 GLU B O 1
ATOM 9189 N N . ALA B 1 477 ? 24.844 -30.594 -4.918 1 95.12 477 ALA B N 1
ATOM 9190 C CA . ALA B 1 477 ? 24.062 -29.531 -4.285 1 95.12 477 ALA B CA 1
ATOM 9191 C C . ALA B 1 477 ? 24.406 -29.422 -2.801 1 95.12 477 ALA B C 1
ATOM 9193 O O . ALA B 1 477 ? 24.562 -28.312 -2.281 1 95.12 477 ALA B O 1
ATOM 9194 N N . LYS B 1 478 ? 24.516 -30.516 -2.16 1 93.69 478 LYS B N 1
ATOM 9195 C CA . LYS B 1 478 ? 24.859 -30.562 -0.742 1 93.69 478 LYS B CA 1
ATOM 9196 C C . LYS B 1 478 ? 26.234 -29.969 -0.498 1 93.69 478 LYS B C 1
ATOM 9198 O O . LYS B 1 478 ? 26.453 -29.266 0.499 1 93.69 478 LYS B O 1
ATOM 9203 N N . ALA B 1 479 ? 27.109 -30.281 -1.36 1 92.38 479 ALA B N 1
ATOM 9204 C CA . ALA B 1 479 ? 28.469 -29.75 -1.253 1 92.38 479 ALA B CA 1
ATOM 9205 C C . ALA B 1 479 ? 28.469 -28.234 -1.331 1 92.38 479 ALA B C 1
ATOM 9207 O O . ALA B 1 479 ? 29.297 -27.562 -0.697 1 92.38 479 ALA B O 1
ATOM 9208 N N . HIS B 1 480 ? 27.547 -27.75 -2.029 1 93 480 HIS B N 1
ATOM 9209 C CA . HIS B 1 480 ? 27.422 -26.297 -2.18 1 93 480 HIS B CA 1
ATOM 9210 C C . HIS B 1 480 ? 26.469 -25.719 -1.151 1 93 480 HIS B C 1
ATOM 9212 O O . HIS B 1 480 ? 26.094 -24.547 -1.242 1 93 480 HIS B O 1
ATOM 9218 N N . LYS B 1 481 ? 25.875 -26.562 -0.313 1 92.88 481 LYS B N 1
ATOM 9219 C CA . LYS B 1 481 ? 24.953 -26.156 0.747 1 92.88 481 LYS B CA 1
ATOM 9220 C C . LYS B 1 481 ? 23.672 -25.562 0.167 1 92.88 481 LYS B C 1
ATOM 9222 O O . LYS B 1 481 ? 23.203 -24.531 0.626 1 92.88 481 LYS B O 1
ATOM 9227 N N . MET B 1 482 ? 23.219 -26.219 -0.874 1 93.38 482 MET B N 1
ATOM 9228 C CA . MET B 1 482 ? 21.984 -25.797 -1.555 1 93.38 482 MET B CA 1
ATOM 9229 C C . MET B 1 482 ? 21 -26.953 -1.624 1 93.38 482 MET B C 1
ATOM 9231 O O . MET B 1 482 ? 21.391 -28.125 -1.656 1 93.38 482 MET B O 1
ATOM 9235 N N . ALA B 1 483 ? 19.75 -26.578 -1.655 1 94.69 483 ALA B N 1
ATOM 9236 C CA . ALA B 1 483 ? 18.75 -27.594 -1.976 1 94.69 483 ALA B CA 1
ATOM 9237 C C . ALA B 1 483 ? 18.922 -28.109 -3.4 1 94.69 483 ALA B C 1
ATOM 9239 O O . ALA B 1 483 ? 19.266 -27.344 -4.305 1 94.69 483 ALA B O 1
ATOM 9240 N N . PRO B 1 484 ? 18.625 -29.344 -3.643 1 95.75 484 PRO B N 1
ATOM 9241 C CA . PRO B 1 484 ? 18.844 -29.938 -4.969 1 95.75 484 PRO B CA 1
ATOM 9242 C C . PRO B 1 484 ? 18.078 -29.188 -6.066 1 95.75 484 PRO B C 1
ATOM 9244 O O . PRO B 1 484 ? 18.625 -28.969 -7.152 1 95.75 484 PRO B O 1
ATOM 9247 N N . ASP B 1 485 ? 16.906 -28.875 -5.758 1 96.56 485 ASP B N 1
ATOM 9248 C CA . ASP B 1 485 ? 16.125 -28.172 -6.773 1 96.56 485 ASP B CA 1
ATOM 9249 C C . ASP B 1 485 ? 16.656 -26.75 -6.988 1 96.56 485 ASP B C 1
ATOM 9251 O O . ASP B 1 485 ? 16.594 -26.219 -8.102 1 96.56 485 ASP B O 1
ATOM 9255 N N . MET B 1 486 ? 17.125 -26.109 -5.973 1 96 486 MET B N 1
ATOM 9256 C CA . MET B 1 486 ? 17.781 -24.828 -6.129 1 96 486 MET B CA 1
ATOM 9257 C C . MET B 1 486 ? 19.016 -24.938 -7.016 1 96 486 MET B C 1
ATOM 9259 O O . MET B 1 486 ? 19.234 -24.109 -7.902 1 96 486 MET B O 1
ATOM 9263 N N . PHE B 1 487 ? 19.828 -25.922 -6.789 1 95.06 487 PHE B N 1
ATOM 9264 C CA . PHE B 1 487 ? 21.016 -26.188 -7.605 1 95.06 487 PHE B CA 1
ATOM 9265 C C . PHE B 1 487 ? 20.625 -26.406 -9.062 1 95.06 487 PHE B C 1
ATOM 9267 O O . PHE B 1 487 ? 21.25 -25.844 -9.969 1 95.06 487 PHE B O 1
ATOM 9274 N N . TYR B 1 488 ? 19.656 -27.203 -9.242 1 95.69 488 TYR B N 1
ATOM 9275 C CA . TYR B 1 488 ? 19.125 -27.484 -10.57 1 95.69 488 TYR B CA 1
ATOM 9276 C C . TYR B 1 488 ? 18.703 -26.203 -11.281 1 95.69 488 TYR B C 1
ATOM 9278 O O . TYR B 1 488 ? 19.094 -25.969 -12.43 1 95.69 488 TYR B O 1
ATOM 9286 N N . CYS B 1 489 ? 17.938 -25.344 -10.609 1 96.69 489 CYS B N 1
ATOM 9287 C CA . CYS B 1 489 ? 17.422 -24.125 -11.188 1 96.69 489 CYS B CA 1
ATOM 9288 C C . CYS B 1 489 ? 18.547 -23.141 -11.477 1 96.69 489 CYS B C 1
ATOM 9290 O O . CYS B 1 489 ? 18.5 -22.406 -12.469 1 96.69 489 CYS B O 1
ATOM 9292 N N . MET B 1 490 ? 19.5 -23.125 -10.578 1 95.38 490 MET B N 1
ATOM 9293 C CA . MET B 1 490 ? 20.656 -22.266 -10.797 1 95.38 490 MET B CA 1
ATOM 9294 C C . MET B 1 490 ? 21.406 -22.672 -12.062 1 95.38 490 MET B C 1
ATOM 9296 O O . MET B 1 490 ? 21.797 -21.828 -12.867 1 95.38 490 MET B O 1
ATOM 9300 N N . LYS B 1 491 ? 21.625 -23.906 -12.195 1 94.38 491 LYS B N 1
ATOM 9301 C CA . LYS B 1 491 ? 22.312 -24.422 -13.383 1 94.38 491 LYS B CA 1
ATOM 9302 C C . LYS B 1 491 ? 21.5 -24.141 -14.641 1 94.38 491 LYS B C 1
ATOM 9304 O O . LYS B 1 491 ? 22.062 -23.797 -15.68 1 94.38 491 LYS B O 1
ATOM 9309 N N . LEU B 1 492 ? 20.234 -24.359 -14.547 1 96.5 492 LEU B N 1
ATOM 9310 C CA . LEU B 1 492 ? 19.359 -24.062 -15.672 1 96.5 492 LEU B CA 1
ATOM 9311 C C . LEU B 1 492 ? 19.516 -22.609 -16.109 1 96.5 492 LEU B C 1
ATOM 9313 O O . LEU B 1 492 ? 19.625 -22.328 -17.297 1 96.5 492 LEU B O 1
ATOM 9317 N N . LEU B 1 493 ? 19.469 -21.688 -15.148 1 96.5 493 LEU B N 1
ATOM 9318 C CA . LEU B 1 493 ? 19.625 -20.266 -15.414 1 96.5 493 LEU B CA 1
ATOM 9319 C C . LEU B 1 493 ? 20.969 -19.969 -16.062 1 96.5 493 LEU B C 1
ATOM 9321 O O . LEU B 1 493 ? 21.016 -19.266 -17.078 1 96.5 493 LEU B O 1
ATOM 9325 N N . GLU B 1 494 ? 21.984 -20.562 -15.531 1 94.69 494 GLU B N 1
ATOM 9326 C CA . GLU B 1 494 ? 23.344 -20.281 -15.992 1 94.69 494 GLU B CA 1
ATOM 9327 C C . GLU B 1 494 ? 23.578 -20.828 -17.391 1 94.69 494 GLU B C 1
ATOM 9329 O O . GLU B 1 494 ? 24.297 -20.234 -18.188 1 94.69 494 GLU B O 1
ATOM 9334 N N . GLU B 1 495 ? 22.922 -21.891 -17.688 1 93.62 495 GLU B N 1
ATOM 9335 C CA . GLU B 1 495 ? 23.203 -22.578 -18.938 1 93.62 495 GLU B CA 1
ATOM 9336 C C . GLU B 1 495 ? 22.25 -22.141 -20.047 1 93.62 495 GLU B C 1
ATOM 9338 O O . GLU B 1 495 ? 22.578 -22.203 -21.234 1 93.62 495 GLU B O 1
ATOM 9343 N N . THR B 1 496 ? 21.062 -21.719 -19.672 1 95.5 496 THR B N 1
ATOM 9344 C CA . THR B 1 496 ? 20.047 -21.5 -20.703 1 95.5 496 THR B CA 1
ATOM 9345 C C . THR B 1 496 ? 19.516 -20.078 -20.641 1 95.5 496 THR B C 1
ATOM 9347 O O . THR B 1 496 ? 18.859 -19.609 -21.578 1 95.5 496 THR B O 1
ATOM 9350 N N . GLY B 1 497 ? 19.688 -19.391 -19.516 1 95.69 497 GLY B N 1
ATOM 9351 C CA . GLY B 1 497 ? 19.125 -18.062 -19.328 1 95.69 497 GLY B CA 1
ATOM 9352 C C . GLY B 1 497 ? 17.688 -18.078 -18.875 1 95.69 497 GLY B C 1
ATOM 9353 O O . GLY B 1 497 ? 17.031 -17.031 -18.812 1 95.69 497 GLY B O 1
ATOM 9354 N N . ILE B 1 498 ? 17.219 -19.281 -18.562 1 96.25 498 ILE B N 1
ATOM 9355 C CA . ILE B 1 498 ? 15.828 -19.406 -18.125 1 96.25 498 ILE B CA 1
ATOM 9356 C C . ILE B 1 498 ? 15.766 -19.328 -16.594 1 96.25 498 ILE B C 1
ATOM 9358 O O . ILE B 1 498 ? 16.391 -20.141 -15.906 1 96.25 498 ILE B O 1
ATOM 9362 N N . CYS B 1 499 ? 14.977 -18.328 -16.094 1 95.75 499 CYS B N 1
ATOM 9363 C CA . CYS B 1 499 ? 14.852 -18.109 -14.656 1 95.75 499 CYS B CA 1
ATOM 9364 C C . CYS B 1 499 ? 13.539 -18.688 -14.133 1 95.75 499 CYS B C 1
ATOM 9366 O O . CYS B 1 499 ? 12.461 -18.203 -14.477 1 95.75 499 CYS B O 1
ATOM 9368 N N . VAL B 1 500 ? 13.625 -19.75 -13.336 1 96.75 500 VAL B N 1
ATOM 9369 C CA . VAL B 1 500 ? 12.477 -20.359 -12.695 1 96.75 500 VAL B CA 1
ATOM 9370 C C . VAL B 1 500 ? 12.68 -20.406 -11.18 1 96.75 500 VAL B C 1
ATOM 9372 O O . VAL B 1 500 ? 13.766 -20.078 -10.688 1 96.75 500 VAL B O 1
ATOM 9375 N N . VAL B 1 501 ? 11.617 -20.75 -10.422 1 95.81 501 VAL B N 1
ATOM 9376 C CA . VAL B 1 501 ? 11.711 -20.734 -8.961 1 95.81 501 VAL B CA 1
ATOM 9377 C C . VAL B 1 501 ? 11.711 -22.172 -8.438 1 95.81 501 VAL B C 1
ATOM 9379 O O . VAL B 1 501 ? 10.805 -22.953 -8.742 1 95.81 501 VAL B O 1
ATOM 9382 N N . PRO B 1 502 ? 12.734 -22.531 -7.625 1 96.56 502 PRO B N 1
ATOM 9383 C CA . PRO B 1 502 ? 12.805 -23.891 -7.094 1 96.56 502 PRO B CA 1
ATOM 9384 C C . PRO B 1 502 ? 11.625 -24.234 -6.18 1 96.56 502 PRO B C 1
ATOM 9386 O O . PRO B 1 502 ? 11.141 -23.359 -5.449 1 96.56 502 PRO B O 1
ATOM 9389 N N . GLY B 1 503 ? 11.25 -25.453 -6.18 1 96.88 503 GLY B N 1
ATOM 9390 C CA . GLY B 1 503 ? 10.133 -25.938 -5.383 1 96.88 503 GLY B CA 1
ATOM 9391 C C . GLY B 1 503 ? 10.336 -25.75 -3.891 1 96.88 503 GLY B C 1
ATOM 9392 O O . GLY B 1 503 ? 9.375 -25.562 -3.143 1 96.88 503 GLY B O 1
ATOM 9393 N N . SER B 1 504 ? 11.531 -25.781 -3.455 1 94.88 504 SER B N 1
ATOM 9394 C CA . SER B 1 504 ? 11.852 -25.609 -2.041 1 94.88 504 SER B CA 1
ATOM 9395 C C . SER B 1 504 ? 11.383 -24.266 -1.531 1 94.88 504 SER B C 1
ATOM 9397 O O . SER B 1 504 ? 11.055 -24.109 -0.352 1 94.88 504 SER B O 1
ATOM 9399 N N . GLY B 1 505 ? 11.273 -23.297 -2.402 1 93.06 505 GLY B N 1
ATOM 9400 C CA . GLY B 1 505 ? 10.781 -21.984 -2.021 1 93.06 505 GLY B CA 1
ATOM 9401 C C . GLY B 1 505 ? 9.289 -21.984 -1.712 1 93.06 505 GLY B C 1
ATOM 9402 O O . GLY B 1 505 ? 8.797 -21.078 -1.041 1 93.06 505 GLY B O 1
ATOM 9403 N N . PHE B 1 506 ? 8.617 -22.953 -2.119 1 96.56 506 PHE B N 1
ATOM 9404 C CA . PHE B 1 506 ? 7.184 -23.094 -1.913 1 96.56 506 PHE B CA 1
ATOM 9405 C C . PHE B 1 506 ? 6.887 -24.172 -0.88 1 96.56 506 PHE B C 1
ATOM 9407 O O . PHE B 1 506 ? 5.754 -24.297 -0.404 1 96.56 506 PHE B O 1
ATOM 9414 N N . GLY B 1 507 ? 7.887 -24.875 -0.538 1 95.56 507 GLY B N 1
ATOM 9415 C CA . GLY B 1 507 ? 7.68 -26.109 0.202 1 95.56 507 GLY B CA 1
ATOM 9416 C C . GLY B 1 507 ? 7.289 -27.281 -0.683 1 95.56 507 GLY B C 1
ATOM 9417 O O . GLY B 1 507 ? 6.73 -27.094 -1.765 1 95.56 507 GLY B O 1
ATOM 9418 N N . GLN B 1 508 ? 7.66 -28.453 -0.28 1 96.69 508 GLN B N 1
ATOM 9419 C CA . GLN B 1 508 ? 7.379 -29.672 -1.016 1 96.69 508 GLN B CA 1
ATOM 9420 C C . GLN B 1 508 ? 7.543 -30.906 -0.122 1 96.69 508 GLN B C 1
ATOM 9422 O O . GLN B 1 508 ? 8.094 -30.812 0.976 1 96.69 508 GLN B O 1
ATOM 9427 N N . ARG B 1 509 ? 6.957 -31.953 -0.519 1 96.06 509 ARG B N 1
ATOM 9428 C CA . ARG B 1 509 ? 7.121 -33.188 0.235 1 96.06 509 ARG B CA 1
ATOM 9429 C C . ARG B 1 509 ? 8.578 -33.656 0.247 1 96.06 509 ARG B C 1
ATOM 9431 O O . ARG B 1 509 ? 9.289 -33.5 -0.752 1 96.06 509 ARG B O 1
ATOM 9438 N N . GLU B 1 510 ? 8.93 -34.219 1.356 1 93.75 510 GLU B N 1
ATOM 9439 C CA . GLU B 1 510 ? 10.305 -34.719 1.471 1 93.75 510 GLU B CA 1
ATOM 9440 C C . GLU B 1 510 ? 10.617 -35.75 0.373 1 93.75 510 GLU B C 1
ATOM 9442 O O . GLU B 1 510 ? 9.797 -36.594 0.064 1 93.75 510 GLU B O 1
ATOM 9447 N N . GLY B 1 511 ? 11.719 -35.5 -0.263 1 91.75 511 GLY B N 1
ATOM 9448 C CA . GLY B 1 511 ? 12.172 -36.438 -1.282 1 91.75 511 GLY B CA 1
ATOM 9449 C C . GLY B 1 511 ? 11.703 -36.062 -2.678 1 91.75 511 GLY B C 1
ATOM 9450 O O . GLY B 1 511 ? 12.078 -36.719 -3.654 1 91.75 511 GLY B O 1
ATOM 9451 N N . THR B 1 512 ? 10.914 -35.094 -2.783 1 96.25 512 THR B N 1
ATOM 9452 C CA . THR B 1 512 ? 10.484 -34.625 -4.102 1 96.25 512 THR B CA 1
ATOM 9453 C C . THR B 1 512 ? 11.109 -33.281 -4.449 1 96.25 512 THR B C 1
ATOM 9455 O O . THR B 1 512 ? 11.477 -32.531 -3.559 1 96.25 512 THR B O 1
ATOM 9458 N N . TYR B 1 513 ? 11.281 -33.031 -5.777 1 97.62 513 TYR B N 1
ATOM 9459 C CA . TYR B 1 513 ? 11.859 -31.797 -6.27 1 97.62 513 TYR B CA 1
ATOM 9460 C C . TYR B 1 513 ? 11.016 -31.203 -7.395 1 97.62 513 TYR B C 1
ATOM 9462 O O . TYR B 1 513 ? 10.5 -31.938 -8.242 1 97.62 513 TYR B O 1
ATOM 9470 N N . HIS B 1 514 ? 10.812 -29.953 -7.312 1 98.38 514 HIS B N 1
ATOM 9471 C CA . HIS B 1 514 ? 9.977 -29.234 -8.273 1 98.38 514 HIS B CA 1
ATOM 9472 C C . HIS B 1 514 ? 10.594 -27.906 -8.664 1 98.38 514 HIS B C 1
ATOM 9474 O O . HIS B 1 514 ? 11.609 -27.5 -8.094 1 98.38 514 HIS B O 1
ATOM 9480 N N . PHE B 1 515 ? 10.062 -27.281 -9.633 1 97.62 515 PHE B N 1
ATOM 9481 C CA . PHE B 1 515 ? 10.211 -25.844 -9.867 1 97.62 515 PHE B CA 1
ATOM 9482 C C . PHE B 1 515 ? 8.906 -25.25 -10.383 1 97.62 515 PHE B C 1
ATOM 9484 O O . PHE B 1 515 ? 8.031 -25.969 -10.859 1 97.62 515 PHE B O 1
ATOM 9491 N N . ARG B 1 516 ? 8.703 -23.938 -10.156 1 97.56 516 ARG B N 1
ATOM 9492 C CA . ARG B 1 516 ? 7.57 -23.219 -10.719 1 97.56 516 ARG B CA 1
ATOM 9493 C C . ARG B 1 516 ? 7.984 -22.422 -11.945 1 97.56 516 ARG B C 1
ATOM 9495 O O . ARG B 1 516 ? 9.023 -21.75 -11.938 1 97.56 516 ARG B O 1
ATOM 9502 N N . ILE B 1 517 ? 7.199 -22.516 -12.977 1 97.19 517 ILE B N 1
ATOM 9503 C CA . ILE B 1 517 ? 7.426 -21.766 -14.211 1 97.19 517 ILE B CA 1
ATOM 9504 C C . ILE B 1 517 ? 6.109 -21.156 -14.688 1 97.19 517 ILE B C 1
ATOM 9506 O O . ILE B 1 517 ? 5.051 -21.781 -14.57 1 97.19 517 ILE B O 1
ATOM 9510 N N . THR B 1 518 ? 6.117 -19.984 -15.195 1 96.62 518 THR B N 1
ATOM 9511 C CA . THR B 1 518 ? 4.914 -19.344 -15.711 1 96.62 518 THR B CA 1
ATOM 9512 C C . THR B 1 518 ? 4.621 -19.812 -17.141 1 96.62 518 THR B C 1
ATOM 9514 O O . THR B 1 518 ? 5.535 -20.203 -17.859 1 96.62 518 THR B O 1
ATOM 9517 N N . ILE B 1 519 ? 3.418 -19.703 -17.594 1 97.12 519 ILE B N 1
ATOM 9518 C CA . ILE B 1 519 ? 3.02 -20.047 -18.953 1 97.12 519 ILE B CA 1
ATOM 9519 C C . ILE B 1 519 ? 2.729 -18.781 -19.75 1 97.12 519 ILE B C 1
ATOM 9521 O O . ILE B 1 519 ? 2.025 -18.828 -20.766 1 97.12 519 ILE B O 1
ATOM 9525 N N . LEU B 1 520 ? 3.25 -17.688 -19.359 1 96.44 520 LEU B N 1
ATOM 9526 C CA . LEU B 1 520 ? 2.818 -16.375 -19.797 1 96.44 520 LEU B CA 1
ATOM 9527 C C . LEU B 1 520 ? 3.486 -16 -21.109 1 96.44 520 LEU B C 1
ATOM 9529 O O . LEU B 1 520 ? 2.904 -15.273 -21.938 1 96.44 520 LEU B O 1
ATOM 9533 N N . PRO B 1 521 ? 4.707 -16.438 -21.469 1 94.94 521 PRO B N 1
ATOM 9534 C CA . PRO B 1 521 ? 5.316 -16.031 -22.734 1 94.94 521 PRO B CA 1
ATOM 9535 C C . PRO B 1 521 ? 4.449 -16.391 -23.938 1 94.94 521 PRO B C 1
ATOM 9537 O O . PRO B 1 521 ? 3.648 -17.328 -23.875 1 94.94 521 PRO B O 1
ATOM 9540 N N . PRO B 1 522 ? 4.648 -15.617 -25 1 94.25 522 PRO B N 1
ATOM 9541 C CA . PRO B 1 522 ? 3.932 -15.992 -26.219 1 94.25 522 PRO B CA 1
ATOM 9542 C C . PRO B 1 522 ? 4.172 -17.453 -26.625 1 94.25 522 PRO B C 1
ATOM 9544 O O . PRO B 1 522 ? 5.242 -18 -26.359 1 94.25 522 PRO B O 1
ATOM 9547 N N . VAL B 1 523 ? 3.229 -18 -27.297 1 95.69 523 VAL B N 1
ATOM 9548 C CA . VAL B 1 523 ? 3.191 -19.438 -27.578 1 95.69 523 VAL B CA 1
ATOM 9549 C C . VAL B 1 523 ? 4.5 -19.859 -28.234 1 95.69 523 VAL B C 1
ATOM 9551 O O . VAL B 1 523 ? 5.094 -20.875 -27.859 1 95.69 523 VAL B O 1
ATOM 9554 N N . GLU B 1 524 ? 4.992 -19.078 -29.188 1 94.12 524 GLU B N 1
ATOM 9555 C CA . GLU B 1 524 ? 6.211 -19.438 -29.906 1 94.12 524 GLU B CA 1
ATOM 9556 C C . GLU B 1 524 ? 7.43 -19.375 -29 1 94.12 524 GLU B C 1
ATOM 9558 O O . GLU B 1 524 ? 8.289 -20.266 -29.047 1 94.12 524 GLU B O 1
ATOM 9563 N N . LYS B 1 525 ? 7.449 -18.406 -28.203 1 93.62 525 LYS B N 1
ATOM 9564 C CA . LYS B 1 525 ? 8.547 -18.281 -27.25 1 93.62 525 LYS B CA 1
ATOM 9565 C C . LYS B 1 525 ? 8.477 -19.344 -26.172 1 93.62 525 LYS B C 1
ATOM 9567 O O . LYS B 1 525 ? 9.508 -19.844 -25.703 1 93.62 525 LYS B O 1
ATOM 9572 N N . LEU B 1 526 ? 7.316 -19.656 -25.797 1 96.25 526 LEU B N 1
ATOM 9573 C CA . LEU B 1 526 ? 7.105 -20.688 -24.781 1 96.25 526 LEU B CA 1
ATOM 9574 C C . LEU B 1 526 ? 7.586 -22.047 -25.281 1 96.25 526 LEU B C 1
ATOM 9576 O O . LEU B 1 526 ? 8.211 -22.812 -24.531 1 96.25 526 LEU B O 1
ATOM 9580 N N . LYS B 1 527 ? 7.316 -22.328 -26.516 1 94.81 527 LYS B N 1
ATOM 9581 C CA . LYS B 1 527 ? 7.777 -23.578 -27.109 1 94.81 527 LYS B CA 1
ATOM 9582 C C . LYS B 1 527 ? 9.297 -23.688 -27.078 1 94.81 527 LYS B C 1
ATOM 9584 O O . LYS B 1 527 ? 9.844 -24.719 -26.688 1 94.81 527 LYS B O 1
ATOM 9589 N N . ILE B 1 528 ? 9.938 -22.594 -27.375 1 93.19 528 ILE B N 1
ATOM 9590 C CA . ILE B 1 528 ? 11.391 -22.547 -27.391 1 93.19 528 ILE B CA 1
ATOM 9591 C C . ILE B 1 528 ? 11.93 -22.719 -25.969 1 93.19 528 ILE B C 1
ATOM 9593 O O . ILE B 1 528 ? 12.891 -23.469 -25.75 1 93.19 528 ILE B O 1
ATOM 9597 N N . LEU B 1 529 ? 11.336 -22.094 -25.094 1 95 529 LEU B N 1
ATOM 9598 C CA . LEU B 1 529 ? 11.719 -22.156 -23.688 1 95 529 LEU B CA 1
ATOM 9599 C C . LEU B 1 529 ? 11.594 -23.594 -23.156 1 95 529 LEU B C 1
ATOM 9601 O O . LEU B 1 529 ? 12.516 -24.109 -22.516 1 95 529 LEU B O 1
ATOM 9605 N N . LEU B 1 530 ? 10.547 -24.219 -23.484 1 96.38 530 LEU B N 1
ATOM 9606 C CA . LEU B 1 530 ? 10.289 -25.562 -22.984 1 96.38 530 LEU B CA 1
ATOM 9607 C C . LEU B 1 530 ? 11.219 -26.562 -23.641 1 96.38 530 LEU B C 1
ATOM 9609 O O . LEU B 1 530 ? 11.625 -27.547 -23.016 1 96.38 530 LEU B O 1
ATOM 9613 N N . GLU B 1 531 ? 11.555 -26.297 -24.828 1 94 531 GLU B N 1
ATOM 9614 C CA . GLU B 1 531 ? 12.539 -27.156 -25.5 1 94 531 GLU B CA 1
ATOM 9615 C C . GLU B 1 531 ? 13.914 -27.031 -24.859 1 94 531 GLU B C 1
ATOM 9617 O O . GLU B 1 531 ? 14.641 -28.016 -24.734 1 94 531 GLU B O 1
ATOM 9622 N N . LYS B 1 532 ? 14.219 -25.859 -24.516 1 94.19 532 LYS B N 1
ATOM 9623 C CA . LYS B 1 532 ? 15.484 -25.641 -23.828 1 94.19 532 LYS B CA 1
ATOM 9624 C C . LYS B 1 532 ? 15.516 -26.344 -22.484 1 94.19 532 LYS B C 1
ATOM 9626 O O . LYS B 1 532 ? 16.547 -26.891 -22.078 1 94.19 532 LYS B O 1
ATOM 9631 N N . VAL B 1 533 ? 14.445 -26.297 -21.828 1 95.62 533 VAL B N 1
ATOM 9632 C CA . VAL B 1 533 ? 14.344 -26.984 -20.531 1 95.62 533 VAL B CA 1
ATOM 9633 C C . VAL B 1 533 ? 14.492 -28.5 -20.734 1 95.62 533 VAL B C 1
ATOM 9635 O O . VAL B 1 533 ? 15.164 -29.172 -19.953 1 95.62 533 VAL B O 1
ATOM 9638 N N . LYS B 1 534 ? 13.836 -28.984 -21.734 1 93.31 534 LYS B N 1
ATOM 9639 C CA . LYS B 1 534 ? 13.938 -30.406 -22.078 1 93.31 534 LYS B CA 1
ATOM 9640 C C . LYS B 1 534 ? 15.383 -30.812 -22.328 1 93.31 534 LYS B C 1
ATOM 9642 O O . LYS B 1 534 ? 15.875 -31.781 -21.75 1 93.31 534 LYS B O 1
ATOM 9647 N N . ASP B 1 535 ? 16.062 -30 -23.125 1 90.5 535 ASP B N 1
ATOM 9648 C CA . ASP B 1 535 ? 17.453 -30.297 -23.469 1 90.5 535 ASP B CA 1
ATOM 9649 C C . ASP B 1 535 ? 18.344 -30.234 -22.234 1 90.5 535 ASP B C 1
ATOM 9651 O O . ASP B 1 535 ? 19.219 -31.094 -22.047 1 90.5 535 ASP B O 1
ATOM 9655 N N . PHE B 1 536 ? 18.188 -29.359 -21.469 1 93 536 PHE B N 1
ATOM 9656 C CA . PHE B 1 536 ? 18.969 -29.203 -20.234 1 93 536 PHE B CA 1
ATOM 9657 C C . PHE B 1 536 ? 18.766 -30.391 -19.312 1 93 536 PHE B C 1
ATOM 9659 O O . PHE B 1 536 ? 19.719 -30.938 -18.766 1 93 536 PHE B O 1
ATOM 9666 N N . HIS B 1 537 ? 17.469 -30.703 -19.141 1 90.56 537 HIS B N 1
ATOM 9667 C CA . HIS B 1 537 ? 17.125 -31.781 -18.219 1 90.56 537 HIS B CA 1
ATOM 9668 C C . HIS B 1 537 ? 17.734 -33.094 -18.672 1 90.56 537 HIS B C 1
ATOM 9670 O O . HIS B 1 537 ? 18.234 -33.875 -17.844 1 90.56 537 HIS B O 1
ATOM 9676 N N . ILE B 1 538 ? 17.703 -33.344 -19.891 1 79.38 538 ILE B N 1
ATOM 9677 C CA . ILE B 1 538 ? 18.266 -34.562 -20.453 1 79.38 538 ILE B CA 1
ATOM 9678 C C . ILE B 1 538 ? 19.781 -34.562 -20.234 1 79.38 538 ILE B C 1
ATOM 9680 O O . ILE B 1 538 ? 20.359 -35.625 -19.938 1 79.38 538 ILE B O 1
ATOM 9684 N N . ASN B 1 539 ? 20.391 -33.438 -20.25 1 71.38 539 ASN B N 1
ATOM 9685 C CA . ASN B 1 539 ? 21.844 -33.312 -20.047 1 71.38 539 ASN B CA 1
ATOM 9686 C C . ASN B 1 539 ? 22.219 -33.531 -18.594 1 71.38 539 ASN B C 1
ATOM 9688 O O . ASN B 1 539 ? 23.297 -34.031 -18.297 1 71.38 539 ASN B O 1
ATOM 9692 N N . VAL B 1 540 ? 21.547 -33.031 -17.688 1 68 540 VAL B N 1
ATOM 9693 C CA . VAL B 1 540 ? 21.812 -33.188 -16.25 1 68 540 VAL B CA 1
ATOM 9694 C C . VAL B 1 540 ? 21.734 -34.656 -15.844 1 68 540 VAL B C 1
ATOM 9696 O O . VAL B 1 540 ? 22.5 -35.094 -14.984 1 68 540 VAL B O 1
ATOM 9699 N N . LYS B 1 541 ? 20.844 -35.25 -16.344 1 53.06 541 LYS B N 1
ATOM 9700 C CA . LYS B 1 541 ? 20.719 -36.688 -16.047 1 53.06 541 LYS B CA 1
ATOM 9701 C C . LYS B 1 541 ? 21.906 -37.469 -16.594 1 53.06 541 LYS B C 1
ATOM 9703 O O . LYS B 1 541 ? 22.281 -38.5 -16.031 1 53.06 541 LYS B O 1
ATOM 9708 N N . CYS B 1 542 ? 22.5 -37 -17.734 1 44.03 542 CYS B N 1
ATOM 9709 C CA . CYS B 1 542 ? 23.578 -37.719 -18.406 1 44.03 542 CYS B CA 1
ATOM 9710 C C . CYS B 1 542 ? 24.922 -37.344 -17.812 1 44.03 542 CYS B C 1
ATOM 9712 O O . CYS B 1 542 ? 25.297 -36.188 -17.812 1 44.03 542 CYS B O 1
ATOM 9714 N N . SER B 1 543 ? 25.344 -37.844 -16.688 1 39.72 543 SER B N 1
ATOM 9715 C CA . SER B 1 543 ? 26.641 -37.625 -16.062 1 39.72 543 SER B CA 1
ATOM 9716 C C . SER B 1 543 ? 27.734 -37.5 -17.125 1 39.72 543 SER B C 1
ATOM 9718 O O . SER B 1 543 ? 27.641 -38.094 -18.203 1 39.72 543 SER B O 1
ATOM 9720 N N . PRO B 1 544 ? 28.656 -36.531 -16.953 1 37.41 544 PRO B N 1
ATOM 9721 C CA . PRO B 1 544 ? 29.828 -36.469 -17.844 1 37.41 544 PRO B CA 1
ATOM 9722 C C . PRO B 1 544 ? 30.422 -37.875 -18.109 1 37.41 544 PRO B C 1
ATOM 9724 O O . PRO B 1 544 ? 30.922 -38.125 -19.219 1 37.41 544 PRO B O 1
ATOM 9727 N N . ASN B 1 545 ? 30.359 -38.656 -17.141 1 34.91 545 ASN B N 1
ATOM 9728 C CA . ASN B 1 545 ? 30.969 -40 -17.266 1 34.91 545 ASN B CA 1
ATOM 9729 C C . ASN B 1 545 ? 30.25 -40.844 -18.312 1 34.91 545 ASN B C 1
ATOM 9731 O O . ASN B 1 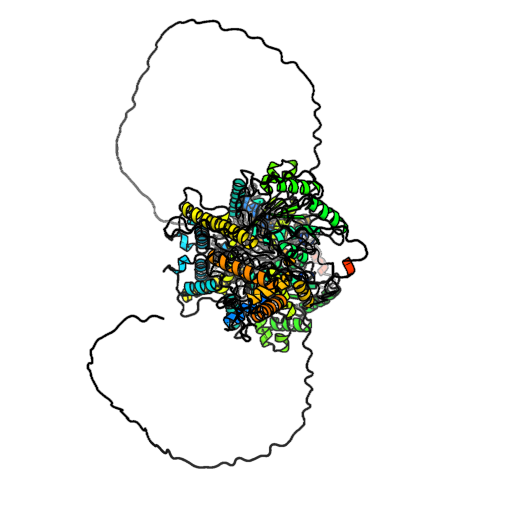545 ? 30.875 -41.625 -19.031 1 34.91 545 ASN B O 1
ATOM 9735 N N . LEU B 1 546 ? 28.984 -40.625 -18.438 1 34.84 546 LEU B N 1
ATOM 9736 C CA . LEU B 1 546 ? 28.266 -41.375 -19.453 1 34.84 546 LEU B CA 1
ATOM 9737 C C . LEU B 1 546 ? 28.641 -40.906 -20.859 1 34.84 546 LEU B C 1
ATOM 9739 O O . LEU B 1 546 ? 28.859 -41.75 -21.75 1 34.84 546 LEU B O 1
ATOM 9743 N N . ILE B 1 547 ? 28.844 -39.625 -20.938 1 36.09 547 ILE B N 1
ATOM 9744 C CA . ILE B 1 547 ? 29.281 -39.125 -22.219 1 36.09 547 ILE B CA 1
ATOM 9745 C C . ILE B 1 547 ? 30.703 -39.594 -22.5 1 36.09 547 ILE B C 1
ATOM 9747 O O . ILE B 1 547 ? 31 -40.031 -23.625 1 36.09 547 ILE B O 1
ATOM 9751 N N . LYS B 1 548 ? 31.469 -39.594 -21.516 1 38.22 548 LYS B N 1
ATOM 9752 C CA . LYS B 1 548 ? 32.812 -40.156 -21.641 1 38.22 548 LYS B CA 1
ATOM 9753 C C . LYS B 1 548 ? 32.75 -41.656 -21.922 1 38.22 548 LYS B C 1
ATOM 9755 O O . LYS B 1 548 ? 33.5 -42.156 -22.766 1 38.22 548 LYS B O 1
ATOM 9760 N N . HIS B 1 549 ? 31.875 -42.312 -21.25 1 36.06 549 HIS B N 1
ATOM 9761 C CA . HIS B 1 549 ? 31.719 -43.75 -21.453 1 36.06 549 HIS B CA 1
ATOM 9762 C C . HIS B 1 549 ? 31.125 -44.031 -22.812 1 36.06 549 HIS B C 1
ATOM 9764 O O . HIS B 1 549 ? 31.562 -44.969 -23.516 1 36.06 549 HIS B O 1
ATOM 9770 N N . LEU B 1 550 ? 30.203 -43.25 -23.188 1 36.38 550 LEU B N 1
ATOM 9771 C CA . LEU B 1 550 ? 29.625 -43.406 -24.531 1 36.38 550 LEU B CA 1
ATOM 9772 C C . LEU B 1 550 ? 30.641 -43.031 -25.609 1 36.38 550 LEU B C 1
ATOM 9774 O O . LEU B 1 550 ? 30.734 -43.719 -26.625 1 36.38 550 LEU B O 1
ATOM 9778 N N . ALA B 1 551 ? 31.406 -42.094 -25.297 1 37.78 551 ALA B N 1
ATOM 9779 C CA . ALA B 1 551 ? 32.5 -41.75 -26.188 1 37.78 551 ALA B CA 1
ATOM 9780 C C . ALA B 1 551 ? 33.531 -42.875 -26.234 1 37.78 551 ALA B C 1
ATOM 9782 O O . ALA B 1 551 ? 34.031 -43.219 -27.312 1 37.78 551 ALA B O 1
ATOM 9783 N N . LYS B 1 552 ? 33.75 -43.438 -25.125 1 39.75 552 LYS B N 1
ATOM 9784 C CA . LYS B 1 552 ? 34.656 -44.562 -25.062 1 39.75 552 LYS B CA 1
ATOM 9785 C C . LYS B 1 552 ? 34.094 -45.781 -25.797 1 39.75 552 LYS B C 1
ATOM 9787 O O . LYS B 1 552 ? 34.812 -46.469 -26.516 1 39.75 552 LYS B O 1
ATOM 9792 N N . ILE B 1 553 ? 32.875 -45.969 -25.641 1 37.78 553 ILE B N 1
ATOM 9793 C CA . ILE B 1 553 ? 32.219 -47.062 -26.344 1 37.78 553 ILE B CA 1
ATOM 9794 C C . ILE B 1 553 ? 32.25 -46.812 -27.844 1 37.78 553 ILE B C 1
ATOM 9796 O O . ILE B 1 553 ? 32.531 -47.75 -28.625 1 37.78 553 ILE B O 1
ATOM 9800 N N . GLN B 1 554 ? 32.031 -45.625 -28.156 1 35.38 554 GLN B N 1
ATOM 9801 C CA . GLN B 1 554 ? 32.094 -45.281 -29.578 1 35.38 554 GLN B CA 1
ATOM 9802 C C . GLN B 1 554 ? 33.5 -45.5 -30.141 1 35.38 554 GLN B C 1
ATOM 9804 O O . GLN B 1 554 ? 33.656 -46 -31.25 1 35.38 554 GLN B O 1
ATOM 9809 N N . LEU B 1 555 ? 34.375 -45.031 -29.359 1 40.19 555 LEU B N 1
ATOM 9810 C CA . LEU B 1 555 ? 35.75 -45.281 -29.766 1 40.19 555 LEU B CA 1
ATOM 9811 C C . LEU B 1 555 ? 36.031 -46.75 -29.875 1 40.19 555 LEU B C 1
ATOM 9813 O O . LEU B 1 555 ? 36.719 -47.188 -30.812 1 40.19 555 LEU B O 1
ATOM 9817 N N . GLU B 1 556 ? 35.469 -47.469 -28.922 1 38.5 556 GLU B N 1
ATOM 9818 C CA . GLU B 1 556 ? 35.75 -48.906 -28.938 1 38.5 556 GLU B CA 1
ATOM 9819 C C . GLU B 1 556 ? 35 -49.562 -30.078 1 38.5 556 GLU B C 1
ATOM 9821 O O . GLU B 1 556 ? 35.562 -50.469 -30.734 1 38.5 556 GLU B O 1
ATOM 9826 N N . LEU B 1 557 ? 33.812 -49.062 -30.312 1 37.41 557 LEU B N 1
ATOM 9827 C CA . LEU B 1 557 ? 33.062 -49.625 -31.453 1 37.41 557 LEU B CA 1
ATOM 9828 C C . LEU B 1 557 ? 33.719 -49.25 -32.781 1 37.41 557 LEU B C 1
ATOM 9830 O O . LEU B 1 557 ? 33.781 -50.062 -33.688 1 37.41 557 LEU B O 1
ATOM 9834 N N . ALA B 1 558 ? 34.219 -48.031 -32.812 1 39.75 558 ALA B N 1
ATOM 9835 C CA . ALA B 1 558 ? 34.969 -47.594 -34 1 39.75 558 ALA B CA 1
ATOM 9836 C C . ALA B 1 558 ? 36.219 -48.438 -34.156 1 39.75 558 ALA B C 1
ATOM 9838 O O . ALA B 1 558 ? 36.594 -48.812 -35.281 1 39.75 558 ALA B O 1
ATOM 9839 N N . ARG B 1 559 ? 36.781 -48.656 -33.125 1 43.88 559 ARG B N 1
ATOM 9840 C CA . ARG B 1 559 ? 37.969 -49.5 -33.188 1 43.88 559 ARG B CA 1
ATOM 9841 C C . ARG B 1 559 ? 37.625 -50.938 -33.594 1 43.88 559 ARG B C 1
ATOM 9843 O O . ARG B 1 559 ? 38.406 -51.594 -34.281 1 43.88 559 ARG B O 1
ATOM 9850 N N . ALA B 1 560 ? 36.438 -51.344 -33.156 1 37.44 560 ALA B N 1
ATOM 9851 C CA . ALA B 1 560 ? 36.062 -52.719 -33.469 1 37.44 560 ALA B CA 1
ATOM 9852 C C . ALA B 1 560 ? 35.406 -52.781 -34.844 1 37.44 560 ALA B C 1
ATOM 9854 O O . ALA B 1 560 ? 34.875 -53.844 -35.219 1 37.44 560 ALA B O 1
ATOM 9855 N N . ASP B 1 561 ? 35.562 -51.906 -35.719 1 38.16 561 ASP B N 1
ATOM 9856 C CA . ASP B 1 561 ? 35.125 -51.844 -37.094 1 38.16 561 ASP B CA 1
ATOM 9857 C C . ASP B 1 561 ? 33.625 -52.188 -37.219 1 38.16 561 ASP B C 1
ATOM 9859 O O . ASP B 1 561 ? 33.219 -52.844 -38.156 1 38.16 561 ASP B O 1
ATOM 9863 N N . MET B 1 562 ? 32.969 -52.156 -36.188 1 34.72 562 MET B N 1
ATOM 9864 C CA . MET B 1 562 ? 31.531 -52.469 -36.219 1 34.72 562 MET B CA 1
ATOM 9865 C C . MET B 1 562 ? 30.703 -51.312 -36.75 1 34.72 562 MET B C 1
ATOM 9867 O O . MET B 1 562 ? 29.484 -51.375 -36.844 1 34.72 562 MET B O 1
ATOM 9871 N N . LEU B 1 563 ? 31.297 -50.156 -36.969 1 34.09 563 LEU B N 1
ATOM 9872 C CA . LEU B 1 563 ? 30.641 -49 -37.562 1 34.09 563 LEU B CA 1
ATOM 9873 C C . LEU B 1 563 ? 30.75 -49.031 -39.062 1 34.09 563 LEU B C 1
ATOM 9875 O O . LEU B 1 563 ? 31.812 -49.344 -39.625 1 34.09 563 LEU B O 1
ATOM 9879 N N . LEU B 1 564 ? 29.609 -49.25 -39.812 1 28.2 564 LEU B N 1
ATOM 9880 C CA . LEU B 1 564 ? 29.672 -49.25 -41.25 1 28.2 564 LEU B CA 1
ATOM 9881 C C . LEU B 1 564 ? 30.297 -47.938 -41.75 1 28.2 564 LEU B C 1
ATOM 9883 O O . LEU B 1 564 ? 30.234 -46.906 -41.062 1 28.2 564 LEU B O 1
ATOM 9887 N N . PRO B 1 565 ? 30.859 -47.938 -42.969 1 28.98 565 PRO B N 1
ATOM 9888 C CA . PRO B 1 565 ? 31.359 -46.781 -43.719 1 28.98 565 PRO B CA 1
ATOM 9889 C C . PRO B 1 565 ? 30.25 -45.781 -44.062 1 28.98 565 PRO B C 1
ATOM 9891 O O . PRO B 1 565 ? 29.172 -46.156 -44.469 1 28.98 565 PRO B O 1
ATOM 9894 N N . GLY B 1 566 ? 30.25 -44.375 -43.5 1 31.48 566 GLY B N 1
ATOM 9895 C CA . GLY B 1 566 ? 29.359 -43.219 -43.656 1 31.48 566 GLY B CA 1
ATOM 9896 C C . GLY B 1 566 ? 28.562 -42.938 -42.406 1 31.48 566 GLY B C 1
ATOM 9897 O O . GLY B 1 566 ? 27.812 -41.969 -42.344 1 31.48 566 GLY B O 1
ATOM 9898 N N . GLU B 1 567 ? 28.266 -43.969 -41.75 1 27.78 567 GLU B N 1
ATOM 9899 C CA . GLU B 1 567 ? 27.531 -43.688 -40.531 1 27.78 567 GLU B CA 1
ATOM 9900 C C . GLU B 1 567 ? 28.406 -43 -39.5 1 27.78 567 GLU B C 1
ATOM 9902 O O . GLU B 1 567 ? 29.469 -43.5 -39.125 1 27.78 567 GLU B O 1
ATOM 9907 N N . ILE B 1 568 ? 28.797 -41.656 -39.812 1 26.36 568 ILE B N 1
ATOM 9908 C CA . ILE B 1 568 ? 29.578 -40.844 -38.875 1 26.36 568 ILE B CA 1
ATOM 9909 C C . ILE B 1 568 ? 28.812 -40.719 -37.562 1 26.36 568 ILE B C 1
ATOM 9911 O O . ILE B 1 568 ? 27.656 -40.312 -37.531 1 26.36 568 ILE B O 1
ATOM 9915 N N . LEU B 1 569 ? 29.047 -41.594 -36.75 1 28.27 569 LEU B N 1
ATOM 9916 C CA . LEU B 1 569 ? 28.641 -41.219 -35.406 1 28.27 569 LEU B CA 1
ATOM 9917 C C . LEU B 1 569 ? 29.234 -39.875 -35 1 28.27 569 LEU B C 1
ATOM 9919 O O . LEU B 1 569 ? 30.453 -39.719 -35 1 28.27 569 LEU B O 1
ATOM 9923 N N . GLY B 1 570 ? 28.797 -38.719 -35.594 1 26.61 570 GLY B N 1
ATOM 9924 C CA . GLY B 1 570 ? 29.297 -37.375 -35.312 1 26.61 570 GLY B CA 1
ATOM 9925 C C . GLY B 1 570 ? 29.547 -37.125 -33.844 1 26.61 570 GLY B C 1
ATOM 9926 O O . GLY B 1 570 ? 28.609 -37 -33.062 1 26.61 570 GLY B O 1
ATOM 9927 N N . LEU B 1 571 ? 30.422 -37.938 -33.25 1 27.34 571 LEU B N 1
ATOM 9928 C CA . LEU B 1 571 ? 30.922 -37.5 -31.953 1 27.34 571 LEU B CA 1
ATOM 9929 C C . LEU B 1 571 ? 31.812 -36.281 -32.094 1 27.34 571 LEU B C 1
ATOM 9931 O O . LEU B 1 571 ? 32.75 -36.25 -32.906 1 27.34 571 LEU B O 1
ATOM 9935 N N . ILE B 1 572 ? 31.312 -34.969 -32.094 1 26.22 572 ILE B N 1
ATOM 9936 C CA . ILE B 1 572 ? 32.125 -33.75 -32.156 1 26.22 572 ILE B CA 1
ATOM 9937 C C . ILE B 1 572 ? 33.219 -33.812 -31.078 1 26.22 572 ILE B C 1
ATOM 9939 O O . ILE B 1 572 ? 32.938 -33.844 -29.891 1 26.22 572 ILE B O 1
ATOM 9943 N N . SER B 1 573 ? 34.219 -34.562 -31.297 1 24.38 573 SER B N 1
ATOM 9944 C CA . SER B 1 573 ? 35.438 -34.594 -30.484 1 24.38 573 SER B CA 1
ATOM 9945 C C . SER B 1 573 ? 36.156 -33.219 -30.484 1 24.38 573 SER B C 1
ATOM 9947 O O . SER B 1 573 ? 37.312 -33.125 -30.156 1 24.38 573 SER B O 1
ATOM 9949 N N . ASN B 1 574 ? 35.625 -32.125 -30.984 1 24.27 574 ASN B N 1
ATOM 9950 C CA . ASN B 1 574 ? 36.688 -31.109 -30.906 1 24.27 574 ASN B CA 1
ATOM 9951 C C . ASN B 1 574 ? 37.062 -30.828 -29.469 1 24.27 574 ASN B C 1
ATOM 9953 O O . ASN B 1 574 ? 36.219 -30.688 -28.594 1 24.27 574 ASN B O 1
ATOM 9957 N N . GLU B 1 575 ? 38.281 -31.172 -29.016 1 25 575 GLU B N 1
ATOM 9958 C CA . GLU B 1 575 ? 38.969 -30.859 -27.75 1 25 575 GLU B CA 1
ATOM 9959 C C . GLU B 1 575 ? 38.594 -29.453 -27.266 1 25 575 GLU B C 1
ATOM 9961 O O . GLU B 1 575 ? 38.438 -29.234 -26.062 1 25 575 GLU B O 1
ATOM 9966 N N . LYS B 1 576 ? 38.844 -28.344 -28.156 1 26.58 576 LYS B N 1
ATOM 9967 C CA . LYS B 1 576 ? 38.594 -26.969 -27.719 1 26.58 576 LYS B CA 1
ATOM 9968 C C . LYS B 1 576 ? 37.125 -26.75 -27.359 1 26.58 576 LYS B C 1
ATOM 9970 O O . LYS B 1 576 ? 36.812 -25.984 -26.438 1 26.58 576 LYS B O 1
ATOM 9975 N N . GLU B 1 577 ? 36.25 -27.062 -28.266 1 23.47 577 GLU B N 1
ATOM 9976 C CA . GLU B 1 577 ? 34.844 -26.797 -28.094 1 23.47 577 GLU B CA 1
ATOM 9977 C C . GLU B 1 577 ? 34.188 -27.812 -27.156 1 23.47 577 GLU B C 1
ATOM 9979 O O . GLU B 1 577 ? 32.969 -27.781 -26.938 1 23.47 577 GLU B O 1
ATOM 9984 N N . ALA B 1 578 ? 34.781 -28.922 -26.781 1 25.7 578 ALA B N 1
ATOM 9985 C CA . ALA B 1 578 ? 34.344 -29.875 -25.781 1 25.7 578 ALA B CA 1
ATOM 9986 C C . ALA B 1 578 ? 34.062 -29.188 -24.453 1 25.7 578 ALA B C 1
ATOM 9988 O O . ALA B 1 578 ? 33.469 -29.781 -23.547 1 25.7 578 ALA B O 1
ATOM 9989 N N . GLU B 1 579 ? 34.875 -28.234 -24.109 1 25.88 579 GLU B N 1
ATOM 9990 C CA . GLU B 1 579 ? 34.531 -27.484 -22.906 1 25.88 579 GLU B CA 1
ATOM 9991 C C . GLU B 1 579 ? 33.094 -26.922 -23.031 1 25.88 579 GLU B C 1
ATOM 9993 O O . GLU B 1 579 ? 32.5 -26.562 -22.016 1 25.88 579 GLU B O 1
ATOM 9998 N N . GLN B 1 580 ? 32.75 -26.25 -24.266 1 21.81 580 GLN B N 1
ATOM 9999 C CA . GLN B 1 580 ? 31.422 -25.703 -24.484 1 21.81 580 GLN B CA 1
ATOM 10000 C C . GLN B 1 580 ? 30.406 -26.812 -24.766 1 21.81 580 GLN B C 1
ATOM 10002 O O . GLN B 1 580 ? 30.75 -27.812 -25.406 1 21.81 580 GLN B O 1
ATOM 10007 N N . GLY B 1 581 ? 29.297 -27.109 -24.016 1 22.94 581 GLY B N 1
ATOM 10008 C CA . GLY B 1 581 ? 28.234 -28.094 -23.969 1 22.94 581 GLY B CA 1
ATOM 10009 C C . GLY B 1 581 ? 27.75 -28.516 -25.344 1 22.94 581 GLY B C 1
ATOM 10010 O O . GLY B 1 581 ? 26.812 -27.953 -25.891 1 22.94 581 GLY B O 1
ATOM 10011 N N . GLY B 1 582 ? 28.641 -28.969 -26.266 1 24 582 GLY B N 1
ATOM 10012 C CA . GLY B 1 582 ? 28.328 -29.281 -27.641 1 24 582 GLY B CA 1
ATOM 10013 C C . GLY B 1 582 ? 27.406 -30.469 -27.797 1 24 582 GLY B C 1
ATOM 10014 O O . GLY B 1 582 ? 27.484 -31.422 -27.031 1 24 582 GLY B O 1
ATOM 10015 N N . TYR B 1 583 ? 26.094 -30.219 -28.266 1 22.73 583 TYR B N 1
ATOM 10016 C CA . TYR B 1 583 ? 25 -31.125 -28.625 1 22.73 583 TYR B CA 1
ATOM 10017 C C . TYR B 1 583 ? 25.453 -32.094 -29.734 1 22.73 583 TYR B C 1
ATOM 10019 O O . TYR B 1 583 ? 26.109 -31.672 -30.688 1 22.73 583 TYR B O 1
ATOM 10027 N N . LEU B 1 584 ? 25.906 -33.312 -29.422 1 24.86 584 LEU B N 1
ATOM 10028 C CA . LEU B 1 584 ? 26.188 -34.406 -30.344 1 24.86 584 LEU B CA 1
ATOM 10029 C C . LEU B 1 584 ? 24.938 -34.75 -31.156 1 24.86 584 LEU B C 1
ATOM 10031 O O . LEU B 1 584 ? 23.938 -35.219 -30.609 1 24.86 584 LEU B O 1
ATOM 10035 N N . GLY B 1 585 ? 24.453 -33.875 -32 1 23.86 585 GLY B N 1
ATOM 10036 C CA . GLY B 1 585 ? 23.312 -34.156 -32.875 1 23.86 585 GLY B CA 1
ATOM 10037 C C . GLY B 1 585 ? 23.609 -35.219 -33.906 1 23.86 585 GLY B C 1
ATOM 10038 O O . GLY B 1 585 ? 24.656 -35.188 -34.531 1 23.86 585 GLY B O 1
ATOM 10039 N N . VAL B 1 586 ? 23.328 -36.5 -33.594 1 23.84 586 VAL B N 1
ATOM 10040 C CA . VAL B 1 586 ? 23.359 -37.531 -34.656 1 23.84 586 VAL B CA 1
ATOM 10041 C C . VAL B 1 586 ? 22.312 -37.188 -35.719 1 23.84 586 VAL B C 1
ATOM 10043 O O . VAL B 1 586 ? 21.141 -37 -35.406 1 23.84 586 VAL B O 1
ATOM 10046 N N . GLN B 1 587 ? 22.672 -36.406 -36.562 1 23.52 587 GLN B N 1
ATOM 10047 C CA . GLN B 1 587 ? 21.859 -36 -37.688 1 23.52 587 GLN B CA 1
ATOM 10048 C C . GLN B 1 587 ? 21.484 -37.188 -38.562 1 23.52 587 GLN B C 1
ATOM 10050 O O . GLN B 1 587 ? 22.359 -37.812 -39.188 1 23.52 587 GLN B O 1
ATOM 10055 N N . LEU B 1 588 ? 20.562 -38.031 -38.062 1 23.81 588 LEU B N 1
ATOM 10056 C CA . LEU B 1 588 ? 20.047 -38.969 -39.062 1 23.81 588 LEU B CA 1
ATOM 10057 C C . LEU B 1 588 ? 19.344 -38.219 -40.188 1 23.81 588 LEU B C 1
ATOM 10059 O O . LEU B 1 588 ? 18.891 -37.094 -40 1 23.81 588 LEU B O 1
ATOM 10063 N N . SER B 1 589 ? 19.359 -38.438 -41.5 1 23.33 589 SER B N 1
ATOM 10064 C CA . SER B 1 589 ? 18.828 -37.812 -42.688 1 23.33 589 SER B CA 1
ATOM 10065 C C . SER B 1 589 ? 17.359 -37.438 -42.531 1 23.33 589 SER B C 1
ATOM 10067 O O . SER B 1 589 ? 16.969 -36.312 -42.844 1 23.33 589 SER B O 1
ATOM 10069 N N . ASP B 1 590 ? 16.062 -37.812 -42.75 1 23.69 590 ASP B N 1
ATOM 10070 C CA . ASP B 1 590 ? 15.156 -36.688 -42.969 1 23.69 590 ASP B CA 1
ATOM 10071 C C . ASP B 1 590 ? 15.062 -35.844 -41.688 1 23.69 590 ASP B C 1
ATOM 10073 O O . ASP B 1 590 ? 15.672 -36.156 -40.688 1 23.69 590 ASP B O 1
ATOM 10077 N N . SER B 1 591 ? 13.953 -34.969 -41.312 1 22.89 591 SER B N 1
ATOM 10078 C CA . SER B 1 591 ? 13.516 -34.219 -40.156 1 22.89 591 SER B CA 1
ATOM 10079 C C . SER B 1 591 ? 13.438 -35.125 -38.906 1 22.89 591 SER B C 1
ATOM 10081 O O . SER B 1 591 ? 12.438 -35.094 -38.188 1 22.89 591 SER B O 1
ATOM 10083 N N . THR B 1 592 ? 14.016 -36.219 -39 1 22.48 592 THR B N 1
ATOM 10084 C CA . THR B 1 592 ? 13.828 -37.438 -38.188 1 22.48 592 THR B CA 1
ATOM 10085 C C . THR B 1 592 ? 14.266 -37.188 -36.75 1 22.48 592 THR B C 1
ATOM 10087 O O . THR B 1 592 ? 15.453 -37 -36.469 1 22.48 592 THR B O 1
ATOM 10090 N N . ASN B 1 593 ? 13.352 -36.375 -36 1 22.42 593 ASN B N 1
ATOM 10091 C CA . ASN B 1 593 ? 13.516 -35.938 -34.625 1 22.42 593 ASN B CA 1
ATOM 10092 C C . ASN B 1 593 ? 13.953 -37.094 -33.719 1 22.42 593 ASN B C 1
ATOM 10094 O O . ASN B 1 593 ? 13.266 -38.094 -33.625 1 22.42 593 ASN B O 1
ATOM 10098 N N . LEU B 1 594 ? 15.195 -37.344 -33.594 1 24.61 594 LEU B N 1
ATOM 10099 C CA . LEU B 1 594 ? 16 -38.25 -32.812 1 24.61 594 LEU B CA 1
ATOM 10100 C C . LEU B 1 594 ? 15.594 -38.219 -31.328 1 24.61 594 LEU B C 1
ATOM 10102 O O . LEU B 1 594 ? 15.625 -37.156 -30.703 1 24.61 594 LEU B O 1
ATOM 10106 N N . CYS B 1 595 ? 14.516 -38.969 -31.062 1 21.86 595 CYS B N 1
ATOM 10107 C CA . CYS B 1 595 ? 14.102 -39.125 -29.672 1 21.86 595 CYS B CA 1
ATOM 10108 C C . CYS B 1 595 ? 15.258 -39.594 -28.812 1 21.86 595 CYS B C 1
ATOM 10110 O O . CYS B 1 595 ? 15.781 -40.688 -29.031 1 21.86 595 CYS B O 1
ATOM 10112 N N . GLN B 1 596 ? 16.203 -38.781 -28.625 1 23.12 596 GLN B N 1
ATOM 10113 C CA . GLN B 1 596 ? 17.391 -39.062 -27.812 1 23.12 596 GLN B CA 1
ATOM 10114 C C . GLN B 1 596 ? 17 -39.438 -26.391 1 23.12 596 GLN B C 1
ATOM 10116 O O . GLN B 1 596 ? 16.484 -38.625 -25.641 1 23.12 596 GLN B O 1
ATOM 10121 N N . LEU B 1 597 ? 16.312 -40.625 -26.25 1 22.27 597 LEU B N 1
ATOM 10122 C CA . LEU B 1 597 ? 15.898 -41.094 -24.938 1 22.27 597 LEU B CA 1
ATOM 10123 C C . LEU B 1 597 ? 17.109 -41.281 -24.031 1 22.27 597 LEU B C 1
ATOM 10125 O O . LEU B 1 597 ? 18.047 -42 -24.391 1 22.27 597 LEU B O 1
ATOM 10129 N N . PRO B 1 598 ? 17.391 -40.312 -23.328 1 24.69 598 PRO B N 1
ATOM 10130 C CA . PRO B 1 598 ? 18.594 -40.406 -22.484 1 24.69 598 PRO B CA 1
ATOM 10131 C C . PRO B 1 598 ? 18.453 -41.469 -21.391 1 24.69 598 PRO B C 1
ATOM 10133 O O . PRO B 1 598 ? 17.562 -41.375 -20.531 1 24.69 598 PRO B O 1
ATOM 10136 N N . CYS B 1 599 ? 18.344 -42.75 -21.75 1 21.42 599 CYS B N 1
ATOM 10137 C CA . CYS B 1 599 ? 18.266 -43.812 -20.75 1 21.42 599 CYS B CA 1
ATOM 10138 C C . CYS B 1 599 ? 19.438 -43.719 -19.781 1 21.42 599 CYS B C 1
ATOM 10140 O O . CYS B 1 599 ? 20.578 -43.562 -20.203 1 21.42 599 CYS B O 1
ATOM 10142 N N . LYS B 1 600 ? 19.219 -43.312 -18.625 1 24.08 600 LYS B N 1
ATOM 10143 C CA . LYS B 1 600 ? 20.172 -43.094 -17.547 1 24.08 600 LYS B CA 1
ATOM 10144 C C . LYS B 1 600 ? 21.094 -44.312 -17.359 1 24.08 600 LYS B C 1
ATOM 10146 O O . LYS B 1 600 ? 22.031 -44.25 -16.578 1 24.08 600 LYS B O 1
ATOM 10151 N N . THR B 1 601 ? 20.562 -45.562 -17.484 1 21.91 601 THR B N 1
ATOM 10152 C CA . THR B 1 601 ? 21.344 -46.5 -16.672 1 21.91 601 THR B CA 1
ATOM 10153 C C . THR B 1 601 ? 22.703 -46.75 -17.297 1 21.91 601 THR B C 1
ATOM 10155 O O . THR B 1 601 ? 22.906 -46.469 -18.484 1 21.91 601 THR B O 1
ATOM 10158 N N . LYS B 1 602 ? 23.625 -47.625 -16.672 1 22.98 602 LYS B N 1
ATOM 10159 C CA . LYS B 1 602 ? 25.031 -47.906 -16.984 1 22.98 602 LYS B CA 1
ATOM 10160 C C . LYS B 1 602 ? 25.203 -48.25 -18.453 1 22.98 602 LYS B C 1
ATOM 10162 O O . LYS B 1 602 ? 25.922 -47.531 -19.172 1 22.98 602 LYS B O 1
ATOM 10167 N N . ASP B 1 603 ? 25.641 -49.5 -18.75 1 22.42 603 ASP B N 1
ATOM 10168 C CA . ASP B 1 603 ? 26.469 -50.125 -19.781 1 22.42 603 ASP B CA 1
ATOM 10169 C C . ASP B 1 603 ? 25.672 -50.344 -21.062 1 22.42 603 ASP B C 1
ATOM 10171 O O . ASP B 1 603 ? 26.219 -50.781 -22.078 1 22.42 603 ASP B O 1
ATOM 10175 N N . SER B 1 604 ? 24.375 -50.594 -20.969 1 20.94 604 SER B N 1
ATOM 10176 C CA . SER B 1 604 ? 23.891 -51.375 -22.078 1 20.94 604 SER B CA 1
ATOM 10177 C C . SER B 1 604 ? 23.484 -50.5 -23.25 1 20.94 604 SER B C 1
ATOM 10179 O O . SER B 1 604 ? 22.828 -49.469 -23.062 1 20.94 604 SER B O 1
ATOM 10181 N N . PHE B 1 605 ? 24.453 -50.312 -24.094 1 22.44 605 PHE B N 1
ATOM 10182 C CA . PHE B 1 605 ? 24.297 -49.5 -25.312 1 22.44 605 PHE B CA 1
ATOM 10183 C C . PHE B 1 605 ? 23.234 -50.094 -26.219 1 22.44 605 PHE B C 1
ATOM 10185 O O . PHE B 1 605 ? 23.219 -51.312 -26.469 1 22.44 605 PHE B O 1
ATOM 10192 N N . CYS B 1 606 ? 21.984 -49.812 -25.984 1 22.09 606 CYS B N 1
ATOM 10193 C CA . CYS B 1 606 ? 20.953 -50.438 -26.812 1 22.09 606 CYS B CA 1
ATOM 10194 C C . CYS B 1 606 ? 21 -49.906 -28.234 1 22.09 606 CYS B C 1
ATOM 10196 O O . CYS B 1 606 ? 20.953 -48.688 -28.453 1 22.09 606 CYS B O 1
ATOM 10198 N N . PHE B 1 607 ? 21.875 -50.531 -29.078 1 21.75 607 PHE B N 1
ATOM 10199 C CA . PHE B 1 607 ? 21.953 -50.188 -30.484 1 21.75 607 PHE B CA 1
ATOM 10200 C C . PHE B 1 607 ? 20.688 -50.594 -31.234 1 21.75 607 PHE B C 1
ATOM 10202 O O . PHE B 1 607 ? 20.219 -51.719 -31.062 1 21.75 607 PHE B O 1
ATOM 10209 N N . SER B 1 608 ? 19.625 -49.875 -31.094 1 21.03 608 SER B N 1
ATOM 10210 C CA . SER B 1 608 ? 18.422 -50.312 -31.781 1 21.03 608 SER B CA 1
ATOM 10211 C C . SER B 1 608 ? 18.516 -50.094 -33.281 1 21.03 608 SER B C 1
ATOM 10213 O O . SER B 1 608 ? 18.891 -49 -33.719 1 21.03 608 SER B O 1
ATOM 10215 N N . ARG B 1 609 ? 19.062 -51.062 -34.031 1 20.75 609 ARG B N 1
ATOM 10216 C CA . ARG B 1 609 ? 19.156 -51.062 -35.469 1 20.75 609 ARG B CA 1
ATOM 10217 C C . ARG B 1 609 ? 17.781 -51.125 -36.125 1 20.75 609 ARG B C 1
ATOM 10219 O O . ARG B 1 609 ? 17.031 -52.094 -35.906 1 20.75 609 ARG B O 1
ATOM 10226 N N . ALA B 1 610 ? 17.062 -50.062 -36.125 1 21.31 610 ALA B N 1
ATOM 10227 C CA . ALA B 1 610 ? 15.742 -50.062 -36.75 1 21.31 610 ALA B CA 1
ATOM 10228 C C . ALA B 1 610 ? 15.867 -50.344 -38.25 1 21.31 610 ALA B C 1
ATOM 10230 O O . ALA B 1 610 ? 16.562 -49.625 -38.969 1 21.31 610 ALA B O 1
ATOM 10231 N N . GLY B 1 611 ? 16.078 -51.625 -38.656 1 19.39 611 GLY B N 1
ATOM 10232 C CA . GLY B 1 611 ? 16.094 -52.031 -40.062 1 19.39 611 GLY B CA 1
ATOM 10233 C C . GLY B 1 611 ? 14.766 -51.812 -40.75 1 19.39 611 GLY B C 1
ATOM 10234 O O . GLY B 1 611 ? 13.703 -52.094 -40.219 1 19.39 611 GLY B O 1
ATOM 10235 N N . SER B 1 612 ? 14.57 -50.625 -41.344 1 20 612 SER B N 1
ATOM 10236 C CA . SER B 1 612 ? 13.406 -50.25 -42.125 1 20 612 SER B CA 1
ATOM 10237 C C . SER B 1 612 ? 13.188 -51.25 -43.281 1 20 612 SER B C 1
ATOM 10239 O O . SER B 1 612 ? 14.094 -51.5 -44.094 1 20 612 SER B O 1
ATOM 10241 N N . TRP B 1 613 ? 12.578 -52.438 -43 1 19.2 613 TRP B N 1
ATOM 10242 C CA . TRP B 1 613 ? 12.273 -53.406 -44.062 1 19.2 613 TRP B CA 1
ATOM 10243 C C . TRP B 1 613 ? 11.078 -52.938 -44.875 1 19.2 613 TRP B C 1
ATOM 10245 O O . TRP B 1 613 ? 10 -52.719 -44.344 1 19.2 613 TRP B O 1
ATOM 10255 N N . THR B 1 614 ? 11.312 -52 -45.688 1 18.55 614 THR B N 1
ATOM 10256 C CA . THR B 1 614 ? 10.219 -51.625 -46.562 1 18.55 614 THR B CA 1
ATOM 10257 C C . THR B 1 614 ? 9.938 -52.75 -47.562 1 18.55 614 THR B C 1
ATOM 10259 O O . THR B 1 614 ? 10.828 -53.188 -48.312 1 18.55 614 THR B O 1
ATOM 10262 N N . PRO B 1 615 ? 8.984 -53.625 -47.281 1 19.5 615 PRO B N 1
ATOM 10263 C CA . PRO B 1 615 ? 8.578 -54.719 -48.188 1 19.5 615 PRO B CA 1
ATOM 10264 C C . PRO B 1 615 ? 8.203 -54.219 -49.562 1 19.5 615 PRO B C 1
ATOM 10266 O O . PRO B 1 615 ? 7.27 -53.406 -49.719 1 19.5 615 PRO B O 1
ATOM 10269 N N . SER B 1 616 ? 9.086 -53.625 -50.344 1 18.45 616 SER B N 1
ATOM 10270 C CA . SER B 1 616 ? 8.547 -53.219 -51.625 1 18.45 616 SER B CA 1
ATOM 10271 C C . SER B 1 616 ? 7.984 -54.406 -52.375 1 18.45 616 SER B C 1
ATOM 10273 O O . SER B 1 616 ? 8.492 -55.531 -52.281 1 18.45 616 SER B O 1
ATOM 10275 N N . ALA B 1 617 ? 6.859 -54.375 -53.062 1 18.97 617 ALA B N 1
ATOM 10276 C CA . ALA B 1 617 ? 5.809 -55.125 -53.75 1 18.97 617 ALA B CA 1
ATOM 10277 C C . ALA B 1 617 ? 6.398 -56.094 -54.781 1 18.97 617 ALA B C 1
ATOM 10279 O O . ALA B 1 617 ? 6.008 -57.25 -54.844 1 18.97 617 ALA B O 1
ATOM 10280 N N . SER B 1 618 ? 6.84 -55.688 -56 1 18.17 618 SER B N 1
ATOM 10281 C CA . SER B 1 618 ? 6.367 -56.25 -57.25 1 18.17 618 SER B CA 1
ATOM 10282 C C . SER B 1 618 ? 7.125 -57.531 -57.594 1 18.17 618 SER B C 1
ATOM 10284 O O . SER B 1 618 ? 6.547 -58.5 -58.125 1 18.17 618 SER B O 1
ATOM 10286 N N . SER B 1 619 ? 8.383 -57.531 -58.094 1 19.58 619 SER B N 1
ATOM 10287 C CA . SER B 1 619 ? 8.617 -58.406 -59.25 1 19.58 619 SER B CA 1
ATOM 10288 C C . SER B 1 619 ? 8.578 -59.875 -58.875 1 19.58 619 SER B C 1
ATOM 10290 O O . SER B 1 619 ? 8.75 -60.219 -57.688 1 19.58 619 SER B O 1
ATOM 10292 N N . ASP B 1 620 ? 8.375 -60.969 -59.781 1 18.58 620 ASP B N 1
ATOM 10293 C CA . ASP B 1 620 ? 7.922 -62.312 -60.062 1 18.58 620 ASP B CA 1
ATOM 10294 C C . ASP B 1 620 ? 8.828 -63.344 -59.406 1 18.58 620 ASP B C 1
ATOM 10296 O O . ASP B 1 620 ? 8.539 -64.562 -59.406 1 18.58 620 ASP B O 1
ATOM 10300 N N . LYS B 1 621 ? 10.273 -63.062 -59.531 1 20.39 621 LYS B N 1
ATOM 10301 C CA . LYS B 1 621 ? 11.109 -64.25 -59.719 1 20.39 621 LYS B CA 1
ATOM 10302 C C . LYS B 1 621 ? 10.953 -65.188 -58.562 1 20.39 621 LYS B C 1
ATOM 10304 O O . LYS B 1 621 ? 10.57 -64.812 -57.469 1 20.39 621 LYS B O 1
ATOM 10309 N N . GLY B 1 622 ? 11.266 -66.562 -58.875 1 17.84 622 GLY B N 1
ATOM 10310 C CA . GLY B 1 622 ? 11.102 -67.875 -58.344 1 17.84 622 GLY B CA 1
ATOM 10311 C C . GLY B 1 622 ? 11.531 -68 -56.875 1 17.84 622 GLY B C 1
ATOM 10312 O O . GLY B 1 622 ? 12.328 -67.188 -56.406 1 17.84 622 GLY B O 1
ATOM 10313 N N . LEU B 1 623 ? 10.781 -68.625 -56 1 18.62 623 LEU B N 1
ATOM 10314 C CA . LEU B 1 623 ? 10.828 -68.812 -54.562 1 18.62 623 LEU B CA 1
ATOM 10315 C C . LEU B 1 623 ? 12.117 -69.5 -54.156 1 18.62 623 LEU B C 1
ATOM 10317 O O . LEU B 1 623 ? 12.227 -70.75 -54.281 1 18.62 623 LEU B O 1
ATOM 10321 N N . LYS B 1 624 ? 13.352 -69.25 -55 1 19.59 624 LYS B N 1
ATOM 10322 C CA . LYS B 1 624 ? 14.273 -70.312 -54.625 1 19.59 624 LYS B CA 1
ATOM 10323 C C . LYS B 1 624 ? 14.164 -70.688 -53.125 1 19.59 624 LYS B C 1
ATOM 10325 O O . LYS B 1 624 ? 13.93 -69.75 -52.312 1 19.59 624 LYS B O 1
ATOM 10330 N N . GLU B 1 625 ? 13.812 -72 -52.938 1 18.14 625 GLU B N 1
ATOM 10331 C CA . GLU B 1 625 ? 13.586 -72.812 -51.75 1 18.14 625 GLU B CA 1
ATOM 10332 C C . GLU B 1 625 ? 14.609 -72.438 -50.656 1 18.14 625 GLU B C 1
ATOM 10334 O O . GLU B 1 625 ? 15.805 -72.688 -50.812 1 18.14 625 GLU B O 1
ATOM 10339 N N . GLN B 1 626 ? 14.57 -71.25 -50.281 1 18.28 626 GLN B N 1
ATOM 10340 C CA . GLN B 1 626 ? 15.547 -70.812 -49.281 1 18.28 626 GLN B CA 1
ATOM 10341 C C . GLN B 1 626 ? 15.594 -71.75 -48.094 1 18.28 626 GLN B C 1
ATOM 10343 O O . GLN B 1 626 ? 14.742 -71.688 -47.188 1 18.28 626 GLN B O 1
ATOM 10348 N N . SER B 1 627 ? 15.648 -73.125 -48.531 1 19.05 627 SER B N 1
ATOM 10349 C CA . SER B 1 627 ? 15.664 -74.188 -47.531 1 19.05 627 SER B CA 1
ATOM 10350 C C . SER B 1 627 ? 16.703 -73.875 -46.438 1 19.05 627 SER B C 1
ATOM 10352 O O . SER B 1 627 ? 17.906 -74.062 -46.656 1 19.05 627 SER B O 1
ATOM 10354 N N . PHE B 1 628 ? 16.797 -72.688 -46.156 1 18.19 628 PHE B N 1
ATOM 10355 C CA . PHE B 1 628 ? 17.938 -72.5 -45.25 1 18.19 628 PHE B CA 1
ATOM 10356 C C . PHE B 1 628 ? 17.828 -73.5 -44.125 1 18.19 628 PHE B C 1
ATOM 10358 O O . PHE B 1 628 ? 16.781 -73.625 -43.469 1 18.19 628 PHE B O 1
ATOM 10365 N N . GLN B 1 629 ? 18.312 -74.812 -44.469 1 18.42 629 GLN B N 1
ATOM 10366 C CA . GLN B 1 629 ? 18.562 -75.938 -43.594 1 18.42 629 GLN B CA 1
ATOM 10367 C C . GLN B 1 629 ? 19.016 -75.5 -42.219 1 18.42 629 GLN B C 1
ATOM 10369 O O . GLN B 1 629 ? 20.062 -74.875 -42.062 1 18.42 629 GLN B O 1
ATOM 10374 N N . TYR B 1 630 ? 18.016 -74.938 -41.562 1 16.95 630 TYR B N 1
ATOM 10375 C CA . TYR B 1 630 ? 18.047 -74.438 -40.188 1 16.95 630 TYR B CA 1
ATOM 10376 C C . TYR B 1 630 ? 18.688 -75.5 -39.25 1 16.95 630 TYR B C 1
ATOM 10378 O O . TYR B 1 630 ? 17.984 -76.25 -38.562 1 16.95 630 TYR B O 1
ATOM 10386 N N . SER B 1 631 ? 19.344 -76.5 -39.875 1 19.11 631 SER B N 1
ATOM 10387 C CA . SER B 1 631 ? 20.016 -77.5 -39 1 19.11 631 SER B CA 1
ATOM 10388 C C . SER B 1 631 ? 20.609 -76.812 -37.781 1 19.11 631 SER B C 1
ATOM 10390 O O . SER B 1 631 ? 20.562 -77.312 -36.656 1 19.11 631 SER B O 1
ATOM 10392 N N . ASP B 1 632 ? 21.578 -76 -38.125 1 19.02 632 ASP B N 1
ATOM 10393 C CA . ASP B 1 632 ? 22.609 -75.875 -37.094 1 19.02 632 ASP B CA 1
ATOM 10394 C C . ASP B 1 632 ? 22.078 -75.125 -35.875 1 19.02 632 ASP B C 1
ATOM 10396 O O . ASP B 1 632 ? 22.828 -74.812 -34.938 1 19.02 632 ASP B O 1
ATOM 10400 N N . MET B 1 633 ? 21.062 -74.312 -36.156 1 16.39 633 MET B N 1
ATOM 10401 C CA . MET B 1 633 ? 20.844 -73.562 -34.938 1 16.39 633 MET B CA 1
ATOM 10402 C C . MET B 1 633 ? 20.219 -74.375 -33.844 1 16.39 633 MET B C 1
ATOM 10404 O O . MET B 1 633 ? 19.062 -74.812 -33.938 1 16.39 633 MET B O 1
ATOM 10408 N N . LYS B 1 634 ? 21 -75.312 -33.375 1 18.69 634 LYS B N 1
ATOM 10409 C CA . LYS B 1 634 ? 20.625 -76.25 -32.312 1 18.69 634 LYS B CA 1
ATOM 10410 C C . LYS B 1 634 ? 19.688 -75.562 -31.312 1 18.69 634 LYS B C 1
ATOM 10412 O O . LYS B 1 634 ? 19.797 -74.375 -31.062 1 18.69 634 LYS B O 1
ATOM 10417 N N . ALA B 1 635 ? 18.469 -76.062 -31.188 1 17.97 635 ALA B N 1
ATOM 10418 C CA . ALA B 1 635 ? 17.375 -76.062 -30.219 1 17.97 635 ALA B CA 1
ATOM 10419 C C . ALA B 1 635 ? 17.906 -76 -28.781 1 17.97 635 ALA B C 1
ATOM 10421 O O . ALA B 1 635 ? 18.547 -76.938 -28.312 1 17.97 635 ALA B O 1
ATOM 10422 N N . LEU B 1 636 ? 18.672 -74.875 -28.422 1 19.41 636 LEU B N 1
ATOM 10423 C CA . LEU B 1 636 ? 19.031 -75 -27 1 19.41 636 LEU B CA 1
ATOM 10424 C C . LEU B 1 636 ? 17.812 -75.312 -26.156 1 19.41 636 LEU B C 1
ATOM 10426 O O . LEU B 1 636 ? 16.938 -74.5 -25.969 1 19.41 636 LEU B O 1
ATOM 10430 N N . ALA B 1 637 ? 17.203 -76.312 -26.5 1 18.89 637 ALA B N 1
ATOM 10431 C CA . ALA B 1 637 ? 16.094 -77.062 -25.875 1 18.89 637 ALA B CA 1
ATOM 10432 C C . ALA B 1 637 ? 16.297 -77.125 -24.375 1 18.89 637 ALA B C 1
ATOM 10434 O O . ALA B 1 637 ? 17.219 -77.812 -23.906 1 18.89 637 ALA B O 1
ATOM 10435 N N . PHE B 1 638 ? 16.203 -75.875 -23.734 1 19.97 638 PHE B N 1
ATOM 10436 C CA . PHE B 1 638 ? 16.219 -76.062 -22.281 1 19.97 638 PHE B CA 1
ATOM 10437 C C . PHE B 1 638 ? 15.211 -77.125 -21.859 1 19.97 638 PHE B C 1
ATOM 10439 O O . PHE B 1 638 ? 14.008 -77 -22.094 1 19.97 638 PHE B O 1
ATOM 10446 N N . GLY B 1 639 ? 15.461 -78.25 -22.281 1 18.77 639 GLY B N 1
ATOM 10447 C CA . GLY B 1 639 ? 14.719 -79.438 -21.891 1 18.77 639 GLY B CA 1
ATOM 10448 C C . GLY B 1 639 ? 14.25 -79.375 -20.453 1 18.77 639 GLY B C 1
ATOM 10449 O O . GLY B 1 639 ? 14.883 -78.75 -19.609 1 18.77 639 GLY B O 1
ATOM 10450 N N . SER B 1 640 ? 12.922 -79.25 -20.234 1 20.48 640 SER B N 1
ATOM 10451 C CA . SER B 1 640 ? 12.281 -79.562 -18.953 1 20.48 640 SER B CA 1
ATOM 10452 C C . SER B 1 640 ? 12.93 -80.75 -18.281 1 20.48 640 SER B C 1
ATOM 10454 O O . SER B 1 640 ? 12.352 -81.375 -17.375 1 20.48 640 SER B O 1
ATOM 10456 N N . GLN B 1 641 ? 14.109 -81.312 -18.953 1 19.98 641 GLN B N 1
ATOM 10457 C CA . GLN B 1 641 ? 14.422 -82.562 -18.344 1 19.98 641 GLN B CA 1
ATOM 10458 C C . GLN B 1 641 ? 14.648 -82.438 -16.844 1 19.98 641 GLN B C 1
ATOM 10460 O O . GLN B 1 641 ? 14.992 -81.375 -16.359 1 19.98 641 GLN B O 1
ATOM 10465 N N . VAL B 1 642 ? 14.023 -83.438 -16.078 1 20.84 642 VAL B N 1
ATOM 10466 C CA . VAL B 1 642 ? 14.305 -83.875 -14.703 1 20.84 642 VAL B CA 1
ATOM 10467 C C . VAL B 1 642 ? 15.82 -83.938 -14.492 1 20.84 642 VAL B C 1
ATOM 10469 O O . VAL B 1 642 ? 16.484 -84.812 -15.062 1 20.84 642 VAL B O 1
ATOM 10472 N N . MET B 1 643 ? 16.578 -82.812 -14.867 1 20.89 643 MET B N 1
ATOM 10473 C CA . MET B 1 643 ? 18.031 -83 -14.867 1 20.89 643 MET B CA 1
ATOM 10474 C C . MET B 1 643 ? 18.469 -83.75 -13.602 1 20.89 643 MET B C 1
ATOM 10476 O O . MET B 1 643 ? 18.109 -83.312 -12.492 1 20.89 643 MET B O 1
ATOM 10480 N N . ASP B 1 644 ? 18.594 -85.062 -13.727 1 21.8 644 ASP B N 1
ATOM 10481 C CA . ASP B 1 644 ? 19.062 -85.938 -12.633 1 21.8 644 ASP B CA 1
ATOM 10482 C C . ASP B 1 644 ? 20.25 -85.25 -11.906 1 21.8 644 ASP B C 1
ATOM 10484 O O . ASP B 1 644 ? 20.859 -84.312 -12.422 1 21.8 644 ASP B O 1
ATOM 10488 N N . GLU B 1 645 ? 20.609 -85.625 -10.516 1 24.03 645 GLU B N 1
ATOM 10489 C CA . GLU B 1 645 ? 21.656 -85.188 -9.617 1 24.03 645 GLU B CA 1
ATOM 10490 C C . GLU B 1 645 ? 22.953 -84.938 -10.367 1 24.03 645 GLU B C 1
ATOM 10492 O O . GLU B 1 645 ? 23.656 -83.938 -10.094 1 24.03 645 GLU B O 1
ATOM 10497 N N . ASP B 1 646 ? 23.406 -85.875 -1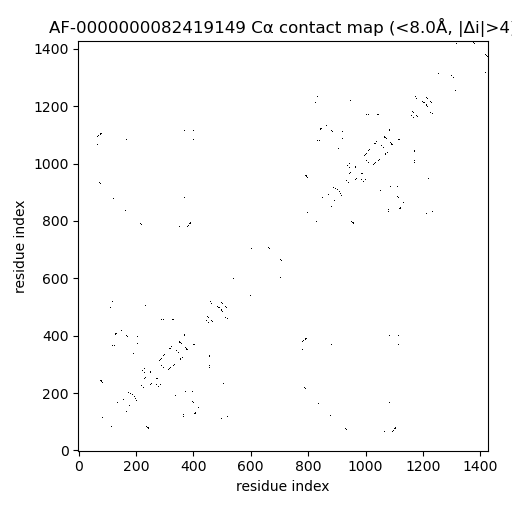1.211 1 22.31 646 ASP B N 1
ATOM 10498 C CA . ASP B 1 646 ? 24.75 -86.125 -11.703 1 22.31 646 ASP B CA 1
ATOM 10499 C C . ASP B 1 646 ? 25.094 -85.188 -12.852 1 22.31 646 ASP B C 1
ATOM 10501 O O . ASP B 1 646 ? 26.219 -84.688 -12.938 1 22.31 646 ASP B O 1
ATOM 10505 N N . SER B 1 647 ? 24.375 -85.188 -14.047 1 21.12 647 SER B N 1
ATOM 10506 C CA . SER B 1 647 ? 25 -84.75 -15.273 1 21.12 647 SER B CA 1
ATOM 10507 C C . SER B 1 647 ? 24.938 -83.188 -15.375 1 21.12 647 SER B C 1
ATOM 10509 O O . SER B 1 647 ? 25.359 -82.625 -16.375 1 21.12 647 SER B O 1
ATOM 10511 N N . MET B 1 648 ? 24.016 -82.5 -14.758 1 21.83 648 MET B N 1
ATOM 10512 C CA . MET B 1 648 ? 24.094 -81 -14.812 1 21.83 648 MET B CA 1
ATOM 10513 C C . MET B 1 648 ? 25.469 -80.562 -14.352 1 21.83 648 MET B C 1
ATOM 10515 O O . MET B 1 648 ? 25.703 -79.312 -14.258 1 21.83 648 MET B O 1
ATOM 10519 N N . ALA B 1 649 ? 26.344 -81.438 -13.867 1 22.27 649 ALA B N 1
ATOM 10520 C CA . ALA B 1 649 ? 27.734 -81.312 -13.445 1 22.27 649 ALA B CA 1
ATOM 10521 C C . ALA B 1 649 ? 28.641 -80.938 -14.633 1 22.27 649 ALA B C 1
ATOM 10523 O O . ALA B 1 649 ? 29.594 -80.188 -14.492 1 22.27 649 ALA B O 1
ATOM 10524 N N . ALA B 1 650 ? 28.453 -81.688 -15.75 1 20.97 650 ALA B N 1
ATOM 10525 C CA . ALA B 1 650 ? 29.469 -81.688 -16.812 1 20.97 650 ALA B CA 1
ATOM 10526 C C . ALA B 1 650 ? 29.562 -80.312 -17.5 1 20.97 650 ALA B C 1
ATOM 10528 O O . ALA B 1 650 ? 30.656 -79.875 -17.859 1 20.97 650 ALA B O 1
ATOM 10529 N N . THR B 1 651 ? 28.453 -79.875 -18.062 1 21.14 651 THR B N 1
ATOM 10530 C CA . THR B 1 651 ? 28.812 -78.812 -19 1 21.14 651 THR B CA 1
ATOM 10531 C C . THR B 1 651 ? 29.453 -77.625 -18.281 1 21.14 651 THR B C 1
ATOM 10533 O O . THR B 1 651 ? 29.688 -76.625 -18.875 1 21.14 651 THR B O 1
ATOM 10536 N N . GLN B 1 652 ? 29.609 -77.688 -16.922 1 21.39 652 GLN B N 1
ATOM 10537 C CA . GLN B 1 652 ? 30.531 -76.875 -16.125 1 21.39 652 GLN B CA 1
ATOM 10538 C C . GLN B 1 652 ? 31.938 -76.875 -16.688 1 21.39 652 GLN B C 1
ATOM 10540 O O . GLN B 1 652 ? 32.812 -76.188 -16.219 1 21.39 652 GLN B O 1
ATOM 10545 N N . ASN B 1 653 ? 32.25 -78 -17.406 1 21.48 653 ASN B N 1
ATOM 10546 C CA . ASN B 1 653 ? 33.656 -78.312 -17.719 1 21.48 653 ASN B CA 1
ATOM 10547 C C . ASN B 1 653 ? 34.219 -77.312 -18.734 1 21.48 653 ASN B C 1
ATOM 10549 O O . ASN B 1 653 ? 35.438 -77.062 -18.75 1 21.48 653 ASN B O 1
ATOM 10553 N N . CYS B 1 654 ? 33.562 -77.188 -20.031 1 20.58 654 CYS B N 1
ATOM 10554 C CA . CYS B 1 654 ? 34.594 -76.625 -20.906 1 20.58 654 CYS B CA 1
ATOM 10555 C C . CYS B 1 654 ? 34.906 -75.188 -20.5 1 20.58 654 CYS B C 1
ATOM 10557 O O . CYS B 1 654 ? 36 -74.688 -20.766 1 20.58 654 CYS B O 1
ATOM 10559 N N . CYS B 1 655 ? 33.75 -74.188 -20.422 1 19.77 655 CYS B N 1
ATOM 10560 C CA . CYS B 1 655 ? 34.438 -72.938 -20.312 1 19.77 655 CYS B CA 1
ATOM 10561 C C . CYS B 1 655 ? 35.219 -72.875 -19 1 19.77 655 CYS B C 1
ATOM 10563 O O . CYS B 1 655 ? 34.625 -72.688 -17.938 1 19.77 655 CYS B O 1
ATOM 10565 N N . GLY B 1 656 ? 35.781 -73.875 -18.594 1 21.45 656 GLY B N 1
ATOM 10566 C CA . GLY B 1 656 ? 36.656 -74.062 -17.438 1 21.45 656 GLY B CA 1
ATOM 10567 C C . GLY B 1 656 ? 37.406 -72.875 -17 1 21.45 656 GLY B C 1
ATOM 10568 O O . GLY B 1 656 ? 37.594 -72.625 -15.805 1 21.45 656 GLY B O 1
ATOM 10569 N N . GLY B 1 657 ? 38.25 -72.25 -17.875 1 22.2 657 GLY B N 1
ATOM 10570 C CA . GLY B 1 657 ? 39.281 -71.312 -17.375 1 22.2 657 GLY B CA 1
ATOM 10571 C C . GLY B 1 657 ? 38.75 -70 -16.906 1 22.2 657 GLY B C 1
ATOM 10572 O O . GLY B 1 657 ? 39.312 -69.375 -16.016 1 22.2 657 GLY B O 1
ATOM 10573 N N . LEU B 1 658 ? 37.719 -69.25 -17.875 1 18.88 658 LEU B N 1
ATOM 10574 C CA . LEU B 1 658 ? 37.438 -67.875 -17.469 1 18.88 658 LEU B CA 1
ATOM 10575 C C . LEU B 1 658 ? 36.344 -67.812 -16.406 1 18.88 658 LEU B C 1
ATOM 10577 O O . LEU B 1 658 ? 35.188 -68.188 -16.688 1 18.88 658 LEU B O 1
ATOM 10581 N N . GLU B 1 659 ? 36.156 -68.188 -15.195 1 23.42 659 GLU B N 1
ATOM 10582 C CA . GLU B 1 659 ? 35.469 -68.438 -13.938 1 23.42 659 GLU B CA 1
ATOM 10583 C C . GLU B 1 659 ? 34.656 -67.188 -13.547 1 23.42 659 GLU B C 1
ATOM 10585 O O . GLU B 1 659 ? 34.062 -67.125 -12.461 1 23.42 659 GLU B O 1
ATOM 10590 N N . LYS B 1 660 ? 34.656 -65.875 -14.266 1 23.09 660 LYS B N 1
ATOM 10591 C CA . LYS B 1 660 ? 34.156 -64.625 -13.641 1 23.09 660 LYS B CA 1
ATOM 10592 C C . LYS B 1 660 ? 32.625 -64.5 -13.883 1 23.09 660 LYS B C 1
ATOM 10594 O O . LYS B 1 660 ? 32.188 -64.375 -15.023 1 23.09 660 LYS B O 1
ATOM 10599 N N . LYS B 1 661 ? 31.453 -64.938 -13.234 1 22.61 661 LYS B N 1
ATOM 10600 C CA . LYS B 1 661 ? 30.094 -65.438 -13.195 1 22.61 661 LYS B CA 1
ATOM 10601 C C . LYS B 1 661 ? 29.078 -64.312 -13.43 1 22.61 661 LYS B C 1
ATOM 10603 O O . LYS B 1 661 ? 27.922 -64.625 -13.766 1 22.61 661 LYS B O 1
ATOM 10608 N N . ASN B 1 662 ? 28.953 -63.094 -13.008 1 21.05 662 ASN B N 1
ATOM 10609 C CA . ASN B 1 662 ? 27.781 -62.438 -12.445 1 21.05 662 ASN B CA 1
ATOM 10610 C C . ASN B 1 662 ? 26.938 -61.781 -13.523 1 21.05 662 ASN B C 1
ATOM 10612 O O . ASN B 1 662 ? 26.156 -60.875 -13.242 1 21.05 662 ASN B O 1
ATOM 10616 N N . SER B 1 663 ? 27.016 -62 -14.812 1 20.64 663 SER B N 1
ATOM 10617 C CA . SER B 1 663 ? 26.328 -61.062 -15.672 1 20.64 663 SER B CA 1
ATOM 10618 C C . SER B 1 663 ? 24.875 -61.469 -15.922 1 20.64 663 SER B C 1
ATOM 10620 O O . SER B 1 663 ? 24.625 -62.562 -16.422 1 20.64 663 SER B O 1
ATOM 10622 N N . ILE B 1 664 ? 23.844 -61.281 -14.953 1 21.33 664 ILE B N 1
ATOM 10623 C CA . ILE B 1 664 ? 22.453 -61.688 -15.156 1 21.33 664 ILE B CA 1
ATOM 10624 C C . ILE B 1 664 ? 21.781 -60.75 -16.172 1 21.33 664 ILE B C 1
ATOM 10626 O O . ILE B 1 664 ? 21.953 -59.531 -16.094 1 21.33 664 ILE B O 1
ATOM 10630 N N . PHE B 1 665 ? 21.391 -61.281 -17.266 1 21.78 665 PHE B N 1
ATOM 10631 C CA . PHE B 1 665 ? 20.75 -60.594 -18.375 1 21.78 665 PHE B CA 1
ATOM 10632 C C . PHE B 1 665 ? 19.266 -60.375 -18.109 1 21.78 665 PHE B C 1
ATOM 10634 O O . PHE B 1 665 ? 18.547 -61.344 -17.844 1 21.78 665 PHE B O 1
ATOM 10641 N N . LEU B 1 666 ? 18.719 -59.344 -17.328 1 21 666 LEU B N 1
ATOM 10642 C CA . LEU B 1 666 ? 17.297 -59.125 -17.078 1 21 666 LEU B CA 1
ATOM 10643 C C . LEU B 1 666 ? 16.594 -58.562 -18.312 1 21 666 LEU B C 1
ATOM 10645 O O . LEU B 1 666 ? 17.078 -57.562 -18.891 1 21 666 LEU B O 1
ATOM 10649 N N . LEU B 1 667 ? 15.883 -59.281 -19.047 1 21.77 667 LEU B N 1
ATOM 10650 C CA . LEU B 1 667 ? 15.094 -58.938 -20.219 1 21.77 667 LEU B CA 1
ATOM 10651 C C . LEU B 1 667 ? 13.805 -58.25 -19.812 1 21.77 667 LEU B C 1
ATOM 10653 O O . LEU B 1 667 ? 12.977 -58.812 -19.094 1 21.77 667 LEU B O 1
ATOM 10657 N N . ARG B 1 668 ? 13.758 -56.938 -19.422 1 22.53 668 ARG B N 1
ATOM 10658 C CA . ARG B 1 668 ? 12.492 -56.312 -19.078 1 22.53 668 ARG B CA 1
ATOM 10659 C C . ARG B 1 668 ? 11.703 -55.938 -20.328 1 22.53 668 ARG B C 1
ATOM 10661 O O . ARG B 1 668 ? 12.219 -55.25 -21.203 1 22.53 668 ARG B O 1
ATOM 10668 N N . ALA B 1 669 ? 10.812 -56.719 -20.766 1 22.88 669 ALA B N 1
ATOM 10669 C CA . ALA B 1 669 ? 9.844 -56.438 -21.812 1 22.88 669 ALA B CA 1
ATOM 10670 C C . ALA B 1 669 ? 8.891 -55.312 -21.375 1 22.88 669 ALA B C 1
ATOM 10672 O O . ALA B 1 669 ? 8.242 -55.438 -20.328 1 22.88 669 ALA B O 1
ATOM 10673 N N . VAL B 1 670 ? 9.273 -54.094 -21.484 1 21.94 670 VAL B N 1
ATOM 10674 C CA . VAL B 1 670 ? 8.438 -52.969 -21.047 1 21.94 670 VAL B CA 1
ATOM 10675 C C . VAL B 1 670 ? 7.262 -52.781 -22 1 21.94 670 VAL B C 1
ATOM 10677 O O . VAL B 1 670 ? 7.449 -52.594 -23.203 1 21.94 670 VAL B O 1
ATOM 10680 N N . HIS B 1 671 ? 6.148 -53.5 -21.734 1 22.39 671 HIS B N 1
ATOM 10681 C CA . HIS B 1 671 ? 4.883 -53.219 -22.406 1 22.39 671 HIS B CA 1
ATOM 10682 C C . HIS B 1 671 ? 4.383 -51.844 -22.094 1 22.39 671 HIS B C 1
ATOM 10684 O O . HIS B 1 671 ? 4.289 -51.438 -20.922 1 22.39 671 HIS B O 1
ATOM 10690 N N . PHE B 1 672 ? 4.617 -50.938 -22.953 1 22.38 672 PHE B N 1
ATOM 10691 C CA . PHE B 1 672 ? 4.098 -49.594 -22.75 1 22.38 672 PHE B CA 1
ATOM 10692 C C . PHE B 1 672 ? 2.574 -49.594 -22.734 1 22.38 672 PHE B C 1
ATOM 10694 O O . PHE B 1 672 ? 1.929 -49.656 -23.781 1 22.38 672 PHE B O 1
ATOM 10701 N N . TRP B 1 673 ? 1.893 -50.375 -21.938 1 21.39 673 TRP B N 1
ATOM 10702 C CA . TRP B 1 673 ? 0.45 -50.188 -21.828 1 21.39 673 TRP B CA 1
ATOM 10703 C C . TRP B 1 673 ? 0.121 -48.781 -21.328 1 21.39 673 TRP B C 1
ATOM 10705 O O . TRP B 1 673 ? 0.925 -48.156 -20.641 1 21.39 673 TRP B O 1
ATOM 10715 N N . GLU B 1 674 ? -0.945 -48.031 -21.969 1 23.11 674 GLU B N 1
ATOM 10716 C CA . GLU B 1 674 ? -1.555 -46.781 -21.516 1 23.11 674 GLU B CA 1
ATOM 10717 C C . GLU B 1 674 ? -1.629 -46.719 -20 1 23.11 674 GLU B C 1
ATOM 10719 O O . GLU B 1 674 ? -1.025 -45.844 -19.375 1 23.11 674 GLU B O 1
ATOM 10724 N N . GLN B 1 675 ? -2.887 -46.25 -19.531 1 21.81 675 GLN B N 1
ATOM 10725 C CA . GLN B 1 675 ? -3.107 -45.656 -18.219 1 21.81 675 GLN B CA 1
ATOM 10726 C C . GLN B 1 675 ? -2.744 -46.625 -17.094 1 21.81 675 GLN B C 1
ATOM 10728 O O . GLN B 1 675 ? -2.477 -46.188 -15.969 1 21.81 675 GLN B O 1
ATOM 10733 N N . SER B 1 676 ? -3.279 -47.812 -17.25 1 20.19 676 SER B N 1
ATOM 10734 C CA . SER B 1 676 ? -3.551 -48.531 -16 1 20.19 676 SER B CA 1
ATOM 10735 C C . SER B 1 676 ? -2.264 -49.031 -15.375 1 20.19 676 SER B C 1
ATOM 10737 O O . SER B 1 676 ? -1.506 -49.781 -16 1 20.19 676 SER B O 1
ATOM 10739 N N . THR B 1 677 ? -1.619 -48.094 -14.695 1 23.25 677 THR B N 1
ATOM 10740 C CA . THR B 1 677 ? -0.487 -48.438 -13.828 1 23.25 677 THR B CA 1
ATOM 10741 C C . THR B 1 677 ? -0.762 -49.719 -13.031 1 23.25 677 THR B C 1
ATOM 10743 O O . THR B 1 677 ? -0.112 -49.969 -12.016 1 23.25 677 THR B O 1
ATOM 10746 N N . ASP B 1 678 ? -1.897 -50.406 -13.438 1 22.83 678 ASP B N 1
ATOM 10747 C CA . ASP B 1 678 ? -2.082 -51.562 -12.539 1 22.83 678 ASP B CA 1
ATOM 10748 C C . ASP B 1 678 ? -0.898 -52.531 -12.625 1 22.83 678 ASP B C 1
ATOM 10750 O O . ASP B 1 678 ? -0.677 -53.156 -13.656 1 22.83 678 ASP B O 1
ATOM 10754 N N . PHE B 1 679 ? 0.19 -52.031 -12.102 1 24.45 679 PHE B N 1
ATOM 10755 C CA . PHE B 1 679 ? 1.289 -52.969 -11.922 1 24.45 679 PHE B CA 1
ATOM 10756 C C . PHE B 1 679 ? 0.827 -54.188 -11.148 1 24.45 679 PHE B C 1
ATOM 10758 O O . PHE B 1 679 ? 1.015 -54.281 -9.938 1 24.45 679 PHE B O 1
ATOM 10765 N N . GLY B 1 680 ? -0.574 -54.469 -11.25 1 22.41 680 GLY B N 1
ATOM 10766 C CA . GLY B 1 680 ? -0.875 -55.656 -10.445 1 22.41 680 GLY B CA 1
ATOM 10767 C C . GLY B 1 680 ? 0.059 -56.812 -10.727 1 22.41 680 GLY B C 1
ATOM 10768 O O . GLY B 1 680 ? 0.501 -57 -11.859 1 22.41 680 GLY B O 1
ATOM 10769 N N . CYS B 1 681 ? 0.862 -57.125 -9.711 1 21.38 681 CYS B N 1
ATOM 10770 C CA . CYS B 1 681 ? 1.624 -58.344 -9.508 1 21.38 681 CYS B CA 1
ATOM 10771 C C . CYS B 1 681 ? 0.832 -59.562 -9.969 1 21.38 681 CYS B C 1
ATOM 10773 O O . CYS B 1 681 ? -0.106 -60 -9.297 1 21.38 681 CYS B O 1
ATOM 10775 N N . PHE B 1 682 ? 0.447 -59.531 -11.312 1 21.75 682 PHE B N 1
ATOM 10776 C CA . PHE B 1 682 ? -0.249 -60.688 -11.875 1 21.75 682 PHE B CA 1
ATOM 10777 C C . PHE B 1 682 ? 0.558 -61.969 -11.664 1 21.75 682 PHE B C 1
ATOM 10779 O O . PHE B 1 682 ? 1.284 -62.406 -12.562 1 21.75 682 PHE B O 1
ATOM 10786 N N . LEU B 1 683 ? 1.3 -61.938 -10.523 1 20.75 683 LEU B N 1
ATOM 10787 C CA . LEU B 1 683 ? 1.961 -63.25 -10.328 1 20.75 683 LEU B CA 1
ATOM 10788 C C . LEU B 1 683 ? 0.979 -64.375 -10.531 1 20.75 683 LEU B C 1
ATOM 10790 O O . LEU B 1 683 ? 1.32 -65.375 -11.156 1 20.75 683 LEU B O 1
ATOM 10794 N N . GLU B 1 684 ? -0.023 -64.375 -9.641 1 20.53 684 GLU B N 1
ATOM 10795 C CA . GLU B 1 684 ? -0.487 -65.75 -9.25 1 20.53 684 GLU B CA 1
ATOM 10796 C C . GLU B 1 684 ? -1.404 -66.312 -10.32 1 20.53 684 GLU B C 1
ATOM 10798 O O . GLU B 1 684 ? -1.917 -67.438 -10.156 1 20.53 684 GLU B O 1
ATOM 10803 N N . GLN B 1 685 ? -2.119 -65.438 -11.086 1 18.45 685 GLN B N 1
ATOM 10804 C CA . GLN B 1 685 ? -3.205 -66.188 -11.68 1 18.45 685 GLN B CA 1
ATOM 10805 C C . GLN B 1 685 ? -2.68 -67.125 -12.734 1 18.45 685 GLN B C 1
ATOM 10807 O O . GLN B 1 685 ? -1.74 -66.812 -13.461 1 18.45 685 GLN B O 1
ATOM 10812 N N . LYS B 1 686 ? -3.057 -68.438 -12.672 1 22.36 686 LYS B N 1
ATOM 10813 C CA . LYS B 1 686 ? -2.898 -69.688 -13.406 1 22.36 686 LYS B CA 1
ATOM 10814 C C . LYS B 1 686 ? -3.111 -69.5 -14.906 1 22.36 686 LYS B C 1
ATOM 10816 O O . LYS B 1 686 ? -2.273 -69.875 -15.719 1 22.36 686 LYS B O 1
ATOM 10821 N N . HIS B 1 687 ? -4.391 -69.625 -15.398 1 20.94 687 HIS B N 1
ATOM 10822 C CA . HIS B 1 687 ? -4.762 -70.125 -16.719 1 20.94 687 HIS B CA 1
ATOM 10823 C C . HIS B 1 687 ? -4.84 -69 -17.734 1 20.94 687 HIS B C 1
ATOM 10825 O O . HIS B 1 687 ? -5.434 -69.188 -18.812 1 20.94 687 HIS B O 1
ATOM 10831 N N . LEU B 1 688 ? -4.445 -67.75 -17.406 1 20.44 688 LEU B N 1
ATOM 10832 C CA . LEU B 1 688 ? -5.004 -66.875 -18.406 1 20.44 688 LEU B CA 1
ATOM 10833 C C . LEU B 1 688 ? -4.43 -67.125 -19.781 1 20.44 688 LEU B C 1
ATOM 10835 O O . LEU B 1 688 ? -3.211 -67.188 -19.953 1 20.44 688 LEU B O 1
ATOM 10839 N N . PRO B 1 689 ? -5.215 -67.625 -20.734 1 21.61 689 PRO B N 1
ATOM 10840 C CA . PRO B 1 689 ? -4.859 -67.938 -22.125 1 21.61 689 PRO B CA 1
ATOM 10841 C C . PRO B 1 689 ? -4.227 -66.812 -22.859 1 21.61 689 PRO B C 1
ATOM 10843 O O . PRO B 1 689 ? -4.574 -65.625 -22.609 1 21.61 689 PRO B O 1
ATOM 10846 N N . VAL B 1 690 ? -2.904 -66.875 -23.125 1 21.59 690 VAL B N 1
ATOM 10847 C CA . VAL B 1 690 ? -2.027 -66 -23.922 1 21.59 690 VAL B CA 1
ATOM 10848 C C . VAL B 1 690 ? -2.68 -65.688 -25.266 1 21.59 690 VAL B C 1
ATOM 10850 O O . VAL B 1 690 ? -2.814 -66.562 -26.109 1 21.59 690 VAL B O 1
ATOM 10853 N N . CYS B 1 691 ? -3.943 -65.125 -25.203 1 20.64 691 CYS B N 1
ATOM 10854 C CA . CYS B 1 691 ? -4.488 -64.938 -26.547 1 20.64 691 CYS B CA 1
ATOM 10855 C C . CYS B 1 691 ? -3.506 -64.188 -27.438 1 20.64 691 CYS B C 1
ATOM 10857 O O . CYS B 1 691 ? -3.154 -63.031 -27.156 1 20.64 691 CYS B O 1
ATOM 10859 N N . LEU B 1 692 ? -2.547 -64.938 -28.141 1 20.36 692 LEU B N 1
ATOM 10860 C CA . LEU B 1 692 ? -1.502 -64.75 -29.125 1 20.36 692 LEU B CA 1
ATOM 10861 C C . LEU B 1 692 ? -2.006 -63.812 -30.25 1 20.36 692 LEU B C 1
ATOM 10863 O O . LEU B 1 692 ? -1.262 -63.5 -31.188 1 20.36 692 LEU B O 1
ATOM 10867 N N . GLU B 1 693 ? -3.375 -63.781 -30.453 1 22.22 693 GLU B N 1
ATOM 10868 C CA . GLU B 1 693 ? -3.697 -63.438 -31.844 1 22.22 693 GLU B CA 1
ATOM 10869 C C . GLU B 1 693 ? -3.197 -62.031 -32.188 1 22.22 693 GLU B C 1
ATOM 10871 O O . GLU B 1 693 ? -2.688 -61.844 -33.312 1 22.22 693 GLU B O 1
ATOM 10876 N N . GLY B 1 694 ? -3.799 -61 -31.5 1 21.73 694 GLY B N 1
ATOM 10877 C CA . GLY B 1 694 ? -3.725 -59.688 -32.156 1 21.73 694 GLY B CA 1
ATOM 10878 C C . GLY B 1 694 ? -2.342 -59.062 -32.094 1 21.73 694 GLY B C 1
ATOM 10879 O O . GLY B 1 694 ? -2.08 -58.219 -31.25 1 21.73 694 GLY B O 1
ATOM 10880 N N . LEU B 1 695 ? -1.258 -59.938 -32.125 1 22.86 695 LEU B N 1
ATOM 10881 C CA . LEU B 1 695 ? 0.186 -59.719 -32.094 1 22.86 695 LEU B CA 1
ATOM 10882 C C . LEU B 1 695 ? 0.632 -58.781 -33.219 1 22.86 695 LEU B C 1
ATOM 10884 O O . LEU B 1 695 ? 1.82 -58.719 -33.562 1 22.86 695 LEU B O 1
ATOM 10888 N N . PHE B 1 696 ? -0.349 -58.375 -34.062 1 21.25 696 PHE B N 1
ATOM 10889 C CA . PHE B 1 696 ? 0.146 -57.938 -35.344 1 21.25 696 PHE B CA 1
ATOM 10890 C C . PHE B 1 696 ? 1.259 -56.906 -35.156 1 21.25 696 PHE B C 1
ATOM 10892 O O . PHE B 1 696 ? 2.371 -57.094 -35.656 1 21.25 696 PHE B O 1
ATOM 10899 N N . ARG B 1 697 ? 1.082 -55.656 -35.812 1 22.28 697 ARG B N 1
ATOM 10900 C CA . ARG B 1 697 ? 2.016 -54.844 -36.562 1 22.28 697 ARG B CA 1
ATOM 10901 C C . ARG B 1 697 ? 2.924 -54.031 -35.656 1 22.28 697 ARG B C 1
ATOM 10903 O O . ARG B 1 697 ? 3.662 -53.156 -36.094 1 22.28 697 ARG B O 1
ATOM 10910 N N . GLY B 1 698 ? 2.641 -53.969 -34.344 1 21.83 698 GLY B N 1
ATOM 10911 C CA . GLY B 1 698 ? 3.305 -52.906 -33.656 1 21.83 698 GLY B CA 1
ATOM 10912 C C . GLY B 1 698 ? 4.738 -53.219 -33.25 1 21.83 698 GLY B C 1
ATOM 10913 O O . GLY B 1 698 ? 5.133 -54.375 -33.25 1 21.83 698 GLY B O 1
ATOM 10914 N N . VAL B 1 699 ? 5.766 -52.375 -33.625 1 23.06 699 VAL B N 1
ATOM 10915 C CA . VAL B 1 699 ? 7.215 -52.5 -33.469 1 23.06 699 VAL B CA 1
ATOM 10916 C C . VAL B 1 699 ? 7.566 -52.781 -32.031 1 23.06 699 VAL B C 1
ATOM 10918 O O . VAL B 1 699 ? 7.098 -52.062 -31.109 1 23.06 699 VAL B O 1
ATOM 10921 N N . TRP B 1 700 ? 7.797 -54.031 -31.688 1 24.7 700 TRP B N 1
ATOM 10922 C CA . TRP B 1 700 ? 8.133 -54.469 -30.328 1 24.7 700 TRP B CA 1
ATOM 10923 C C . TRP B 1 700 ? 9.586 -54.156 -30 1 24.7 700 TRP B C 1
ATOM 10925 O O . TRP B 1 700 ? 10.484 -54.406 -30.812 1 24.7 700 TRP B O 1
ATOM 10935 N N . VAL B 1 701 ? 9.875 -52.969 -29.469 1 23.84 701 VAL B N 1
ATOM 10936 C CA . VAL B 1 701 ? 11.266 -52.688 -29.141 1 23.84 701 VAL B CA 1
ATOM 10937 C C . VAL B 1 701 ? 11.656 -53.438 -27.875 1 23.84 701 VAL B C 1
ATOM 10939 O O . VAL B 1 701 ? 11.031 -53.281 -26.828 1 23.84 701 VAL B O 1
ATOM 10942 N N . VAL B 1 702 ? 12.156 -54.656 -28 1 23.81 702 VAL B N 1
ATOM 10943 C CA . VAL B 1 702 ? 12.633 -55.5 -26.922 1 23.81 702 VAL B CA 1
ATOM 10944 C C . VAL B 1 702 ? 13.992 -55 -26.422 1 23.81 702 VAL B C 1
ATOM 10946 O O . VAL B 1 702 ? 14.953 -54.969 -27.203 1 23.81 702 VAL B O 1
ATOM 10949 N N . GLU B 1 703 ? 14.133 -54.031 -25.531 1 24.11 703 GLU B N 1
ATOM 10950 C CA . GLU B 1 703 ? 15.391 -53.5 -25.016 1 24.11 703 GLU B CA 1
ATOM 10951 C C . GLU B 1 703 ? 16.078 -54.5 -24.094 1 24.11 703 GLU B C 1
ATOM 10953 O O . GLU B 1 703 ? 15.445 -55.062 -23.219 1 24.11 703 GLU B O 1
ATOM 10958 N N . TYR B 1 704 ? 17.141 -55.125 -24.625 1 24.5 704 TYR B N 1
ATOM 10959 C CA . TYR B 1 704 ? 17.969 -56.094 -23.906 1 24.5 704 TYR B CA 1
ATOM 10960 C C . TYR B 1 704 ? 19 -55.406 -23.031 1 24.5 704 TYR B C 1
ATOM 10962 O O . TYR B 1 704 ? 19.688 -54.469 -23.5 1 24.5 704 TYR B O 1
ATOM 10970 N N . VAL B 1 705 ? 18.797 -55.156 -21.797 1 23.47 705 VAL B N 1
ATOM 10971 C CA . VAL B 1 705 ? 19.781 -54.5 -20.922 1 23.47 705 VAL B CA 1
ATOM 10972 C C . VAL B 1 705 ? 20.703 -55.562 -20.328 1 23.47 705 VAL B C 1
ATOM 10974 O O . VAL B 1 705 ? 20.25 -56.5 -19.672 1 23.47 705 VAL B O 1
ATOM 10977 N N . VAL B 1 706 ? 21.906 -55.781 -20.906 1 23.94 706 VAL B N 1
ATOM 10978 C CA . VAL B 1 706 ? 22.922 -56.719 -20.406 1 23.94 706 VAL B CA 1
ATOM 10979 C C . VAL B 1 706 ? 23.766 -56 -19.344 1 23.94 706 VAL B C 1
ATOM 10981 O O . VAL B 1 706 ? 24.281 -54.938 -19.578 1 23.94 706 VAL B O 1
ATOM 10984 N N . CYS B 1 707 ? 23.531 -56.094 -18.094 1 21.25 707 CYS B N 1
ATOM 10985 C CA . CYS B 1 707 ? 24.25 -55.562 -16.938 1 21.25 707 CYS B CA 1
ATOM 10986 C C . CYS B 1 707 ? 25.562 -56.312 -16.703 1 21.25 707 CYS B C 1
ATOM 10988 O O . CYS B 1 707 ? 25.578 -57.531 -16.562 1 21.25 707 CYS B O 1
ATOM 10990 N N . PHE B 1 708 ? 26.734 -55.719 -17.25 1 21.14 708 PHE B N 1
ATOM 10991 C CA . PHE B 1 708 ? 28.062 -56.281 -17.062 1 21.14 708 PHE B CA 1
ATOM 10992 C C . PHE B 1 708 ? 28.656 -55.875 -15.719 1 21.14 708 PHE B C 1
ATOM 10994 O O . PHE B 1 708 ? 28.469 -54.719 -15.289 1 21.14 708 PHE B O 1
ATOM 11001 N N . THR B 1 709 ? 28.688 -56.656 -14.672 1 21.75 709 THR B N 1
ATOM 11002 C CA . THR B 1 709 ? 29.422 -56.469 -13.43 1 21.75 709 THR B CA 1
ATOM 11003 C C . THR B 1 709 ? 30.922 -56.344 -13.695 1 21.75 709 THR B C 1
ATOM 11005 O O . THR B 1 709 ? 31.438 -56.906 -14.664 1 21.75 709 THR B O 1
ATOM 11008 N N . ASN B 1 710 ? 31.531 -55.219 -13.359 1 20.17 710 ASN B N 1
ATOM 11009 C CA . ASN B 1 710 ? 32.906 -54.781 -13.492 1 20.17 710 ASN B CA 1
ATOM 11010 C C . ASN B 1 710 ? 33.875 -55.844 -13.016 1 20.17 710 ASN B C 1
ATOM 11012 O O . ASN B 1 710 ? 35.094 -55.594 -12.859 1 20.17 710 ASN B O 1
ATOM 11016 N N . LYS B 1 711 ? 33.688 -56.969 -12.492 1 25.19 711 LYS B N 1
ATOM 11017 C CA . LYS B 1 711 ? 34.969 -57.625 -12.305 1 25.19 711 LYS B CA 1
ATOM 11018 C C . LYS B 1 711 ? 35.656 -57.906 -13.641 1 25.19 711 LYS B C 1
ATOM 11020 O O . LYS B 1 711 ? 36.875 -57.719 -13.758 1 25.19 711 LYS B O 1
ATOM 11025 N N . ASN B 1 712 ? 35.031 -58.781 -14.609 1 20.05 712 ASN B N 1
ATOM 11026 C CA . ASN B 1 712 ? 35.656 -59.281 -15.836 1 20.05 712 ASN B CA 1
ATOM 11027 C C . ASN B 1 712 ? 35.469 -58.281 -16.984 1 20.05 712 ASN B C 1
ATOM 11029 O O . ASN B 1 712 ? 35.969 -58.531 -18.094 1 20.05 712 ASN B O 1
ATOM 11033 N N . LEU B 1 713 ? 34.625 -57.375 -17.172 1 21.02 713 LEU B N 1
ATOM 11034 C CA . LEU B 1 713 ? 34.969 -56.438 -18.25 1 21.02 713 LEU B CA 1
ATOM 11035 C C . LEU B 1 713 ? 35.938 -55.375 -17.766 1 21.02 713 LEU B C 1
ATOM 11037 O O . LEU B 1 713 ? 35.719 -54.75 -16.719 1 21.02 713 LEU B O 1
#

Organism: NCBI:txid245042